Protein 3TLX (pdb70)

InterPro domains:
  IPR000850 Adenylate kinase/UMP-CMP kinase [MF_00235] (29-241)
  IPR000850 Adenylate kinase/UMP-CMP kinase [PR00094] (32-45)
  IPR000850 Adenylate kinase/UMP-CMP kinase [PR00094] (60-74)
  IPR000850 Adenylate kinase/UMP-CMP kinase [PR00094] (109-125)
  IPR000850 Adenylate kinase/UMP-CMP kinase [PR00094] (188-203)
  IPR000850 Adenylate kinase/UMP-CMP kinase [PR00094] (205-219)
  IPR000850 Adenylate kinase/UMP-CMP kinase [PTHR23359] (13-232)
  IPR000850 Adenylate kinase/UMP-CMP kinase [cd01428] (30-232)
  IPR006259 Adenylate kinase subfamily [TIGR01351] (31-239)
  IPR007862 Adenylate kinase, active site lid domain [PF05191] (155-190)
  IPR027417 P-loop containing nucleoside triphosphate hydrolase [G3DSA:3.40.50.300] (25-242)
  IPR027417 P-loop containing nucleoside triphosphate hydrolase [SSF52540] (32-241)
  IPR033690 Adenylate kinase, conserved site [PS00113] (109-120)

Foldseek 3Di:
DDPVVVVVVVVQVVQQVPFAQAAEEEAEFALLCQLVLQVLCCRRNLAAEAELLLVLVVCLPDPDPSNVVSVVCVLLLHDDDLVVSLVSCLVVCVDPSDPSHHYYYPPPQAPVRVVSVVVSCVVVVHDHQAYEYRDDDPVSSLQSLQQWWADSVVRDIAGVPQRQEPDHQADNVPRHGIDRDSCSPNVNSVVNNVSSVPGVVVVQVVRVVVVRYDYDHSVDRSVVSSVVVSVVRRD/DVCVVPDPVRVVVVVVQVVQQVPFAQAAEEEAEFPLLCLLVLQVLCCRRNLAAEAELLLVLVVCLVDPDPSNVVSVVCVLLLHDDDLVVSLVVVLVVCVDPSQVSHHYYYPPPQAPVRVVSVVVSCVVVVHDHQAYEYRDDDPVSSLQSLQQWWADVVVRDIAGVPQRAEPDPQAHNVPRHGIDRPSCSPNVNSVVNVVSNVPGRVVVQVVCVVVVRYDYDHSVDRSVVRSVVVSVVRRD/DVCVVDDPVRVVVVVVQVVQLVPAAAAEEEEAPLLVLLLVLCCNRNVADEFDQPCVCCGLPVVPVGRYYYHYDQQCVVVVVVVVCVVVVHDHQAYEYYDDVVCVCVNVVVVVVVVSCVPRVVVVQVVRVVVVRYDYDDSVDDSVVSSVVVSVSRD/DDDDPVVVVVVVVQVVQLVPFAQFAEEEALFLLQVLCCRRNVAAEAAPLLDPVQVVVCVVVLHDDDLVVSLVVVVSPPRYHYHHPPPQAPSRVVSVCVVCVVPPDHQAYEYEDDDPVLVVVVVVPDDFDSVVTVSVVVVVVSSVPGVVVVQVVRVVVVRYDYDHNVDDPVVRSVVVSVVRRD

Sequence (812 aa):
FSTIDLLNELKRRYYACLSKPDGRYIFLGAPGSGKGTQSLNLKKSHCYCHLSTGDLLREAAEKKTELGLKIKNIINEGKLVDDQMVLSLVDEKLKTPQCKKGFILDGYPRNVKQAEDLNKLLQKNQTKLDGVFYFNVPDEVLVNRISGRLIHKPSGRIYHKIFNPPKVPFRDDVTNEPLIQREDDNEDVLKKRLTVFKSETSPLISYYKNKNLLINLDATQPANDLEKKISQHIDGENLENFSTIDLLNELKRRYACLSKPDGRYIFLGAPGSGKGTQSLNLKKSHCYCHLSTGDLLREAAEKKTELGLKIKNIINEGKLVDDQMVLSLVDEKLKTPQCKKGFILDGYPRNVKQAEDLNKLLQKNQTKLDGVFYFNVPDEVLVNRISGRLIHKPSGRIYHKIFNPPKVPFRDDVTNEPLIQRREDDNEDVLKKRLTVFKSETSPLISYYKNKNLLINLDATQPANDLEKKISQHIDGENLENFSTIDLLNELKRRYACLSKPDGRYIFGSGKGTQSLNLKKSHCYCHLSQMVLSLVDEKLKCKKGFILDGNVKQAEDLNKLLQKNQTKLDGVFYFLVNRISGNEDVLKKRLTVFKSETSPLISYYKNKNLLINLDATQPANDLEKKISQHIDENFSTIDLLNELKRRYACLSKPDGRYIFLGGTQSLNLKKSHCYCHLSTGDLGLKIKNIINEGKLVDDQMVLSLVPQCKKGFILDGYPRNVKQAEDLNKLLQKNTKLDGVFYFNVPDEVLVNRISGRLIHKPSGDVLKKRLTVFKSETSPLISYYKNKNLLINLDATQPANDLEKKISQHIDG

Solvent-accessible surface area: 43725 Å² total; per-residue (Å²): 113,62,60,54,90,21,8,68,24,2,45,66,42,10,61,23,52,69,72,42,27,0,42,21,3,3,17,6,10,30,11,1,18,28,16,43,4,0,41,35,5,102,138,34,5,63,1,7,25,0,12,5,46,87,28,22,55,117,39,22,152,55,121,58,95,72,2,56,70,4,38,102,53,37,51,58,7,52,65,15,79,45,69,68,7,49,67,47,0,72,64,64,17,86,47,114,116,10,82,39,0,6,0,0,14,38,2,9,13,9,73,53,4,1,85,42,0,82,81,32,12,57,88,81,127,34,78,12,42,2,0,0,35,2,74,16,78,108,76,52,15,102,82,47,10,61,2,26,10,24,5,63,118,48,24,69,43,12,11,113,122,118,77,78,18,99,44,102,101,99,1,80,108,76,98,32,83,17,76,96,78,83,22,5,47,96,84,30,20,62,39,42,40,88,38,27,67,75,81,17,30,61,5,77,45,50,9,136,119,55,123,36,42,38,87,4,72,2,58,44,89,48,103,65,3,55,133,58,2,24,130,74,13,58,105,135,85,43,69,96,97,57,17,54,50,29,15,103,49,2,40,62,55,66,47,16,41,64,68,24,23,0,37,18,1,3,6,6,5,10,11,1,20,20,18,46,4,0,72,39,6,89,79,38,0,63,1,1,24,0,10,5,17,73,29,15,62,122,19,4,81,49,203,72,157,81,0,128,118,4,90,102,42,27,54,60,7,117,41,10,72,37,92,36,7,50,64,29,0,75,126,48,19,181,48,125,78,10,72,32,0,5,0,0,15,9,3,2,64,9,72,112,5,1,71,7,2,43,128,15,12,118,86,68,144,39,59,15,60,0,0,0,24,1,75,12,79,75,76,52,5,82,89,44,2,58,4,40,11,9,8,75,118,54,35,76,46,14,12,120,125,123,79,77,21,188,56,104,125,117,5,62,112,61,61,33,95,21,48,106,50,90,8,4,71,89,76,25,11,62,38,34,15,76,11,17,107,77,70,0,38,54,0,43,61,37,5,139,122,93,114,34,31,18,84,4,69,1,59,42,91,48,106,66,4,60,136,57,2,26,128,80,13,48,96,128,94,37,92,88,122,57,9,48,48,18,7,100,42,22,39,67,101,66,65,35,41,57,26,48,33,5,21,21,26,30,98,88,50,19,22,47,22,1,62,55,6,38,81,59,22,81,5,43,86,21,106,116,100,86,51,67,70,44,43,127,85,73,100,145,67,66,4,42,0,45,26,105,61,38,68,74,6,53,102,38,72,61,39,22,61,98,63,43,75,158,38,78,5,5,9,39,102,129,83,135,82,79,93,105,127,92,89,67,46,61,58,61,130,89,97,118,66,79,24,31,48,71,34,52,60,79,15,72,123,56,132,61,43,35,127,49,100,79,127,39,99,61,88,51,17,30,68,52,15,35,131,106,30,103,125,100,84,57,38,54,57,28,2,83,50,16,77,52,40,27,63,31,63,84,33,36,31,3,34,18,8,24,19,64,52,86,27,1,98,44,13,36,79,55,10,43,5,26,55,45,25,54,74,91,119,96,87,86,60,62,66,28,75,97,82,65,68,81,50,73,44,84,64,24,23,92,94,63,153,53,53,92,30,0,60,2,10,16,52,23,12,35,23,56,64,14,0,100,32,21,28,63,86,30,154,97,96,83,52,43,59,0,0,0,32,45,58,65,88,121,83,47,48,64,120,72,58,90,70,78,104,96,60,99,139,103,70,130,124,60,67,64,61,53,89,56,53,63,82,94,20,36,71,8,51,69,46,2,52,125,85,59,18,41,21,90,17,78,30,67,40,99,80,87,52,26,39,61,87,13,28,131,81,25,63,82

Nearest PDB structures (foldseek):
  3tlx-assembly3_C  TM=1.006E+00  e=1.805E-29  Plasmodium falciparum
  3tlx-assembly1_A  TM=9.400E-01  e=3.034E-19  Plasmodium falciparum
  3tlx-assembly4_D  TM=8.230E-01  e=1.676E-18  Plasmodium falciparum
  4dwj-assembly3_G  TM=4.937E-01  e=3.797E-02  Staphylococcus aureus subsp. aureus Mu50
  3tb6-assembly1_B  TM=3.561E-01  e=9.353E+00  Bacillus subtilis

Secondary structure (DSSP, 8-state):
--HHHHHHHHHHHHHHHTSPPEEEEEE--TTSSHHHHHHHHHHHH--EEEEHHHHHHHHTTSSSHHHHHHHHHHHTTPPPPHHHHHHHHHHHTTSGGGSSEEEEES---SHHHHHHHHHHHHHTT----EEEEEE--HHHHHHHHHTEEEETTTTEEEETTTB--SSTTB-TTT-PBPB--GGGSHHHHHHHHHHIIIIITHHHHHHHHTT-EEEEETTS-HHHHHHHHHHHHH-/--TTTS-HHHHHHHHHHHHHHHTSPPEEEEEE--TTSSHHHHHHHHHHHH--EEEEHHHHHHHHTTSSSHHHHHHHHHHHTTPPPPHHHHHHHHHHHHTSGGGSSEEEEES---SHHHHHHHHHHHHHHT----EEEEEE--HHHHHHHHHTEEEETTTTEEEETTTB--SSTTB-TTT-PBPB--GGGSHHHHHHHHHHIIIIITHHHHHHHHTT-EEEEETTS-HHHHHHHHHHHHH-/--TTSS-HHHHHHHHHHHHHHHTSPP-EEE--HHHHHHHHHHHHHH-EEEE---TTHHHHTS----SEEEE----HHHHHHHHHHHHTT----EEE----HHHH--HHHHHHHHHHIIIIITHHHHHHHHTT-EE---TTS-HHHHHHHHHHHH-/----HHHHHHHHHHHHHHHTS---EEEEE--HHHHHHHHHH--EEEETTT--HHHHHHHHTTPPPPHHHHHHH--GGGT-EEEES---SHHHHHHHHHHHHH-----EEEEEE--HHHHHHHHHT----TTT--HHHHHHHHIIIIITHHHHHHHHTT-EEEEETTS-HHHHHHHHHHHHH-

Organism: Plasmodium falciparum (isolate 3D7) (NCBI:txid36329)

GO terms:
  GO:0005829 cytosol (C, IDA)
  GO:0004017 AMP kinase activity (F, IDA)
  GO:0006091 generation of precursor metabolites and energy (P, TAS)
  GO:0005737 cytoplasm (C, EXP)

Structure (mmCIF, N/CA/C/O backbone):
data_3TLX
#
_entry.id   3TLX
#
_cell.length_a   81.395
_cell.length_b   76.663
_cell.length_c   93.768
_cell.angle_alpha   90.00
_cell.angle_beta   100.78
_cell.angle_gamma   90.00
#
_symmetry.space_group_name_H-M   'P 1 21 1'
#
loop_
_entity.id
_entity.type
_entity.pdbx_description
1 polymer 'Adenylate kinase 2'
2 non-polymer 'MAGNESIUM ION'
3 non-polymer 'ADENOSINE MONOPHOSPHATE'
4 non-polymer "ADENOSINE-5'-DIPHOSPHATE"
5 non-polymer "ADENOSINE-5'-TRIPHOSPHATE"
#
loop_
_atom_site.group_PDB
_atom_site.id
_atom_site.type_symbol
_atom_site.label_atom_id
_atom_site.label_alt_id
_atom_site.label_comp_id
_atom_site.label_asym_id
_atom_site.label_entity_id
_atom_site.label_seq_id
_atom_site.pdbx_PDB_ins_code
_atom_site.Cartn_x
_atom_site.Cartn_y
_atom_site.Cartn_z
_atom_site.occupancy
_atom_site.B_iso_or_equiv
_atom_site.auth_seq_id
_atom_site.auth_comp_id
_atom_site.auth_asym_id
_atom_site.auth_atom_id
_atom_site.pdbx_PDB_model_num
ATOM 1 N N . PHE A 1 9 ? -0.700 -3.405 30.051 1.00 125.86 8 PHE A N 1
ATOM 2 C CA . PHE A 1 9 ? 0.469 -4.009 29.393 1.00 121.38 8 PHE A CA 1
ATOM 3 C C . PHE A 1 9 ? 1.669 -4.080 30.361 1.00 129.09 8 PHE A C 1
ATOM 4 O O . PHE A 1 9 ? 2.323 -3.067 30.638 1.00 130.78 8 PHE A O 1
ATOM 6 N N . SER A 1 10 ? 1.915 -5.297 30.893 1.00 126.38 9 SER A N 1
ATOM 7 C CA . SER A 1 10 ? 2.966 -5.674 31.847 1.00 130.06 9 SER A CA 1
ATOM 8 C C . SER A 1 10 ? 4.394 -5.619 31.260 1.00 130.00 9 SER A C 1
ATOM 9 O O . SER A 1 10 ? 4.560 -5.693 30.040 1.00 124.85 9 SER A O 1
ATOM 12 N N . THR A 1 11 ? 5.420 -5.496 32.140 1.00 128.57 10 THR A N 1
ATOM 13 C CA . THR A 1 11 ? 6.845 -5.463 31.787 1.00 125.65 10 THR A CA 1
ATOM 14 C C . THR A 1 11 ? 7.237 -6.757 31.051 1.00 124.31 10 THR A C 1
ATOM 15 O O . THR A 1 11 ? 7.900 -6.683 30.020 1.00 119.81 10 THR A O 1
ATOM 19 N N . ILE A 1 12 ? 6.755 -7.922 31.527 1.00 122.20 11 ILE A N 1
ATOM 20 C CA . ILE A 1 12 ? 6.971 -9.227 30.895 1.00 118.46 11 ILE A CA 1
ATOM 21 C C . ILE A 1 12 ? 6.347 -9.219 29.496 1.00 116.47 11 ILE A C 1
ATOM 22 O O . ILE A 1 12 ? 6.992 -9.647 28.541 1.00 111.85 11 ILE A O 1
ATOM 24 N N . ASP A 1 13 ? 5.112 -8.685 29.376 1.00 113.19 12 ASP A N 1
ATOM 25 C CA . ASP A 1 13 ? 4.396 -8.537 28.108 1.00 107.60 12 ASP A CA 1
ATOM 26 C C . ASP A 1 13 ? 5.134 -7.545 27.202 1.00 107.79 12 ASP A C 1
ATOM 27 O O . ASP A 1 13 ? 5.167 -7.753 25.986 1.00 103.04 12 ASP A O 1
ATOM 32 N N . LEU A 1 14 ? 5.764 -6.504 27.792 1.00 105.97 13 LEU A N 1
ATOM 33 C CA . LEU A 1 14 ? 6.538 -5.515 27.044 1.00 103.41 13 LEU A CA 1
ATOM 34 C C . LEU A 1 14 ? 7.824 -6.155 26.464 1.00 105.77 13 LEU A C 1
ATOM 35 O O . LEU A 1 14 ? 8.076 -6.022 25.259 1.00 101.46 13 LEU A O 1
ATOM 37 N N . LEU A 1 15 ? 8.596 -6.897 27.311 1.00 104.25 14 LEU A N 1
ATOM 38 C CA . LEU A 1 15 ? 9.828 -7.613 26.937 1.00 101.48 14 LEU A CA 1
ATOM 39 C C . LEU A 1 15 ? 9.559 -8.735 25.907 1.00 100.68 14 LEU A C 1
ATOM 40 O O . LEU A 1 15 ? 10.399 -8.983 25.040 1.00 96.73 14 LEU A O 1
ATOM 45 N N . ASN A 1 16 ? 8.392 -9.398 26.000 1.00 97.50 15 ASN A N 1
ATOM 46 C CA . ASN A 1 16 ? 7.993 -10.457 25.067 1.00 94.39 15 ASN A CA 1
ATOM 47 C C . ASN A 1 16 ? 7.696 -9.899 23.663 1.00 94.24 15 ASN A C 1
ATOM 48 O O . ASN A 1 16 ? 7.952 -10.587 22.666 1.00 89.00 15 ASN A O 1
ATOM 53 N N . GLU A 1 17 ? 7.185 -8.643 23.592 1.00 92.44 16 GLU A N 1
ATOM 54 C CA . GLU A 1 17 ? 6.924 -7.942 22.327 1.00 88.28 16 GLU A CA 1
ATOM 55 C C . GLU A 1 17 ? 8.265 -7.714 21.615 1.00 88.03 16 GLU A C 1
ATOM 56 O O . GLU A 1 17 ? 8.366 -7.968 20.406 1.00 84.28 16 GLU A O 1
ATOM 58 N N . LEU A 1 18 ? 9.302 -7.302 22.384 1.00 84.54 17 LEU A N 1
ATOM 59 C CA . LEU A 1 18 ? 10.650 -7.072 21.865 1.00 82.60 17 LEU A CA 1
ATOM 60 C C . LEU A 1 18 ? 11.258 -8.366 21.328 1.00 88.52 17 LEU A C 1
ATOM 61 O O . LEU A 1 18 ? 11.774 -8.367 20.217 1.00 85.41 17 LEU A O 1
ATOM 66 N N . LYS A 1 19 ? 11.111 -9.485 22.069 1.00 90.27 18 LYS A N 1
ATOM 67 C CA . LYS A 1 19 ? 11.583 -10.817 21.659 1.00 89.53 18 LYS A CA 1
ATOM 68 C C . LYS A 1 19 ? 11.031 -11.137 20.266 1.00 89.42 18 LYS A C 1
ATOM 69 O O . LYS A 1 19 ? 11.806 -11.471 19.371 1.00 86.72 18 LYS A O 1
ATOM 72 N N . ARG A 1 20 ? 9.704 -10.946 20.080 1.00 85.77 19 ARG A N 1
ATOM 73 C CA . ARG A 1 20 ? 8.973 -11.157 18.827 1.00 81.79 19 ARG A CA 1
ATOM 74 C C . ARG A 1 20 ? 9.486 -10.215 17.726 1.00 84.16 19 ARG A C 1
ATOM 75 O O . ARG A 1 20 ? 9.751 -10.654 16.594 1.00 82.09 19 ARG A O 1
ATOM 77 N N . ARG A 1 21 ? 9.657 -8.928 18.082 1.00 80.78 20 ARG A N 1
ATOM 78 C CA . ARG A 1 21 ? 10.154 -7.891 17.172 1.00 77.81 20 ARG A CA 1
ATOM 79 C C . ARG A 1 21 ? 11.559 -8.189 16.669 1.00 77.22 20 ARG A C 1
ATOM 80 O O . ARG A 1 21 ? 11.784 -8.120 15.455 1.00 76.26 20 ARG A O 1
ATOM 88 N N A TYR A 1 22 ? 12.469 -8.556 17.578 0.50 74.18 21 TYR A N 1
ATOM 89 N N B TYR A 1 22 ? 12.505 -8.518 17.581 0.50 73.07 21 TYR A N 1
ATOM 90 C CA A TYR A 1 22 ? 13.862 -8.856 17.275 0.50 73.28 21 TYR A CA 1
ATOM 91 C CA B TYR A 1 22 ? 13.879 -8.862 17.203 0.50 71.43 21 TYR A CA 1
ATOM 92 C C A TYR A 1 22 ? 14.050 -10.189 16.510 0.50 75.26 21 TYR A C 1
ATOM 93 C C B TYR A 1 22 ? 13.883 -10.060 16.252 0.50 73.75 21 TYR A C 1
ATOM 94 O O A TYR A 1 22 ? 15.059 -10.347 15.830 0.50 73.55 21 TYR A O 1
ATOM 95 O O B TYR A 1 22 ? 14.626 -10.042 15.265 0.50 70.75 21 TYR A O 1
ATOM 112 N N . ALA A 1 23 ? 13.058 -11.101 16.559 1.00 71.75 22 ALA A N 1
ATOM 113 C CA . ALA A 1 23 ? 13.018 -12.341 15.787 1.00 70.31 22 ALA A CA 1
ATOM 114 C C . ALA A 1 23 ? 12.805 -12.085 14.290 1.00 75.30 22 ALA A C 1
ATOM 115 O O . ALA A 1 23 ? 13.517 -12.697 13.497 1.00 72.66 22 ALA A O 1
ATOM 117 N N . CYS A 1 24 ? 11.877 -11.161 13.895 1.00 75.43 23 CYS A N 1
ATOM 118 C CA . CYS A 1 24 ? 11.645 -10.882 12.471 1.00 74.92 23 CYS A CA 1
ATOM 119 C C . CYS A 1 24 ? 12.610 -9.866 11.936 1.00 75.70 23 CYS A C 1
ATOM 120 O O . CYS A 1 24 ? 12.950 -9.952 10.756 1.00 74.18 23 CYS A O 1
ATOM 123 N N . LEU A 1 25 ? 13.092 -8.930 12.784 1.00 71.57 24 LEU A N 1
ATOM 124 C CA . LEU A 1 25 ? 14.097 -7.939 12.357 1.00 69.78 24 LEU A CA 1
ATOM 125 C C . LEU A 1 25 ? 15.390 -8.673 11.968 1.00 70.71 24 LEU A C 1
ATOM 126 O O . LEU A 1 25 ? 16.059 -8.252 11.032 1.00 70.18 24 LEU A O 1
ATOM 131 N N . SER A 1 26 ? 15.695 -9.791 12.657 1.00 65.95 25 SER A N 1
ATOM 132 C CA . SER A 1 26 ? 16.873 -10.628 12.424 1.00 64.70 25 SER A CA 1
ATOM 133 C C . SER A 1 26 ? 16.689 -11.582 11.227 1.00 66.19 25 SER A C 1
ATOM 134 O O . SER A 1 26 ? 17.598 -12.332 10.913 1.00 68.68 25 SER A O 1
ATOM 136 N N . LYS A 1 27 ? 15.538 -11.571 10.568 1.00 60.49 26 LYS A N 1
ATOM 137 C CA . LYS A 1 27 ? 15.295 -12.432 9.408 1.00 59.02 26 LYS A CA 1
ATOM 138 C C . LYS A 1 27 ? 15.853 -11.754 8.145 1.00 61.83 26 LYS A C 1
ATOM 139 O O . LYS A 1 27 ? 15.744 -10.541 8.057 1.00 60.23 26 LYS A O 1
ATOM 145 N N . PRO A 1 28 ? 16.413 -12.498 7.149 1.00 60.43 27 PRO A N 1
ATOM 146 C CA . PRO A 1 28 ? 16.933 -11.850 5.945 1.00 59.05 27 PRO A CA 1
ATOM 147 C C . PRO A 1 28 ? 15.903 -11.076 5.169 1.00 61.44 27 PRO A C 1
ATOM 148 O O . PRO A 1 28 ? 14.740 -11.422 5.221 1.00 61.70 27 PRO A O 1
ATOM 152 N N . ASP A 1 29 ? 16.336 -10.031 4.458 1.00 58.05 28 ASP A N 1
ATOM 153 C CA . ASP A 1 29 ? 15.481 -9.242 3.574 1.00 56.54 28 ASP A CA 1
ATOM 154 C C . ASP A 1 29 ? 15.210 -10.156 2.369 1.00 58.89 28 ASP A C 1
ATOM 155 O O . ASP A 1 29 ? 16.040 -11.024 2.047 1.00 59.32 28 ASP A O 1
ATOM 160 N N . GLY A 1 30 ? 14.058 -10.002 1.743 1.00 51.93 29 GLY A N 1
ATOM 161 C CA . GLY A 1 30 ? 13.761 -10.851 0.605 1.00 50.67 29 GLY A CA 1
ATOM 162 C C . GLY A 1 30 ? 12.788 -10.274 -0.377 1.00 52.15 29 GLY A C 1
ATOM 163 O O . GLY A 1 30 ? 11.780 -9.697 0.014 1.00 53.21 29 GLY A O 1
ATOM 164 N N . ARG A 1 31 ? 13.051 -10.481 -1.649 1.00 46.73 30 ARG A N 1
ATOM 165 C CA . ARG A 1 31 ? 12.181 -10.026 -2.730 1.00 45.20 30 ARG A CA 1
ATOM 166 C C . ARG A 1 31 ? 11.903 -11.243 -3.602 1.00 49.93 30 ARG A C 1
ATOM 167 O O . ARG A 1 31 ? 12.763 -11.723 -4.353 1.00 51.52 30 ARG A O 1
ATOM 175 N N . TYR A 1 32 ? 10.738 -11.821 -3.383 1.00 46.30 31 TYR A N 1
ATOM 176 C CA . TYR A 1 32 ? 10.319 -13.038 -4.064 1.00 48.19 31 TYR A CA 1
ATOM 177 C C . TYR A 1 32 ? 9.037 -12.876 -4.819 1.00 51.25 31 TYR A C 1
ATOM 178 O O . TYR A 1 32 ? 8.284 -11.920 -4.568 1.00 50.14 31 TYR A O 1
ATOM 187 N N . ILE A 1 33 ? 8.814 -13.823 -5.764 1.00 49.44 32 ILE A N 1
ATOM 188 C CA . ILE A 1 33 ? 7.598 -13.995 -6.579 1.00 50.28 32 ILE A CA 1
ATOM 189 C C . ILE A 1 33 ? 6.992 -15.372 -6.230 1.00 57.93 32 ILE A C 1
ATOM 190 O O . ILE A 1 33 ? 7.689 -16.398 -6.265 1.00 61.92 32 ILE A O 1
ATOM 195 N N . PHE A 1 34 ? 5.712 -15.405 -5.951 1.00 53.85 33 PHE A N 1
ATOM 196 C CA . PHE A 1 34 ? 4.970 -16.646 -5.723 1.00 54.12 33 PHE A CA 1
ATOM 197 C C . PHE A 1 34 ? 4.209 -16.881 -7.012 1.00 59.92 33 PHE A C 1
ATOM 198 O O . PHE A 1 34 ? 3.349 -16.067 -7.386 1.00 59.79 33 PHE A O 1
ATOM 206 N N . LEU A 1 35 ? 4.603 -17.916 -7.751 1.00 58.56 34 LEU A N 1
ATOM 207 C CA . LEU A 1 35 ? 3.966 -18.289 -9.021 1.00 61.93 34 LEU A CA 1
ATOM 208 C C . LEU A 1 35 ? 3.195 -19.593 -8.862 1.00 68.59 34 LEU A C 1
ATOM 209 O O . LEU A 1 35 ? 3.700 -20.534 -8.255 1.00 67.65 34 LEU A O 1
ATOM 211 N N . GLY A 1 36 ? 1.959 -19.617 -9.346 1.00 68.61 35 GLY A N 1
ATOM 212 C CA . GLY A 1 36 ? 1.081 -20.785 -9.261 1.00 70.26 35 GLY A CA 1
ATOM 213 C C . GLY A 1 36 ? -0.370 -20.433 -9.530 1.00 74.62 35 GLY A C 1
ATOM 214 O O . GLY A 1 36 ? -0.786 -19.296 -9.285 1.00 70.86 35 GLY A O 1
ATOM 215 N N . ALA A 1 37 ? -1.153 -21.404 -10.052 1.00 76.41 36 ALA A N 1
ATOM 216 C CA . ALA A 1 37 ? -2.568 -21.229 -10.404 1.00 78.40 36 ALA A CA 1
ATOM 217 C C . ALA A 1 37 ? -3.435 -20.758 -9.197 1.00 85.12 36 ALA A C 1
ATOM 218 O O . ALA A 1 37 ? -2.952 -20.795 -8.058 1.00 85.11 36 ALA A O 1
ATOM 220 N N . PRO A 1 38 ? -4.681 -20.253 -9.393 1.00 81.86 37 PRO A N 1
ATOM 221 C CA . PRO A 1 38 ? -5.483 -19.846 -8.226 1.00 79.01 37 PRO A CA 1
ATOM 222 C C . PRO A 1 38 ? -5.853 -21.058 -7.381 1.00 81.48 37 PRO A C 1
ATOM 223 O O . PRO A 1 38 ? -6.239 -22.088 -7.935 1.00 82.94 37 PRO A O 1
ATOM 227 N N . GLY A 1 39 ? -5.731 -20.916 -6.063 1.00 75.47 38 GLY A N 1
ATOM 228 C CA . GLY A 1 39 ? -6.016 -21.968 -5.091 1.00 75.64 38 GLY A CA 1
ATOM 229 C C . GLY A 1 39 ? -4.773 -22.722 -4.652 1.00 80.44 38 GLY A C 1
ATOM 230 O O . GLY A 1 39 ? -4.874 -23.652 -3.849 1.00 81.81 38 GLY A O 1
ATOM 231 N N . SER A 1 40 ? -3.582 -22.317 -5.180 1.00 74.94 39 SER A N 1
ATOM 232 C CA . SER A 1 40 ? -2.259 -22.892 -4.907 1.00 74.47 39 SER A CA 1
ATOM 233 C C . SER A 1 40 ? -1.763 -22.653 -3.493 1.00 75.93 39 SER A C 1
ATOM 234 O O . SER A 1 40 ? -0.915 -23.425 -3.011 1.00 77.60 39 SER A O 1
ATOM 237 N N . GLY A 1 41 ? -2.246 -21.577 -2.867 1.00 66.57 40 GLY A N 1
ATOM 238 C CA . GLY A 1 41 ? -1.851 -21.201 -1.523 1.00 63.55 40 GLY A CA 1
ATOM 239 C C . GLY A 1 41 ? -0.895 -20.026 -1.465 1.00 64.96 40 GLY A C 1
ATOM 240 O O . GLY A 1 41 ? -0.228 -19.845 -0.451 1.00 64.94 40 GLY A O 1
ATOM 241 N N . LYS A 1 42 ? -0.831 -19.193 -2.527 1.00 57.84 41 LYS A N 1
ATOM 242 C CA . LYS A 1 42 ? 0.047 -18.026 -2.602 1.00 53.73 41 LYS A CA 1
ATOM 243 C C . LYS A 1 42 ? -0.300 -16.993 -1.542 1.00 59.47 41 LYS A C 1
ATOM 244 O O . LYS A 1 42 ? 0.587 -16.540 -0.826 1.00 60.41 41 LYS A O 1
ATOM 250 N N . GLY A 1 43 ? -1.574 -16.621 -1.462 1.00 56.89 42 GLY A N 1
ATOM 251 C CA . GLY A 1 43 ? -2.057 -15.644 -0.498 1.00 56.12 42 GLY A CA 1
ATOM 252 C C . GLY A 1 43 ? -1.825 -16.119 0.923 1.00 60.68 42 GLY A C 1
ATOM 253 O O . GLY A 1 43 ? -1.360 -15.367 1.774 1.00 58.06 42 GLY A O 1
ATOM 254 N N . THR A 1 44 ? -2.119 -17.401 1.176 1.00 59.50 43 THR A N 1
ATOM 255 C CA . THR A 1 44 ? -1.922 -18.027 2.483 1.00 58.65 43 THR A CA 1
ATOM 256 C C . THR A 1 44 ? -0.466 -17.863 2.947 1.00 59.40 43 THR A C 1
ATOM 257 O O . THR A 1 44 ? -0.226 -17.391 4.059 1.00 59.97 43 THR A O 1
ATOM 261 N N . GLN A 1 45 ? 0.478 -18.252 2.092 1.00 51.44 44 GLN A N 1
ATOM 262 C CA . GLN A 1 45 ? 1.895 -18.212 2.377 1.00 50.27 44 GLN A CA 1
ATOM 263 C C . GLN A 1 45 ? 2.433 -16.761 2.420 1.00 56.56 44 GLN A C 1
ATOM 264 O O . GLN A 1 45 ? 3.358 -16.481 3.175 1.00 58.43 44 GLN A O 1
ATOM 270 N N . SER A 1 46 ? 1.807 -15.830 1.703 1.00 52.69 45 SER A N 1
ATOM 271 C CA . SER A 1 46 ? 2.160 -14.418 1.722 1.00 50.74 45 SER A CA 1
ATOM 272 C C . SER A 1 46 ? 1.802 -13.765 3.057 1.00 56.31 45 SER A C 1
ATOM 273 O O . SER A 1 46 ? 2.524 -12.887 3.533 1.00 59.42 45 SER A O 1
ATOM 276 N N . LEU A 1 47 ? 0.702 -14.179 3.658 1.00 51.82 46 LEU A N 1
ATOM 277 C CA . LEU A 1 47 ? 0.259 -13.688 4.959 1.00 52.60 46 LEU A CA 1
ATOM 278 C C . LEU A 1 47 ? 1.184 -14.194 6.067 1.00 58.67 46 LEU A C 1
ATOM 279 O O . LEU A 1 47 ? 1.445 -13.469 7.027 1.00 60.10 46 LEU A O 1
ATOM 284 N N . ASN A 1 48 ? 1.722 -15.416 5.898 1.00 55.72 47 ASN A N 1
ATOM 285 C CA . ASN A 1 48 ? 2.663 -16.034 6.824 1.00 56.66 47 ASN A CA 1
ATOM 286 C C . ASN A 1 48 ? 3.971 -15.243 6.861 1.00 62.57 47 ASN A C 1
ATOM 287 O O . ASN A 1 48 ? 4.422 -14.871 7.947 1.00 65.76 47 ASN A O 1
ATOM 292 N N . LEU A 1 49 ? 4.575 -14.982 5.682 1.00 55.38 48 LEU A N 1
ATOM 293 C CA . LEU A 1 49 ? 5.825 -14.236 5.551 1.00 53.22 48 LEU A CA 1
ATOM 294 C C . LEU A 1 49 ? 5.677 -12.801 6.014 1.00 60.60 48 LEU A C 1
ATOM 295 O O . LEU A 1 49 ? 6.633 -12.248 6.540 1.00 62.53 48 LEU A O 1
ATOM 300 N N . LYS A 1 50 ? 4.485 -12.192 5.839 1.00 57.04 49 LYS A N 1
ATOM 301 C CA . LYS A 1 50 ? 4.225 -10.827 6.287 1.00 56.43 49 LYS A CA 1
ATOM 302 C C . LYS A 1 50 ? 4.357 -10.781 7.815 1.00 61.47 49 LYS A C 1
ATOM 303 O O . LYS A 1 50 ? 4.883 -9.820 8.362 1.00 62.84 49 LYS A O 1
ATOM 309 N N . LYS A 1 51 ? 3.902 -11.839 8.490 1.00 57.84 50 LYS A N 1
ATOM 310 C CA . LYS A 1 51 ? 3.977 -11.959 9.941 1.00 58.22 50 LYS A CA 1
ATOM 311 C C . LYS A 1 51 ? 5.392 -12.353 10.416 1.00 63.78 50 LYS A C 1
ATOM 312 O O . LYS A 1 51 ? 5.891 -11.772 11.387 1.00 67.47 50 LYS A O 1
ATOM 317 N N . SER A 1 52 ? 6.036 -13.325 9.743 1.00 56.12 51 SER A N 1
ATOM 318 C CA . SER A 1 52 ? 7.334 -13.833 10.179 1.00 56.83 51 SER A CA 1
ATOM 319 C C . SER A 1 52 ? 8.556 -13.026 9.719 1.00 61.17 51 SER A C 1
ATOM 320 O O . SER A 1 52 ? 9.552 -12.997 10.449 1.00 61.61 51 SER A O 1
ATOM 323 N N . HIS A 1 53 ? 8.495 -12.419 8.512 1.00 56.26 52 HIS A N 1
ATOM 324 C CA . HIS A 1 53 ? 9.598 -11.717 7.886 1.00 55.90 52 HIS A CA 1
ATOM 325 C C . HIS A 1 53 ? 9.334 -10.234 7.606 1.00 64.39 52 HIS A C 1
ATOM 326 O O . HIS A 1 53 ? 10.243 -9.539 7.127 1.00 66.49 52 HIS A O 1
ATOM 333 N N . CYS A 1 54 ? 8.123 -9.744 7.917 1.00 62.90 53 CYS A N 1
ATOM 334 C CA . CYS A 1 54 ? 7.664 -8.349 7.709 1.00 64.27 53 CYS A CA 1
ATOM 335 C C . CYS A 1 54 ? 7.763 -7.930 6.244 1.00 66.08 53 CYS A C 1
ATOM 336 O O . CYS A 1 54 ? 7.922 -6.744 5.957 1.00 69.33 53 CYS A O 1
ATOM 339 N N . TYR A 1 55 ? 7.678 -8.916 5.323 1.00 57.79 54 TYR A N 1
ATOM 340 C CA . TYR A 1 55 ? 7.728 -8.712 3.880 1.00 54.99 54 TYR A CA 1
ATOM 341 C C . TYR A 1 55 ? 6.410 -8.127 3.426 1.00 62.71 54 TYR A C 1
ATOM 342 O O . TYR A 1 55 ? 5.342 -8.510 3.924 1.00 62.32 54 TYR A O 1
ATOM 351 N N . CYS A 1 56 ? 6.458 -7.247 2.440 1.00 62.41 55 CYS A N 1
ATOM 352 C CA . CYS A 1 56 ? 5.209 -6.668 1.983 1.00 63.54 55 CYS A CA 1
ATOM 353 C C . CYS A 1 56 ? 4.456 -7.641 1.106 1.00 63.41 55 CYS A C 1
ATOM 354 O O . CYS A 1 56 ? 5.068 -8.306 0.277 1.00 65.05 55 CYS A O 1
ATOM 357 N N . HIS A 1 57 ? 3.145 -7.760 1.305 1.00 55.97 56 HIS A N 1
ATOM 358 C CA . HIS A 1 57 ? 2.336 -8.650 0.480 1.00 54.49 56 HIS A CA 1
ATOM 359 C C . HIS A 1 57 ? 1.716 -7.851 -0.656 1.00 61.65 56 HIS A C 1
ATOM 360 O O . HIS A 1 57 ? 0.703 -7.142 -0.468 1.00 63.34 56 HIS A O 1
ATOM 367 N N . LEU A 1 58 ? 2.359 -7.928 -1.829 1.00 57.59 57 LEU A N 1
ATOM 368 C CA . LEU A 1 58 ? 1.897 -7.206 -2.998 1.00 57.89 57 LEU A CA 1
ATOM 369 C C . LEU A 1 58 ? 1.018 -8.104 -3.831 1.00 62.05 57 LEU A C 1
ATOM 370 O O . LEU A 1 58 ? 1.493 -8.901 -4.636 1.00 64.17 57 LEU A O 1
ATOM 375 N N . SER A 1 59 ? -0.269 -7.978 -3.627 1.00 57.08 58 SER A N 1
ATOM 376 C CA . SER A 1 59 ? -1.248 -8.748 -4.364 1.00 56.97 58 SER A CA 1
ATOM 377 C C . SER A 1 59 ? -1.920 -7.835 -5.418 1.00 62.75 58 SER A C 1
ATOM 378 O O . SER A 1 59 ? -2.588 -6.861 -5.056 1.00 62.49 58 SER A O 1
ATOM 381 N N . THR A 1 60 ? -1.718 -8.144 -6.715 1.00 59.96 59 THR A N 1
ATOM 382 C CA . THR A 1 60 ? -2.330 -7.399 -7.813 1.00 61.60 59 THR A CA 1
ATOM 383 C C . THR A 1 60 ? -3.843 -7.667 -7.840 1.00 69.59 59 THR A C 1
ATOM 384 O O . THR A 1 60 ? -4.624 -6.742 -8.099 1.00 71.95 59 THR A O 1
ATOM 388 N N . GLY A 1 61 ? -4.245 -8.890 -7.490 1.00 65.49 60 GLY A N 1
ATOM 389 C CA . GLY A 1 61 ? -5.648 -9.255 -7.372 1.00 66.84 60 GLY A CA 1
ATOM 390 C C . GLY A 1 61 ? -6.351 -8.359 -6.368 1.00 72.05 60 GLY A C 1
ATOM 391 O O . GLY A 1 61 ? -7.382 -7.768 -6.698 1.00 72.86 60 GLY A O 1
ATOM 392 N N . ASP A 1 62 ? -5.746 -8.185 -5.158 1.00 67.29 61 ASP A N 1
ATOM 393 C CA . ASP A 1 62 ? -6.283 -7.317 -4.102 1.00 66.91 61 ASP A CA 1
ATOM 394 C C . ASP A 1 62 ? -6.359 -5.865 -4.559 1.00 73.89 61 ASP A C 1
ATOM 395 O O . ASP A 1 62 ? -7.417 -5.255 -4.424 1.00 74.92 61 ASP A O 1
ATOM 400 N N . LEU A 1 63 ? -5.260 -5.341 -5.154 1.00 70.47 62 LEU A N 1
ATOM 401 C CA . LEU A 1 63 ? -5.159 -3.980 -5.694 1.00 71.68 62 LEU A CA 1
ATOM 402 C C . LEU A 1 63 ? -6.126 -3.729 -6.830 1.00 79.81 62 LEU A C 1
ATOM 403 O O . LEU A 1 63 ? -6.558 -2.595 -6.993 1.00 83.04 62 LEU A O 1
ATOM 408 N N . LEU A 1 64 ? -6.434 -4.753 -7.640 1.00 77.89 63 LEU A N 1
ATOM 409 C CA . LEU A 1 64 ? -7.350 -4.589 -8.774 1.00 80.81 63 LEU A CA 1
ATOM 410 C C . LEU A 1 64 ? -8.828 -4.695 -8.357 1.00 86.50 63 LEU A C 1
ATOM 411 O O . LEU A 1 64 ? -9.644 -3.934 -8.881 1.00 89.15 63 LEU A O 1
ATOM 416 N N . ARG A 1 65 ? -9.164 -5.613 -7.408 1.00 80.41 64 ARG A N 1
ATOM 417 C CA . ARG A 1 65 ? -10.510 -5.784 -6.844 1.00 80.58 64 ARG A CA 1
ATOM 418 C C . ARG A 1 65 ? -10.912 -4.489 -6.101 1.00 89.74 64 ARG A C 1
ATOM 419 O O . ARG A 1 65 ? -12.076 -4.097 -6.133 1.00 91.06 64 ARG A O 1
ATOM 421 N N . GLU A 1 66 ? -9.911 -3.796 -5.509 1.00 89.33 65 GLU A N 1
ATOM 422 C CA . GLU A 1 66 ? -9.995 -2.510 -4.816 1.00 91.15 65 GLU A CA 1
ATOM 423 C C . GLU A 1 66 ? -10.293 -1.427 -5.857 1.00 100.41 65 GLU A C 1
ATOM 424 O O . GLU A 1 66 ? -11.177 -0.590 -5.634 1.00 102.63 65 GLU A O 1
ATOM 430 N N . ALA A 1 67 ? -9.584 -1.476 -7.007 1.00 99.20 66 ALA A N 1
ATOM 431 C CA . ALA A 1 67 ? -9.787 -0.559 -8.135 1.00 103.59 66 ALA A CA 1
ATOM 432 C C . ALA A 1 67 ? -11.168 -0.807 -8.798 1.00 112.43 66 ALA A C 1
ATOM 433 O O . ALA A 1 67 ? -11.805 0.132 -9.274 1.00 114.93 66 ALA A O 1
ATOM 435 N N . ALA A 1 68 ? -11.638 -2.071 -8.774 1.00 110.16 67 ALA A N 1
ATOM 436 C CA . ALA A 1 68 ? -12.924 -2.513 -9.327 1.00 113.27 67 ALA A CA 1
ATOM 437 C C . ALA A 1 68 ? -14.135 -2.056 -8.482 1.00 120.33 67 ALA A C 1
ATOM 438 O O . ALA A 1 68 ? -15.276 -2.121 -8.959 1.00 122.36 67 ALA A O 1
ATOM 440 N N . GLU A 1 69 ? -13.880 -1.608 -7.231 1.00 116.51 68 GLU A N 1
ATOM 441 C CA . GLU A 1 69 ? -14.894 -1.119 -6.287 1.00 117.88 68 GLU A CA 1
ATOM 442 C C . GLU A 1 69 ? -15.257 0.352 -6.562 1.00 125.01 68 GLU A C 1
ATOM 443 O O . GLU A 1 69 ? -16.292 0.823 -6.085 1.00 126.39 68 GLU A O 1
ATOM 449 N N . LYS A 1 70 ? -14.398 1.075 -7.317 1.00 122.34 69 LYS A N 1
ATOM 450 C CA . LYS A 1 70 ? -14.596 2.483 -7.675 1.00 125.36 69 LYS A CA 1
ATOM 451 C C . LYS A 1 70 ? -15.733 2.617 -8.716 1.00 133.39 69 LYS A C 1
ATOM 452 O O . LYS A 1 70 ? -15.704 1.923 -9.732 1.00 132.66 69 LYS A O 1
ATOM 454 N N . LYS A 1 71 ? -16.751 3.476 -8.440 1.00 134.10 70 LYS A N 1
ATOM 455 C CA . LYS A 1 71 ? -17.933 3.683 -9.295 1.00 138.15 70 LYS A CA 1
ATOM 456 C C . LYS A 1 71 ? -17.647 4.603 -10.504 1.00 146.21 70 LYS A C 1
ATOM 457 O O . LYS A 1 71 ? -18.399 5.547 -10.761 1.00 150.47 70 LYS A O 1
ATOM 459 N N . THR A 1 72 ? -16.570 4.286 -11.259 1.00 141.36 71 THR A N 1
ATOM 460 C CA . THR A 1 72 ? -16.087 4.988 -12.454 1.00 143.91 71 THR A CA 1
ATOM 461 C C . THR A 1 72 ? -16.037 4.030 -13.648 1.00 148.35 71 THR A C 1
ATOM 462 O O . THR A 1 72 ? -16.143 2.815 -13.458 1.00 145.51 71 THR A O 1
ATOM 464 N N . GLU A 1 73 ? -15.859 4.576 -14.875 1.00 148.11 72 GLU A N 1
ATOM 465 C CA . GLU A 1 73 ? -15.761 3.799 -16.119 1.00 148.83 72 GLU A CA 1
ATOM 466 C C . GLU A 1 73 ? -14.635 2.769 -16.022 1.00 146.07 72 GLU A C 1
ATOM 467 O O . GLU A 1 73 ? -14.846 1.606 -16.378 1.00 145.17 72 GLU A O 1
ATOM 469 N N . LEU A 1 74 ? -13.460 3.192 -15.481 1.00 137.89 73 LEU A N 1
ATOM 470 C CA . LEU A 1 74 ? -12.283 2.341 -15.257 1.00 132.60 73 LEU A CA 1
ATOM 471 C C . LEU A 1 74 ? -12.635 1.221 -14.283 1.00 130.06 73 LEU A C 1
ATOM 472 O O . LEU A 1 74 ? -12.195 0.091 -14.479 1.00 126.84 73 LEU A O 1
ATOM 474 N N . GLY A 1 75 ? -13.449 1.549 -13.275 1.00 125.13 74 GLY A N 1
ATOM 475 C CA . GLY A 1 75 ? -13.923 0.622 -12.255 1.00 121.55 74 GLY A CA 1
ATOM 476 C C . GLY A 1 75 ? -14.742 -0.520 -12.823 1.00 125.15 74 GLY A C 1
ATOM 477 O O . GLY A 1 75 ? -14.476 -1.683 -12.504 1.00 122.09 74 GLY A O 1
ATOM 478 N N . LEU A 1 76 ? -15.729 -0.197 -13.689 1.00 124.36 75 LEU A N 1
ATOM 479 C CA . LEU A 1 76 ? -16.588 -1.180 -14.362 1.00 125.16 75 LEU A CA 1
ATOM 480 C C . LEU A 1 76 ? -15.761 -2.081 -15.281 1.00 125.63 75 LEU A C 1
ATOM 481 O O . LEU A 1 76 ? -15.965 -3.297 -15.295 1.00 124.51 75 LEU A O 1
ATOM 483 N N . LYS A 1 77 ? -14.804 -1.478 -16.014 1.00 120.63 76 LYS A N 1
ATOM 484 C CA . LYS A 1 77 ? -13.892 -2.158 -16.931 1.00 119.29 76 LYS A CA 1
ATOM 485 C C . LYS A 1 77 ? -13.109 -3.245 -16.187 1.00 117.47 76 LYS A C 1
ATOM 486 O O . LYS A 1 77 ? -13.107 -4.390 -16.634 1.00 117.52 76 LYS A O 1
ATOM 489 N N . ILE A 1 78 ? -12.501 -2.895 -15.025 1.00 108.81 77 ILE A N 1
ATOM 490 C CA . ILE A 1 78 ? -11.721 -3.817 -14.187 1.00 103.20 77 ILE A CA 1
ATOM 491 C C . ILE A 1 78 ? -12.627 -4.884 -13.559 1.00 104.74 77 ILE A C 1
ATOM 492 O O . ILE A 1 78 ? -12.266 -6.063 -13.596 1.00 102.88 77 ILE A O 1
ATOM 494 N N . LYS A 1 79 ? -13.808 -4.481 -13.015 1.00 101.07 78 LYS A N 1
ATOM 495 C CA . LYS A 1 79 ? -14.776 -5.390 -12.381 1.00 99.70 78 LYS A CA 1
ATOM 496 C C . LYS A 1 79 ? -15.241 -6.474 -13.335 1.00 103.83 78 LYS A C 1
ATOM 497 O O . LYS A 1 79 ? -15.316 -7.638 -12.938 1.00 101.30 78 LYS A O 1
ATOM 499 N N . ASN A 1 80 ? -15.505 -6.094 -14.597 1.00 103.52 79 ASN A N 1
ATOM 500 C CA . ASN A 1 80 ? -15.961 -6.999 -15.639 1.00 106.50 79 ASN A CA 1
ATOM 501 C C . ASN A 1 80 ? -14.864 -7.944 -16.122 1.00 110.45 79 ASN A C 1
ATOM 502 O O . ASN A 1 80 ? -15.174 -9.100 -16.413 1.00 111.80 79 ASN A O 1
ATOM 507 N N . ILE A 1 81 ? -13.591 -7.475 -16.191 1.00 104.48 80 ILE A N 1
ATOM 508 C CA . ILE A 1 81 ? -12.464 -8.311 -16.605 1.00 102.85 80 ILE A CA 1
ATOM 509 C C . ILE A 1 81 ? -12.200 -9.352 -15.525 1.00 102.72 80 ILE A C 1
ATOM 510 O O . ILE A 1 81 ? -12.059 -10.535 -15.853 1.00 101.45 80 ILE A O 1
ATOM 515 N N . ILE A 1 82 ? -12.178 -8.907 -14.237 1.00 97.97 81 ILE A N 1
ATOM 516 C CA . ILE A 1 82 ? -11.950 -9.746 -13.050 1.00 94.75 81 ILE A CA 1
ATOM 517 C C . ILE A 1 82 ? -13.004 -10.852 -12.970 1.00 101.98 81 ILE A C 1
ATOM 518 O O . ILE A 1 82 ? -12.640 -12.036 -12.936 1.00 102.15 81 ILE A O 1
ATOM 520 N N . ASN A 1 83 ? -14.305 -10.467 -13.013 1.00 100.28 82 ASN A N 1
ATOM 521 C CA . ASN A 1 83 ? -15.446 -11.380 -12.924 1.00 101.56 82 ASN A CA 1
ATOM 522 C C . ASN A 1 83 ? -15.535 -12.367 -14.100 1.00 108.80 82 ASN A C 1
ATOM 523 O O . ASN A 1 83 ? -16.161 -13.415 -13.946 1.00 109.46 82 ASN A O 1
ATOM 525 N N . GLU A 1 84 ? -14.895 -12.048 -15.249 1.00 107.58 83 GLU A N 1
ATOM 526 C CA . GLU A 1 84 ? -14.838 -12.913 -16.437 1.00 111.33 83 GLU A CA 1
ATOM 527 C C . GLU A 1 84 ? -13.658 -13.896 -16.346 1.00 114.30 83 GLU A C 1
ATOM 528 O O . GLU A 1 84 ? -13.574 -14.843 -17.129 1.00 116.37 83 GLU A O 1
ATOM 530 N N . GLY A 1 85 ? -12.766 -13.654 -15.391 1.00 107.74 84 GLY A N 1
ATOM 531 C CA . GLY A 1 85 ? -11.582 -14.471 -15.159 1.00 106.19 84 GLY A CA 1
ATOM 532 C C . GLY A 1 85 ? -10.407 -14.185 -16.077 1.00 111.50 84 GLY A C 1
ATOM 533 O O . GLY A 1 85 ? -9.447 -14.962 -16.100 1.00 110.99 84 GLY A O 1
ATOM 534 N N . LYS A 1 86 ? -10.468 -13.065 -16.834 1.00 109.29 85 LYS A N 1
ATOM 535 C CA . LYS A 1 86 ? -9.424 -12.638 -17.778 1.00 109.99 85 LYS A CA 1
ATOM 536 C C . LYS A 1 86 ? -8.423 -11.658 -17.134 1.00 109.28 85 LYS A C 1
ATOM 537 O O . LYS A 1 86 ? -8.636 -11.208 -16.010 1.00 106.34 85 LYS A O 1
ATOM 539 N N . LEU A 1 87 ? -7.316 -11.359 -17.839 1.00 105.13 86 LEU A N 1
ATOM 540 C CA . LEU A 1 87 ? -6.267 -10.471 -17.340 1.00 101.25 86 LEU A CA 1
ATOM 541 C C . LEU A 1 87 ? -6.487 -9.018 -17.718 1.00 107.69 86 LEU A C 1
ATOM 542 O O . LEU A 1 87 ? -6.801 -8.699 -18.866 1.00 112.37 86 LEU A O 1
ATOM 547 N N . VAL A 1 88 ? -6.280 -8.137 -16.740 1.00 101.37 87 VAL A N 1
ATOM 548 C CA . VAL A 1 88 ? -6.310 -6.685 -16.867 1.00 102.55 87 VAL A CA 1
ATOM 549 C C . VAL A 1 88 ? -5.061 -6.295 -17.702 1.00 109.02 87 VAL A C 1
ATOM 550 O O . VAL A 1 88 ? -4.064 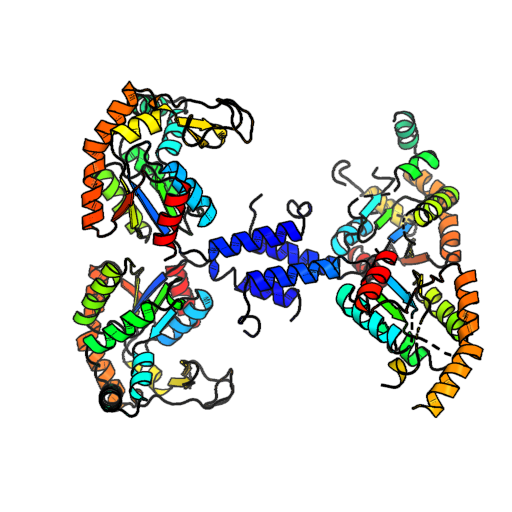-7.029 -17.701 1.00 107.56 87 VAL A O 1
ATOM 554 N N . ASP A 1 89 ? -5.136 -5.162 -18.427 1.00 108.95 88 ASP A N 1
ATOM 555 C CA . ASP A 1 89 ? -4.064 -4.636 -19.270 1.00 110.49 88 ASP A CA 1
ATOM 556 C C . ASP A 1 89 ? -2.743 -4.490 -18.493 1.00 110.03 88 ASP A C 1
ATOM 557 O O . ASP A 1 89 ? -2.740 -3.967 -17.380 1.00 106.79 88 ASP A O 1
ATOM 562 N N . ASP A 1 90 ? -1.638 -4.992 -19.093 1.00 106.11 89 ASP A N 1
ATOM 563 C CA . ASP A 1 90 ? -0.266 -5.008 -18.571 1.00 102.61 89 ASP A CA 1
ATOM 564 C C . ASP A 1 90 ? 0.210 -3.652 -18.046 1.00 103.78 89 ASP A C 1
ATOM 565 O O . ASP A 1 90 ? 0.857 -3.597 -17.003 1.00 98.40 89 ASP A O 1
ATOM 570 N N . GLN A 1 91 ? -0.089 -2.564 -18.786 1.00 104.78 90 GLN A N 1
ATOM 571 C CA . GLN A 1 91 ? 0.287 -1.186 -18.436 1.00 104.75 90 GLN A CA 1
ATOM 572 C C . GLN A 1 91 ? -0.387 -0.730 -17.132 1.00 105.52 90 GLN A C 1
ATOM 573 O O . GLN A 1 91 ? 0.239 -0.028 -16.334 1.00 103.08 90 GLN A O 1
ATOM 575 N N . MET A 1 92 ? -1.648 -1.154 -16.910 1.00 101.74 91 MET A N 1
ATOM 576 C CA . MET A 1 92 ? -2.418 -0.811 -15.718 1.00 99.01 91 MET A CA 1
ATOM 577 C C . MET A 1 92 ? -1.827 -1.474 -14.461 1.00 96.09 91 MET A C 1
ATOM 578 O O . MET A 1 92 ? -1.639 -0.791 -13.457 1.00 93.71 91 MET A O 1
ATOM 583 N N . VAL A 1 93 ? -1.531 -2.786 -14.517 1.00 88.84 92 VAL A N 1
ATOM 584 C CA . VAL A 1 93 ? -0.966 -3.529 -13.389 1.00 83.64 92 VAL A CA 1
ATOM 585 C C . VAL A 1 93 ? 0.407 -2.984 -13.006 1.00 83.32 92 VAL A C 1
ATOM 586 O O . VAL A 1 93 ? 0.681 -2.809 -11.818 1.00 80.86 92 VAL A O 1
ATOM 590 N N . LEU A 1 94 ? 1.241 -2.669 -14.021 1.00 78.89 93 LEU A N 1
ATOM 591 C CA . LEU A 1 94 ? 2.586 -2.138 -13.863 1.00 76.81 93 LEU A CA 1
ATOM 592 C C . LEU A 1 94 ? 2.593 -0.900 -12.998 1.00 79.01 93 LEU A C 1
ATOM 593 O O . LEU A 1 94 ? 3.466 -0.779 -12.148 1.00 75.21 93 LEU A O 1
ATOM 598 N N . SER A 1 95 ? 1.612 0.012 -13.204 1.00 79.37 94 SER A N 1
ATOM 599 C CA . SER A 1 95 ? 1.505 1.272 -12.467 1.00 79.17 94 SER A CA 1
ATOM 600 C C . SER A 1 95 ? 1.146 1.040 -11.002 1.00 79.12 94 SER A C 1
ATOM 601 O O . SER A 1 95 ? 1.621 1.769 -10.136 1.00 77.34 94 SER A O 1
ATOM 604 N N . LEU A 1 96 ? 0.346 0.015 -10.727 1.00 74.96 95 LEU A N 1
ATOM 605 C CA . LEU A 1 96 ? -0.046 -0.331 -9.372 1.00 73.54 95 LEU A CA 1
ATOM 606 C C . LEU A 1 96 ? 1.165 -0.914 -8.623 1.00 78.22 95 LEU A C 1
ATOM 607 O O . LEU A 1 96 ? 1.444 -0.488 -7.497 1.00 78.55 95 LEU A O 1
ATOM 612 N N . VAL A 1 97 ? 1.907 -1.849 -9.272 1.00 73.64 96 VAL A N 1
ATOM 613 C CA . VAL A 1 97 ? 3.114 -2.492 -8.723 1.00 70.68 96 VAL A CA 1
ATOM 614 C C . VAL A 1 97 ? 4.194 -1.424 -8.498 1.00 75.03 96 VAL A C 1
ATOM 615 O O . VAL A 1 97 ? 4.716 -1.342 -7.390 1.00 72.41 96 VAL A O 1
ATOM 619 N N . ASP A 1 98 ? 4.451 -0.552 -9.500 1.00 74.61 97 ASP A N 1
ATOM 620 C CA . ASP A 1 98 ? 5.408 0.546 -9.380 1.00 75.89 97 ASP A CA 1
ATOM 621 C C . ASP A 1 98 ? 5.106 1.431 -8.169 1.00 80.84 97 ASP A C 1
ATOM 622 O O . ASP A 1 98 ? 6.038 1.843 -7.478 1.00 81.90 97 ASP A O 1
ATOM 627 N N . GLU A 1 99 ? 3.815 1.699 -7.896 1.00 77.26 98 GLU A N 1
ATOM 628 C CA . GLU A 1 99 ? 3.412 2.526 -6.766 1.00 77.31 98 GLU A CA 1
ATOM 629 C C . GLU A 1 99 ? 3.580 1.785 -5.435 1.00 80.07 98 GLU A C 1
ATOM 630 O O . GLU A 1 99 ? 4.169 2.354 -4.520 1.00 79.25 98 GLU A O 1
ATOM 632 N N . LYS A 1 100 ? 3.095 0.521 -5.315 1.00 76.37 99 LYS A N 1
ATOM 633 C CA . LYS A 1 100 ? 3.233 -0.202 -4.053 1.00 74.21 99 LYS A CA 1
ATOM 634 C C . LYS A 1 100 ? 4.692 -0.508 -3.739 1.00 82.70 99 LYS A C 1
ATOM 635 O O . LYS A 1 100 ? 5.070 -0.430 -2.572 1.00 84.00 99 LYS A O 1
ATOM 641 N N . LEU A 1 101 ? 5.538 -0.748 -4.761 1.00 80.39 100 LEU A N 1
ATOM 642 C CA . LEU A 1 101 ? 6.957 -1.009 -4.496 1.00 79.18 100 LEU A CA 1
ATOM 643 C C . LEU A 1 101 ? 7.695 0.207 -3.912 1.00 82.16 100 LEU A C 1
ATOM 644 O O . LEU A 1 101 ? 8.754 0.043 -3.305 1.00 80.41 100 LEU A O 1
ATOM 649 N N . LYS A 1 102 ? 7.098 1.403 -4.030 1.00 80.78 101 LYS A N 1
ATOM 650 C CA . LYS A 1 102 ? 7.657 2.652 -3.493 1.00 81.54 101 LYS A CA 1
ATOM 651 C C . LYS A 1 102 ? 7.287 2.833 -2.000 1.00 86.19 101 LYS A C 1
ATOM 652 O O . LYS A 1 102 ? 8.012 3.526 -1.289 1.00 86.52 101 LYS A O 1
ATOM 654 N N . THR A 1 103 ? 6.197 2.169 -1.520 1.00 82.88 102 THR A N 1
ATOM 655 C CA . THR A 1 103 ? 5.713 2.264 -0.135 1.00 83.68 102 THR A CA 1
ATOM 656 C C . THR A 1 103 ? 6.764 1.773 0.872 1.00 90.11 102 THR A C 1
ATOM 657 O O . THR A 1 103 ? 7.577 0.913 0.521 1.00 89.62 102 THR A O 1
ATOM 661 N N . PRO A 1 104 ? 6.780 2.298 2.126 1.00 88.62 103 PRO A N 1
ATOM 662 C CA . PRO A 1 104 ? 7.838 1.897 3.074 1.00 87.38 103 PRO A CA 1
ATOM 663 C C . PRO A 1 104 ? 7.673 0.491 3.638 1.00 84.22 103 PRO A C 1
ATOM 664 O O . PRO A 1 104 ? 8.561 -0.001 4.324 1.00 81.18 103 PRO A O 1
ATOM 668 N N . GLN A 1 105 ? 6.553 -0.166 3.314 1.00 80.23 104 GLN A N 1
ATOM 669 C CA . GLN A 1 105 ? 6.252 -1.541 3.734 1.00 77.68 104 GLN A CA 1
ATOM 670 C C . GLN A 1 105 ? 7.110 -2.562 2.953 1.00 78.38 104 GLN A C 1
ATOM 671 O O . GLN A 1 105 ? 7.238 -3.705 3.394 1.00 76.97 104 GLN A O 1
ATOM 677 N N . CYS A 1 106 ? 7.703 -2.122 1.814 1.00 74.04 105 CYS A N 1
ATOM 678 C CA . CYS A 1 106 ? 8.526 -2.896 0.876 1.00 72.81 105 CYS A CA 1
ATOM 679 C C . CYS A 1 106 ? 10.054 -2.722 1.093 1.00 76.16 105 CYS A C 1
ATOM 680 O O . CYS A 1 106 ? 10.844 -3.267 0.313 1.00 74.84 105 CYS A O 1
ATOM 683 N N . LYS A 1 107 ? 10.476 -1.981 2.133 1.00 73.86 106 LYS A N 1
ATOM 684 C CA . LYS A 1 107 ? 11.899 -1.770 2.371 1.00 74.95 106 LYS A CA 1
ATOM 685 C C . LYS A 1 107 ? 12.611 -3.033 2.936 1.00 79.30 106 LYS A C 1
ATOM 686 O O . LYS A 1 107 ? 13.784 -3.282 2.602 1.00 79.19 106 LYS A O 1
ATOM 690 N N . LYS A 1 108 ? 11.907 -3.829 3.766 1.00 74.92 107 LYS A N 1
ATOM 691 C CA . LYS A 1 108 ? 12.490 -5.072 4.269 1.00 74.52 107 LYS A CA 1
ATOM 692 C C . LYS A 1 108 ? 12.454 -6.117 3.165 1.00 74.61 107 LYS A C 1
ATOM 693 O O . LYS A 1 108 ? 13.326 -6.959 3.105 1.00 75.75 107 LYS A O 1
ATOM 695 N N . GLY A 1 109 ? 11.459 -6.048 2.303 1.00 66.83 108 GLY A N 1
ATOM 696 C CA . GLY A 1 109 ? 11.275 -6.991 1.214 1.00 64.25 108 GLY A CA 1
ATOM 697 C C . GLY A 1 109 ? 9.812 -7.125 0.864 1.00 65.37 108 GLY A C 1
ATOM 698 O O . GLY A 1 109 ? 8.959 -6.505 1.517 1.00 64.73 108 GLY A O 1
ATOM 699 N N . PHE A 1 110 ? 9.505 -7.936 -0.167 1.00 59.54 109 PHE A N 1
ATOM 700 C CA . PHE A 1 110 ? 8.119 -8.117 -0.620 1.00 56.55 109 PHE A CA 1
ATOM 701 C C . PHE A 1 110 ? 7.847 -9.500 -1.173 1.00 57.35 109 PHE A C 1
ATOM 702 O O . PHE A 1 110 ? 8.774 -10.259 -1.412 1.00 55.19 109 PHE A O 1
ATOM 710 N N . ILE A 1 111 ? 6.552 -9.805 -1.396 1.00 54.82 110 ILE A N 1
ATOM 711 C CA . ILE A 1 111 ? 6.062 -10.998 -2.087 1.00 53.97 110 ILE A CA 1
ATOM 712 C C . ILE A 1 111 ? 5.124 -10.502 -3.170 1.00 59.76 110 ILE A C 1
ATOM 713 O O . ILE A 1 111 ? 4.166 -9.760 -2.882 1.00 56.19 110 ILE A O 1
ATOM 718 N N . LEU A 1 112 ? 5.467 -10.845 -4.434 1.00 59.43 111 LEU A N 1
ATOM 719 C CA . LEU A 1 112 ? 4.633 -10.523 -5.585 1.00 59.57 111 LEU A CA 1
ATOM 720 C C . LEU A 1 112 ? 3.752 -11.722 -5.752 1.00 64.88 111 LEU A C 1
ATOM 721 O O . LEU A 1 112 ? 4.227 -12.823 -6.039 1.00 66.77 111 LEU A O 1
ATOM 726 N N . ASP A 1 113 ? 2.478 -11.528 -5.446 1.00 60.17 112 ASP A N 1
ATOM 727 C CA . ASP A 1 113 ? 1.449 -12.560 -5.500 1.00 59.33 112 ASP A CA 1
ATOM 728 C C . ASP A 1 113 ? 0.427 -12.119 -6.556 1.00 63.79 112 ASP A C 1
ATOM 729 O O . ASP A 1 113 ? -0.314 -11.159 -6.333 1.00 63.75 112 ASP A O 1
ATOM 734 N N . GLY A 1 114 ? 0.458 -12.766 -7.722 1.00 61.71 113 GLY A N 1
ATOM 735 C CA . GLY A 1 114 ? -0.420 -12.415 -8.838 1.00 63.47 113 GLY A CA 1
ATOM 736 C C . GLY A 1 114 ? 0.255 -11.628 -9.947 1.00 68.13 113 GLY A C 1
ATOM 737 O O . GLY A 1 114 ? -0.320 -11.426 -11.015 1.00 70.01 113 GLY A O 1
ATOM 738 N N . TYR A 1 115 ? 1.477 -11.181 -9.699 1.00 64.25 114 TYR A N 1
ATOM 739 C CA . TYR A 1 115 ? 2.297 -10.453 -10.661 1.00 65.99 114 TYR A CA 1
ATOM 740 C C . TYR A 1 115 ? 3.699 -11.080 -10.681 1.00 68.93 114 TYR A C 1
ATOM 741 O O . TYR A 1 115 ? 4.263 -11.315 -9.611 1.00 65.88 114 TYR A O 1
ATOM 750 N N . PRO A 1 116 ? 4.272 -11.393 -11.863 1.00 67.80 115 PRO A N 1
ATOM 751 C CA . PRO A 1 116 ? 3.764 -11.185 -13.235 1.00 70.55 115 PRO A CA 1
ATOM 752 C C . PRO A 1 116 ? 2.851 -12.306 -13.703 1.00 76.67 115 PRO A C 1
ATOM 753 O O . PRO A 1 116 ? 3.015 -13.438 -13.275 1.00 76.85 115 PRO A O 1
ATOM 757 N N . ARG A 1 117 ? 1.906 -12.020 -14.592 1.00 75.53 116 ARG A N 1
ATOM 758 C CA . ARG A 1 117 ? 1.015 -13.090 -15.037 1.00 77.22 116 ARG A CA 1
ATOM 759 C C . ARG A 1 117 ? 1.293 -13.550 -16.488 1.00 86.01 116 ARG A C 1
ATOM 760 O O . ARG A 1 117 ? 0.584 -14.430 -16.996 1.00 89.49 116 ARG A O 1
ATOM 762 N N . ASN A 1 118 ? 2.356 -13.000 -17.123 1.00 81.58 117 ASN A N 1
ATOM 763 C CA . ASN A 1 118 ? 2.792 -13.339 -18.478 1.00 84.75 117 ASN A CA 1
ATOM 764 C C . ASN A 1 118 ? 4.212 -12.867 -18.714 1.00 88.87 117 ASN A C 1
ATOM 765 O O . ASN A 1 118 ? 4.760 -12.130 -17.892 1.00 85.67 117 ASN A O 1
ATOM 770 N N . VAL A 1 119 ? 4.796 -13.286 -19.853 1.00 89.24 118 VAL A N 1
ATOM 771 C CA . VAL A 1 119 ? 6.155 -12.985 -20.305 1.00 90.23 118 VAL A CA 1
ATOM 772 C C . VAL A 1 119 ? 6.386 -11.466 -20.399 1.00 91.75 118 VAL A C 1
ATOM 773 O O . VAL A 1 119 ? 7.449 -10.993 -19.996 1.00 89.86 118 VAL A O 1
ATOM 777 N N . LYS A 1 120 ? 5.394 -10.713 -20.932 1.00 88.33 119 LYS A N 1
ATOM 778 C CA . LYS A 1 120 ? 5.458 -9.259 -21.080 1.00 87.45 119 LYS A CA 1
ATOM 779 C C . LYS A 1 120 ? 5.602 -8.612 -19.703 1.00 86.10 119 LYS A C 1
ATOM 780 O O . LYS A 1 120 ? 6.526 -7.818 -19.515 1.00 85.03 119 LYS A O 1
ATOM 782 N N . GLN A 1 121 ? 4.728 -9.005 -18.727 1.00 79.30 120 GLN A N 1
ATOM 783 C CA . GLN A 1 121 ? 4.721 -8.532 -17.329 1.00 74.44 120 GLN A CA 1
ATOM 784 C C . GLN A 1 121 ? 6.025 -8.862 -16.613 1.00 77.48 120 GLN A C 1
ATOM 785 O O . GLN A 1 121 ? 6.477 -8.068 -15.782 1.00 75.63 120 GLN A O 1
ATOM 791 N N . ALA A 1 122 ? 6.634 -10.027 -16.944 1.00 75.14 121 ALA A N 1
ATOM 792 C CA . ALA A 1 122 ? 7.914 -10.467 -16.392 1.00 74.03 121 ALA A CA 1
ATOM 793 C C . ALA A 1 122 ? 9.037 -9.537 -16.832 1.00 81.43 121 ALA A C 1
ATOM 794 O O . ALA A 1 122 ? 9.916 -9.230 -16.027 1.00 78.62 121 ALA A O 1
ATOM 796 N N . GLU A 1 123 ? 8.983 -9.068 -18.105 1.00 83.90 122 GLU A N 1
ATOM 797 C CA . GLU A 1 123 ? 9.945 -8.147 -18.691 1.00 86.22 122 GLU A CA 1
ATOM 798 C C . GLU A 1 123 ? 9.799 -6.746 -18.123 1.00 90.12 122 GLU A C 1
ATOM 799 O O . GLU A 1 123 ? 10.816 -6.104 -17.846 1.00 89.39 122 GLU A O 1
ATOM 805 N N . ASP A 1 124 ? 8.543 -6.279 -17.935 1.00 87.04 123 ASP A N 1
ATOM 806 C CA . ASP A 1 124 ? 8.250 -4.979 -17.341 1.00 85.99 123 ASP A CA 1
ATOM 807 C C . ASP A 1 124 ? 8.841 -4.970 -15.924 1.00 85.09 123 ASP A C 1
ATOM 808 O O . ASP A 1 124 ? 9.620 -4.068 -15.606 1.00 84.10 123 ASP A O 1
ATOM 813 N N . LEU A 1 125 ? 8.533 -6.015 -15.114 1.00 77.95 124 LEU A N 1
ATOM 814 C CA . LEU A 1 125 ? 9.039 -6.158 -13.755 1.00 74.15 124 LEU A CA 1
ATOM 815 C C . LEU A 1 125 ? 10.554 -6.114 -13.735 1.00 82.34 124 LEU A C 1
ATOM 816 O O . LEU A 1 125 ? 11.134 -5.400 -12.920 1.00 82.89 124 LEU A O 1
ATOM 821 N N . ASN A 1 126 ? 11.186 -6.823 -14.676 1.00 81.72 125 ASN A N 1
ATOM 822 C CA . ASN A 1 126 ? 12.637 -6.874 -14.807 1.00 82.85 125 ASN A CA 1
ATOM 823 C C . ASN A 1 126 ? 13.231 -5.478 -15.013 1.00 88.22 125 ASN A C 1
ATOM 824 O O . ASN A 1 126 ? 14.191 -5.126 -14.325 1.00 87.77 125 ASN A O 1
ATOM 829 N N . LYS A 1 127 ? 12.633 -4.683 -15.926 1.00 86.48 126 LYS A N 1
ATOM 830 C CA . LYS A 1 127 ? 13.051 -3.314 -16.247 1.00 88.43 126 LYS A CA 1
ATOM 831 C C . LYS A 1 127 ? 12.824 -2.411 -15.040 1.00 91.43 126 LYS A C 1
ATOM 832 O O . LYS A 1 127 ? 13.682 -1.585 -14.729 1.00 91.67 126 LYS A O 1
ATOM 835 N N . LEU A 1 128 ? 11.671 -2.582 -14.351 1.00 86.67 127 LEU A N 1
ATOM 836 C CA . LEU A 1 128 ? 11.317 -1.805 -13.166 1.00 84.19 127 LEU A CA 1
ATOM 837 C C . LEU A 1 128 ? 12.295 -2.073 -12.012 1.00 89.13 127 LEU A C 1
ATOM 838 O O . LEU A 1 128 ? 12.711 -1.117 -11.351 1.00 91.20 127 LEU A O 1
ATOM 843 N N . LEU A 1 129 ? 12.694 -3.349 -11.801 1.00 82.30 128 LEU A N 1
ATOM 844 C CA . LEU A 1 129 ? 13.653 -3.707 -10.755 1.00 79.64 128 LEU A CA 1
ATOM 845 C C . LEU A 1 129 ? 15.046 -3.149 -11.074 1.00 89.64 128 LEU A C 1
ATOM 846 O O . LEU A 1 129 ? 15.727 -2.680 -10.160 1.00 90.01 128 LEU A O 1
ATOM 851 N N . GLN A 1 130 ? 15.444 -3.152 -12.373 1.00 90.75 129 GLN A N 1
ATOM 852 C CA . GLN A 1 130 ? 16.741 -2.625 -12.829 1.00 93.74 129 GLN A CA 1
ATOM 853 C C . GLN A 1 130 ? 16.828 -1.125 -12.597 1.00 100.11 129 GLN A C 1
ATOM 854 O O . GLN A 1 130 ? 17.783 -0.670 -11.976 1.00 101.11 129 GLN A O 1
ATOM 856 N N . LYS A 1 131 ? 15.809 -0.376 -13.041 1.00 98.25 130 LYS A N 1
ATOM 857 C CA . LYS A 1 131 ? 15.725 1.078 -12.899 1.00 100.30 130 LYS A CA 1
ATOM 858 C C . LYS A 1 131 ? 15.645 1.515 -11.433 1.00 104.70 130 LYS A C 1
ATOM 859 O O . LYS A 1 131 ? 16.158 2.585 -11.095 1.00 105.84 130 LYS A O 1
ATOM 861 N N . ASN A 1 132 ? 15.014 0.685 -10.569 1.00 99.67 131 ASN A N 1
ATOM 862 C CA . ASN A 1 132 ? 14.815 0.954 -9.141 1.00 97.70 131 ASN A CA 1
ATOM 863 C C . ASN A 1 132 ? 15.962 0.397 -8.276 1.00 99.02 131 ASN A C 1
ATOM 864 O O . ASN A 1 132 ? 15.926 0.559 -7.055 1.00 97.42 131 ASN A O 1
ATOM 869 N N . GLN A 1 133 ? 17.001 -0.204 -8.910 1.00 95.75 132 GLN A N 1
ATOM 870 C CA . GLN A 1 133 ? 18.188 -0.768 -8.244 1.00 95.40 132 GLN A CA 1
ATOM 871 C C . GLN A 1 133 ? 17.790 -1.706 -7.093 1.00 96.65 132 GLN A C 1
ATOM 872 O O . GLN A 1 133 ? 18.117 -1.468 -5.925 1.00 96.51 132 GLN A O 1
ATOM 878 N N . THR A 1 134 ? 17.016 -2.739 -7.441 1.00 90.58 133 THR A N 1
ATOM 879 C CA . THR A 1 134 ? 16.492 -3.773 -6.542 1.00 86.55 133 THR A CA 1
ATOM 880 C C . THR A 1 134 ? 16.544 -5.107 -7.305 1.00 86.15 133 THR A C 1
ATOM 881 O O . THR A 1 134 ? 16.428 -5.119 -8.537 1.00 87.40 133 THR A O 1
ATOM 885 N N . LYS A 1 135 ? 16.780 -6.217 -6.590 1.00 78.07 134 LYS A N 1
ATOM 886 C CA . LYS A 1 135 ? 16.935 -7.517 -7.247 1.00 77.07 134 LYS A CA 1
ATOM 887 C C . LYS A 1 135 ? 16.071 -8.602 -6.607 1.00 75.61 134 LYS A C 1
ATOM 888 O O . LYS A 1 135 ? 15.937 -8.634 -5.376 1.00 74.75 134 LYS A O 1
ATOM 892 N N . LEU A 1 136 ? 15.497 -9.501 -7.450 1.00 67.88 135 LEU A N 1
ATOM 893 C CA . LEU A 1 136 ? 14.707 -10.625 -6.957 1.00 64.85 135 LEU A CA 1
ATOM 894 C C . LEU A 1 136 ? 15.659 -11.596 -6.322 1.00 68.93 135 LEU A C 1
ATOM 895 O O . LEU A 1 136 ? 16.769 -11.781 -6.818 1.00 70.41 135 LEU A O 1
ATOM 900 N N . ASP A 1 137 ? 15.211 -12.243 -5.244 1.00 63.67 136 ASP A N 1
ATOM 901 C CA . ASP A 1 137 ? 15.962 -13.280 -4.541 1.00 62.91 136 ASP A CA 1
ATOM 902 C C . ASP A 1 137 ? 15.541 -14.666 -5.002 1.00 65.10 136 ASP A C 1
ATOM 903 O O . ASP A 1 137 ? 16.333 -15.574 -4.946 1.00 67.69 136 ASP A O 1
ATOM 908 N N . GLY A 1 138 ? 14.306 -14.818 -5.453 1.00 60.53 137 GLY A N 1
ATOM 909 C CA . GLY A 1 138 ? 13.803 -16.087 -5.950 1.00 60.55 137 GLY A CA 1
ATOM 910 C C . GLY A 1 138 ? 12.412 -16.037 -6.520 1.00 62.88 137 GLY A C 1
ATOM 911 O O . GLY A 1 138 ? 11.674 -15.069 -6.314 1.00 59.77 137 GLY A O 1
ATOM 912 N N . VAL A 1 139 ? 12.046 -17.102 -7.250 1.00 62.91 138 VAL A N 1
ATOM 913 C CA . VAL A 1 139 ? 10.690 -17.292 -7.779 1.00 62.80 138 VAL A CA 1
ATOM 914 C C . VAL A 1 139 ? 10.208 -18.663 -7.337 1.00 69.28 138 VAL A C 1
ATOM 915 O O . VAL A 1 139 ? 10.671 -19.684 -7.854 1.00 72.09 138 VAL A O 1
ATOM 919 N N . PHE A 1 140 ? 9.311 -18.689 -6.357 1.00 64.39 139 PHE A N 1
ATOM 920 C CA . PHE A 1 140 ? 8.758 -19.942 -5.865 1.00 65.41 139 PHE A CA 1
ATOM 921 C C . PHE A 1 140 ? 7.601 -20.391 -6.759 1.00 72.31 139 PHE A C 1
ATOM 922 O O . PHE A 1 140 ? 6.686 -19.610 -7.009 1.00 71.86 139 PHE A O 1
ATOM 930 N N . TYR A 1 141 ? 7.631 -21.640 -7.239 1.00 73.04 140 TYR A N 1
ATOM 931 C CA . TYR A 1 141 ? 6.503 -22.183 -8.010 1.00 74.61 140 TYR A CA 1
ATOM 932 C C . TYR A 1 141 ? 5.689 -23.157 -7.150 1.00 78.40 140 TYR A C 1
ATOM 933 O O . TYR A 1 141 ? 6.228 -24.114 -6.598 1.00 79.50 140 TYR A O 1
ATOM 942 N N . PHE A 1 142 ? 4.391 -22.879 -7.021 1.00 74.40 141 PHE A N 1
ATOM 943 C CA . PHE A 1 142 ? 3.439 -23.668 -6.234 1.00 73.57 141 PHE A CA 1
ATOM 944 C C . PHE A 1 142 ? 2.843 -24.750 -7.101 1.00 81.37 141 PHE A C 1
ATOM 945 O O . PHE A 1 142 ? 1.841 -24.543 -7.796 1.00 82.05 141 PHE A O 1
ATOM 953 N N . ASN A 1 143 ? 3.540 -25.877 -7.134 1.00 80.63 142 ASN A N 1
ATOM 954 C CA . ASN A 1 143 ? 3.170 -27.054 -7.905 1.00 83.97 142 ASN A CA 1
ATOM 955 C C . ASN A 1 143 ? 2.095 -27.842 -7.169 1.00 86.28 142 ASN A C 1
ATOM 956 O O . ASN A 1 143 ? 2.353 -28.400 -6.100 1.00 85.63 142 ASN A O 1
ATOM 961 N N . VAL A 1 144 ? 0.864 -27.828 -7.731 1.00 82.29 143 VAL A N 1
ATOM 962 C CA . VAL A 1 144 ? -0.358 -28.470 -7.226 1.00 81.32 143 VAL A CA 1
ATOM 963 C C . VAL A 1 144 ? -1.237 -28.874 -8.435 1.00 87.74 143 VAL A C 1
ATOM 964 O O . VAL A 1 144 ? -1.426 -28.053 -9.339 1.00 86.24 143 VAL A O 1
ATOM 968 N N . PRO A 1 145 ? -1.763 -30.131 -8.472 1.00 88.77 144 PRO A N 1
ATOM 969 C CA . PRO A 1 145 ? -2.586 -30.564 -9.612 1.00 92.34 144 PRO A CA 1
ATOM 970 C C . PRO A 1 145 ? -3.926 -29.860 -9.687 1.00 95.28 144 PRO A C 1
ATOM 971 O O . PRO A 1 145 ? -4.397 -29.314 -8.692 1.00 91.15 144 PRO A O 1
ATOM 975 N N . ASP A 1 146 ? -4.529 -29.878 -10.885 1.00 96.14 145 ASP A N 1
ATOM 976 C CA . ASP A 1 146 ? -5.795 -29.229 -11.231 1.00 96.14 145 ASP A CA 1
ATOM 977 C C . ASP A 1 146 ? -6.961 -29.643 -10.339 1.00 99.13 145 ASP A C 1
ATOM 978 O O . ASP A 1 146 ? -7.706 -28.775 -9.900 1.00 95.89 145 ASP A O 1
ATOM 983 N N . GLU A 1 147 ? -7.106 -30.950 -10.062 1.00 98.93 146 GLU A N 1
ATOM 984 C CA . GLU A 1 147 ? -8.177 -31.510 -9.225 1.00 99.41 146 GLU A CA 1
ATOM 985 C C . GLU A 1 147 ? -8.161 -30.912 -7.816 1.00 97.83 146 GLU A C 1
ATOM 986 O O . GLU A 1 147 ? -9.211 -30.539 -7.289 1.00 96.78 146 GLU A O 1
ATOM 988 N N . VAL A 1 148 ? -6.963 -30.775 -7.240 1.00 91.15 147 VAL A N 1
ATOM 989 C CA . VAL A 1 148 ? -6.756 -30.200 -5.911 1.00 87.14 147 VAL A CA 1
ATOM 990 C C . VAL A 1 148 ? -7.214 -28.741 -5.889 1.00 90.01 147 VAL A C 1
ATOM 991 O O . VAL A 1 148 ? -7.950 -28.350 -4.979 1.00 89.15 147 VAL A O 1
ATOM 995 N N . LEU A 1 149 ? -6.829 -27.964 -6.923 1.00 86.29 148 LEU A N 1
ATOM 996 C CA . LEU A 1 149 ? -7.175 -26.547 -7.066 1.00 83.47 148 LEU A CA 1
ATOM 997 C C . LEU A 1 149 ? -8.699 -26.305 -7.096 1.00 90.26 148 LEU A C 1
ATOM 998 O O . LEU A 1 149 ? -9.157 -25.306 -6.549 1.00 88.71 148 LEU A O 1
ATOM 1003 N N . VAL A 1 150 ? -9.470 -27.220 -7.705 1.00 91.25 149 VAL A N 1
ATOM 1004 C CA . VAL A 1 150 ? -10.938 -27.146 -7.795 1.00 92.93 149 VAL A CA 1
ATOM 1005 C C . VAL A 1 150 ? -11.565 -27.014 -6.394 1.00 94.38 149 VAL A C 1
ATOM 1006 O O . VAL A 1 150 ? -12.328 -26.076 -6.143 1.00 92.00 149 VAL A O 1
ATOM 1010 N N . ASN A 1 151 ? -11.224 -27.955 -5.493 1.00 91.52 150 ASN A N 1
ATOM 1011 C CA . ASN A 1 151 ? -11.714 -28.001 -4.117 1.00 90.50 150 ASN A CA 1
ATOM 1012 C C . ASN A 1 151 ? -11.235 -26.811 -3.307 1.00 88.96 150 ASN A C 1
ATOM 1013 O O . ASN A 1 151 ? -11.984 -26.309 -2.471 1.00 87.49 150 ASN A O 1
ATOM 1018 N N . ARG A 1 152 ? -9.975 -26.378 -3.546 1.00 82.78 151 ARG A N 1
ATOM 1019 C CA . ARG A 1 152 ? -9.326 -25.244 -2.877 1.00 77.94 151 ARG A CA 1
ATOM 1020 C C . ARG A 1 152 ? -10.124 -23.971 -3.086 1.00 79.02 151 ARG A C 1
ATOM 1021 O O . ARG A 1 152 ? -10.359 -23.238 -2.132 1.00 77.44 151 ARG A O 1
ATOM 1029 N N . ILE A 1 153 ? -10.543 -23.721 -4.334 1.00 76.11 152 ILE A N 1
ATOM 1030 C CA . ILE A 1 153 ? -11.329 -22.552 -4.736 1.00 74.53 152 ILE A CA 1
ATOM 1031 C C . ILE A 1 153 ? -12.776 -22.633 -4.184 1.00 77.05 152 ILE A C 1
ATOM 1032 O O . ILE A 1 153 ? -13.308 -21.621 -3.692 1.00 73.51 152 ILE A O 1
ATOM 1037 N N . SER A 1 154 ? -13.386 -23.836 -4.264 1.00 75.62 153 SER A N 1
ATOM 1038 C CA . SER A 1 154 ? -14.774 -24.084 -3.863 1.00 77.11 153 SER A CA 1
ATOM 1039 C C . SER A 1 154 ? -15.081 -23.627 -2.421 1.00 79.81 153 SER A C 1
ATOM 1040 O O . SER A 1 154 ? -16.040 -22.863 -2.196 1.00 82.43 153 SER A O 1
ATOM 1043 N N . GLY A 1 155 ? -14.242 -24.067 -1.486 1.00 71.84 154 GLY A N 1
ATOM 1044 C CA . GLY A 1 155 ? -14.413 -23.803 -0.068 1.00 70.18 154 GLY A CA 1
ATOM 1045 C C . GLY A 1 155 ? -13.844 -22.508 0.438 1.00 73.21 154 GLY A C 1
ATOM 1046 O O . GLY A 1 155 ? -13.966 -22.247 1.635 1.00 72.79 154 GLY A O 1
ATOM 1047 N N . ARG A 1 156 ? -13.219 -21.687 -0.451 1.00 69.05 155 ARG A N 1
ATOM 1048 C CA . ARG A 1 156 ? -12.577 -20.439 -0.055 1.00 66.66 155 ARG A CA 1
ATOM 1049 C C . ARG A 1 156 ? -13.557 -19.336 0.401 1.00 74.98 155 ARG A C 1
ATOM 1050 O O . ARG A 1 156 ? -14.564 -19.030 -0.270 1.00 77.36 155 ARG A O 1
ATOM 1058 N N . LEU A 1 157 ? -13.222 -18.745 1.560 1.00 68.82 156 LEU A N 1
ATOM 1059 C CA . LEU A 1 157 ? -13.904 -17.637 2.203 1.00 66.80 156 LEU A CA 1
ATOM 1060 C C . LEU A 1 157 ? -12.821 -16.679 2.677 1.00 71.85 156 LEU A C 1
ATOM 1061 O O . LEU A 1 157 ? -11.725 -17.085 3.121 1.00 68.35 156 LEU A O 1
ATOM 1066 N N . ILE A 1 158 ? -13.086 -15.394 2.475 1.00 70.44 157 ILE A N 1
ATOM 1067 C CA . ILE A 1 158 ? -12.137 -14.355 2.843 1.00 68.79 157 ILE A CA 1
ATOM 1068 C C . ILE A 1 158 ? -12.840 -13.285 3.678 1.00 72.33 157 ILE A C 1
ATOM 1069 O O . ILE A 1 158 ? -14.037 -13.079 3.516 1.00 68.57 157 ILE A O 1
ATOM 1074 N N . HIS A 1 159 ? -12.100 -12.643 4.593 1.00 73.50 158 HIS A N 1
ATOM 1075 C CA . HIS A 1 159 ? -12.583 -11.507 5.375 1.00 76.48 158 HIS A CA 1
ATOM 1076 C C . HIS A 1 159 ? -12.082 -10.315 4.554 1.00 79.45 158 HIS A C 1
ATOM 1077 O O . HIS A 1 159 ? -10.880 -10.044 4.571 1.00 78.11 158 HIS A O 1
ATOM 1084 N N . LYS A 1 160 ? -12.982 -9.664 3.773 1.00 77.01 159 LYS A N 1
ATOM 1085 C CA . LYS A 1 160 ? -12.651 -8.540 2.875 1.00 76.28 159 LYS A CA 1
ATOM 1086 C C . LYS A 1 160 ? -11.780 -7.437 3.523 1.00 79.52 159 LYS A C 1
ATOM 1087 O O . LYS A 1 160 ? -10.741 -7.123 2.924 1.00 77.18 159 LYS A O 1
ATOM 1089 N N . PRO A 1 161 ? -12.081 -6.903 4.744 1.00 78.16 160 PRO A N 1
ATOM 1090 C CA . PRO A 1 161 ? -11.225 -5.838 5.298 1.00 78.56 160 PRO A CA 1
ATOM 1091 C C . PRO A 1 161 ? -9.777 -6.221 5.579 1.00 80.06 160 PRO A C 1
ATOM 1092 O O . PRO A 1 161 ? -8.915 -5.387 5.332 1.00 81.46 160 PRO A O 1
ATOM 1096 N N . SER A 1 162 ? -9.501 -7.447 6.062 1.00 72.72 161 SER A N 1
ATOM 1097 C CA . SER A 1 162 ? -8.136 -7.898 6.395 1.00 68.84 161 SER A CA 1
ATOM 1098 C C . SER A 1 162 ? -7.478 -8.742 5.330 1.00 70.65 161 SER A C 1
ATOM 1099 O O . SER A 1 162 ? -6.252 -8.895 5.358 1.00 72.09 161 SER A O 1
ATOM 1102 N N . GLY A 1 163 ? -8.277 -9.337 4.450 1.00 64.56 162 GLY A N 1
ATOM 1103 C CA . GLY A 1 163 ? -7.789 -10.224 3.403 1.00 62.93 162 GLY A CA 1
ATOM 1104 C C . GLY A 1 163 ? -7.390 -11.590 3.932 1.00 67.79 162 GLY A C 1
ATOM 1105 O O . GLY A 1 163 ? -6.683 -12.328 3.235 1.00 68.18 162 GLY A O 1
ATOM 1106 N N . ARG A 1 164 ? -7.802 -11.928 5.184 1.00 63.58 163 ARG A N 1
ATOM 1107 C CA . ARG A 1 164 ? -7.511 -13.224 5.801 1.00 63.19 163 ARG A CA 1
ATOM 1108 C C . ARG A 1 164 ? -8.268 -14.285 5.010 1.00 67.68 163 ARG A C 1
ATOM 1109 O O . ARG A 1 164 ? -9.426 -14.076 4.642 1.00 69.77 163 ARG A O 1
ATOM 1117 N N . ILE A 1 165 ? -7.605 -15.408 4.745 1.00 61.95 164 ILE A N 1
ATOM 1118 C CA . ILE A 1 165 ? -8.136 -16.504 3.947 1.00 60.62 164 ILE A CA 1
ATOM 1119 C C . ILE A 1 165 ? -8.530 -17.670 4.849 1.00 65.63 164 ILE A C 1
ATOM 1120 O O . ILE A 1 165 ? -7.868 -17.950 5.852 1.00 66.54 164 ILE A O 1
ATOM 1125 N N . TYR A 1 166 ? -9.652 -18.324 4.487 1.00 61.69 165 TYR A N 1
ATOM 1126 C CA . TYR A 1 166 ? -10.247 -19.458 5.167 1.00 60.54 165 TYR A CA 1
ATOM 1127 C C . TYR A 1 166 ? -10.664 -20.452 4.124 1.00 64.21 165 TYR A C 1
ATOM 1128 O O . TYR A 1 166 ? -10.743 -20.117 2.940 1.00 63.40 165 TYR A O 1
ATOM 1137 N N . HIS A 1 167 ? -10.949 -21.678 4.564 1.00 62.31 166 HIS A N 1
ATOM 1138 C CA . HIS A 1 167 ? -11.461 -22.739 3.727 1.00 63.70 166 HIS A CA 1
ATOM 1139 C C . HIS A 1 167 ? -12.426 -23.490 4.576 1.00 75.02 166 HIS A C 1
ATOM 1140 O O . HIS A 1 167 ? -12.054 -23.905 5.671 1.00 76.69 166 HIS A O 1
ATOM 1147 N N . LYS A 1 168 ? -13.669 -23.670 4.081 1.00 74.07 167 LYS A N 1
ATOM 1148 C CA . LYS A 1 168 ? -14.771 -24.375 4.740 1.00 76.66 167 LYS A CA 1
ATOM 1149 C C . LYS A 1 168 ? -14.347 -25.695 5.366 1.00 84.24 167 LYS A C 1
ATOM 1150 O O . LYS A 1 168 ? -15.005 -26.155 6.306 1.00 87.08 167 LYS A O 1
ATOM 1156 N N . ILE A 1 169 ? -13.275 -26.326 4.821 1.00 80.36 168 ILE A N 1
ATOM 1157 C CA . ILE A 1 169 ? -12.794 -27.637 5.253 1.00 82.58 168 ILE A CA 1
ATOM 1158 C C . ILE A 1 169 ? -11.351 -27.581 5.728 1.00 86.22 168 ILE A C 1
ATOM 1159 O O . ILE A 1 169 ? -11.081 -28.006 6.845 1.00 89.33 168 ILE A O 1
ATOM 1164 N N . PHE A 1 170 ? -10.427 -27.130 4.876 1.00 79.85 169 PHE A N 1
ATOM 1165 C CA . PHE A 1 170 ? -8.989 -27.123 5.174 1.00 78.51 169 PHE A CA 1
ATOM 1166 C C . PHE A 1 170 ? -8.546 -26.065 6.179 1.00 80.11 169 PHE A C 1
ATOM 1167 O O . PHE A 1 170 ? -7.536 -26.276 6.859 1.00 81.08 169 PHE A O 1
ATOM 1175 N N . ASN A 1 171 ? -9.257 -24.919 6.261 1.00 72.30 170 ASN A N 1
ATOM 1176 C CA . ASN A 1 171 ? -8.893 -23.867 7.215 1.00 68.26 170 ASN A CA 1
ATOM 1177 C C . ASN A 1 171 ? -10.172 -23.226 7.737 1.00 69.64 170 ASN A C 1
ATOM 1178 O O . ASN A 1 171 ? -10.485 -22.090 7.392 1.00 67.29 170 ASN A O 1
ATOM 1183 N N . PRO A 1 172 ? -10.981 -23.965 8.514 1.00 69.29 171 PRO A N 1
ATOM 1184 C CA . PRO A 1 172 ? -12.275 -23.409 8.941 1.00 70.11 171 PRO A CA 1
ATOM 1185 C C . PRO A 1 172 ? -12.190 -22.347 10.019 1.00 74.93 171 PRO A C 1
ATOM 1186 O O . PRO A 1 172 ? -11.318 -22.424 10.894 1.00 75.15 171 PRO A O 1
ATOM 1190 N N . PRO A 1 173 ? -13.126 -21.369 9.994 1.00 71.95 172 PRO A N 1
ATOM 1191 C CA . PRO A 1 173 ? -13.164 -20.373 11.075 1.00 72.84 172 PRO A CA 1
ATOM 1192 C C . PRO A 1 173 ? -13.787 -20.955 12.362 1.00 82.44 172 PRO A C 1
ATOM 1193 O O . PRO A 1 173 ? -14.516 -21.945 12.292 1.00 84.47 172 PRO A O 1
ATOM 1197 N N . LYS A 1 174 ? -13.511 -20.331 13.528 1.00 81.56 173 LYS A N 1
ATOM 1198 C CA . LYS A 1 174 ? -14.045 -20.724 14.840 1.00 85.51 173 LYS A CA 1
ATOM 1199 C C . LYS A 1 174 ? -15.567 -20.849 14.810 1.00 90.68 173 LYS A C 1
ATOM 1200 O O . LYS A 1 174 ? -16.097 -21.872 15.250 1.00 95.28 173 LYS A O 1
ATOM 1202 N N . VAL A 1 175 ? -16.267 -19.834 14.266 1.00 83.30 174 VAL A N 1
ATOM 1203 C CA . VAL A 1 175 ? -17.740 -19.852 14.095 1.00 83.27 174 VAL A CA 1
ATOM 1204 C C . VAL A 1 175 ? -18.037 -19.688 12.582 1.00 82.37 174 VAL A C 1
ATOM 1205 O O . VAL A 1 175 ? -17.409 -18.842 11.915 1.00 79.58 174 VAL A O 1
ATOM 1207 N N . PRO A 1 176 ? -18.913 -20.550 12.023 1.00 76.88 175 PRO A N 1
ATOM 1208 C CA . PRO A 1 176 ? -19.160 -20.532 10.572 1.00 74.83 175 PRO A CA 1
ATOM 1209 C C . PRO A 1 176 ? -19.380 -19.165 9.914 1.00 76.74 175 PRO A C 1
ATOM 1210 O O . PRO A 1 176 ? -20.221 -18.393 10.391 1.00 77.34 175 PRO A O 1
ATOM 1214 N N . PHE A 1 177 ? -18.640 -18.893 8.786 1.00 68.80 176 PHE A N 1
ATOM 1215 C CA . PHE A 1 177 ? -18.796 -17.714 7.915 1.00 67.35 176 PHE A CA 1
ATOM 1216 C C . PHE A 1 177 ? -18.565 -16.375 8.644 1.00 73.90 176 PHE A C 1
ATOM 1217 O O . PHE A 1 177 ? -19.086 -15.313 8.240 1.00 71.51 176 PHE A O 1
ATOM 1225 N N . ARG A 1 178 ? -17.781 -16.441 9.727 1.00 73.64 177 ARG A N 1
ATOM 1226 C CA . ARG A 1 178 ? -17.442 -15.272 10.533 1.00 74.04 177 ARG A CA 1
ATOM 1227 C C . ARG A 1 178 ? -15.958 -15.253 10.777 1.00 80.12 177 ARG A C 1
ATOM 1228 O O . ARG A 1 178 ? -15.354 -16.300 11.036 1.00 79.44 177 ARG A O 1
ATOM 1236 N N . ASP A 1 179 ? -15.369 -14.047 10.707 1.00 78.42 178 ASP A N 1
ATOM 1237 C CA . ASP A 1 179 ? -13.948 -13.806 10.938 1.00 76.95 178 ASP A CA 1
ATOM 1238 C C . ASP A 1 179 ? -13.541 -14.219 12.356 1.00 86.39 178 ASP A C 1
ATOM 1239 O O . ASP A 1 179 ? -14.320 -14.056 13.296 1.00 87.80 178 ASP A O 1
ATOM 1244 N N . ASP A 1 180 ? -12.327 -14.782 12.500 1.00 85.41 179 ASP A N 1
ATOM 1245 C CA . ASP A 1 180 ? -11.815 -15.234 13.798 1.00 87.68 179 ASP A CA 1
ATOM 1246 C C . ASP A 1 180 ? -11.433 -14.047 14.684 1.00 94.08 179 ASP A C 1
ATOM 1247 O O . ASP A 1 180 ? -11.682 -14.088 15.888 1.00 97.08 179 ASP A O 1
ATOM 1252 N N . VAL A 1 181 ? -10.897 -12.976 14.081 1.00 89.45 180 VAL A N 1
ATOM 1253 C CA . VAL A 1 181 ? -10.443 -11.778 14.790 1.00 90.80 180 VAL A CA 1
ATOM 1254 C C . VAL A 1 181 ? -11.579 -10.793 15.100 1.00 97.80 180 VAL A C 1
ATOM 1255 O O . VAL A 1 181 ? -11.691 -10.364 16.247 1.00 101.44 180 VAL A O 1
ATOM 1259 N N . THR A 1 182 ? -12.377 -10.405 14.093 1.00 93.02 181 THR A N 1
ATOM 1260 C CA . THR A 1 182 ? -13.424 -9.381 14.247 1.00 94.99 181 THR A CA 1
ATOM 1261 C C . THR A 1 182 ? -14.854 -9.933 14.420 1.00 100.54 181 THR A C 1
ATOM 1262 O O . THR A 1 182 ? -15.766 -9.152 14.707 1.00 102.21 181 THR A O 1
ATOM 1266 N N . ASN A 1 183 ? -15.054 -11.260 14.221 1.00 96.13 182 ASN A N 1
ATOM 1267 C CA . ASN A 1 183 ? -16.350 -11.959 14.239 1.00 97.00 182 ASN A CA 1
ATOM 1268 C C . ASN A 1 183 ? -17.324 -11.360 13.193 1.00 99.04 182 ASN A C 1
ATOM 1269 O O . ASN A 1 183 ? -18.539 -11.549 13.278 1.00 101.68 182 ASN A O 1
ATOM 1274 N N . GLU A 1 184 ? -16.761 -10.660 12.187 1.00 91.54 183 GLU A N 1
ATOM 1275 C CA . GLU A 1 184 ? -17.482 -10.027 11.084 1.00 89.93 183 GLU A CA 1
ATOM 1276 C C . GLU A 1 184 ? -17.748 -11.055 9.968 1.00 87.31 183 GLU A C 1
ATOM 1277 O O . GLU A 1 184 ? -16.968 -12.003 9.824 1.00 84.10 183 GLU A O 1
ATOM 1279 N N . PRO A 1 185 ? -18.806 -10.873 9.149 1.00 82.26 184 PRO A N 1
ATOM 1280 C CA . PRO A 1 185 ? -19.095 -11.857 8.096 1.00 81.18 184 PRO A CA 1
ATOM 1281 C C . PRO A 1 185 ? -17.998 -12.039 7.057 1.00 81.16 184 PRO A C 1
ATOM 1282 O O . PRO A 1 185 ? -17.262 -11.104 6.756 1.00 81.09 184 PRO A O 1
ATOM 1286 N N . LEU A 1 186 ? -17.870 -13.270 6.540 1.00 74.33 185 LEU A N 1
ATOM 1287 C CA . LEU A 1 186 ? -16.926 -13.603 5.479 1.00 69.67 185 LEU A CA 1
ATOM 1288 C C . LEU A 1 186 ? -17.680 -13.507 4.179 1.00 72.09 185 LEU A C 1
ATOM 1289 O O . LEU A 1 186 ? -18.898 -13.398 4.187 1.00 75.58 185 LEU A O 1
ATOM 1294 N N . ILE A 1 187 ? -16.979 -13.498 3.077 1.00 66.33 186 ILE A N 1
ATOM 1295 C CA . ILE A 1 187 ? -17.557 -13.390 1.750 1.00 68.46 186 ILE A CA 1
ATOM 1296 C C . ILE A 1 187 ? -16.987 -14.487 0.843 1.00 72.60 186 ILE A C 1
ATOM 1297 O O . ILE A 1 187 ? -15.924 -15.031 1.126 1.00 71.22 186 ILE A O 1
ATOM 1302 N N . GLN A 1 188 ? -17.676 -14.794 -0.252 1.00 72.06 187 GLN A N 1
ATOM 1303 C CA . GLN A 1 188 ? -17.161 -15.699 -1.273 1.00 71.59 187 GLN A CA 1
ATOM 1304 C C . GLN A 1 188 ? -16.772 -14.777 -2.415 1.00 78.28 187 GLN A C 1
ATOM 1305 O O . GLN A 1 188 ? -17.542 -13.876 -2.766 1.00 79.92 187 GLN A O 1
ATOM 1311 N N . ARG A 1 189 ? -15.581 -14.986 -2.981 1.00 75.35 188 ARG A N 1
ATOM 1312 C CA . ARG A 1 189 ? -15.100 -14.197 -4.109 1.00 76.14 188 ARG A CA 1
ATOM 1313 C C . ARG A 1 189 ? -15.962 -14.483 -5.344 1.00 84.20 188 ARG A C 1
ATOM 1314 O O . ARG A 1 189 ? -16.213 -15.656 -5.634 1.00 84.66 188 ARG A O 1
ATOM 1322 N N . GLU A 1 190 ? -16.462 -13.416 -6.035 1.00 83.47 189 GLU A N 1
ATOM 1323 C CA . GLU A 1 190 ? -17.308 -13.576 -7.235 1.00 87.52 189 GLU A CA 1
ATOM 1324 C C . GLU A 1 190 ? -16.607 -14.402 -8.317 1.00 95.95 189 GLU A C 1
ATOM 1325 O O . GLU A 1 190 ? -17.269 -15.196 -9.000 1.00 98.60 189 GLU A O 1
ATOM 1327 N N . ASP A 1 191 ? -15.255 -14.262 -8.417 1.00 92.11 190 ASP A N 1
ATOM 1328 C CA . ASP A 1 191 ? -14.427 -15.004 -9.368 1.00 93.63 190 ASP A CA 1
ATOM 1329 C C . ASP A 1 191 ? -14.159 -16.472 -8.928 1.00 98.77 190 ASP A C 1
ATOM 1330 O O . ASP A 1 191 ? -13.541 -17.223 -9.687 1.00 100.15 190 ASP A O 1
ATOM 1335 N N . ASP A 1 192 ? -14.657 -16.885 -7.734 1.00 94.57 191 ASP A N 1
ATOM 1336 C CA . ASP A 1 192 ? -14.508 -18.255 -7.218 1.00 94.27 191 ASP A CA 1
ATOM 1337 C C . ASP A 1 192 ? -15.672 -19.148 -7.653 1.00 105.33 191 ASP A C 1
ATOM 1338 O O . ASP A 1 192 ? -15.763 -20.306 -7.216 1.00 107.22 191 ASP A O 1
ATOM 1343 N N . ASN A 1 193 ? -16.561 -18.610 -8.523 1.00 105.40 192 ASN A N 1
ATOM 1344 C CA . ASN A 1 193 ? -17.681 -19.343 -9.126 1.00 109.22 192 ASN A CA 1
ATOM 1345 C C . ASN A 1 193 ? -17.080 -20.391 -10.073 1.00 116.20 192 ASN A C 1
ATOM 1346 O O . ASN A 1 193 ? -16.149 -20.085 -10.816 1.00 115.74 192 ASN A O 1
ATOM 1348 N N . GLU A 1 194 ? -17.580 -21.632 -9.996 1.00 116.37 193 GLU A N 1
ATOM 1349 C CA . GLU A 1 194 ? -17.138 -22.821 -10.735 1.00 119.14 193 GLU A CA 1
ATOM 1350 C C . GLU A 1 194 ? -16.773 -22.568 -12.210 1.00 126.24 193 GLU A C 1
ATOM 1351 O O . GLU A 1 194 ? -15.709 -23.015 -12.651 1.00 125.10 193 GLU A O 1
ATOM 1353 N N . ASP A 1 195 ? -17.640 -21.843 -12.952 1.00 126.37 194 ASP A N 1
ATOM 1354 C CA . ASP A 1 195 ? -17.462 -21.550 -14.378 1.00 129.53 194 ASP A CA 1
ATOM 1355 C C . ASP A 1 195 ? -16.332 -20.561 -14.671 1.00 131.29 194 ASP A C 1
ATOM 1356 O O . ASP A 1 195 ? -15.646 -20.739 -15.681 1.00 133.24 194 ASP A O 1
ATOM 1358 N N . VAL A 1 196 ? -16.129 -19.523 -13.833 1.00 123.56 195 VAL A N 1
ATOM 1359 C CA . VAL A 1 196 ? -15.043 -18.565 -14.101 1.00 120.79 195 VAL A CA 1
ATOM 1360 C C . VAL A 1 196 ? -13.686 -19.108 -13.626 1.00 120.27 195 VAL A C 1
ATOM 1361 O O . VAL A 1 196 ? -12.676 -18.819 -14.273 1.00 119.72 195 VAL A O 1
ATOM 1365 N N . LEU A 1 197 ? -13.657 -19.929 -12.546 1.00 114.21 196 LEU A N 1
ATOM 1366 C CA . LEU A 1 197 ? -12.415 -20.568 -12.087 1.00 111.90 196 LEU A CA 1
ATOM 1367 C C . LEU A 1 197 ? -11.811 -21.434 -13.213 1.00 118.67 196 LEU A C 1
ATOM 1368 O O . LEU A 1 197 ? -10.584 -21.530 -13.326 1.00 117.11 196 LEU A O 1
ATOM 1370 N N . LYS A 1 198 ? -12.692 -22.029 -14.058 1.00 118.89 197 LYS A N 1
ATOM 1371 C CA . LYS A 1 198 ? -12.342 -22.845 -15.223 1.00 122.46 197 LYS A CA 1
ATOM 1372 C C . LYS A 1 198 ? -11.589 -21.996 -16.262 1.00 126.84 197 LYS A C 1
ATOM 1373 O O . LYS A 1 198 ? -10.587 -22.454 -16.818 1.00 127.52 197 LYS A O 1
ATOM 1375 N N . LYS A 1 199 ? -12.064 -20.744 -16.487 1.00 122.58 198 LYS A N 1
ATOM 1376 C CA . LYS A 1 199 ? -11.463 -19.761 -17.397 1.00 122.64 198 LYS A CA 1
ATOM 1377 C C . LYS A 1 199 ? -10.132 -19.246 -16.834 1.00 121.81 198 LYS A C 1
ATOM 1378 O O . LYS A 1 199 ? -9.176 -19.070 -17.593 1.00 122.41 198 LYS A O 1
ATOM 1380 N N . ARG A 1 200 ? -10.080 -19.017 -15.504 1.00 113.05 199 ARG A N 1
ATOM 1381 C CA . ARG A 1 200 ? -8.905 -18.554 -14.768 1.00 108.65 199 ARG A CA 1
ATOM 1382 C C . ARG A 1 200 ? -7.747 -19.563 -14.882 1.00 112.39 199 ARG A C 1
ATOM 1383 O O . ARG A 1 200 ? -6.596 -19.163 -15.107 1.00 111.43 199 ARG A O 1
ATOM 1391 N N . LEU A 1 201 ? -8.067 -20.875 -14.753 1.00 109.04 200 LEU A N 1
ATOM 1392 C CA . LEU A 1 201 ? -7.091 -21.965 -14.849 1.00 109.03 200 LEU A CA 1
ATOM 1393 C C . LEU A 1 201 ? -6.578 -22.115 -16.282 1.00 116.25 200 LEU A C 1
ATOM 1394 O O . LEU A 1 201 ? -5.453 -22.574 -16.479 1.00 116.39 200 LEU A O 1
ATOM 1396 N N . THR A 1 202 ? -7.408 -21.729 -17.281 1.00 115.12 201 THR A N 1
ATOM 1397 C CA . THR A 1 202 ? -7.077 -21.772 -18.708 1.00 118.11 201 THR A CA 1
ATOM 1398 C C . THR A 1 202 ? -6.084 -20.651 -19.024 1.00 117.70 201 THR A C 1
ATOM 1399 O O . THR A 1 202 ? -5.077 -20.898 -19.697 1.00 118.76 201 THR A O 1
ATOM 1403 N N . VAL A 1 203 ? -6.376 -19.423 -18.523 1.00 108.84 202 VAL A N 1
ATOM 1404 C CA . VAL A 1 203 ? -5.556 -18.218 -18.696 1.00 105.58 202 VAL A CA 1
ATOM 1405 C C . VAL A 1 203 ? -4.178 -18.469 -18.080 1.00 105.44 202 VAL A C 1
ATOM 1406 O O . VAL A 1 203 ? -3.165 -18.097 -18.674 1.00 105.77 202 VAL A O 1
ATOM 1410 N N . PHE A 1 204 ? -4.151 -19.163 -16.925 1.00 98.42 203 PHE A N 1
ATOM 1411 C CA . PHE A 1 204 ? -2.919 -19.519 -16.233 1.00 95.25 203 PHE A CA 1
ATOM 1412 C C . PHE A 1 204 ? -2.065 -20.430 -17.106 1.00 102.99 203 PHE A C 1
ATOM 1413 O O . PHE A 1 204 ? -0.893 -20.132 -17.332 1.00 101.07 203 PHE A O 1
ATOM 1421 N N . LYS A 1 205 ? -2.663 -21.528 -17.606 1.00 105.10 204 LYS A N 1
ATOM 1422 C CA . LYS A 1 205 ? -1.994 -22.523 -18.447 1.00 109.81 204 LYS A CA 1
ATOM 1423 C C . LYS A 1 205 ? -1.416 -21.904 -19.719 1.00 117.82 204 LYS A C 1
ATOM 1424 O O . LYS A 1 205 ? -0.284 -22.221 -20.079 1.00 118.61 204 LYS A O 1
ATOM 1426 N N . SER A 1 206 ? -2.167 -20.991 -20.367 1.00 116.33 205 SER A N 1
ATOM 1427 C CA . SER A 1 206 ? -1.746 -20.355 -21.613 1.00 119.96 205 SER A CA 1
ATOM 1428 C C . SER A 1 206 ? -0.776 -19.176 -21.430 1.00 122.83 205 SER A C 1
ATOM 1429 O O . SER A 1 206 ? 0.236 -19.116 -22.131 1.00 124.70 205 SER A O 1
ATOM 1431 N N . GLU A 1 207 ? -1.084 -18.242 -20.515 1.00 115.83 206 GLU A N 1
ATOM 1432 C CA . GLU A 1 207 ? -0.297 -17.026 -20.331 1.00 113.22 206 GLU A CA 1
ATOM 1433 C C . GLU A 1 207 ? 0.752 -17.068 -19.220 1.00 112.94 206 GLU A C 1
ATOM 1434 O O . GLU A 1 207 ? 1.784 -16.415 -19.373 1.00 112.76 206 GLU A O 1
ATOM 1440 N N . THR A 1 208 ? 0.497 -17.783 -18.105 1.00 105.86 207 THR A N 1
ATOM 1441 C CA . THR A 1 208 ? 1.399 -17.773 -16.945 1.00 100.86 207 THR A CA 1
ATOM 1442 C C . THR A 1 208 ? 2.345 -18.993 -16.851 1.00 104.77 207 THR A C 1
ATOM 1443 O O . THR A 1 208 ? 3.447 -18.845 -16.308 1.00 103.49 207 THR A O 1
ATOM 1447 N N . SER A 1 209 ? 1.948 -20.169 -17.377 1.00 102.32 208 SER A N 1
ATOM 1448 C CA . SER A 1 209 ? 2.798 -21.367 -17.344 1.00 103.20 208 SER A CA 1
ATOM 1449 C C . SER A 1 209 ? 4.198 -21.173 -18.042 1.00 107.77 208 SER A C 1
ATOM 1450 O O . SER A 1 209 ? 5.168 -21.711 -17.510 1.00 106.33 208 SER A O 1
ATOM 1452 N N . PRO A 1 210 ? 4.371 -20.368 -19.139 1.00 105.09 209 PRO A N 1
ATOM 1453 C CA . PRO A 1 210 ? 5.723 -20.193 -19.715 1.00 105.90 209 PRO A CA 1
ATOM 1454 C C . PRO A 1 210 ? 6.732 -19.485 -18.796 1.00 104.07 209 PRO A C 1
ATOM 1455 O O . PRO A 1 210 ? 7.942 -19.525 -19.064 1.00 105.42 209 PRO A O 1
ATOM 1459 N N . LEU A 1 211 ? 6.244 -18.844 -17.713 1.00 94.01 210 LEU A N 1
ATOM 1460 C CA . LEU A 1 211 ? 7.087 -18.156 -16.740 1.00 89.29 210 LEU A CA 1
ATOM 1461 C C . LEU A 1 211 ? 7.905 -19.139 -15.898 1.00 92.09 210 LEU A C 1
ATOM 1462 O O . LEU A 1 211 ? 8.927 -18.741 -15.340 1.00 89.71 210 LEU A O 1
ATOM 1467 N N . ILE A 1 212 ? 7.471 -20.423 -15.827 1.00 90.47 211 ILE A N 1
ATOM 1468 C CA . ILE A 1 212 ? 8.177 -21.489 -15.103 1.00 89.94 211 ILE A CA 1
ATOM 1469 C C . ILE A 1 212 ? 9.552 -21.622 -15.751 1.00 96.86 211 ILE A C 1
ATOM 1470 O O . ILE A 1 212 ? 10.567 -21.542 -15.061 1.00 96.16 211 ILE A O 1
ATOM 1475 N N . SER A 1 213 ? 9.571 -21.743 -17.099 1.00 97.75 212 SER A N 1
ATOM 1476 C CA . SER A 1 213 ? 10.769 -21.897 -17.931 1.00 100.77 212 SER A CA 1
ATOM 1477 C C . SER A 1 213 ? 11.601 -20.612 -17.948 1.00 102.83 212 SER A C 1
ATOM 1478 O O . SER A 1 213 ? 12.832 -20.687 -17.880 1.00 103.52 212 SER A O 1
ATOM 1480 N N . TYR A 1 214 ? 10.921 -19.439 -18.028 1.00 95.68 213 TYR A N 1
ATOM 1481 C CA . TYR A 1 214 ? 11.523 -18.107 -18.039 1.00 93.22 213 TYR A CA 1
ATOM 1482 C C . TYR A 1 214 ? 12.386 -17.893 -16.784 1.00 94.02 213 TYR A C 1
ATOM 1483 O O . TYR A 1 214 ? 13.559 -17.539 -16.907 1.00 94.80 213 TYR A O 1
ATOM 1492 N N . TYR A 1 215 ? 11.820 -18.143 -15.589 1.00 87.02 214 TYR A N 1
ATOM 1493 C CA . TYR A 1 215 ? 12.535 -17.964 -14.324 1.00 82.77 214 TYR A CA 1
ATOM 1494 C C . TYR A 1 215 ? 13.511 -19.100 -14.043 1.00 89.48 214 TYR A C 1
ATOM 1495 O O . TYR A 1 215 ? 14.482 -18.877 -13.315 1.00 88.30 214 TYR A O 1
ATOM 1504 N N . LYS A 1 216 ? 13.295 -20.290 -14.651 1.00 90.30 215 LYS A N 1
ATOM 1505 C CA . LYS A 1 216 ? 14.218 -21.434 -14.539 1.00 93.15 215 LYS A CA 1
ATOM 1506 C C . LYS A 1 216 ? 15.504 -21.097 -15.333 1.00 98.88 215 LYS A C 1
ATOM 1507 O O . LYS A 1 216 ? 16.604 -21.385 -14.867 1.00 98.31 215 LYS A O 1
ATOM 1513 N N . ASN A 1 217 ? 15.345 -20.431 -16.499 1.00 97.68 216 ASN A N 1
ATOM 1514 C CA . ASN A 1 217 ? 16.434 -19.954 -17.364 1.00 100.25 216 ASN A CA 1
ATOM 1515 C C . ASN A 1 217 ? 17.222 -18.852 -16.649 1.00 99.31 216 ASN A C 1
ATOM 1516 O O . ASN A 1 217 ? 18.447 -18.840 -16.728 1.00 101.03 216 ASN A O 1
ATOM 1521 N N . LYS A 1 218 ? 16.514 -17.953 -15.923 1.00 90.16 217 LYS A N 1
ATOM 1522 C CA . LYS A 1 218 ? 17.105 -16.869 -15.128 1.00 86.89 217 LYS A CA 1
ATOM 1523 C C . LYS A 1 218 ? 17.742 -17.410 -13.833 1.00 90.51 217 LYS A C 1
ATOM 1524 O O . LYS A 1 218 ? 18.315 -16.631 -13.057 1.00 87.45 217 LYS A O 1
ATOM 1526 N N . ASN A 1 219 ? 17.646 -18.754 -13.617 1.00 89.85 218 ASN A N 1
ATOM 1527 C CA . ASN A 1 219 ? 18.155 -19.519 -12.469 1.00 89.17 218 ASN A CA 1
ATOM 1528 C C . ASN A 1 219 ? 17.621 -18.945 -11.152 1.00 88.42 218 ASN A C 1
ATOM 1529 O O . ASN A 1 219 ? 18.363 -18.811 -10.172 1.00 88.00 218 ASN A O 1
ATOM 1534 N N . LEU A 1 220 ? 16.318 -18.599 -11.154 1.00 80.36 219 LEU A N 1
ATOM 1535 C CA . LEU A 1 220 ? 15.633 -18.018 -10.008 1.00 75.53 219 LEU A CA 1
ATOM 1536 C C . LEU A 1 220 ? 14.519 -18.921 -9.477 1.00 80.19 219 LEU A C 1
ATOM 1537 O O . LEU A 1 220 ? 14.079 -18.713 -8.346 1.00 77.33 219 LEU A O 1
ATOM 1542 N N . LEU A 1 221 ? 14.064 -19.919 -10.280 1.00 79.83 220 LEU A N 1
ATOM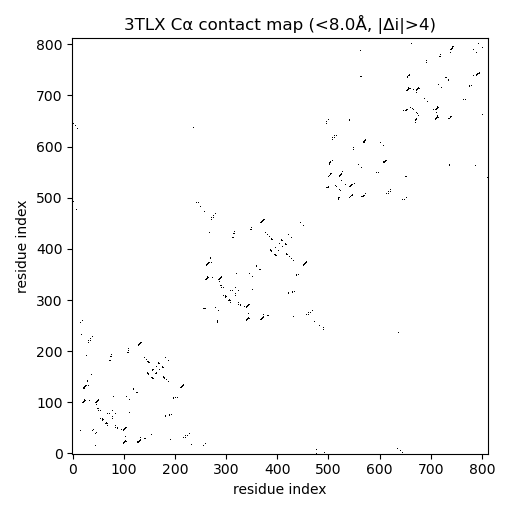 1543 C CA . LEU A 1 221 ? 12.969 -20.818 -9.908 1.00 78.98 220 LEU A CA 1
ATOM 1544 C C . LEU A 1 221 ? 13.322 -21.784 -8.791 1.00 83.58 220 LEU A C 1
ATOM 1545 O O . LEU A 1 221 ? 14.382 -22.412 -8.797 1.00 86.18 220 LEU A O 1
ATOM 1550 N N . ILE A 1 222 ? 12.410 -21.878 -7.829 1.00 78.74 221 ILE A N 1
ATOM 1551 C CA . ILE A 1 222 ? 12.449 -22.795 -6.706 1.00 79.04 221 ILE A CA 1
ATOM 1552 C C . ILE A 1 222 ? 11.100 -23.551 -6.701 1.00 83.53 221 ILE A C 1
ATOM 1553 O O . ILE A 1 222 ? 10.049 -22.951 -6.510 1.00 81.98 221 ILE A O 1
ATOM 1558 N N . ASN A 1 223 ? 11.145 -24.849 -6.982 1.00 82.84 222 ASN A N 1
ATOM 1559 C CA . ASN A 1 223 ? 9.958 -25.679 -7.015 1.00 83.71 222 ASN A CA 1
ATOM 1560 C C . ASN A 1 223 ? 9.487 -26.051 -5.621 1.00 85.93 222 ASN A C 1
ATOM 1561 O O . ASN A 1 223 ? 10.300 -26.433 -4.773 1.00 86.90 222 ASN A O 1
ATOM 1566 N N . LEU A 1 224 ? 8.166 -25.932 -5.391 1.00 79.30 223 LEU A N 1
ATOM 1567 C CA . LEU A 1 224 ? 7.508 -26.294 -4.135 1.00 77.53 223 LEU A CA 1
ATOM 1568 C C . LEU A 1 224 ? 6.411 -27.304 -4.398 1.00 83.20 223 LEU A C 1
ATOM 1569 O O . LEU A 1 224 ? 5.790 -27.267 -5.461 1.00 83.37 223 LEU A O 1
ATOM 1574 N N . ASP A 1 225 ? 6.147 -28.182 -3.415 1.00 81.29 224 ASP A N 1
ATOM 1575 C CA . ASP A 1 225 ? 5.023 -29.111 -3.472 1.00 83.57 224 ASP A CA 1
ATOM 1576 C C . ASP A 1 225 ? 3.900 -28.461 -2.642 1.00 84.68 224 ASP A C 1
ATOM 1577 O O . ASP A 1 225 ? 3.808 -28.686 -1.431 1.00 84.79 224 ASP A O 1
ATOM 1582 N N . ALA A 1 226 ? 3.082 -27.633 -3.296 1.00 78.13 225 ALA A N 1
ATOM 1583 C CA . ALA A 1 226 ? 2.019 -26.875 -2.651 1.00 75.91 225 ALA A CA 1
ATOM 1584 C C . ALA A 1 226 ? 0.786 -27.717 -2.220 1.00 80.02 225 ALA A C 1
ATOM 1585 O O . ALA A 1 226 ? -0.177 -27.159 -1.680 1.00 79.16 225 ALA A O 1
ATOM 1587 N N . THR A 1 227 ? 0.838 -29.036 -2.403 1.00 78.85 226 THR A N 1
ATOM 1588 C CA . THR A 1 227 ? -0.242 -29.945 -1.979 1.00 80.70 226 THR A CA 1
ATOM 1589 C C . THR A 1 227 ? -0.099 -30.350 -0.496 1.00 85.03 226 THR A C 1
ATOM 1590 O O . THR A 1 227 ? -1.057 -30.860 0.089 1.00 85.54 226 THR A O 1
ATOM 1594 N N . GLN A 1 228 ? 1.092 -30.102 0.105 1.00 80.93 227 GLN A N 1
ATOM 1595 C CA . GLN A 1 228 ? 1.392 -30.417 1.505 1.00 81.12 227 GLN A CA 1
ATOM 1596 C C . GLN A 1 228 ? 0.642 -29.462 2.451 1.00 82.18 227 GLN A C 1
ATOM 1597 O O . GLN A 1 228 ? 0.212 -28.413 1.974 1.00 79.95 227 GLN A O 1
ATOM 1603 N N . PRO A 1 229 ? 0.428 -29.780 3.763 1.00 79.39 228 PRO A N 1
ATOM 1604 C CA . PRO A 1 229 ? -0.297 -28.840 4.642 1.00 76.83 228 PRO A CA 1
ATOM 1605 C C . PRO A 1 229 ? 0.371 -27.467 4.726 1.00 78.21 228 PRO A C 1
ATOM 1606 O O . PRO A 1 229 ? 1.609 -27.372 4.644 1.00 77.58 228 PRO A O 1
ATOM 1610 N N . ALA A 1 230 ? -0.456 -26.411 4.861 1.00 72.17 229 ALA A N 1
ATOM 1611 C CA . ALA A 1 230 ? -0.017 -25.016 4.924 1.00 69.25 229 ALA A CA 1
ATOM 1612 C C . ALA A 1 230 ? 1.129 -24.758 5.927 1.00 75.84 229 ALA A C 1
ATOM 1613 O O . ALA A 1 230 ? 2.107 -24.080 5.572 1.00 73.21 229 ALA A O 1
ATOM 1615 N N . ASN A 1 231 ? 1.036 -25.328 7.152 1.00 75.86 230 ASN A N 1
ATOM 1616 C CA . ASN A 1 231 ? 2.065 -25.145 8.178 1.00 76.70 230 ASN A CA 1
ATOM 1617 C C . ASN A 1 231 ? 3.405 -25.821 7.785 1.00 84.39 230 ASN A C 1
ATOM 1618 O O . ASN A 1 231 ? 4.478 -25.280 8.102 1.00 83.97 230 ASN A O 1
ATOM 1623 N N . ASP A 1 232 ? 3.336 -26.946 7.035 1.00 82.57 231 ASP A N 1
ATOM 1624 C CA . ASP A 1 232 ? 4.504 -27.653 6.520 1.00 83.81 231 ASP A CA 1
ATOM 1625 C C . ASP A 1 232 ? 5.141 -26.847 5.390 1.00 84.42 231 ASP A C 1
ATOM 1626 O O . ASP A 1 232 ? 6.364 -26.651 5.387 1.00 85.57 231 ASP A O 1
ATOM 1631 N N . LEU A 1 233 ? 4.303 -26.326 4.464 1.00 76.43 232 LEU A N 1
ATOM 1632 C CA . LEU A 1 233 ? 4.752 -25.500 3.341 1.00 72.56 232 LEU A CA 1
ATOM 1633 C C . LEU A 1 233 ? 5.392 -24.197 3.820 1.00 74.43 232 LEU A C 1
ATOM 1634 O O . LEU A 1 233 ? 6.355 -23.734 3.215 1.00 76.34 232 LEU A O 1
ATOM 1639 N N . GLU A 1 234 ? 4.869 -23.620 4.914 1.00 68.10 233 GLU A N 1
ATOM 1640 C CA . GLU A 1 234 ? 5.384 -22.382 5.525 1.00 64.81 233 GLU A CA 1
ATOM 1641 C C . GLU A 1 234 ? 6.837 -22.586 5.955 1.00 72.20 233 GLU A C 1
ATOM 1642 O O . GLU A 1 234 ? 7.685 -21.772 5.604 1.00 72.57 233 GLU A O 1
ATOM 1648 N N . LYS A 1 235 ? 7.126 -23.702 6.653 1.00 70.69 234 LYS A N 1
ATOM 1649 C CA . LYS A 1 235 ? 8.457 -24.060 7.132 1.00 72.14 234 LYS A CA 1
ATOM 1650 C C . LYS A 1 235 ? 9.414 -24.302 5.964 1.00 74.44 234 LYS A C 1
ATOM 1651 O O . LYS A 1 235 ? 10.573 -23.882 6.050 1.00 73.80 234 LYS A O 1
ATOM 1657 N N . LYS A 1 236 ? 8.925 -24.949 4.868 1.00 69.51 235 LYS A N 1
ATOM 1658 C CA . LYS A 1 236 ? 9.727 -25.218 3.668 1.00 68.93 235 LYS A CA 1
ATOM 1659 C C . LYS A 1 236 ? 10.163 -23.907 2.997 1.00 71.91 235 LYS A C 1
ATOM 1660 O O . LYS A 1 236 ? 11.324 -23.789 2.584 1.00 73.13 235 LYS A O 1
ATOM 1666 N N . ILE A 1 237 ? 9.245 -22.910 2.917 1.00 64.23 236 ILE A N 1
ATOM 1667 C CA . ILE A 1 237 ? 9.522 -21.616 2.306 1.00 61.43 236 ILE A CA 1
ATOM 1668 C C . ILE A 1 237 ? 10.540 -20.841 3.164 1.00 67.49 236 ILE A C 1
ATOM 1669 O O . ILE A 1 237 ? 11.532 -20.348 2.632 1.00 68.08 236 ILE A O 1
ATOM 1674 N N . SER A 1 238 ? 10.313 -20.787 4.492 1.00 65.76 237 SER A N 1
ATOM 1675 C CA . SER A 1 238 ? 11.163 -20.141 5.502 1.00 66.24 237 SER A CA 1
ATOM 1676 C C . SER A 1 238 ? 12.563 -20.756 5.507 1.00 75.09 237 SER A C 1
ATOM 1677 O O . SER A 1 238 ? 13.536 -20.036 5.715 1.00 74.79 237 SER A O 1
ATOM 1680 N N . GLN A 1 239 ? 12.661 -22.083 5.243 1.00 75.62 238 GLN A N 1
ATOM 1681 C CA . GLN A 1 239 ? 13.912 -22.835 5.145 1.00 78.27 238 GLN A CA 1
ATOM 1682 C C . GLN A 1 239 ? 14.700 -22.354 3.938 1.00 81.52 238 GLN A C 1
ATOM 1683 O O . GLN A 1 239 ? 15.903 -22.178 4.063 1.00 83.10 238 GLN A O 1
ATOM 1689 N N . HIS A 1 240 ? 14.041 -22.122 2.780 1.00 76.76 239 HIS A N 1
ATOM 1690 C CA . HIS A 1 240 ? 14.731 -21.607 1.589 1.00 76.99 239 HIS A CA 1
ATOM 1691 C C . HIS A 1 240 ? 15.214 -20.194 1.823 1.00 77.77 239 HIS A C 1
ATOM 1692 O O . HIS A 1 240 ? 16.317 -19.841 1.412 1.00 78.86 239 HIS A O 1
ATOM 1699 N N . ILE A 1 241 ? 14.420 -19.397 2.537 1.00 70.06 240 ILE A N 1
ATOM 1700 C CA . ILE A 1 241 ? 14.795 -18.003 2.791 1.00 66.93 240 ILE A CA 1
ATOM 1701 C C . ILE A 1 241 ? 15.903 -17.880 3.840 1.00 71.27 240 ILE A C 1
ATOM 1702 O O . ILE A 1 241 ? 16.941 -17.345 3.514 1.00 70.94 240 ILE A O 1
ATOM 1707 N N . ASP A 1 242 ? 15.690 -18.384 5.068 1.00 69.32 241 ASP A N 1
ATOM 1708 C CA . ASP A 1 242 ? 16.613 -18.255 6.189 1.00 70.39 241 ASP A CA 1
ATOM 1709 C C . ASP A 1 242 ? 17.786 -19.237 6.168 1.00 79.37 241 ASP A C 1
ATOM 1710 O O . ASP A 1 242 ? 18.772 -19.012 6.879 1.00 81.22 241 ASP A O 1
ATOM 1715 N N . GLY A 1 243 ? 17.688 -20.289 5.359 1.00 77.37 242 GLY A N 1
ATOM 1716 C CA . GLY A 1 243 ? 18.748 -21.284 5.235 1.00 85.17 242 GLY A CA 1
ATOM 1717 C C . GLY A 1 243 ? 19.853 -20.876 4.277 1.00 115.23 242 GLY A C 1
ATOM 1718 O O . GLY A 1 243 ? 19.673 -19.894 3.511 1.00 115.19 242 GLY A O 1
ATOM 1720 N N . GLU B 1 4 ? 26.718 -14.443 33.703 1.00 153.01 3 GLU B N 1
ATOM 1721 C CA . GLU B 1 4 ? 27.243 -13.741 34.874 1.00 156.61 3 GLU B CA 1
ATOM 1722 C C . GLU B 1 4 ? 28.066 -12.511 34.483 1.00 154.63 3 GLU B C 1
ATOM 1723 O O . GLU B 1 4 ? 28.296 -11.642 35.326 1.00 156.93 3 GLU B O 1
ATOM 1725 N N . ASN B 1 5 ? 28.510 -12.441 33.210 1.00 143.58 4 ASN B N 1
ATOM 1726 C CA . ASN B 1 5 ? 29.294 -11.324 32.683 1.00 138.17 4 ASN B CA 1
ATOM 1727 C C . ASN B 1 5 ? 28.434 -10.057 32.588 1.00 140.65 4 ASN B C 1
ATOM 1728 O O . ASN B 1 5 ? 28.892 -8.980 32.981 1.00 140.90 4 ASN B O 1
ATOM 1730 N N . LEU B 1 6 ? 27.170 -10.203 32.117 1.00 135.61 5 LEU B N 1
ATOM 1731 C CA . LEU B 1 6 ? 26.202 -9.110 31.980 1.00 133.75 5 LEU B CA 1
ATOM 1732 C C . LEU B 1 6 ? 25.698 -8.618 33.342 1.00 144.12 5 LEU B C 1
ATOM 1733 O O . LEU B 1 6 ? 25.188 -7.499 33.413 1.00 143.15 5 LEU B O 1
ATOM 1735 N N . GLU B 1 7 ? 25.874 -9.429 34.425 1.00 147.55 6 GLU B N 1
ATOM 1736 C CA . GLU B 1 7 ? 25.461 -9.085 35.799 1.00 155.00 6 GLU B CA 1
ATOM 1737 C C . GLU B 1 7 ? 26.196 -7.832 36.341 1.00 158.99 6 GLU B C 1
ATOM 1738 O O . GLU B 1 7 ? 25.686 -7.156 37.243 1.00 163.53 6 GLU B O 1
ATOM 1740 N N . ASN B 1 8 ? 27.382 -7.524 35.765 1.00 149.46 7 ASN B N 1
ATOM 1741 C CA . ASN B 1 8 ? 28.198 -6.362 36.103 1.00 148.17 7 ASN B CA 1
ATOM 1742 C C . ASN B 1 8 ? 27.544 -5.106 35.529 1.00 146.08 7 ASN B C 1
ATOM 1743 O O . ASN B 1 8 ? 27.308 -4.161 36.287 1.00 148.83 7 ASN B O 1
ATOM 1745 N N . PHE B 1 9 ? 27.214 -5.131 34.197 1.00 134.16 8 PHE B N 1
ATOM 1746 C CA . PHE B 1 9 ? 26.594 -4.071 33.376 1.00 127.99 8 PHE B CA 1
ATOM 1747 C C . PHE B 1 9 ? 25.287 -3.533 33.915 1.00 133.04 8 PHE B C 1
ATOM 1748 O O . PHE B 1 9 ? 24.433 -4.313 34.320 1.00 136.46 8 PHE B O 1
ATOM 1756 N N . SER B 1 10 ? 25.095 -2.209 33.822 1.00 127.07 9 SER B N 1
ATOM 1757 C CA . SER B 1 10 ? 23.893 -1.507 34.279 1.00 129.55 9 SER B CA 1
ATOM 1758 C C . SER B 1 10 ? 22.687 -1.744 33.363 1.00 129.98 9 SER B C 1
ATOM 1759 O O . SER B 1 10 ? 22.860 -1.964 32.162 1.00 123.97 9 SER B O 1
ATOM 1761 N N . THR B 1 11 ? 21.463 -1.687 33.935 1.00 130.29 10 THR B N 1
ATOM 1762 C CA . THR B 1 11 ? 20.203 -1.867 33.203 1.00 128.20 10 THR B CA 1
ATOM 1763 C C . THR B 1 11 ? 20.043 -0.783 32.124 1.00 126.46 10 THR B C 1
ATOM 1764 O O . THR B 1 11 ? 19.720 -1.116 30.984 1.00 121.67 10 THR B O 1
ATOM 1768 N N . ILE B 1 12 ? 20.304 0.498 32.481 1.00 123.07 11 ILE B N 1
ATOM 1769 C CA . ILE B 1 12 ? 20.251 1.641 31.562 1.00 117.78 11 ILE B CA 1
ATOM 1770 C C . ILE B 1 12 ? 21.245 1.421 30.428 1.00 115.22 11 ILE B C 1
ATOM 1771 O O . ILE B 1 12 ? 20.930 1.685 29.265 1.00 110.14 11 ILE B O 1
ATOM 1773 N N . ASP B 1 13 ? 22.430 0.881 30.782 1.00 111.72 12 ASP B N 1
ATOM 1774 C CA . ASP B 1 13 ? 23.505 0.538 29.861 1.00 105.91 12 ASP B CA 1
ATOM 1775 C C . ASP B 1 13 ? 23.085 -0.655 28.996 1.00 107.48 12 ASP B C 1
ATOM 1776 O O . ASP B 1 13 ? 23.444 -0.689 27.816 1.00 103.14 12 ASP B O 1
ATOM 1778 N N . LEU B 1 14 ? 22.306 -1.617 29.568 1.00 106.66 13 LEU B N 1
ATOM 1779 C CA . LEU B 1 14 ? 21.798 -2.799 28.846 1.00 104.00 13 LEU B CA 1
ATOM 1780 C C . LEU B 1 14 ? 20.728 -2.371 27.817 1.00 104.46 13 LEU B C 1
ATOM 1781 O O . LEU B 1 14 ? 20.835 -2.719 26.625 1.00 97.65 13 LEU B O 1
ATOM 1783 N N . LEU B 1 15 ? 19.741 -1.551 28.275 1.00 104.31 14 LEU B N 1
ATOM 1784 C CA . LEU B 1 15 ? 18.668 -1.013 27.433 1.00 101.89 14 LEU B CA 1
ATOM 1785 C C . LEU B 1 15 ? 19.207 -0.173 26.263 1.00 101.76 14 LEU B C 1
ATOM 1786 O O . LEU B 1 15 ? 18.692 -0.309 25.153 1.00 98.44 14 LEU B O 1
ATOM 1791 N N . ASN B 1 16 ? 20.250 0.662 26.502 1.00 98.23 15 ASN B N 1
ATOM 1792 C CA . ASN B 1 16 ? 20.885 1.504 25.473 1.00 93.40 15 ASN B CA 1
ATOM 1793 C C . ASN B 1 16 ? 21.543 0.674 24.355 1.00 92.53 15 ASN B C 1
ATOM 1794 O O . ASN B 1 16 ? 21.497 1.081 23.193 1.00 87.82 15 ASN B O 1
ATOM 1799 N N . GLU B 1 17 ? 22.133 -0.487 24.703 1.00 90.53 16 GLU B N 1
ATOM 1800 C CA . GLU B 1 17 ? 22.737 -1.388 23.716 1.00 87.13 16 GLU B CA 1
ATOM 1801 C C . GLU B 1 17 ? 21.640 -1.931 22.811 1.00 90.81 16 GLU B C 1
ATOM 1802 O O . GLU B 1 17 ? 21.839 -1.965 21.598 1.00 86.78 16 GLU B O 1
ATOM 1804 N N . LEU B 1 18 ? 20.457 -2.278 23.393 1.00 91.48 17 LEU B N 1
ATOM 1805 C CA . LEU B 1 18 ? 19.299 -2.777 22.641 1.00 90.94 17 LEU B CA 1
ATOM 1806 C C . LEU B 1 18 ? 18.780 -1.725 21.656 1.00 94.25 17 LEU B C 1
ATOM 1807 O O . LEU B 1 18 ? 18.553 -2.048 20.478 1.00 91.29 17 LEU B O 1
ATOM 1812 N N . LYS B 1 19 ? 18.685 -0.451 22.122 1.00 92.26 18 LYS B N 1
ATOM 1813 C CA . LYS B 1 19 ? 18.288 0.709 21.313 1.00 89.84 18 LYS B CA 1
ATOM 1814 C C . LYS B 1 19 ? 19.165 0.811 20.075 1.00 89.77 18 LYS B C 1
ATOM 1815 O O . LYS B 1 19 ? 18.636 1.022 18.989 1.00 87.57 18 LYS B O 1
ATOM 1817 N N . ARG B 1 20 ? 20.494 0.601 20.243 1.00 86.11 19 ARG B N 1
ATOM 1818 C CA . ARG B 1 20 ? 21.522 0.622 19.198 1.00 82.58 19 ARG B CA 1
ATOM 1819 C C . ARG B 1 20 ? 21.387 -0.586 18.285 1.00 86.86 19 ARG B C 1
ATOM 1820 O O . ARG B 1 20 ? 21.493 -0.448 17.065 1.00 83.43 19 ARG B O 1
ATOM 1822 N N . ARG B 1 21 ? 21.138 -1.768 18.875 1.00 87.60 20 ARG B N 1
ATOM 1823 C CA . ARG B 1 21 ? 20.966 -3.033 18.155 1.00 86.91 20 ARG B CA 1
ATOM 1824 C C . ARG B 1 21 ? 19.731 -3.001 17.262 1.00 90.44 20 ARG B C 1
ATOM 1825 O O . ARG B 1 21 ? 19.820 -3.425 16.114 1.00 86.94 20 ARG B O 1
ATOM 1833 N N . TYR B 1 22 ? 18.611 -2.438 17.755 1.00 90.89 21 TYR B N 1
ATOM 1834 C CA . TYR B 1 22 ? 17.382 -2.288 16.979 1.00 92.37 21 TYR B CA 1
ATOM 1835 C C . TYR B 1 22 ? 17.629 -1.442 15.743 1.00 89.75 21 TYR B C 1
ATOM 1836 O O . TYR B 1 22 ? 17.145 -1.786 14.672 1.00 88.47 21 TYR B O 1
ATOM 1845 N N . ALA B 1 23 ? 18.355 -0.317 15.913 1.00 83.18 22 ALA B N 1
ATOM 1846 C CA . ALA B 1 23 ? 18.671 0.664 14.876 1.00 78.54 22 ALA B CA 1
ATOM 1847 C C . ALA B 1 23 ? 19.386 0.021 13.707 1.00 80.29 22 ALA B C 1
ATOM 1848 O O . ALA B 1 23 ? 19.078 0.327 12.557 1.00 78.40 22 ALA B O 1
ATOM 1850 N N . CYS B 1 24 ? 20.303 -0.903 14.026 1.00 76.94 23 CYS B N 1
ATOM 1851 C CA . CYS B 1 24 ? 21.127 -1.707 13.136 1.00 74.65 23 CYS B CA 1
ATOM 1852 C C . CYS B 1 24 ? 20.248 -2.655 12.361 1.00 76.09 23 CYS B C 1
ATOM 1853 O O . CYS B 1 24 ? 20.278 -2.669 11.138 1.00 73.55 23 CYS B O 1
ATOM 1856 N N . LEU B 1 25 ? 19.508 -3.497 13.102 1.00 73.24 24 LEU B N 1
ATOM 1857 C CA . LEU B 1 25 ? 18.637 -4.547 12.594 1.00 73.81 24 LEU B CA 1
ATOM 1858 C C . LEU B 1 25 ? 17.576 -4.006 11.637 1.00 77.32 24 LEU B C 1
ATOM 1859 O O . LEU B 1 25 ? 17.193 -4.710 10.698 1.00 78.47 24 LEU B O 1
ATOM 1864 N N . SER B 1 26 ? 17.133 -2.750 11.858 1.00 70.82 25 SER B N 1
ATOM 1865 C CA . SER B 1 26 ? 16.139 -2.076 11.040 1.00 70.42 25 SER B CA 1
ATOM 1866 C C . SER B 1 26 ? 16.747 -1.469 9.754 1.00 70.41 25 SER B C 1
ATOM 1867 O O . SER B 1 26 ? 16.005 -0.916 8.931 1.00 70.71 25 SER B O 1
ATOM 1870 N N . LYS B 1 27 ? 18.083 -1.560 9.575 1.00 62.64 26 LYS B N 1
ATOM 1871 C CA . LYS B 1 27 ? 18.765 -1.028 8.383 1.00 58.96 26 LYS B CA 1
ATOM 1872 C C . LYS B 1 27 ? 18.718 -2.118 7.302 1.00 64.15 26 LYS B C 1
ATOM 1873 O O . LYS B 1 27 ? 18.798 -3.298 7.649 1.00 67.76 26 LYS B O 1
ATOM 1879 N N . PRO B 1 28 ? 18.620 -1.790 5.995 1.00 55.88 27 PRO B N 1
ATOM 1880 C CA . PRO B 1 28 ? 18.542 -2.867 4.987 1.00 54.51 27 PRO B CA 1
ATOM 1881 C C . PRO B 1 28 ? 19.751 -3.767 4.954 1.00 59.70 27 PRO B C 1
ATOM 1882 O O . PRO B 1 28 ? 20.824 -3.335 5.334 1.00 58.49 27 PRO B O 1
ATOM 1886 N N . ASP B 1 29 ? 19.579 -5.013 4.483 1.00 58.59 28 ASP B N 1
ATOM 1887 C CA . ASP B 1 29 ? 20.678 -5.951 4.254 1.00 57.02 28 ASP B CA 1
ATOM 1888 C C . ASP B 1 29 ? 21.464 -5.398 3.052 1.00 58.77 28 ASP B C 1
ATOM 1889 O O . ASP B 1 29 ? 20.871 -4.707 2.217 1.00 61.59 28 ASP B O 1
ATOM 1894 N N . GLY B 1 30 ? 22.768 -5.668 2.968 1.00 51.06 29 GLY B N 1
ATOM 1895 C CA . GLY B 1 30 ? 23.580 -5.134 1.875 1.00 47.42 29 GLY B CA 1
ATOM 1896 C C . GLY B 1 30 ? 24.773 -5.965 1.473 1.00 49.07 29 GLY B C 1
ATOM 1897 O O . GLY B 1 30 ? 25.513 -6.461 2.326 1.00 48.68 29 GLY B O 1
ATOM 1898 N N . ARG B 1 31 ? 24.962 -6.163 0.166 1.00 43.25 30 ARG B N 1
ATOM 1899 C CA . ARG B 1 31 ? 26.117 -6.916 -0.299 1.00 41.20 30 ARG B CA 1
ATOM 1900 C C . ARG B 1 31 ? 26.810 -6.068 -1.320 1.00 44.24 30 ARG B C 1
ATOM 1901 O O . ARG B 1 31 ? 26.312 -5.894 -2.427 1.00 44.45 30 ARG B O 1
ATOM 1909 N N . TYR B 1 32 ? 27.905 -5.430 -0.891 1.00 39.77 31 TYR B N 1
ATOM 1910 C CA . TYR B 1 32 ? 28.603 -4.443 -1.696 1.00 40.07 31 TYR B CA 1
ATOM 1911 C C . TYR B 1 32 ? 30.101 -4.667 -1.822 1.00 45.93 31 TYR B C 1
ATOM 1912 O O . TYR B 1 32 ? 30.754 -5.228 -0.925 1.00 45.07 31 TYR B O 1
ATOM 1921 N N . ILE B 1 33 ? 30.635 -4.137 -2.941 1.00 42.87 32 ILE B N 1
ATOM 1922 C CA . ILE B 1 33 ? 32.042 -4.033 -3.277 1.00 42.67 32 ILE B CA 1
ATOM 1923 C C . ILE B 1 33 ? 32.387 -2.526 -3.157 1.00 49.70 32 ILE B C 1
ATOM 1924 O O . ILE B 1 33 ? 31.641 -1.649 -3.622 1.00 49.88 32 ILE B O 1
ATOM 1929 N N . PHE B 1 34 ? 33.518 -2.240 -2.543 1.00 47.52 33 PHE B N 1
ATOM 1930 C CA . PHE B 1 34 ? 34.080 -0.899 -2.512 1.00 47.73 33 PHE B CA 1
ATOM 1931 C C . PHE B 1 34 ? 35.238 -0.990 -3.482 1.00 52.91 33 PHE B C 1
ATOM 1932 O O . PHE B 1 34 ? 36.170 -1.749 -3.244 1.00 52.88 33 PHE B O 1
ATOM 1940 N N . LEU B 1 35 ? 35.093 -0.360 -4.650 1.00 50.64 34 LEU B N 1
ATOM 1941 C CA . LEU B 1 35 ? 36.074 -0.390 -5.718 1.00 51.09 34 LEU B CA 1
ATOM 1942 C C . LEU B 1 35 ? 36.719 0.966 -5.836 1.00 58.52 34 LEU B C 1
ATOM 1943 O O . LEU B 1 35 ? 36.055 1.995 -5.832 1.00 60.95 34 LEU B O 1
ATOM 1948 N N . GLY B 1 36 ? 38.022 0.962 -5.913 1.00 55.52 35 GLY B N 1
ATOM 1949 C CA . GLY B 1 36 ? 38.791 2.189 -5.984 1.00 56.34 35 GLY B CA 1
ATOM 1950 C C . GLY B 1 36 ? 40.218 1.921 -5.596 1.00 58.89 35 GLY B C 1
ATOM 1951 O O . GLY B 1 36 ? 40.479 1.000 -4.838 1.00 57.55 35 GLY B O 1
ATOM 1952 N N . ALA B 1 37 ? 41.146 2.697 -6.140 1.00 59.26 36 ALA B N 1
ATOM 1953 C CA . ALA B 1 37 ? 42.583 2.553 -5.905 1.00 60.83 36 ALA B CA 1
ATOM 1954 C C . ALA B 1 37 ? 42.944 2.664 -4.408 1.00 64.79 36 ALA B C 1
ATOM 1955 O O . ALA B 1 37 ? 42.086 3.038 -3.595 1.00 61.94 36 ALA B O 1
ATOM 1957 N N . PRO B 1 38 ? 44.162 2.275 -3.982 1.00 63.88 37 PRO B N 1
ATOM 1958 C CA . PRO B 1 38 ? 44.480 2.413 -2.556 1.00 62.46 37 PRO B CA 1
ATOM 1959 C C . PRO B 1 38 ? 44.598 3.889 -2.226 1.00 60.79 37 PRO B C 1
ATOM 1960 O O . PRO B 1 38 ? 45.154 4.645 -3.010 1.00 62.44 37 PRO B O 1
ATOM 1964 N N . GLY B 1 39 ? 44.025 4.273 -1.098 1.00 53.09 38 GLY B N 1
ATOM 1965 C CA . GLY B 1 39 ? 43.992 5.644 -0.607 1.00 52.52 38 GLY B CA 1
ATOM 1966 C C . GLY B 1 39 ? 42.679 6.323 -0.884 1.00 55.81 38 GLY B C 1
ATOM 1967 O O . GLY B 1 39 ? 42.514 7.470 -0.506 1.00 57.64 38 GLY B O 1
ATOM 1968 N N . SER B 1 40 ? 41.729 5.611 -1.528 1.00 51.23 39 SER B N 1
ATOM 1969 C CA . SER B 1 40 ? 40.390 6.065 -1.907 1.00 49.64 39 SER B CA 1
ATOM 1970 C C . SER B 1 40 ? 39.470 6.276 -0.735 1.00 52.13 39 SER B C 1
ATOM 1971 O O . SER B 1 40 ? 38.502 7.049 -0.885 1.00 53.01 39 SER B O 1
ATOM 1974 N N . GLY B 1 41 ? 39.743 5.575 0.389 1.00 44.78 40 GLY B N 1
ATOM 1975 C CA . GLY B 1 41 ? 38.939 5.652 1.606 1.00 43.18 40 GLY B CA 1
ATOM 1976 C C . GLY B 1 41 ? 37.978 4.499 1.780 1.00 47.72 40 GLY B C 1
ATOM 1977 O O . GLY B 1 41 ? 36.970 4.637 2.467 1.00 47.50 40 GLY B O 1
ATOM 1978 N N . LYS B 1 42 ? 38.306 3.334 1.191 1.00 44.10 41 LYS B N 1
ATOM 1979 C CA . LYS B 1 42 ? 37.506 2.132 1.267 1.00 42.00 41 LYS B CA 1
ATOM 1980 C C . LYS B 1 42 ? 37.484 1.584 2.699 1.00 45.21 41 LYS B C 1
ATOM 1981 O O . LYS B 1 42 ? 36.405 1.252 3.192 1.00 44.40 41 LYS B O 1
ATOM 1987 N N . GLY B 1 43 ? 38.667 1.465 3.336 1.00 40.45 42 GLY B N 1
ATOM 1988 C CA . GLY B 1 43 ? 38.814 0.958 4.700 1.00 39.26 42 GLY B CA 1
ATOM 1989 C C . GLY B 1 43 ? 38.039 1.833 5.649 1.00 45.38 42 GLY B C 1
ATOM 1990 O O . GLY B 1 43 ? 37.200 1.355 6.416 1.00 42.03 42 GLY B O 1
ATOM 1991 N N . THR B 1 44 ? 38.240 3.150 5.511 1.00 47.40 43 THR B N 1
ATOM 1992 C CA . THR B 1 44 ? 37.545 4.159 6.307 1.00 49.13 43 THR B CA 1
ATOM 1993 C C . THR B 1 44 ? 36.022 3.964 6.291 1.00 55.04 43 THR B C 1
ATOM 1994 O O . THR B 1 44 ? 35.398 3.853 7.354 1.00 57.47 43 THR B O 1
ATOM 1998 N N . GLN B 1 45 ? 35.455 3.915 5.081 1.00 50.68 44 GLN B N 1
ATOM 1999 C CA . GLN B 1 45 ? 34.030 3.778 4.861 1.00 50.82 44 GLN B CA 1
ATOM 2000 C C . GLN B 1 45 ? 33.490 2.378 5.243 1.00 56.42 44 GLN B C 1
ATOM 2001 O O . GLN B 1 45 ? 32.336 2.279 5.670 1.00 59.45 44 GLN B O 1
ATOM 2007 N N . SER B 1 46 ? 34.317 1.336 5.142 1.00 51.19 45 SER B N 1
ATOM 2008 C CA . SER B 1 46 ? 33.972 -0.028 5.551 1.00 49.59 45 SER B CA 1
ATOM 2009 C C . SER B 1 46 ? 33.809 -0.118 7.057 1.00 56.78 45 SER B C 1
ATOM 2010 O O . SER B 1 46 ? 32.881 -0.756 7.525 1.00 60.98 45 SER B O 1
ATOM 2013 N N . LEU B 1 47 ? 34.644 0.560 7.811 1.00 53.45 46 LEU B N 1
ATOM 2014 C CA . LEU B 1 47 ? 34.560 0.597 9.269 1.00 54.30 46 LEU B CA 1
ATOM 2015 C C . LEU B 1 47 ? 33.285 1.313 9.711 1.00 52.72 46 LEU B C 1
ATOM 2016 O O . LEU B 1 47 ? 32.682 0.896 10.696 1.00 55.80 46 LEU B O 1
ATOM 2021 N N . ASN B 1 48 ? 32.849 2.345 8.957 1.00 42.25 47 ASN B N 1
ATOM 2022 C CA . ASN B 1 48 ? 31.621 3.094 9.220 1.00 41.55 47 ASN B CA 1
ATOM 2023 C C . ASN B 1 48 ? 30.379 2.212 9.081 1.00 49.08 47 ASN B C 1
ATOM 2024 O O . ASN B 1 48 ? 29.600 2.129 10.027 1.00 51.42 47 ASN B O 1
ATOM 2029 N N . LEU B 1 49 ? 30.211 1.527 7.912 1.00 46.64 48 LEU B N 1
ATOM 2030 C CA . LEU B 1 49 ? 29.088 0.624 7.613 1.00 46.87 48 LEU B CA 1
ATOM 2031 C C . LEU B 1 49 ? 29.068 -0.585 8.529 1.00 52.52 48 LEU B C 1
ATOM 2032 O O . LEU B 1 49 ? 27.984 -1.072 8.845 1.00 53.68 48 LEU B O 1
ATOM 2037 N N . LYS B 1 50 ? 30.263 -1.078 8.948 1.00 48.41 49 LYS B N 1
ATOM 2038 C CA . LYS B 1 50 ? 30.373 -2.206 9.871 1.00 49.43 49 LYS B CA 1
ATOM 2039 C C . LYS B 1 50 ? 29.673 -1.817 11.170 1.00 58.38 49 LYS B C 1
ATOM 2040 O O . LYS B 1 50 ? 28.975 -2.645 11.746 1.00 63.25 49 LYS B O 1
ATOM 2046 N N . LYS B 1 51 ? 29.856 -0.567 11.614 1.00 52.81 50 LYS B N 1
ATOM 2047 C CA . LYS B 1 51 ? 29.263 -0.060 12.832 1.00 54.62 50 LYS B CA 1
ATOM 2048 C C . LYS B 1 51 ? 27.775 0.297 12.651 1.00 60.56 50 LYS B C 1
ATOM 2049 O O . LYS B 1 51 ? 26.973 -0.005 13.540 1.00 64.37 50 LYS B O 1
ATOM 2051 N N . SER B 1 52 ? 27.401 0.945 11.528 1.00 53.83 51 SER B N 1
ATOM 2052 C CA . SER B 1 52 ? 26.027 1.403 11.320 1.00 54.12 51 SER B CA 1
ATOM 2053 C C . SER B 1 52 ? 25.046 0.347 10.778 1.00 59.02 51 SER B C 1
ATOM 2054 O O . SER B 1 52 ? 23.864 0.390 11.129 1.00 60.63 51 SER B O 1
ATOM 2057 N N . HIS B 1 53 ? 25.525 -0.579 9.922 1.00 53.26 52 HIS B N 1
ATOM 2058 C CA . HIS B 1 53 ? 24.692 -1.570 9.250 1.00 51.43 52 HIS B CA 1
ATOM 2059 C C . HIS B 1 53 ? 25.031 -3.015 9.595 1.00 63.45 52 HIS B C 1
ATOM 2060 O O . HIS B 1 53 ? 24.291 -3.925 9.172 1.00 63.86 52 HIS B O 1
ATOM 2067 N N . CYS B 1 54 ? 26.108 -3.237 10.393 1.00 66.08 53 CYS B N 1
ATOM 2068 C CA . CYS B 1 54 ? 26.595 -4.562 10.825 1.00 70.03 53 CYS B CA 1
ATOM 2069 C C . CYS B 1 54 ? 26.955 -5.457 9.652 1.00 69.49 53 CYS B C 1
ATOM 2070 O O . CYS B 1 54 ? 26.716 -6.666 9.691 1.00 72.39 53 CYS B O 1
ATOM 2073 N N . TYR B 1 55 ? 27.506 -4.867 8.603 1.00 59.15 54 TYR B N 1
ATOM 2074 C CA . TYR B 1 55 ? 27.944 -5.603 7.444 1.00 55.47 54 TYR B CA 1
ATOM 2075 C C . TYR B 1 55 ? 29.332 -6.133 7.790 1.00 61.72 54 TYR B C 1
ATOM 2076 O O . TYR B 1 55 ? 30.100 -5.464 8.496 1.00 60.59 54 TYR B O 1
ATOM 2085 N N . CYS B 1 56 ? 29.676 -7.303 7.279 1.00 59.67 55 CYS B N 1
ATOM 2086 C CA . CYS B 1 56 ? 30.996 -7.853 7.538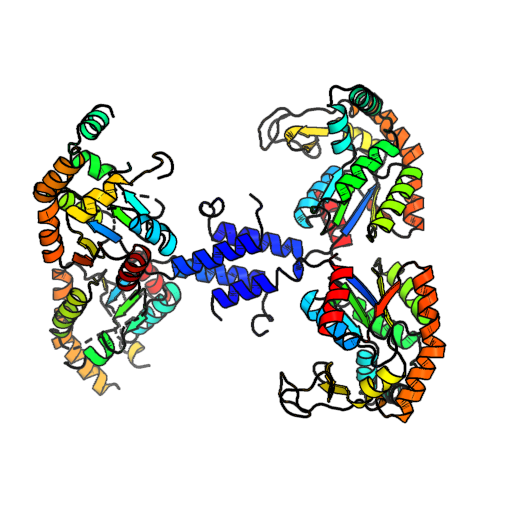 1.00 59.78 55 CYS B CA 1
ATOM 2087 C C . CYS B 1 56 ? 32.019 -7.131 6.698 1.00 58.39 55 CYS B C 1
ATOM 2088 O O . CYS B 1 56 ? 31.771 -6.901 5.512 1.00 57.54 55 CYS B O 1
ATOM 2091 N N . HIS B 1 57 ? 33.171 -6.750 7.297 1.00 52.58 56 HIS B N 1
ATOM 2092 C CA . HIS B 1 57 ? 34.225 -6.059 6.558 1.00 48.66 56 HIS B CA 1
ATOM 2093 C C . HIS B 1 57 ? 35.213 -7.084 6.058 1.00 53.27 56 HIS B C 1
ATOM 2094 O O . HIS B 1 57 ? 36.055 -7.595 6.817 1.00 55.16 56 HIS B O 1
ATOM 2101 N N . LEU B 1 58 ? 35.079 -7.422 4.771 1.00 48.47 57 LEU B N 1
ATOM 2102 C CA . LEU B 1 58 ? 35.965 -8.380 4.152 1.00 48.81 57 LEU B CA 1
ATOM 2103 C C . LEU B 1 58 ? 37.117 -7.679 3.514 1.00 51.89 57 LEU B C 1
ATOM 2104 O O . LEU B 1 58 ? 36.990 -7.215 2.386 1.00 54.90 57 LEU B O 1
ATOM 2109 N N . SER B 1 59 ? 38.249 -7.604 4.207 1.00 45.40 58 SER B N 1
ATOM 2110 C CA . SER B 1 59 ? 39.431 -6.948 3.648 1.00 44.13 58 SER B CA 1
ATOM 2111 C C . SER B 1 59 ? 40.460 -7.981 3.268 1.00 50.64 58 SER B C 1
ATOM 2112 O O . SER B 1 59 ? 40.988 -8.678 4.149 1.00 54.20 58 SER B O 1
ATOM 2115 N N . THR B 1 60 ? 40.733 -8.114 1.950 1.00 45.54 59 THR B N 1
ATOM 2116 C CA . THR B 1 60 ? 41.697 -9.111 1.456 1.00 45.18 59 THR B CA 1
ATOM 2117 C C . THR B 1 60 ? 43.112 -8.687 1.824 1.00 48.60 59 THR B C 1
ATOM 2118 O O . THR B 1 60 ? 43.940 -9.538 2.191 1.00 52.01 59 THR B O 1
ATOM 2122 N N . GLY B 1 61 ? 43.338 -7.385 1.832 1.00 40.18 60 GLY B N 1
ATOM 2123 C CA . GLY B 1 61 ? 44.596 -6.826 2.266 1.00 42.36 60 GLY B CA 1
ATOM 2124 C C . GLY B 1 61 ? 44.936 -7.214 3.690 1.00 50.94 60 GLY B C 1
ATOM 2125 O O . GLY B 1 61 ? 46.060 -7.675 3.953 1.00 52.87 60 GLY B O 1
ATOM 2126 N N . ASP B 1 62 ? 43.936 -7.083 4.618 1.00 46.72 61 ASP B N 1
ATOM 2127 C CA . ASP B 1 62 ? 44.098 -7.456 6.028 1.00 46.73 61 ASP B CA 1
ATOM 2128 C C . ASP B 1 62 ? 44.371 -8.930 6.166 1.00 53.98 61 ASP B C 1
ATOM 2129 O O . ASP B 1 62 ? 45.356 -9.306 6.827 1.00 58.07 61 ASP B O 1
ATOM 2134 N N . LEU B 1 63 ? 43.559 -9.764 5.470 1.00 48.12 62 LEU B N 1
ATOM 2135 C CA . LEU B 1 63 ? 43.691 -11.228 5.466 1.00 48.69 62 LEU B CA 1
ATOM 2136 C C . LEU B 1 63 ? 45.018 -11.711 4.884 1.00 55.37 62 LEU B C 1
ATOM 2137 O O . LEU B 1 63 ? 45.494 -12.785 5.282 1.00 58.65 62 LEU B O 1
ATOM 2142 N N . LEU B 1 64 ? 45.577 -10.968 3.897 1.00 49.37 63 LEU B N 1
ATOM 2143 C CA . LEU B 1 64 ? 46.815 -11.372 3.230 1.00 49.93 63 LEU B CA 1
ATOM 2144 C C . LEU B 1 64 ? 48.044 -10.945 3.993 1.00 54.93 63 LEU B C 1
ATOM 2145 O O . LEU B 1 64 ? 49.017 -11.694 4.021 1.00 56.85 63 LEU B O 1
ATOM 2150 N N . ARG B 1 65 ? 48.000 -9.758 4.632 1.00 51.94 64 ARG B N 1
ATOM 2151 C CA . ARG B 1 65 ? 49.051 -9.223 5.494 1.00 54.25 64 ARG B CA 1
ATOM 2152 C C . ARG B 1 65 ? 49.247 -10.180 6.686 1.00 64.94 64 ARG B C 1
ATOM 2153 O O . ARG B 1 65 ? 50.396 -10.429 7.100 1.00 70.40 64 ARG B O 1
ATOM 2161 N N . GLU B 1 66 ? 48.121 -10.764 7.171 1.00 58.57 65 GLU B N 1
ATOM 2162 C CA . GLU B 1 66 ? 48.047 -11.740 8.249 1.00 59.53 65 GLU B CA 1
ATOM 2163 C C . GLU B 1 66 ? 48.706 -13.063 7.787 1.00 66.31 65 GLU B C 1
ATOM 2164 O O . GLU B 1 66 ? 49.489 -13.661 8.544 1.00 69.86 65 GLU B O 1
ATOM 2170 N N . ALA B 1 67 ? 48.396 -13.503 6.538 1.00 59.50 66 ALA B N 1
ATOM 2171 C CA . ALA B 1 67 ? 48.959 -14.695 5.900 1.00 57.96 66 ALA B CA 1
ATOM 2172 C C . ALA B 1 67 ? 50.472 -14.472 5.643 1.00 66.80 66 ALA B C 1
ATOM 2173 O O . ALA B 1 67 ? 51.261 -15.421 5.746 1.00 69.35 66 ALA B O 1
ATOM 2175 N N . ALA B 1 68 ? 50.873 -13.201 5.361 1.00 62.97 67 ALA B N 1
ATOM 2176 C CA . ALA B 1 68 ? 52.267 -12.809 5.105 1.00 65.40 67 ALA B CA 1
ATOM 2177 C C . ALA B 1 68 ? 53.147 -12.807 6.384 1.00 71.70 67 ALA B C 1
ATOM 2178 O O . ALA B 1 68 ? 54.371 -12.747 6.288 1.00 74.52 67 ALA B O 1
ATOM 2180 N N . GLU B 1 69 ? 52.522 -12.854 7.567 1.00 66.87 68 GLU B N 1
ATOM 2181 C CA . GLU B 1 69 ? 53.203 -12.851 8.866 1.00 68.76 68 GLU B CA 1
ATOM 2182 C C . GLU B 1 69 ? 53.641 -14.268 9.274 1.00 73.47 68 GLU B C 1
ATOM 2183 O O . GLU B 1 69 ? 54.445 -14.420 10.200 1.00 76.52 68 GLU B O 1
ATOM 2186 N N . LYS B 1 70 ? 53.080 -15.301 8.598 1.00 67.99 69 LYS B N 1
ATOM 2187 C CA . LYS B 1 70 ? 53.327 -16.720 8.856 1.00 69.36 69 LYS B CA 1
ATOM 2188 C C . LYS B 1 70 ? 54.744 -17.113 8.396 1.00 76.16 69 LYS B C 1
ATOM 2189 O O . LYS B 1 70 ? 55.127 -16.780 7.270 1.00 78.29 69 LYS B O 1
ATOM 2191 N N . LYS B 1 71 ? 55.525 -17.803 9.285 1.00 71.23 70 LYS B N 1
ATOM 2192 C CA . LYS B 1 71 ? 56.928 -18.196 9.081 1.00 70.88 70 LYS B CA 1
ATOM 2193 C C . LYS B 1 71 ? 57.050 -19.445 8.211 1.00 73.04 70 LYS B C 1
ATOM 2194 O O . LYS B 1 71 ? 57.561 -20.494 8.619 1.00 75.75 70 LYS B O 1
ATOM 2200 N N . THR B 1 72 ? 56.533 -19.335 6.994 1.00 66.79 71 THR B N 1
ATOM 2201 C CA . THR B 1 72 ? 56.499 -20.438 6.024 1.00 65.62 71 THR B CA 1
ATOM 2202 C C . THR B 1 72 ? 56.902 -19.892 4.649 1.00 69.76 71 THR B C 1
ATOM 2203 O O . THR B 1 72 ? 56.852 -18.680 4.440 1.00 69.84 71 THR B O 1
ATOM 2207 N N . GLU B 1 73 ? 57.221 -20.782 3.703 1.00 66.90 72 GLU B N 1
ATOM 2208 C CA . GLU B 1 73 ? 57.503 -20.488 2.291 1.00 66.92 72 GLU B CA 1
ATOM 2209 C C . GLU B 1 73 ? 56.343 -19.686 1.669 1.00 70.34 72 GLU B C 1
ATOM 2210 O O . GLU B 1 73 ? 56.609 -18.675 1.002 1.00 72.90 72 GLU B O 1
ATOM 2216 N N . LEU B 1 74 ? 55.056 -20.096 1.936 1.00 61.57 73 LEU B N 1
ATOM 2217 C CA . LEU B 1 74 ? 53.844 -19.424 1.457 1.00 57.86 73 LEU B CA 1
ATOM 2218 C C . LEU B 1 74 ? 53.815 -18.007 2.023 1.00 67.72 73 LEU B C 1
ATOM 2219 O O . LEU B 1 74 ? 53.413 -17.078 1.313 1.00 69.63 73 LEU B O 1
ATOM 2224 N N . GLY B 1 75 ? 54.256 -17.859 3.280 1.00 64.85 74 GLY B N 1
ATOM 2225 C CA . GLY B 1 75 ? 54.303 -16.590 3.990 1.00 63.92 74 GLY B CA 1
ATOM 2226 C C . GLY B 1 75 ? 55.221 -15.589 3.332 1.00 68.83 74 GLY B C 1
ATOM 2227 O O . GLY B 1 75 ? 54.807 -14.445 3.095 1.00 68.21 74 GLY B O 1
ATOM 2228 N N . LEU B 1 76 ? 56.474 -16.027 3.011 1.00 65.34 75 LEU B N 1
ATOM 2229 C CA . LEU B 1 76 ? 57.484 -15.200 2.324 1.00 64.87 75 LEU B CA 1
ATOM 2230 C C . LEU B 1 76 ? 56.979 -14.780 0.936 1.00 70.90 75 LEU B C 1
ATOM 2231 O O . LEU B 1 76 ? 57.163 -13.624 0.545 1.00 70.87 75 LEU B O 1
ATOM 2236 N N . LYS B 1 77 ? 56.329 -15.723 0.204 1.00 67.17 76 LYS B N 1
ATOM 2237 C CA . LYS B 1 77 ? 55.790 -15.511 -1.133 1.00 65.84 76 LYS B CA 1
ATOM 2238 C C . LYS B 1 77 ? 54.808 -14.381 -1.111 1.00 73.62 76 LYS B C 1
ATOM 2239 O O . LYS B 1 77 ? 54.963 -13.455 -1.911 1.00 77.62 76 LYS B O 1
ATOM 2245 N N . ILE B 1 78 ? 53.839 -14.404 -0.149 1.00 68.66 77 ILE B N 1
ATOM 2246 C CA . ILE B 1 78 ? 52.804 -13.361 0.011 1.00 65.50 77 ILE B CA 1
ATOM 2247 C C . ILE B 1 78 ? 53.435 -12.030 0.458 1.00 69.17 77 ILE B C 1
ATOM 2248 O O . ILE B 1 78 ? 53.094 -10.988 -0.103 1.00 69.78 77 ILE B O 1
ATOM 2253 N N . LYS B 1 79 ? 54.355 -12.067 1.450 1.00 65.34 78 LYS B N 1
ATOM 2254 C CA . LYS B 1 79 ? 55.025 -10.866 1.980 1.00 65.02 78 LYS B CA 1
ATOM 2255 C C . LYS B 1 79 ? 55.783 -10.128 0.903 1.00 68.91 78 LYS B C 1
ATOM 2256 O O . LYS B 1 79 ? 55.733 -8.907 0.864 1.00 69.66 78 LYS B O 1
ATOM 2262 N N . ASN B 1 80 ? 56.446 -10.866 0.008 1.00 67.72 79 ASN B N 1
ATOM 2263 C CA 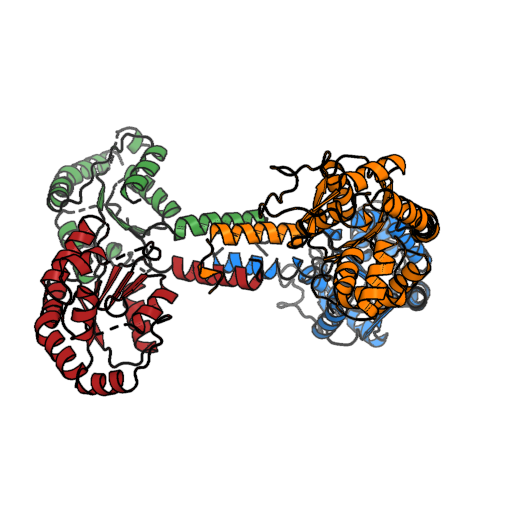. ASN B 1 80 ? 57.235 -10.316 -1.091 1.00 70.59 79 ASN B CA 1
ATOM 2264 C C . ASN B 1 80 ? 56.362 -9.736 -2.182 1.00 75.26 79 ASN B C 1
ATOM 2265 O O . ASN B 1 80 ? 56.737 -8.734 -2.779 1.00 77.74 79 ASN B O 1
ATOM 2270 N N . ILE B 1 81 ? 55.208 -10.360 -2.455 1.00 70.38 80 ILE B N 1
ATOM 2271 C CA . ILE B 1 81 ? 54.277 -9.857 -3.467 1.00 67.81 80 ILE B CA 1
ATOM 2272 C C . ILE B 1 81 ? 53.650 -8.535 -2.975 1.00 73.46 80 ILE B C 1
ATOM 2273 O O . ILE B 1 81 ? 53.631 -7.553 -3.729 1.00 72.90 80 ILE B O 1
ATOM 2278 N N . ILE B 1 82 ? 53.200 -8.513 -1.694 1.00 71.00 81 ILE B N 1
ATOM 2279 C CA . ILE B 1 82 ? 52.630 -7.341 -1.032 1.00 70.10 81 ILE B CA 1
ATOM 2280 C C . ILE B 1 82 ? 53.635 -6.177 -1.075 1.00 75.39 81 ILE B C 1
ATOM 2281 O O . ILE B 1 82 ? 53.324 -5.122 -1.602 1.00 73.93 81 ILE B O 1
ATOM 2286 N N . ASN B 1 83 ? 54.844 -6.396 -0.563 1.00 77.88 82 ASN B N 1
ATOM 2287 C CA . ASN B 1 83 ? 55.900 -5.379 -0.476 1.00 81.90 82 ASN B CA 1
ATOM 2288 C C . ASN B 1 83 ? 56.410 -4.865 -1.852 1.00 86.49 82 ASN B C 1
ATOM 2289 O O . ASN B 1 83 ? 56.946 -3.756 -1.922 1.00 87.40 82 ASN B O 1
ATOM 2294 N N . GLU B 1 84 ? 56.182 -5.640 -2.935 1.00 81.18 83 GLU B N 1
ATOM 2295 C CA . GLU B 1 84 ? 56.503 -5.262 -4.312 1.00 81.54 83 GLU B CA 1
ATOM 2296 C C . GLU B 1 84 ? 55.346 -4.445 -4.953 1.00 82.03 83 GLU B C 1
ATOM 2297 O O . GLU B 1 84 ? 55.509 -3.882 -6.032 1.00 81.81 83 GLU B O 1
ATOM 2299 N N . GLY B 1 85 ? 54.190 -4.418 -4.283 1.00 76.33 84 GLY B N 1
ATOM 2300 C CA . GLY B 1 85 ? 52.992 -3.715 -4.735 1.00 73.71 84 GLY B CA 1
ATOM 2301 C C . GLY B 1 85 ? 52.150 -4.462 -5.752 1.00 75.01 84 GLY B C 1
ATOM 2302 O O . GLY B 1 85 ? 51.188 -3.897 -6.287 1.00 73.99 84 GLY B O 1
ATOM 2303 N N . LYS B 1 86 ? 52.490 -5.744 -6.010 1.00 71.21 85 LYS B N 1
ATOM 2304 C CA . LYS B 1 86 ? 51.800 -6.610 -6.972 1.00 69.89 85 LYS B CA 1
ATOM 2305 C C . LYS B 1 86 ? 50.654 -7.437 -6.335 1.00 69.25 85 LYS B C 1
ATOM 2306 O O . LYS B 1 86 ? 50.463 -7.422 -5.117 1.00 63.82 85 LYS B O 1
ATOM 2312 N N . LEU B 1 87 ? 49.877 -8.128 -7.179 1.00 66.98 86 LEU B N 1
ATOM 2313 C CA . LEU B 1 87 ? 48.735 -8.923 -6.737 1.00 62.94 86 LEU B CA 1
ATOM 2314 C C . LEU B 1 87 ? 49.099 -10.370 -6.463 1.00 64.94 86 LEU B C 1
ATOM 2315 O O . LEU B 1 87 ? 49.744 -11.023 -7.272 1.00 66.81 86 LEU B O 1
ATOM 2320 N N . VAL B 1 88 ? 48.645 -10.869 -5.311 1.00 57.71 87 VAL B N 1
ATOM 2321 C CA . VAL B 1 88 ? 48.726 -12.244 -4.853 1.00 55.45 87 VAL B CA 1
ATOM 2322 C C . VAL B 1 88 ? 47.869 -13.072 -5.832 1.00 62.59 87 VAL B C 1
ATOM 2323 O O . VAL B 1 88 ? 46.928 -12.553 -6.444 1.00 62.87 87 VAL B O 1
ATOM 2327 N N . ASP B 1 89 ? 48.231 -14.332 -6.003 1.00 61.99 88 ASP B N 1
ATOM 2328 C CA . ASP B 1 89 ? 47.603 -15.273 -6.915 1.00 62.99 88 ASP B CA 1
ATOM 2329 C C . ASP B 1 89 ? 46.125 -15.385 -6.614 1.00 63.36 88 ASP B C 1
ATOM 2330 O O . ASP B 1 89 ? 45.734 -15.460 -5.436 1.00 63.78 88 ASP B O 1
ATOM 2335 N N . ASP B 1 90 ? 45.303 -15.356 -7.695 1.00 56.19 89 ASP B N 1
ATOM 2336 C CA . ASP B 1 90 ? 43.827 -15.387 -7.685 1.00 51.42 89 ASP B CA 1
ATOM 2337 C C . ASP B 1 90 ? 43.266 -16.512 -6.840 1.00 52.26 89 ASP B C 1
ATOM 2338 O O . ASP B 1 90 ? 42.338 -16.277 -6.068 1.00 51.60 89 ASP B O 1
ATOM 2343 N N . GLN B 1 91 ? 43.843 -17.701 -6.962 1.00 50.46 90 GLN B N 1
ATOM 2344 C CA . GLN B 1 91 ? 43.474 -18.923 -6.236 1.00 51.05 90 GLN B CA 1
ATOM 2345 C C . GLN B 1 91 ? 43.656 -18.763 -4.732 1.00 57.88 90 GLN B C 1
ATOM 2346 O O . GLN B 1 91 ? 42.807 -19.212 -3.977 1.00 59.13 90 GLN B O 1
ATOM 2349 N N . MET B 1 92 ? 44.709 -18.079 -4.306 1.00 55.92 91 MET B N 1
ATOM 2350 C CA . MET B 1 92 ? 45.008 -17.877 -2.895 1.00 56.62 91 MET B CA 1
ATOM 2351 C C . MET B 1 92 ? 43.968 -16.956 -2.228 1.00 59.27 91 MET B C 1
ATOM 2352 O O . MET B 1 92 ? 43.465 -17.321 -1.159 1.00 60.40 91 MET B O 1
ATOM 2357 N N . VAL B 1 93 ? 43.634 -15.802 -2.846 1.00 52.51 92 VAL B N 1
ATOM 2358 C CA . VAL B 1 93 ? 42.649 -14.875 -2.268 1.00 50.62 92 VAL B CA 1
ATOM 2359 C C . VAL B 1 93 ? 41.233 -15.514 -2.250 1.00 56.43 92 VAL B C 1
ATOM 2360 O O . VAL B 1 93 ? 40.525 -15.452 -1.241 1.00 57.42 92 VAL B O 1
ATOM 2364 N N . LEU B 1 94 ? 40.861 -16.200 -3.335 1.00 52.09 93 LEU B N 1
ATOM 2365 C CA . LEU B 1 94 ? 39.580 -16.900 -3.443 1.00 49.46 93 LEU B CA 1
ATOM 2366 C C . LEU B 1 94 ? 39.312 -17.790 -2.241 1.00 54.61 93 LEU B C 1
ATOM 2367 O O . LEU B 1 94 ? 38.180 -17.841 -1.772 1.00 54.80 93 LEU B O 1
ATOM 2372 N N . SER B 1 95 ? 40.345 -18.494 -1.748 1.00 53.40 94 SER B N 1
ATOM 2373 C CA . SER B 1 95 ? 40.210 -19.405 -0.611 1.00 54.72 94 SER B CA 1
ATOM 2374 C C . SER B 1 95 ? 39.932 -18.645 0.677 1.00 58.74 94 SER B C 1
ATOM 2375 O O . SER B 1 95 ? 39.167 -19.119 1.519 1.00 60.08 94 SER B O 1
ATOM 2378 N N . LEU B 1 96 ? 40.534 -17.462 0.816 1.00 54.28 95 LEU B N 1
ATOM 2379 C CA . LEU B 1 96 ? 40.362 -16.618 1.997 1.00 53.48 95 LEU B CA 1
ATOM 2380 C C . LEU B 1 96 ? 38.954 -15.985 1.984 1.00 59.13 95 LEU B C 1
ATOM 2381 O O . LEU B 1 96 ? 38.255 -16.004 3.005 1.00 60.65 95 LEU B O 1
ATOM 2386 N N . VAL B 1 97 ? 38.529 -15.469 0.814 1.00 54.03 96 VAL B N 1
ATOM 2387 C CA . VAL B 1 97 ? 37.201 -14.870 0.633 1.00 52.76 96 VAL B CA 1
ATOM 2388 C C . VAL B 1 97 ? 36.109 -15.919 0.805 1.00 54.79 96 VAL B C 1
ATOM 2389 O O . VAL B 1 97 ? 35.165 -15.669 1.549 1.00 57.18 96 VAL B O 1
ATOM 2393 N N . ASP B 1 98 ? 36.265 -17.100 0.200 1.00 48.23 97 ASP B N 1
ATOM 2394 C CA . ASP B 1 98 ? 35.281 -18.160 0.367 1.00 48.69 97 ASP B CA 1
ATOM 2395 C C . ASP B 1 98 ? 35.095 -18.542 1.824 1.00 51.61 97 ASP B C 1
ATOM 2396 O O . ASP B 1 98 ? 33.971 -18.717 2.274 1.00 53.24 97 ASP B O 1
ATOM 2401 N N . GLU B 1 99 ? 36.183 -18.669 2.552 1.00 47.53 98 GLU B N 1
ATOM 2402 C CA . GLU B 1 99 ? 36.154 -19.008 3.958 1.00 48.40 98 GLU B CA 1
ATOM 2403 C C . GLU B 1 99 ? 35.562 -17.869 4.752 1.00 55.00 98 GLU B C 1
ATOM 2404 O O . GLU B 1 99 ? 34.862 -18.137 5.710 1.00 56.81 98 GLU B O 1
ATOM 2410 N N . LYS B 1 100 ? 35.821 -16.609 4.374 1.00 52.70 99 LYS B N 1
ATOM 2411 C CA . LYS B 1 100 ? 35.266 -15.533 5.170 1.00 53.90 99 LYS B CA 1
ATOM 2412 C C . LYS B 1 100 ? 33.754 -15.266 4.899 1.00 62.59 99 LYS B C 1
ATOM 2413 O O . LYS B 1 100 ? 33.028 -14.940 5.835 1.00 65.42 99 LYS B O 1
ATOM 2419 N N . LEU B 1 101 ? 33.275 -15.455 3.659 1.00 57.71 100 LEU B N 1
ATOM 2420 C CA . LEU B 1 101 ? 31.872 -15.274 3.295 1.00 57.18 100 LEU B CA 1
ATOM 2421 C C . LEU B 1 101 ? 30.922 -16.344 3.935 1.00 67.44 100 LEU B C 1
ATOM 2422 O O . LEU B 1 101 ? 29.700 -16.155 4.002 1.00 68.09 100 LEU B O 1
ATOM 2427 N N . LYS B 1 102 ? 31.492 -17.430 4.445 1.00 69.08 101 LYS B N 1
ATOM 2428 C CA . LYS B 1 102 ? 30.731 -18.499 5.096 1.00 72.97 101 LYS B CA 1
ATOM 2429 C C . LYS B 1 102 ? 30.453 -18.164 6.585 1.00 81.64 101 LYS B C 1
ATOM 2430 O O . LYS B 1 102 ? 29.523 -18.744 7.167 1.00 85.01 101 LYS B O 1
ATOM 2436 N N . THR B 1 103 ? 31.253 -17.231 7.190 1.00 76.89 102 THR B N 1
ATOM 2437 C CA . THR B 1 103 ? 31.148 -16.841 8.601 1.00 78.33 102 THR B CA 1
ATOM 2438 C C . THR B 1 103 ? 29.786 -16.203 8.907 1.00 85.36 102 THR B C 1
ATOM 2439 O O . THR B 1 103 ? 29.187 -15.610 8.002 1.00 83.85 102 THR B O 1
ATOM 2443 N N . PRO B 1 104 ? 29.258 -16.330 10.158 1.00 86.05 103 PRO B N 1
ATOM 2444 C CA . PRO B 1 104 ? 27.918 -15.778 10.452 1.00 86.74 103 PRO B CA 1
ATOM 2445 C C . PRO B 1 104 ? 27.893 -14.252 10.574 1.00 88.16 103 PRO B C 1
ATOM 2446 O O . PRO B 1 104 ? 26.821 -13.666 10.720 1.00 87.95 103 PRO B O 1
ATOM 2450 N N . GLN B 1 105 ? 29.067 -13.608 10.458 1.00 82.67 104 GLN B N 1
ATOM 2451 C CA . GLN B 1 105 ? 29.204 -12.147 10.468 1.00 80.68 104 GLN B CA 1
ATOM 2452 C C . GLN B 1 105 ? 28.702 -11.535 9.127 1.00 81.61 104 GLN B C 1
ATOM 2453 O O . GLN B 1 105 ? 28.447 -10.323 9.059 1.00 81.22 104 GLN B O 1
ATOM 2456 N N . CYS B 1 106 ? 28.522 -12.399 8.090 1.00 74.89 105 CYS B N 1
ATOM 2457 C CA . CYS B 1 106 ? 28.106 -12.056 6.734 1.00 72.30 105 CYS B CA 1
ATOM 2458 C C . CYS B 1 106 ? 26.601 -12.262 6.473 1.00 76.27 105 CYS B C 1
ATOM 2459 O O . CYS B 1 106 ? 26.169 -12.139 5.313 1.00 74.34 105 CYS B O 1
ATOM 2462 N N . LYS B 1 107 ? 25.805 -12.566 7.524 1.00 75.63 106 LYS B N 1
ATOM 2463 C CA . LYS B 1 107 ? 24.362 -12.861 7.357 1.00 78.43 106 LYS B CA 1
ATOM 2464 C C . LYS B 1 107 ? 23.517 -11.622 7.025 1.00 80.69 106 LYS B C 1
ATOM 2465 O O . LYS B 1 107 ? 22.560 -11.708 6.242 1.00 83.04 106 LYS B O 1
ATOM 2467 N N . LYS B 1 108 ? 23.845 -10.477 7.630 1.00 72.48 107 LYS B N 1
ATOM 2468 C CA . LYS B 1 108 ? 23.135 -9.233 7.333 1.00 68.21 107 LYS B CA 1
ATOM 2469 C C . LYS B 1 108 ? 23.694 -8.697 5.998 1.00 64.52 107 LYS B C 1
ATOM 2470 O O . LYS B 1 108 ? 22.988 -8.008 5.254 1.00 64.54 107 LYS B O 1
ATOM 2476 N N . GLY B 1 109 ? 24.959 -9.045 5.731 1.00 53.51 108 GLY B N 1
ATOM 2477 C CA . GLY B 1 109 ? 25.669 -8.692 4.515 1.00 49.71 108 GLY B CA 1
ATOM 2478 C C . GLY B 1 109 ? 27.166 -8.529 4.672 1.00 48.57 108 GLY B C 1
ATOM 2479 O O . GLY B 1 109 ? 27.766 -8.976 5.647 1.00 48.74 108 GLY B O 1
ATOM 2480 N N . PHE B 1 110 ? 27.784 -7.874 3.710 1.00 41.03 109 PHE B N 1
ATOM 2481 C CA . PHE B 1 110 ? 29.226 -7.669 3.753 1.00 38.36 109 PHE B CA 1
ATOM 2482 C C . PHE B 1 110 ? 29.639 -6.456 2.930 1.00 41.11 109 PHE B C 1
ATOM 2483 O O . PHE B 1 110 ? 28.841 -5.928 2.163 1.00 39.63 109 PHE B O 1
ATOM 2491 N N . ILE B 1 111 ? 30.902 -6.057 3.095 1.00 38.24 110 ILE B N 1
ATOM 2492 C CA . ILE B 1 111 ? 31.618 -5.016 2.360 1.00 38.15 110 ILE B CA 1
ATOM 2493 C C . ILE B 1 111 ? 32.924 -5.728 1.933 1.00 42.85 110 ILE B C 1
ATOM 2494 O O . ILE B 1 111 ? 33.685 -6.235 2.782 1.00 39.50 110 ILE B O 1
ATOM 2498 N N . LEU B 1 112 ? 33.097 -5.848 0.603 1.00 40.53 111 LEU B N 1
ATOM 2499 C CA . LEU B 1 112 ? 34.263 -6.427 -0.019 1.00 40.20 111 LEU B CA 1
ATOM 2500 C C . LEU B 1 112 ? 35.189 -5.241 -0.314 1.00 46.74 111 LEU B C 1
ATOM 2501 O O . LEU B 1 112 ? 34.884 -4.378 -1.134 1.00 46.38 111 LEU B O 1
ATOM 2506 N N . ASP B 1 113 ? 36.278 -5.161 0.440 1.00 45.82 112 ASP B N 1
ATOM 2507 C CA . ASP B 1 113 ? 37.273 -4.101 0.374 1.00 46.00 112 ASP B CA 1
ATOM 2508 C C . ASP B 1 113 ? 38.602 -4.729 -0.073 1.00 50.90 112 ASP B C 1
ATOM 2509 O O . ASP B 1 113 ? 39.233 -5.444 0.709 1.00 51.61 112 ASP B O 1
ATOM 2514 N N . GLY B 1 114 ? 38.969 -4.514 -1.344 1.00 46.70 113 GLY B N 1
ATOM 2515 C CA . GLY B 1 114 ? 40.188 -5.091 -1.916 1.00 46.84 113 GLY B CA 1
ATOM 2516 C C . GLY B 1 114 ? 39.968 -6.286 -2.829 1.00 50.56 113 GLY B C 1
ATOM 2517 O O . GLY B 1 114 ? 40.894 -6.717 -3.518 1.00 52.12 113 GLY B O 1
ATOM 2518 N N . TYR B 1 115 ? 38.744 -6.835 -2.835 1.00 45.12 114 TYR B N 1
ATOM 2519 C CA . TYR B 1 115 ? 38.331 -7.955 -3.678 1.00 44.21 114 TYR B CA 1
ATOM 2520 C C . TYR B 1 115 ? 37.016 -7.596 -4.398 1.00 49.19 114 TYR B C 1
ATOM 2521 O O . TYR B 1 115 ? 36.069 -7.121 -3.749 1.00 47.63 114 TYR B O 1
ATOM 2530 N N . PRO B 1 116 ? 36.925 -7.779 -5.740 1.00 45.97 115 PRO B N 1
ATOM 2531 C CA . PRO B 1 116 ? 37.902 -8.373 -6.663 1.00 47.20 115 PRO B CA 1
ATOM 2532 C C . PRO B 1 116 ? 38.916 -7.398 -7.172 1.00 55.47 115 PRO B C 1
ATOM 2533 O O . PRO B 1 116 ? 38.588 -6.230 -7.292 1.00 59.83 115 PRO B O 1
ATOM 2537 N N . ARG B 1 117 ? 40.116 -7.841 -7.520 1.00 54.21 116 ARG B N 1
ATOM 2538 C CA . ARG B 1 117 ? 41.060 -6.856 -8.046 1.00 56.91 116 ARG B CA 1
ATOM 2539 C C . ARG B 1 117 ? 41.365 -6.992 -9.560 1.00 65.31 116 ARG B C 1
ATOM 2540 O O . ARG B 1 117 ? 42.191 -6.246 -10.105 1.00 65.78 116 ARG B O 1
ATOM 2548 N N . ASN B 1 118 ? 40.617 -7.884 -10.244 1.00 63.08 117 ASN B N 1
ATOM 2549 C CA . ASN B 1 118 ? 40.705 -8.112 -11.685 1.00 65.52 117 ASN B CA 1
ATOM 2550 C C . ASN B 1 118 ? 39.477 -8.847 -12.188 1.00 71.88 117 ASN B C 1
ATOM 2551 O O . ASN B 1 118 ? 38.662 -9.320 -11.378 1.00 70.06 117 ASN B O 1
ATOM 2556 N N . VAL B 1 119 ? 39.367 -8.952 -13.535 1.00 71.57 118 VAL B N 1
ATOM 2557 C CA . VAL B 1 119 ? 38.275 -9.609 -14.266 1.00 72.97 118 VAL B CA 1
ATOM 2558 C C . VAL B 1 119 ? 38.109 -11.100 -13.847 1.00 71.24 118 VAL B C 1
ATOM 2559 O O . VAL B 1 119 ? 36.978 -11.566 -13.693 1.00 70.02 118 VAL B O 1
ATOM 2563 N N . LYS B 1 120 ? 39.229 -11.812 -13.643 1.00 64.68 119 LYS B N 1
ATOM 2564 C CA . LYS B 1 120 ? 39.239 -13.205 -13.211 1.00 63.50 119 LYS B CA 1
ATOM 2565 C C . LYS B 1 120 ? 38.614 -13.336 -11.807 1.00 65.88 119 LYS B C 1
ATOM 2566 O O . LYS B 1 120 ? 37.703 -14.149 -11.619 1.00 64.39 119 LYS B O 1
ATOM 2572 N N . GLN B 1 121 ? 39.066 -12.491 -10.846 1.00 61.32 120 GLN B N 1
ATOM 2573 C CA . GLN B 1 121 ? 38.557 -12.441 -9.467 1.00 58.29 120 GLN B CA 1
ATOM 2574 C C . GLN B 1 121 ? 37.068 -12.059 -9.430 1.00 66.32 120 GLN B C 1
ATOM 2575 O O . GLN B 1 121 ? 36.329 -12.534 -8.555 1.00 67.49 120 GLN B O 1
ATOM 2581 N N . ALA B 1 122 ? 36.625 -11.197 -10.384 1.00 62.46 121 ALA B N 1
ATOM 2582 C CA . ALA B 1 122 ? 35.229 -10.794 -10.525 1.00 61.73 121 ALA B CA 1
ATOM 2583 C C . ALA B 1 122 ? 34.360 -12.005 -10.918 1.00 64.53 121 ALA B C 1
ATOM 2584 O O . ALA B 1 122 ? 33.253 -12.157 -10.412 1.00 63.66 121 ALA B O 1
ATOM 2586 N N . GLU B 1 123 ? 34.888 -12.872 -11.786 1.00 63.23 122 GLU B N 1
ATOM 2587 C CA . GLU B 1 123 ? 34.224 -14.102 -12.231 1.00 65.14 122 GLU B CA 1
ATOM 2588 C C . GLU B 1 123 ? 34.169 -15.168 -11.146 1.00 66.87 122 GLU B C 1
ATOM 2589 O O . GLU B 1 123 ? 33.131 -15.825 -10.996 1.00 67.87 122 GLU B O 1
ATOM 2595 N N . ASP B 1 124 ? 35.264 -15.314 -10.366 1.00 60.01 123 ASP B N 1
ATOM 2596 C CA . ASP B 1 124 ? 35.324 -16.238 -9.228 1.00 58.34 123 ASP B CA 1
ATOM 2597 C C . ASP B 1 124 ? 34.259 -15.805 -8.206 1.00 59.57 123 ASP B C 1
ATOM 2598 O O . ASP B 1 124 ? 33.404 -16.608 -7.836 1.00 60.05 123 ASP B O 1
ATOM 2603 N N . LEU B 1 125 ? 34.222 -14.499 -7.863 1.00 54.17 124 LEU B N 1
ATOM 2604 C CA . LEU B 1 125 ? 33.212 -13.945 -6.949 1.00 51.80 124 LEU B CA 1
ATOM 2605 C C . LEU B 1 125 ? 31.769 -14.203 -7.455 1.00 59.14 124 LEU B C 1
ATOM 2606 O O . LEU B 1 125 ? 30.898 -14.634 -6.687 1.00 60.44 124 LEU B O 1
ATOM 2611 N N . ASN B 1 126 ? 31.564 -14.022 -8.766 1.00 54.50 125 ASN B N 1
ATOM 2612 C CA . ASN B 1 126 ? 30.310 -14.283 -9.433 1.00 55.40 125 ASN B CA 1
ATOM 2613 C C . ASN B 1 126 ? 29.828 -15.737 -9.153 1.00 62.60 125 ASN B C 1
ATOM 2614 O O . ASN B 1 126 ? 28.685 -15.946 -8.725 1.00 63.07 125 ASN B O 1
ATOM 2619 N N . LYS B 1 127 ? 30.727 -16.722 -9.346 1.00 59.71 126 LYS B N 1
ATOM 2620 C CA . LYS B 1 127 ? 30.467 -18.156 -9.155 1.00 61.09 126 LYS B CA 1
ATOM 2621 C C . LYS B 1 127 ? 30.215 -18.475 -7.682 1.00 63.95 126 LYS B C 1
ATOM 2622 O O . LYS B 1 127 ? 29.294 -19.223 -7.355 1.00 64.55 126 LYS B O 1
ATOM 2628 N N . LEU B 1 128 ? 31.035 -17.899 -6.805 1.00 60.69 127 LEU B N 1
ATOM 2629 C CA . LEU B 1 128 ? 30.968 -17.979 -5.346 1.00 60.57 127 LEU B CA 1
ATOM 2630 C C . LEU B 1 128 ? 29.560 -17.541 -4.893 1.00 63.39 127 LEU B C 1
ATOM 2631 O O . LEU B 1 128 ? 28.886 -18.309 -4.208 1.00 62.92 127 LEU B O 1
ATOM 2636 N N . LEU B 1 129 ? 29.109 -16.313 -5.303 1.00 59.05 128 LEU B N 1
ATOM 2637 C CA . LEU B 1 129 ? 27.798 -15.768 -4.921 1.00 59.09 128 LEU B CA 1
ATOM 2638 C C . LEU B 1 129 ? 26.612 -16.635 -5.447 1.00 70.99 128 LEU B C 1
ATOM 2639 O O . LEU B 1 129 ? 25.594 -16.788 -4.744 1.00 72.45 128 LEU B O 1
ATOM 2644 N N . GLN B 1 130 ? 26.764 -17.241 -6.657 1.00 69.73 129 GLN B N 1
ATOM 2645 C CA . GLN B 1 130 ? 25.742 -18.126 -7.227 1.00 73.17 129 GLN B CA 1
ATOM 2646 C C . GLN B 1 130 ? 25.601 -19.391 -6.386 1.00 79.53 129 GLN B C 1
ATOM 2647 O O . GLN B 1 130 ? 24.483 -19.754 -6.030 1.00 80.30 129 GLN B O 1
ATOM 2653 N N . LYS B 1 131 ? 26.739 -20.027 -6.024 1.00 77.41 130 LYS B N 1
ATOM 2654 C CA . LYS B 1 131 ? 26.798 -21.229 -5.184 1.00 79.30 130 LYS B CA 1
ATOM 2655 C C . LYS B 1 131 ? 26.187 -20.988 -3.796 1.00 83.95 130 LYS B C 1
ATOM 2656 O O . LYS B 1 131 ? 25.559 -21.895 -3.242 1.00 87.31 130 LYS B O 1
ATOM 2658 N N . ASN B 1 132 ? 26.351 -19.771 -3.254 1.00 76.97 131 ASN B N 1
ATOM 2659 C CA . ASN B 1 132 ? 25.840 -19.392 -1.941 1.00 76.29 131 ASN B CA 1
ATOM 2660 C C . ASN B 1 132 ? 24.407 -18.915 -1.937 1.00 84.38 131 ASN B C 1
ATOM 2661 O O . ASN B 1 132 ? 23.824 -18.744 -0.856 1.00 85.32 131 ASN B O 1
ATOM 2666 N N . GLN B 1 133 ? 23.839 -18.681 -3.132 1.00 82.62 132 GLN B N 1
ATOM 2667 C CA . GLN B 1 133 ? 22.498 -18.111 -3.314 1.00 83.88 132 GLN B CA 1
ATOM 2668 C C . GLN B 1 133 ? 22.442 -16.739 -2.608 1.00 84.07 132 GLN B C 1
ATOM 2669 O O . GLN B 1 133 ? 21.662 -16.526 -1.673 1.00 83.83 132 GLN B O 1
ATOM 2675 N N . THR B 1 134 ? 23.392 -15.869 -2.973 1.00 77.74 133 THR B N 1
ATOM 2676 C CA . THR B 1 134 ? 23.495 -14.491 -2.497 1.00 75.61 133 THR B CA 1
ATOM 2677 C C . THR B 1 134 ? 23.781 -13.597 -3.699 1.00 78.79 133 THR B C 1
ATOM 2678 O O . THR B 1 134 ? 24.423 -14.016 -4.656 1.00 79.38 133 THR B O 1
ATOM 2682 N N . LYS B 1 135 ? 23.251 -12.402 -3.678 1.00 73.87 134 LYS B N 1
ATOM 2683 C CA . LYS B 1 135 ? 23.432 -11.479 -4.785 1.00 72.04 134 LYS B CA 1
ATOM 2684 C C . LYS B 1 135 ? 24.079 -10.194 -4.282 1.00 66.53 134 LYS B C 1
ATOM 2685 O O . LYS B 1 135 ? 23.890 -9.819 -3.110 1.00 65.87 134 LYS B O 1
ATOM 2691 N N . LEU B 1 136 ? 24.829 -9.512 -5.167 1.00 54.40 135 LEU B N 1
ATOM 2692 C CA . LEU B 1 136 ? 25.396 -8.212 -4.839 1.00 48.02 135 LEU B CA 1
ATOM 2693 C C . LEU B 1 136 ? 24.250 -7.208 -5.010 1.00 52.19 135 LEU B C 1
ATOM 2694 O O . LEU B 1 136 ? 23.401 -7.381 -5.881 1.00 54.28 135 LEU B O 1
ATOM 2699 N N . ASP B 1 137 ? 24.257 -6.160 -4.214 1.00 46.79 136 ASP B N 1
ATOM 2700 C CA . ASP B 1 137 ? 23.287 -5.080 -4.222 1.00 46.81 136 ASP B CA 1
ATOM 2701 C C . ASP B 1 137 ? 23.845 -3.851 -4.926 1.00 53.63 136 ASP B C 1
ATOM 2702 O O . ASP B 1 137 ? 23.095 -2.996 -5.346 1.00 57.70 136 ASP B O 1
ATOM 2707 N N . GLY B 1 138 ? 25.148 -3.738 -5.014 1.00 49.84 137 GLY B N 1
ATOM 2708 C CA . GLY B 1 138 ? 25.787 -2.600 -5.645 1.00 49.53 137 GLY B CA 1
ATOM 2709 C C . GLY B 1 138 ? 27.285 -2.691 -5.519 1.00 54.34 137 GLY B C 1
ATOM 2710 O O . GLY B 1 138 ? 27.806 -3.412 -4.656 1.00 52.28 137 GLY B O 1
ATOM 2711 N N . VAL B 1 139 ? 27.975 -1.975 -6.407 1.00 52.46 138 VAL B N 1
ATOM 2712 C CA . VAL B 1 139 ? 29.432 -1.833 -6.439 1.00 50.92 138 VAL B CA 1
ATOM 2713 C C . VAL B 1 139 ? 29.699 -0.348 -6.406 1.00 54.98 138 VAL B C 1
ATOM 2714 O O . VAL B 1 139 ? 29.409 0.353 -7.374 1.00 57.05 138 VAL B O 1
ATOM 2718 N N . PHE B 1 140 ? 30.200 0.141 -5.271 1.00 49.47 139 PHE B N 1
ATOM 2719 C CA . PHE B 1 140 ? 30.509 1.550 -5.116 1.00 48.52 139 PHE B CA 1
ATOM 2720 C C . PHE B 1 140 ? 31.890 1.842 -5.681 1.00 51.52 139 PHE B C 1
ATOM 2721 O O . PHE B 1 140 ? 32.858 1.197 -5.291 1.00 50.87 139 PHE B O 1
ATOM 2729 N N . TYR B 1 141 ? 31.999 2.805 -6.592 1.00 50.33 140 TYR B N 1
ATOM 2730 C CA . TYR B 1 141 ? 33.304 3.211 -7.118 1.00 51.43 140 TYR B CA 1
ATOM 2731 C C . TYR B 1 141 ? 33.742 4.537 -6.481 1.00 53.54 140 TYR B C 1
ATOM 2732 O O . TYR B 1 141 ? 33.019 5.534 -6.542 1.00 53.49 140 TYR B O 1
ATOM 2741 N N . PHE B 1 142 ? 34.916 4.516 -5.854 1.00 48.22 141 PHE B N 1
ATOM 2742 C CA . PHE B 1 142 ? 35.506 5.639 -5.150 1.00 48.75 141 PHE B CA 1
ATOM 2743 C C . PHE B 1 142 ? 36.344 6.403 -6.113 1.00 56.76 141 PHE B C 1
ATOM 2744 O O . PHE B 1 142 ? 37.519 6.099 -6.305 1.00 59.02 141 PHE B O 1
ATOM 2752 N N . ASN B 1 143 ? 35.697 7.320 -6.813 1.00 55.32 142 ASN B N 1
ATOM 2753 C CA . ASN B 1 143 ? 36.294 8.175 -7.822 1.00 57.76 142 ASN B CA 1
ATOM 2754 C C . ASN B 1 143 ? 37.049 9.288 -7.132 1.00 62.38 142 ASN B C 1
ATOM 2755 O O . ASN B 1 143 ? 36.455 10.146 -6.484 1.00 61.17 142 ASN B O 1
ATOM 2760 N N . VAL B 1 144 ? 38.374 9.218 -7.238 1.00 62.33 143 VAL B N 1
ATOM 2761 C CA . VAL B 1 144 ? 39.360 10.148 -6.685 1.00 64.48 143 VAL B CA 1
ATOM 2762 C C . VAL B 1 144 ? 40.565 10.199 -7.648 1.00 71.52 143 VAL B C 1
ATOM 2763 O O . VAL B 1 144 ? 41.036 9.140 -8.051 1.00 72.30 143 VAL B O 1
ATOM 2767 N N . PRO B 1 145 ? 41.023 11.400 -8.082 1.00 70.61 144 PRO B N 1
ATOM 2768 C CA . PRO B 1 145 ? 42.156 11.466 -9.030 1.00 73.82 144 PRO B CA 1
ATOM 2769 C C . PRO B 1 145 ? 43.457 10.937 -8.455 1.00 78.49 144 PRO B C 1
ATOM 2770 O O . PRO B 1 145 ? 43.609 10.868 -7.236 1.00 75.49 144 PRO B O 1
ATOM 2774 N N . ASP B 1 146 ? 44.388 10.567 -9.344 1.00 80.02 145 ASP B N 1
ATOM 2775 C CA . ASP B 1 146 ? 45.671 9.942 -9.020 1.00 82.12 145 ASP B CA 1
ATOM 2776 C C . ASP B 1 146 ? 46.530 10.758 -8.067 1.00 85.75 145 ASP B C 1
ATOM 2777 O O . ASP B 1 146 ? 47.074 10.200 -7.112 1.00 85.72 145 ASP B O 1
ATOM 2782 N N . GLU B 1 147 ? 46.642 12.062 -8.322 1.00 82.64 146 GLU B N 1
ATOM 2783 C CA . GLU B 1 147 ? 47.440 13.002 -7.531 1.00 84.04 146 GLU B CA 1
ATOM 2784 C C . GLU B 1 147 ? 46.970 13.024 -6.072 1.00 84.33 146 GLU B C 1
ATOM 2785 O O . GLU B 1 147 ? 47.803 12.993 -5.163 1.00 85.08 146 GLU B O 1
ATOM 2787 N N . VAL B 1 148 ? 45.637 13.009 -5.858 1.00 75.40 147 VAL B N 1
ATOM 2788 C CA . VAL B 1 148 ? 45.022 13.022 -4.535 1.00 70.42 147 VAL B CA 1
ATOM 2789 C C . VAL B 1 148 ? 45.400 11.757 -3.789 1.00 76.07 147 VAL B C 1
ATOM 2790 O O . VAL B 1 148 ? 45.803 11.870 -2.629 1.00 79.19 147 VAL B O 1
ATOM 2794 N N . LEU B 1 149 ? 45.348 10.576 -4.466 1.00 68.60 148 LEU B N 1
ATOM 2795 C CA . LEU B 1 149 ? 45.672 9.268 -3.883 1.00 65.46 148 LEU B CA 1
ATOM 2796 C C . LEU B 1 149 ? 47.114 9.196 -3.367 1.00 73.04 148 LEU B C 1
ATOM 2797 O O . LEU B 1 149 ? 47.369 8.552 -2.348 1.00 73.35 148 LEU B O 1
ATOM 2802 N N . VAL B 1 150 ? 48.046 9.845 -4.063 1.00 72.85 149 VAL B N 1
ATOM 2803 C CA . VAL B 1 150 ? 49.472 9.916 -3.672 1.00 75.50 149 VAL B CA 1
ATOM 2804 C C . VAL B 1 150 ? 49.617 10.457 -2.227 1.00 81.77 149 VAL B C 1
ATOM 2805 O O . VAL B 1 150 ? 50.230 9.782 -1.389 1.00 79.89 149 VAL B O 1
ATOM 2809 N N . ASN B 1 151 ? 49.011 11.659 -1.951 1.00 79.73 150 ASN B N 1
ATOM 2810 C CA . ASN B 1 151 ? 49.018 12.320 -0.648 1.00 79.90 150 ASN B CA 1
ATOM 2811 C C . ASN B 1 151 ? 48.263 11.516 0.404 1.00 82.48 150 ASN B C 1
ATOM 2812 O O . ASN B 1 151 ? 48.679 11.508 1.564 1.00 85.30 150 ASN B O 1
ATOM 2817 N N . ARG B 1 152 ? 47.168 10.838 0.000 1.00 73.20 151 ARG B N 1
ATOM 2818 C CA . ARG B 1 152 ? 46.332 10.006 0.860 1.00 68.96 151 ARG B CA 1
ATOM 2819 C C . ARG B 1 152 ? 47.156 8.867 1.456 1.00 75.62 151 ARG B C 1
ATOM 2820 O O . ARG B 1 152 ? 47.064 8.600 2.655 1.00 76.71 151 ARG B O 1
ATOM 2828 N N . ILE B 1 153 ? 47.952 8.188 0.615 1.00 72.73 152 ILE B N 1
ATOM 2829 C CA . ILE B 1 153 ? 48.801 7.071 1.028 1.00 72.11 152 ILE B CA 1
ATOM 2830 C C . ILE B 1 153 ? 50.004 7.582 1.861 1.00 79.99 152 ILE B C 1
ATOM 2831 O O . ILE B 1 153 ? 50.358 6.952 2.863 1.00 80.12 152 ILE B O 1
ATOM 2836 N N . SER B 1 154 ? 50.609 8.727 1.449 1.00 79.10 153 SER B N 1
ATOM 2837 C CA . SER B 1 154 ? 51.786 9.325 2.099 1.00 83.27 153 SER B CA 1
ATOM 2838 C C . SER B 1 154 ? 51.600 9.535 3.603 1.00 87.37 153 SER B C 1
ATOM 2839 O O . SER B 1 154 ? 52.439 9.071 4.394 1.00 89.42 153 SER B O 1
ATOM 2842 N N . GLY B 1 155 ? 50.491 10.185 3.972 1.00 79.85 154 GLY B N 1
ATOM 2843 C CA . GLY B 1 155 ? 50.176 10.517 5.351 1.00 79.04 154 GLY B CA 1
ATOM 2844 C C . GLY B 1 155 ? 49.510 9.429 6.153 1.00 80.19 154 GLY B C 1
ATOM 2845 O O . GLY B 1 155 ? 49.233 9.670 7.331 1.00 79.46 154 GLY B O 1
ATOM 2846 N N . ARG B 1 156 ? 49.270 8.215 5.542 1.00 74.36 155 ARG B N 1
ATOM 2847 C CA . ARG B 1 156 ? 48.561 7.109 6.203 1.00 70.90 155 ARG B CA 1
ATOM 2848 C C . ARG B 1 156 ? 49.385 6.455 7.303 1.00 79.57 155 ARG B C 1
ATOM 2849 O O . ARG B 1 156 ? 50.555 6.128 7.129 1.00 83.25 155 ARG B O 1
ATOM 2857 N N . LEU B 1 157 ? 48.738 6.285 8.446 1.00 76.19 156 LEU B N 1
ATOM 2858 C CA . LEU B 1 157 ? 49.264 5.651 9.635 1.00 77.79 156 LEU B CA 1
ATOM 2859 C C . LEU B 1 157 ? 48.139 4.802 10.179 1.00 79.62 156 LEU B C 1
ATOM 2860 O O . LEU B 1 157 ? 46.948 5.149 10.095 1.00 73.72 156 LEU B O 1
ATOM 2862 N N . ILE B 1 158 ? 48.522 3.609 10.610 1.00 81.23 157 ILE B N 1
ATOM 2863 C CA . ILE B 1 158 ? 47.584 2.632 11.117 1.00 79.98 157 ILE B CA 1
ATOM 2864 C C . ILE B 1 158 ? 48.094 2.106 12.452 1.00 85.91 157 ILE B C 1
ATOM 2865 O O . ILE B 1 158 ? 49.308 2.056 12.681 1.00 87.78 157 ILE B O 1
ATOM 2870 N N . HIS B 1 159 ? 47.160 1.750 13.332 1.00 82.42 158 HIS B N 1
ATOM 2871 C CA . HIS B 1 159 ? 47.472 1.091 14.582 1.00 85.76 158 HIS B CA 1
ATOM 2872 C C . HIS B 1 159 ? 47.287 -0.408 14.251 1.00 88.78 158 HIS B C 1
ATOM 2873 O O . HIS B 1 159 ? 46.149 -0.872 14.093 1.00 84.07 158 HIS B O 1
ATOM 2880 N N . LYS B 1 160 ? 48.422 -1.137 14.075 1.00 88.49 159 LYS B N 1
ATOM 2881 C CA . LYS B 1 160 ? 48.459 -2.569 13.704 1.00 86.91 159 LYS B CA 1
ATOM 2882 C C . LYS B 1 160 ? 47.459 -3.457 14.507 1.00 89.67 159 LYS B C 1
ATOM 2883 O O . LYS B 1 160 ? 46.652 -4.121 13.853 1.00 87.63 159 LYS B O 1
ATOM 2885 N N . PRO B 1 161 ? 47.431 -3.448 15.872 1.00 87.55 160 PRO B N 1
ATOM 2886 C CA . PRO B 1 161 ? 46.484 -4.318 16.597 1.00 86.89 160 PRO B CA 1
ATOM 2887 C C . PRO B 1 161 ? 45.002 -4.072 16.340 1.00 88.82 160 PRO B C 1
ATOM 2888 O O . PRO B 1 161 ? 44.257 -5.041 16.282 1.00 88.42 160 PRO B O 1
ATOM 2892 N N . SER B 1 162 ? 44.567 -2.817 16.182 1.00 84.84 161 SER B N 1
ATOM 2893 C CA . SER B 1 162 ? 43.144 -2.515 15.980 1.00 82.53 161 SER B CA 1
ATOM 2894 C C . SER B 1 162 ? 42.738 -2.283 14.527 1.00 83.22 161 SER B C 1
ATOM 2895 O O . SER B 1 162 ? 41.538 -2.324 14.218 1.00 80.22 161 SER B O 1
ATOM 2898 N N . GLY B 1 163 ? 43.713 -1.957 13.681 1.00 80.34 162 GLY B N 1
ATOM 2899 C CA . GLY B 1 163 ? 43.474 -1.614 12.282 1.00 77.60 162 GLY B CA 1
ATOM 2900 C C . GLY B 1 163 ? 42.868 -0.228 12.086 1.00 79.80 162 GLY B C 1
ATOM 2901 O O . GLY B 1 163 ? 42.319 0.066 11.017 1.00 78.92 162 GLY B O 1
ATOM 2902 N N . ARG B 1 164 ? 42.915 0.621 13.129 1.00 75.32 163 ARG B N 1
ATOM 2903 C CA . ARG B 1 164 ? 42.408 1.988 13.080 1.00 73.70 163 ARG B CA 1
ATOM 2904 C C . ARG B 1 164 ? 43.261 2.758 12.082 1.00 75.98 163 ARG B C 1
ATOM 2905 O O . ARG B 1 164 ? 44.491 2.628 12.096 1.00 77.93 163 ARG B O 1
ATOM 2913 N N . ILE B 1 165 ? 42.605 3.552 11.216 1.00 67.97 164 ILE B N 1
ATOM 2914 C CA . ILE B 1 165 ? 43.265 4.343 10.170 1.00 65.79 164 ILE B CA 1
ATOM 2915 C C . ILE B 1 165 ? 43.358 5.811 10.597 1.00 68.89 164 ILE B C 1
ATOM 2916 O O . ILE B 1 165 ? 42.434 6.347 11.212 1.00 68.91 164 ILE B O 1
ATOM 2921 N N . TYR B 1 166 ? 44.505 6.440 10.292 1.00 65.50 165 TYR B N 1
ATOM 2922 C CA . TYR B 1 166 ? 44.826 7.836 10.562 1.00 65.94 165 TYR B CA 1
ATOM 2923 C C . TYR B 1 166 ? 45.459 8.422 9.325 1.00 69.83 165 TYR B C 1
ATOM 2924 O O . TYR B 1 166 ? 45.940 7.689 8.465 1.00 67.62 165 TYR B O 1
ATOM 2933 N N . HIS B 1 167 ? 45.537 9.754 9.280 1.00 69.00 166 HIS B N 1
ATOM 2934 C CA . HIS B 1 167 ? 46.241 10.499 8.251 1.00 69.83 166 HIS B CA 1
ATOM 2935 C C . HIS B 1 167 ? 46.881 11.678 8.925 1.00 74.66 166 HIS B C 1
ATOM 2936 O O . HIS B 1 167 ? 46.214 12.399 9.638 1.00 74.01 166 HIS B O 1
ATOM 2943 N N . LYS B 1 168 ? 48.178 11.868 8.713 1.00 74.87 167 LYS B N 1
ATOM 2944 C CA . LYS B 1 168 ? 48.987 12.942 9.279 1.00 78.75 167 LYS B CA 1
ATOM 2945 C C . LYS B 1 168 ? 48.324 14.312 9.173 1.00 82.91 167 LYS B C 1
ATOM 2946 O O . LYS B 1 168 ? 48.631 15.183 9.992 1.00 85.04 167 LYS B O 1
ATOM 2952 N N . ILE B 1 169 ? 47.430 14.503 8.162 1.00 77.23 168 ILE B N 1
ATOM 2953 C CA . ILE B 1 169 ? 46.751 15.778 7.886 1.00 77.53 168 ILE B CA 1
ATOM 2954 C C . ILE B 1 169 ? 45.238 15.653 7.953 1.00 80.15 168 ILE B C 1
ATOM 2955 O O . ILE B 1 169 ? 44.616 16.415 8.687 1.00 82.45 168 ILE B O 1
ATOM 2960 N N . PHE B 1 170 ? 44.641 14.741 7.160 1.00 73.03 169 PHE B N 1
ATOM 2961 C CA . PHE B 1 170 ? 43.197 14.583 7.047 1.00 70.00 169 PHE B CA 1
ATOM 2962 C C . PHE B 1 170 ? 42.544 13.942 8.265 1.00 73.59 169 PHE B C 1
ATOM 2963 O O . PHE B 1 170 ? 41.367 14.207 8.520 1.00 73.57 169 PHE B O 1
ATOM 2971 N N . ASN B 1 171 ? 43.253 13.079 8.991 1.00 70.68 170 ASN B N 1
ATOM 2972 C CA . ASN B 1 171 ? 42.686 12.410 10.175 1.00 69.91 170 ASN B CA 1
ATOM 2973 C C . ASN B 1 171 ? 43.785 12.232 11.226 1.00 76.97 170 ASN B C 1
ATOM 2974 O O . ASN B 1 171 ? 44.246 11.119 11.462 1.00 75.73 170 ASN B O 1
ATOM 2979 N N . PRO B 1 172 ? 44.298 13.337 11.797 1.00 77.82 171 PRO B N 1
ATOM 2980 C CA . PRO B 1 172 ? 45.432 13.210 12.711 1.00 81.06 171 PRO B CA 1
ATOM 2981 C C . PRO B 1 172 ? 45.114 12.612 14.077 1.00 87.06 171 PRO B C 1
ATOM 2982 O O . PRO B 1 172 ? 44.035 12.836 14.629 1.00 86.69 171 PRO B O 1
ATOM 2986 N N . PRO B 1 173 ? 46.081 11.881 14.669 1.00 85.54 172 PRO B N 1
ATOM 2987 C CA . PRO B 1 173 ? 45.892 11.423 16.052 1.00 87.83 172 PRO B CA 1
ATOM 2988 C C . PRO B 1 173 ? 46.109 12.590 17.061 1.00 100.10 172 PRO B C 1
ATOM 2989 O O . PRO B 1 173 ? 46.780 13.587 16.730 1.00 102.99 172 PRO B O 1
ATOM 2993 N N . LYS B 1 174 ? 45.569 12.460 18.301 1.00 97.72 173 LYS B N 1
ATOM 2994 C CA . LYS B 1 174 ? 45.717 13.446 19.391 1.00 100.38 173 LYS B CA 1
ATOM 2995 C C . LYS B 1 174 ? 47.188 13.837 19.585 1.00 107.71 173 LYS B C 1
ATOM 2996 O O . LYS B 1 174 ? 47.504 15.024 19.562 1.00 111.24 173 LYS B O 1
ATOM 3002 N N . VAL B 1 175 ? 48.083 12.843 19.731 1.00 104.41 174 VAL B N 1
ATOM 3003 C CA . VAL B 1 175 ? 49.531 13.040 19.850 1.00 107.97 174 VAL B CA 1
ATOM 3004 C C . VAL B 1 175 ? 50.220 12.317 18.661 1.00 110.80 174 VAL B C 1
ATOM 3005 O O . VAL B 1 175 ? 49.866 11.159 18.340 1.00 105.23 174 VAL B O 1
ATOM 3007 N N . PRO B 1 176 ? 51.153 13.029 17.962 1.00 110.56 175 PRO B N 1
ATOM 3008 C CA . PRO B 1 176 ? 51.780 12.462 16.751 1.00 109.08 175 PRO B CA 1
ATOM 3009 C C . PRO B 1 176 ? 52.305 11.040 16.850 1.00 113.91 175 PRO B C 1
ATOM 3010 O O . PRO B 1 176 ? 53.016 10.712 17.807 1.00 118.57 175 PRO B O 1
ATOM 3014 N N . PHE B 1 177 ? 51.965 10.208 15.829 1.00 104.97 176 PHE B N 1
ATOM 3015 C CA . PHE B 1 177 ? 52.431 8.818 15.640 1.00 103.00 176 PHE B CA 1
ATOM 3016 C C . PHE B 1 177 ? 52.052 7.872 16.779 1.00 106.65 176 PHE B C 1
ATOM 3017 O O . PHE B 1 177 ? 52.663 6.816 16.934 1.00 108.37 176 PHE B O 1
ATOM 3025 N N . ARG B 1 178 ? 51.035 8.228 17.552 1.00 102.12 177 ARG B N 1
ATOM 3026 C CA . ARG B 1 178 ? 50.557 7.409 18.655 1.00 102.57 177 ARG B CA 1
ATOM 3027 C C . ARG B 1 178 ? 49.062 7.191 18.517 1.00 103.09 177 ARG B C 1
ATOM 3028 O O . ARG B 1 178 ? 48.332 8.104 18.115 1.00 101.86 177 ARG B O 1
ATOM 3036 N N . ASP B 1 179 ? 48.607 5.981 18.839 1.00 97.90 178 ASP B N 1
ATOM 3037 C CA . ASP B 1 179 ? 47.194 5.609 18.783 1.00 93.77 178 ASP B CA 1
ATOM 3038 C C . ASP B 1 179 ? 46.396 6.435 19.792 1.00 97.86 178 ASP B C 1
ATOM 3039 O O . ASP B 1 179 ? 46.903 6.730 20.869 1.00 101.10 178 ASP B O 1
ATOM 3044 N N . ASP B 1 180 ? 45.169 6.821 19.439 1.00 92.13 179 ASP B N 1
ATOM 3045 C CA . ASP B 1 180 ? 44.300 7.614 20.316 1.00 93.77 179 ASP B CA 1
ATOM 3046 C C . ASP B 1 180 ? 43.784 6.780 21.502 1.00 101.96 179 ASP B C 1
ATOM 3047 O O . ASP B 1 180 ? 43.735 7.293 22.625 1.00 106.01 179 ASP B O 1
ATOM 3052 N N . VAL B 1 181 ? 43.472 5.482 21.263 1.00 97.16 180 VAL B N 1
ATOM 3053 C CA . VAL B 1 181 ? 42.924 4.560 22.265 1.00 98.50 180 VAL B CA 1
ATOM 3054 C C . VAL B 1 181 ? 43.997 3.939 23.186 1.00 107.56 180 VAL B C 1
ATOM 3055 O O . VAL B 1 181 ? 43.833 3.968 24.411 1.00 110.83 180 VAL B O 1
ATOM 3059 N N . THR B 1 182 ? 45.058 3.352 22.607 1.00 104.27 181 THR B N 1
ATOM 3060 C CA . THR B 1 182 ? 46.093 2.654 23.367 1.00 107.96 181 THR B CA 1
ATOM 3061 C C . THR B 1 182 ? 47.370 3.467 23.630 1.00 117.92 181 THR B C 1
ATOM 3062 O O . THR B 1 182 ? 48.213 3.002 24.405 1.00 122.90 181 THR B O 1
ATOM 3064 N N . ASN B 1 183 ? 47.527 4.659 22.987 1.00 113.44 182 ASN B N 1
ATOM 3065 C CA . ASN B 1 183 ? 48.718 5.537 23.038 1.00 116.77 182 ASN B CA 1
ATOM 3066 C C . ASN B 1 183 ? 49.983 4.784 22.565 1.00 122.32 182 ASN B C 1
ATOM 3067 O O . ASN B 1 183 ? 51.107 5.207 22.845 1.00 125.65 182 ASN B O 1
ATOM 3069 N N . GLU B 1 184 ? 49.772 3.676 21.823 1.00 116.70 183 GLU B N 1
ATOM 3070 C CA . GLU B 1 184 ? 50.807 2.804 21.266 1.00 117.28 183 GLU B CA 1
ATOM 3071 C C . GLU B 1 184 ? 51.303 3.378 19.935 1.00 119.25 183 GLU B C 1
ATOM 3072 O O . GLU B 1 184 ? 50.527 4.074 19.262 1.00 116.18 183 GLU B O 1
ATOM 3074 N N . PRO B 1 185 ? 52.575 3.106 19.532 1.00 116.45 184 PRO B N 1
ATOM 3075 C CA . PRO B 1 185 ? 53.081 3.662 18.266 1.00 114.41 184 PRO B CA 1
ATOM 3076 C C . PRO B 1 185 ? 52.301 3.223 17.032 1.00 111.80 184 PRO B C 1
ATOM 3077 O O . PRO B 1 185 ? 51.724 2.123 16.988 1.00 108.60 184 PRO B O 1
ATOM 3081 N N . LEU B 1 186 ? 52.238 4.128 16.048 1.00 105.31 185 LEU B N 1
ATOM 3082 C CA . LEU B 1 186 ? 51.569 3.847 14.784 1.00 98.90 185 LEU B CA 1
ATOM 3083 C C . LEU B 1 186 ? 52.655 3.432 13.833 1.00 102.74 185 LEU B C 1
ATOM 3084 O O . LEU B 1 186 ? 53.827 3.774 14.035 1.00 105.08 185 LEU B O 1
ATOM 3089 N N . ILE B 1 187 ? 52.262 2.668 12.809 1.00 95.90 186 ILE B N 1
ATOM 3090 C CA . ILE B 1 187 ? 53.166 2.166 11.802 1.00 94.51 186 ILE B CA 1
ATOM 3091 C C . ILE B 1 187 ? 52.826 2.738 10.439 1.00 93.41 186 ILE B C 1
ATOM 3092 O O . ILE B 1 187 ? 51.669 3.109 10.142 1.00 89.15 186 ILE B O 1
ATOM 3094 N N . GLN B 1 188 ? 53.865 2.826 9.616 1.00 88.97 187 GLN B N 1
ATOM 3095 C CA . GLN B 1 188 ? 53.708 3.144 8.224 1.00 86.00 187 GLN B CA 1
ATOM 3096 C C . GLN B 1 188 ? 53.883 1.771 7.572 1.00 87.25 187 GLN B C 1
ATOM 3097 O O . GLN B 1 188 ? 54.931 1.131 7.779 1.00 92.84 187 GLN B O 1
ATOM 3103 N N A ARG B 1 189 ? 52.848 1.289 6.865 0.50 76.18 188 ARG B N 1
ATOM 3104 N N B ARG B 1 189 ? 52.835 1.264 6.876 0.50 78.02 188 ARG B N 1
ATOM 3105 C CA A ARG B 1 189 ? 52.870 0.016 6.160 0.50 72.60 188 ARG B CA 1
ATOM 3106 C CA B ARG B 1 189 ? 52.894 -0.025 6.186 0.50 75.45 188 ARG B CA 1
ATOM 3107 C C A ARG B 1 189 ? 53.947 0.092 5.074 0.50 81.00 188 ARG B C 1
ATOM 3108 C C B ARG B 1 189 ? 53.964 0.089 5.102 0.50 82.31 188 ARG B C 1
ATOM 3109 O O A ARG B 1 189 ? 54.006 1.088 4.355 0.50 81.66 188 ARG B O 1
ATOM 3110 O O B ARG B 1 189 ? 54.013 1.095 4.394 0.50 82.95 188 ARG B O 1
ATOM 3125 N N . GLU B 1 190 ? 54.822 -0.933 4.986 1.00 80.82 189 GLU B N 1
ATOM 3126 C CA . GLU B 1 190 ? 55.932 -1.009 4.011 1.00 84.23 189 GLU B CA 1
ATOM 3127 C C . GLU B 1 190 ? 55.498 -0.692 2.558 1.00 87.99 189 GLU B C 1
ATOM 3128 O O . GLU B 1 190 ? 56.256 -0.050 1.826 1.00 89.48 189 GLU B O 1
ATOM 3131 N N . ASP B 1 191 ? 54.250 -1.083 2.178 1.00 81.50 190 ASP B N 1
ATOM 3132 C CA . ASP B 1 191 ? 53.713 -0.847 0.847 1.00 80.64 190 ASP B CA 1
ATOM 3133 C C . ASP B 1 191 ? 53.226 0.599 0.656 1.00 87.97 190 ASP B C 1
ATOM 3134 O O . ASP B 1 191 ? 52.871 0.974 -0.465 1.00 88.87 190 ASP B O 1
ATOM 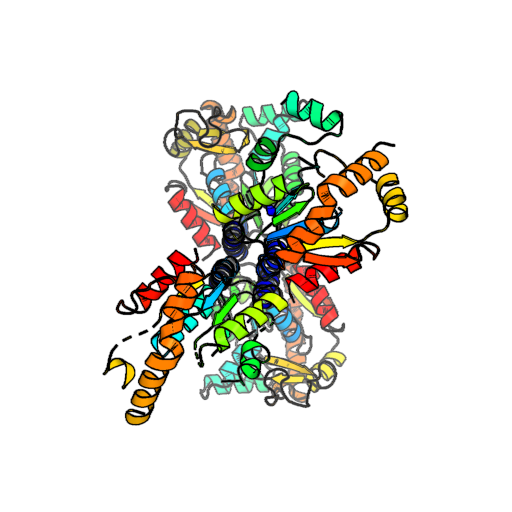3139 N N . ASP B 1 192 ? 53.253 1.431 1.721 1.00 85.57 191 ASP B N 1
ATOM 3140 C CA . ASP B 1 192 ? 52.850 2.834 1.634 1.00 85.69 191 ASP B CA 1
ATOM 3141 C C . ASP B 1 192 ? 54.022 3.753 1.257 1.00 96.47 191 ASP B C 1
ATOM 3142 O O . ASP B 1 192 ? 53.856 4.972 1.187 1.00 98.60 191 ASP B O 1
ATOM 3147 N N . ASN B 1 193 ? 55.200 3.167 0.996 1.00 96.10 192 ASN B N 1
ATOM 3148 C CA . ASN B 1 193 ? 56.387 3.888 0.556 1.00 100.13 192 ASN B CA 1
ATOM 3149 C C . ASN B 1 193 ? 56.086 4.446 -0.839 1.00 105.72 192 ASN B C 1
ATOM 3150 O O . ASN B 1 193 ? 55.459 3.769 -1.648 1.00 102.88 192 ASN B O 1
ATOM 3155 N N . GLU B 1 194 ? 56.514 5.688 -1.097 1.00 107.61 193 GLU B N 1
ATOM 3156 C CA . GLU B 1 194 ? 56.338 6.452 -2.339 1.00 108.50 193 GLU B CA 1
ATOM 3157 C C . GLU B 1 194 ? 56.531 5.618 -3.630 1.00 112.96 193 GLU B C 1
ATOM 3158 O O . GLU B 1 194 ? 55.687 5.685 -4.526 1.00 111.57 193 GLU B O 1
ATOM 3160 N N . ASP B 1 195 ? 57.613 4.823 -3.702 1.00 110.54 194 ASP B N 1
ATOM 3161 C CA . ASP B 1 195 ? 57.946 4.003 -4.867 1.00 111.26 194 ASP B CA 1
ATOM 3162 C C . ASP B 1 195 ? 57.019 2.776 -5.022 1.00 107.47 194 ASP B C 1
ATOM 3163 O O . ASP B 1 195 ? 56.701 2.403 -6.160 1.00 106.56 194 ASP B O 1
ATOM 3165 N N . VAL B 1 196 ? 56.611 2.153 -3.888 1.00 98.20 195 VAL B N 1
ATOM 3166 C CA . VAL B 1 196 ? 55.723 0.986 -3.879 1.00 93.33 195 VAL B CA 1
ATOM 3167 C C . VAL B 1 196 ? 54.303 1.396 -4.334 1.00 95.28 195 VAL B C 1
ATOM 3168 O O . VAL B 1 196 ? 53.707 0.687 -5.156 1.00 93.72 195 VAL B O 1
ATOM 3172 N N . LEU B 1 197 ? 53.773 2.538 -3.784 1.00 90.76 196 LEU B N 1
ATOM 3173 C CA . LEU B 1 197 ? 52.445 3.094 -4.059 1.00 88.22 196 LEU B CA 1
ATOM 3174 C C . LEU B 1 197 ? 52.254 3.394 -5.532 1.00 95.79 196 LEU B C 1
ATOM 3175 O O . LEU B 1 197 ? 51.138 3.263 -6.038 1.00 94.43 196 LEU B O 1
ATOM 3177 N N . LYS B 1 198 ? 53.355 3.778 -6.221 1.00 96.71 197 LYS B N 1
ATOM 3178 C CA . LYS B 1 198 ? 53.418 4.085 -7.649 1.00 98.54 197 LYS B CA 1
ATOM 3179 C C . LYS B 1 198 ? 53.071 2.843 -8.451 1.00 99.35 197 LYS B C 1
ATOM 3180 O O . LYS B 1 198 ? 52.308 2.945 -9.404 1.00 99.78 197 LYS B O 1
ATOM 3182 N N . LYS B 1 199 ? 53.594 1.675 -8.050 1.00 93.12 198 LYS B N 1
ATOM 3183 C CA . LYS B 1 199 ? 53.312 0.405 -8.714 1.00 91.42 198 LYS B CA 1
ATOM 3184 C C . LYS B 1 199 ? 51.858 -0.006 -8.407 1.00 91.82 198 LYS B C 1
ATOM 3185 O O . LYS B 1 199 ? 51.134 -0.410 -9.315 1.00 92.05 198 LYS B O 1
ATOM 3187 N N . ARG B 1 200 ? 51.431 0.127 -7.131 1.00 83.07 199 ARG B N 1
ATOM 3188 C CA . ARG B 1 200 ? 50.086 -0.207 -6.681 1.00 77.58 199 ARG B CA 1
ATOM 3189 C C . ARG B 1 200 ? 49.028 0.525 -7.517 1.00 81.55 199 ARG B C 1
ATOM 3190 O O . ARG B 1 200 ? 48.062 -0.101 -7.952 1.00 79.64 199 ARG B O 1
ATOM 3198 N N . LEU B 1 201 ? 49.251 1.835 -7.791 1.00 79.80 200 LEU B N 1
ATOM 3199 C CA . LEU B 1 201 ? 48.377 2.653 -8.616 1.00 79.74 200 LEU B CA 1
ATOM 3200 C C . LEU B 1 201 ? 48.413 2.238 -10.097 1.00 84.49 200 LEU B C 1
ATOM 3201 O O . LEU B 1 201 ? 47.437 2.424 -10.814 1.00 85.43 200 LEU B O 1
ATOM 3206 N N . THR B 1 202 ? 49.526 1.669 -10.543 1.00 82.74 201 THR B N 1
ATOM 3207 C CA . THR B 1 202 ? 49.726 1.168 -11.910 1.00 85.12 201 THR B CA 1
ATOM 3208 C C . THR B 1 202 ? 48.950 -0.137 -12.081 1.00 86.84 201 THR B C 1
ATOM 3209 O O . THR B 1 202 ? 48.267 -0.303 -13.095 1.00 88.49 201 THR B O 1
ATOM 3213 N N . VAL B 1 203 ? 49.061 -1.058 -11.081 1.00 77.74 202 VAL B N 1
ATOM 3214 C CA . VAL B 1 203 ? 48.409 -2.368 -11.048 1.00 72.64 202 VAL B CA 1
ATOM 3215 C C . VAL B 1 203 ? 46.913 -2.143 -11.061 1.00 73.86 202 VAL B C 1
ATOM 3216 O O . VAL B 1 203 ? 46.202 -2.863 -11.764 1.00 72.29 202 VAL B O 1
ATOM 3220 N N . PHE B 1 204 ? 46.449 -1.094 -10.332 1.00 70.11 203 PHE B N 1
ATOM 3221 C CA . PHE B 1 204 ? 45.050 -0.718 -10.259 1.00 67.45 203 PHE B CA 1
ATOM 3222 C C . PHE B 1 204 ? 44.547 -0.323 -11.630 1.00 75.54 203 PHE B C 1
ATOM 3223 O O . PHE B 1 204 ? 43.566 -0.896 -12.095 1.00 75.05 203 PHE B O 1
ATOM 3231 N N . LYS B 1 205 ? 45.242 0.623 -12.290 1.00 76.42 204 LYS B N 1
ATOM 3232 C CA . LYS B 1 205 ? 44.901 1.129 -13.619 1.00 79.07 204 LYS B CA 1
ATOM 3233 C C . LYS B 1 205 ? 44.842 0.014 -14.672 1.00 85.58 204 LYS B C 1
ATOM 3234 O O . LYS B 1 205 ? 43.911 -0.022 -15.462 1.00 86.12 204 LYS B O 1
ATOM 3240 N N . SER B 1 206 ? 45.786 -0.927 -14.639 1.00 84.55 205 SER B N 1
ATOM 3241 C CA . SER B 1 206 ? 45.860 -2.014 -15.614 1.00 86.96 205 SER B CA 1
ATOM 3242 C C . SER B 1 206 ? 44.930 -3.212 -15.315 1.00 87.25 205 SER B C 1
ATOM 3243 O O . SER B 1 206 ? 44.238 -3.691 -16.222 1.00 88.83 205 SER B O 1
ATOM 3246 N N . GLU B 1 207 ? 44.919 -3.698 -14.069 1.00 78.41 206 GLU B N 1
ATOM 3247 C CA . GLU B 1 207 ? 44.151 -4.880 -13.706 1.00 74.96 206 GLU B CA 1
ATOM 3248 C C . GLU B 1 207 ? 42.775 -4.619 -13.096 1.00 74.29 206 GLU B C 1
ATOM 3249 O O . GLU B 1 207 ? 41.885 -5.447 -13.309 1.00 73.60 206 GLU B O 1
ATOM 3255 N N . THR B 1 208 ? 42.593 -3.512 -12.324 1.00 66.39 207 THR B N 1
ATOM 3256 C CA . THR B 1 208 ? 41.337 -3.266 -11.609 1.00 62.34 207 THR B CA 1
ATOM 3257 C C . THR B 1 208 ? 40.388 -2.265 -12.282 1.00 67.53 207 THR B C 1
ATOM 3258 O O . THR B 1 208 ? 39.173 -2.389 -12.109 1.00 65.52 207 THR B O 1
ATOM 3262 N N . SER B 1 209 ? 40.908 -1.291 -13.050 1.00 68.03 208 SER B N 1
ATOM 3263 C CA . SER B 1 209 ? 40.079 -0.288 -13.726 1.00 68.45 208 SER B CA 1
ATOM 3264 C C . SER B 1 209 ? 39.029 -0.913 -14.691 1.00 73.15 208 SER B C 1
ATOM 3265 O O . SER B 1 209 ? 37.930 -0.337 -14.752 1.00 75.14 208 SER B O 1
ATOM 3268 N N . PRO B 1 210 ? 39.263 -2.070 -15.395 1.00 67.34 209 PRO B N 1
ATOM 3269 C CA . PRO B 1 210 ? 38.207 -2.618 -16.270 1.00 68.30 209 PRO B CA 1
ATOM 3270 C C . PRO B 1 210 ? 36.953 -3.085 -15.528 1.00 68.46 209 PRO B C 1
ATOM 3271 O O . PRO B 1 210 ? 35.912 -3.278 -16.157 1.00 70.27 209 PRO B O 1
ATOM 3275 N N . LEU B 1 211 ? 37.046 -3.249 -14.192 1.00 60.02 210 LEU B N 1
ATOM 3276 C CA . LEU B 1 211 ? 35.926 -3.660 -13.354 1.00 56.96 210 LEU B CA 1
ATOM 3277 C C . LEU B 1 211 ? 34.854 -2.551 -13.219 1.00 59.43 210 LEU B C 1
ATOM 3278 O O . LEU B 1 211 ? 33.700 -2.836 -12.910 1.00 57.37 210 LEU B O 1
ATOM 3283 N N . ILE B 1 212 ? 35.228 -1.297 -13.473 1.00 57.51 211 ILE B N 1
ATOM 3284 C CA . ILE B 1 212 ? 34.299 -0.164 -13.446 1.00 57.61 211 ILE B CA 1
ATOM 3285 C C . ILE B 1 212 ? 33.229 -0.412 -14.538 1.00 66.03 211 ILE B C 1
ATOM 3286 O O . ILE B 1 212 ? 32.034 -0.374 -14.259 1.00 64.45 211 ILE B O 1
ATOM 3291 N N . SER B 1 213 ? 33.684 -0.734 -15.757 1.00 67.14 212 SER B N 1
ATOM 3292 C CA . SER B 1 213 ? 32.851 -1.018 -16.919 1.00 70.29 212 SER B CA 1
ATOM 3293 C C . SER B 1 213 ? 32.105 -2.364 -16.754 1.00 74.21 212 SER B C 1
ATOM 3294 O O . SER B 1 213 ? 30.928 -2.451 -17.116 1.00 75.98 212 SER B O 1
ATOM 3297 N N . TYR B 1 214 ? 32.790 -3.393 -16.185 1.00 66.74 213 TYR B N 1
ATOM 3298 C CA . TYR B 1 214 ? 32.248 -4.723 -15.915 1.00 66.36 213 TYR B CA 1
ATOM 3299 C C . TYR B 1 214 ? 30.999 -4.622 -15.020 1.00 69.78 213 TYR B C 1
ATOM 3300 O O . TYR B 1 214 ? 29.954 -5.157 -15.371 1.00 73.21 213 TYR B O 1
ATOM 3309 N N . TYR B 1 215 ? 31.100 -3.905 -13.892 1.00 61.41 214 TYR B N 1
ATOM 3310 C CA . TYR B 1 215 ? 29.989 -3.745 -12.962 1.00 59.52 214 TYR B CA 1
ATOM 3311 C C . TYR B 1 215 ? 28.957 -2.719 -13.449 1.00 66.62 214 TYR B C 1
ATOM 3312 O O . TYR B 1 215 ? 27.794 -2.812 -13.059 1.00 66.74 214 TYR B O 1
ATOM 3321 N N . LYS B 1 216 ? 29.351 -1.798 -14.346 1.00 65.92 215 LYS B N 1
ATOM 3322 C CA . LYS B 1 216 ? 28.431 -0.826 -14.972 1.00 67.80 215 LYS B CA 1
ATOM 3323 C C . LYS B 1 216 ? 27.537 -1.603 -15.957 1.00 74.23 215 LYS B C 1
ATOM 3324 O O . LYS B 1 216 ? 26.348 -1.338 -16.033 1.00 76.50 215 LYS B O 1
ATOM 3330 N N . ASN B 1 217 ? 28.106 -2.596 -16.656 1.00 72.27 216 ASN B N 1
ATOM 3331 C CA . ASN B 1 217 ? 27.399 -3.478 -17.594 1.00 76.04 216 ASN B CA 1
ATOM 3332 C C . ASN B 1 217 ? 26.408 -4.386 -16.833 1.00 78.34 216 ASN B C 1
ATOM 3333 O O . ASN B 1 217 ? 25.296 -4.634 -17.295 1.00 79.12 216 ASN B O 1
ATOM 3338 N N . LYS B 1 218 ? 26.814 -4.851 -15.642 1.00 72.92 217 LYS B N 1
ATOM 3339 C CA . LYS B 1 218 ? 25.988 -5.672 -14.748 1.00 70.87 217 LYS B CA 1
ATOM 3340 C C . LYS B 1 218 ? 24.926 -4.799 -14.040 1.00 75.46 217 LYS B C 1
ATOM 3341 O O . LYS B 1 218 ? 24.123 -5.319 -13.258 1.00 76.47 217 LYS B O 1
ATOM 3347 N N . ASN B 1 219 ? 24.937 -3.472 -14.318 1.00 70.53 218 ASN B N 1
ATOM 3348 C CA . ASN B 1 219 ? 24.045 -2.439 -13.772 1.00 69.57 218 ASN B CA 1
ATOM 3349 C C . ASN B 1 219 ? 24.088 -2.424 -12.248 1.00 68.28 218 ASN B C 1
ATOM 3350 O O . ASN B 1 219 ? 23.058 -2.289 -11.588 1.00 67.92 218 ASN B O 1
ATOM 3355 N N . LEU B 1 220 ? 25.311 -2.549 -11.705 1.00 61.17 219 LEU B N 1
ATOM 3356 C CA . LEU B 1 220 ? 25.576 -2.581 -10.268 1.00 57.14 219 LEU B CA 1
ATOM 3357 C C . LEU B 1 220 ? 26.414 -1.398 -9.780 1.00 58.34 219 LEU B C 1
ATOM 3358 O O . LEU B 1 220 ? 26.471 -1.163 -8.582 1.00 54.93 219 LEU B O 1
ATOM 3363 N N . LEU B 1 221 ? 27.067 -0.669 -10.687 1.00 58.35 220 LEU B N 1
ATOM 3364 C CA . LEU B 1 221 ? 27.967 0.425 -10.323 1.00 58.29 220 LEU B CA 1
ATOM 3365 C C . LEU B 1 221 ? 27.243 1.669 -9.821 1.00 65.83 220 LEU B C 1
ATOM 3366 O O . LEU B 1 221 ? 26.255 2.130 -10.406 1.00 67.65 220 LEU B O 1
ATOM 3371 N N . ILE B 1 222 ? 27.758 2.194 -8.699 1.00 61.76 221 ILE B N 1
ATOM 3372 C CA . ILE B 1 222 ? 27.303 3.425 -8.054 1.00 60.65 221 ILE B CA 1
ATOM 3373 C C . ILE B 1 222 ? 28.555 4.303 -7.951 1.00 62.96 221 ILE B C 1
ATOM 3374 O O . ILE B 1 222 ? 29.504 3.971 -7.244 1.00 60.62 221 ILE B O 1
ATOM 3379 N N . ASN B 1 223 ? 28.563 5.403 -8.693 1.00 61.85 222 ASN B N 1
ATOM 3380 C CA . ASN B 1 223 ? 29.666 6.353 -8.689 1.00 60.61 222 ASN B CA 1
ATOM 3381 C C . ASN B 1 223 ? 29.621 7.236 -7.471 1.00 61.78 222 ASN B C 1
ATOM 3382 O O . ASN B 1 223 ? 28.562 7.734 -7.117 1.00 61.57 222 ASN B O 1
ATOM 3387 N N . LEU B 1 224 ? 30.759 7.386 -6.803 1.00 58.29 223 LEU B N 1
ATOM 3388 C CA . LEU B 1 224 ? 30.922 8.237 -5.626 1.00 57.40 223 LEU B CA 1
ATOM 3389 C C . LEU B 1 224 ? 32.051 9.216 -5.895 1.00 62.26 223 LEU B C 1
ATOM 3390 O O . LEU B 1 224 ? 33.013 8.885 -6.589 1.00 59.39 223 LEU B O 1
ATOM 3395 N N . ASP B 1 225 ? 31.948 10.419 -5.303 1.00 62.28 224 ASP B N 1
ATOM 3396 C CA . ASP B 1 225 ? 33.016 11.402 -5.334 1.00 62.87 224 ASP B CA 1
ATOM 3397 C C . ASP B 1 225 ? 33.781 11.221 -4.014 1.00 64.19 224 ASP B C 1
ATOM 3398 O O . ASP B 1 225 ? 33.443 11.859 -3.015 1.00 64.17 224 ASP B O 1
ATOM 3403 N N . ALA B 1 226 ? 34.782 10.328 -4.008 1.00 57.53 225 ALA B N 1
ATOM 3404 C CA . ALA B 1 226 ? 35.569 10.004 -2.818 1.00 57.37 225 ALA B CA 1
ATOM 3405 C C . ALA B 1 226 ? 36.585 11.094 -2.395 1.00 65.89 225 ALA B C 1
ATOM 3406 O O . ALA B 1 226 ? 37.337 10.896 -1.431 1.00 66.06 225 ALA B O 1
ATOM 3408 N N . THR B 1 227 ? 36.579 12.254 -3.072 1.00 64.97 226 THR B N 1
ATOM 3409 C CA . THR B 1 227 ? 37.445 13.390 -2.736 1.00 65.47 226 THR B CA 1
ATOM 3410 C C . THR B 1 227 ? 36.800 14.258 -1.648 1.00 63.99 226 THR B C 1
ATOM 3411 O O . THR B 1 227 ? 37.497 15.068 -1.028 1.00 64.74 226 THR B O 1
ATOM 3415 N N . GLN B 1 228 ? 35.475 14.076 -1.410 1.00 55.83 227 GLN B N 1
ATOM 3416 C CA . GLN B 1 228 ? 34.712 14.837 -0.406 1.00 55.04 227 GLN B CA 1
ATOM 3417 C C . GLN B 1 228 ? 35.095 14.373 1.020 1.00 59.59 227 GLN B C 1
ATOM 3418 O O . GLN B 1 228 ? 35.651 13.276 1.144 1.00 57.03 227 GLN B O 1
ATOM 3424 N N . PRO B 1 229 ? 34.840 15.165 2.105 1.00 58.19 228 PRO B N 1
ATOM 3425 C CA . PRO B 1 229 ? 35.213 14.691 3.455 1.00 57.73 228 PRO B CA 1
ATOM 3426 C C . PRO B 1 229 ? 34.552 13.361 3.829 1.00 61.71 228 PRO B C 1
ATOM 3427 O O . PRO B 1 229 ? 33.426 13.074 3.397 1.00 60.12 228 PRO B O 1
ATOM 3431 N N . ALA B 1 230 ? 35.274 12.537 4.613 1.00 59.65 229 ALA B N 1
ATOM 3432 C CA . ALA B 1 230 ? 34.825 11.224 5.085 1.00 57.52 229 ALA B CA 1
ATOM 3433 C C . ALA B 1 230 ? 33.414 11.233 5.705 1.00 60.67 229 ALA B C 1
ATOM 3434 O O . ALA B 1 230 ? 32.624 10.347 5.378 1.00 61.12 229 ALA B O 1
ATOM 3436 N N . ASN B 1 231 ? 33.078 12.239 6.541 1.00 56.26 230 ASN B N 1
ATOM 3437 C CA . ASN B 1 231 ? 31.757 12.308 7.165 1.00 56.42 230 ASN B CA 1
ATOM 3438 C C . ASN B 1 231 ? 30.638 12.578 6.140 1.00 64.85 230 ASN B C 1
ATOM 3439 O O . ASN B 1 231 ? 29.516 12.074 6.299 1.00 64.92 230 ASN B O 1
ATOM 3444 N N . ASP B 1 232 ? 30.971 13.322 5.059 1.00 62.83 231 ASP B N 1
ATOM 3445 C CA . ASP B 1 232 ? 30.051 13.629 3.966 1.00 62.22 231 ASP B CA 1
ATOM 3446 C C . ASP B 1 232 ? 29.855 12.391 3.124 1.00 62.06 231 ASP B C 1
ATOM 3447 O O . ASP B 1 232 ? 28.719 12.018 2.840 1.00 61.62 231 ASP B O 1
ATOM 3452 N N . LEU B 1 233 ? 30.959 11.699 2.796 1.00 57.27 232 LEU B N 1
ATOM 3453 C CA . LEU B 1 233 ? 30.947 10.443 2.017 1.00 54.34 232 LEU B CA 1
ATOM 3454 C C . LEU B 1 233 ? 30.182 9.327 2.724 1.00 51.71 232 LEU B C 1
ATOM 3455 O O . LEU B 1 233 ? 29.486 8.556 2.061 1.00 51.46 232 LEU B O 1
ATOM 3460 N N . GLU B 1 234 ? 30.294 9.255 4.066 1.00 44.59 233 GLU B N 1
ATOM 3461 C CA . GLU B 1 234 ? 29.593 8.283 4.903 1.00 41.96 233 GLU B CA 1
ATOM 3462 C C . GLU B 1 234 ? 28.096 8.410 4.713 1.00 43.98 233 GLU B C 1
ATOM 3463 O O . GLU B 1 234 ? 27.439 7.419 4.429 1.00 44.35 233 GLU B O 1
ATOM 3469 N N . LYS B 1 235 ? 27.579 9.643 4.787 1.00 43.00 234 LYS B N 1
ATOM 3470 C CA . LYS B 1 235 ? 26.158 9.968 4.641 1.00 43.75 234 LYS B CA 1
ATOM 3471 C C . LYS B 1 235 ? 25.668 9.665 3.215 1.00 51.33 234 LYS B C 1
ATOM 3472 O O . LYS B 1 235 ? 24.556 9.165 3.050 1.00 53.13 234 LYS B O 1
ATOM 3478 N N . LYS B 1 236 ? 26.515 9.936 2.198 1.00 48.00 235 LYS B N 1
ATOM 3479 C CA . LYS B 1 236 ? 26.190 9.674 0.794 1.00 48.36 235 LYS B CA 1
ATOM 3480 C C . LYS B 1 236 ? 26.020 8.170 0.544 1.00 52.06 235 LYS B C 1
ATOM 3481 O O . LYS B 1 236 ? 25.097 7.779 -0.165 1.00 52.31 235 LYS B O 1
ATOM 3487 N N . ILE B 1 237 ? 26.902 7.338 1.145 1.00 47.47 236 ILE B N 1
ATOM 3488 C CA . ILE B 1 237 ? 26.853 5.879 1.022 1.00 46.28 236 ILE B CA 1
ATOM 3489 C C . ILE B 1 237 ? 25.584 5.354 1.688 1.00 53.09 236 ILE B C 1
ATOM 3490 O O . ILE B 1 237 ? 24.834 4.628 1.046 1.00 56.01 236 ILE B O 1
ATOM 3495 N N . SER B 1 238 ? 25.325 5.775 2.950 1.00 48.31 237 SER B N 1
ATOM 3496 C CA . SER B 1 238 ? 24.177 5.416 3.780 1.00 47.71 237 SER B CA 1
ATOM 3497 C C . SER B 1 238 ? 22.859 5.837 3.095 1.00 50.73 237 SER B C 1
ATOM 3498 O O . SER B 1 238 ? 21.855 5.160 3.225 1.00 50.97 237 SER B O 1
ATOM 3501 N N . GLN B 1 239 ? 22.873 6.949 2.358 1.00 46.72 238 GLN B N 1
ATOM 3502 C CA . GLN B 1 239 ? 21.733 7.429 1.574 1.00 47.43 238 GLN B CA 1
ATOM 3503 C C . GLN B 1 239 ? 21.430 6.424 0.435 1.00 53.80 238 GLN B C 1
ATOM 3504 O O . GLN B 1 239 ? 20.282 6.090 0.242 1.00 54.50 238 GLN B O 1
ATOM 3510 N N . HIS B 1 240 ? 22.454 5.914 -0.280 1.00 52.80 239 HIS B N 1
ATOM 3511 C CA . HIS B 1 240 ? 22.245 4.937 -1.346 1.00 55.52 239 HIS B CA 1
ATOM 3512 C C . HIS B 1 240 ? 21.628 3.662 -0.781 1.00 62.60 239 HIS B C 1
ATOM 3513 O O . HIS B 1 240 ? 20.640 3.155 -1.345 1.00 65.99 239 HIS B O 1
ATOM 3520 N N . ILE B 1 241 ? 22.154 3.192 0.365 1.00 55.00 240 ILE B N 1
ATOM 3521 C CA . ILE B 1 241 ? 21.666 1.984 1.021 1.00 53.69 240 ILE B CA 1
ATOM 3522 C C . ILE B 1 241 ? 20.280 2.188 1.641 1.00 61.37 240 ILE B C 1
ATOM 3523 O O . ILE B 1 241 ? 19.362 1.477 1.262 1.00 65.74 240 ILE B O 1
ATOM 3528 N N . ASP B 1 242 ? 20.122 3.148 2.551 1.00 56.64 241 ASP B N 1
ATOM 3529 C CA . ASP B 1 242 ? 18.896 3.381 3.310 1.00 58.45 241 ASP B CA 1
ATOM 3530 C C . ASP B 1 242 ? 17.787 4.170 2.602 1.00 69.92 241 ASP B C 1
ATOM 3531 O O . ASP B 1 242 ? 16.697 4.316 3.164 1.00 72.67 241 ASP B O 1
ATOM 3536 N N . GLY B 1 243 ? 18.068 4.681 1.412 1.00 69.12 242 GLY B N 1
ATOM 3537 C CA . GLY B 1 243 ? 17.108 5.463 0.632 1.00 73.70 242 GLY B CA 1
ATOM 3538 C C . GLY B 1 243 ? 16.425 4.657 -0.460 1.00 99.30 242 GLY B C 1
ATOM 3539 O O . GLY B 1 243 ? 16.812 3.477 -0.687 1.00 102.81 242 GLY B O 1
ATOM 3541 N N . GLU C 1 4 ? -1.001 -7.611 19.444 1.00 137.70 3 GLU C N 1
ATOM 3542 C CA . GLU C 1 4 ? -1.088 -6.683 18.317 1.00 137.11 3 GLU C CA 1
ATOM 3543 C C . GLU C 1 4 ? -1.453 -5.247 18.765 1.00 136.74 3 GLU C C 1
ATOM 3544 O O . GLU C 1 4 ? -1.306 -4.309 17.975 1.00 135.70 3 GLU C O 1
ATOM 3546 N N . ASN C 1 5 ? -1.913 -5.080 20.029 1.00 130.40 4 ASN C N 1
ATOM 3547 C CA . ASN C 1 5 ? -2.262 -3.777 20.606 1.00 126.93 4 ASN C CA 1
ATOM 3548 C C . ASN C 1 5 ? -0.991 -2.925 20.818 1.00 125.61 4 ASN C C 1
ATOM 3549 O O . ASN C 1 5 ? -0.978 -1.740 20.473 1.00 124.06 4 ASN C O 1
ATOM 3551 N N . LEU C 1 6 ? 0.087 -3.549 21.342 1.00 119.33 5 LEU C N 1
ATOM 3552 C CA . LEU C 1 6 ? 1.371 -2.885 21.578 1.00 115.17 5 LEU C CA 1
ATOM 3553 C C . LEU C 1 6 ? 2.146 -2.659 20.262 1.00 118.89 5 LEU C C 1
ATOM 3554 O O . LEU C 1 6 ? 3.132 -1.931 20.272 1.00 116.58 5 LEU C O 1
ATOM 3556 N N . GLU C 1 7 ? 1.687 -3.240 19.131 1.00 118.27 6 GLU C N 1
ATOM 3557 C CA . GLU C 1 7 ? 2.337 -3.076 17.824 1.00 119.78 6 GLU C CA 1
ATOM 3558 C C . GLU C 1 7 ? 2.223 -1.619 17.303 1.00 124.69 6 GLU C C 1
ATOM 3559 O O . GLU C 1 7 ? 3.087 -1.188 16.534 1.00 125.11 6 GLU C O 1
ATOM 3562 N N . ASN C 1 8 ? 1.205 -0.854 17.755 1.00 121.16 7 ASN C N 1
ATOM 3563 C CA . ASN C 1 8 ? 1.042 0.554 17.368 1.00 120.84 7 ASN C CA 1
ATOM 3564 C C . ASN C 1 8 ? 1.938 1.457 18.264 1.00 121.09 7 ASN C C 1
ATOM 3565 O O . ASN C 1 8 ? 1.479 2.481 18.794 1.00 119.68 7 ASN C O 1
ATOM 3567 N N . PHE C 1 9 ? 3.224 1.036 18.443 1.00 115.25 8 PHE C N 1
ATOM 3568 C CA . PHE C 1 9 ? 4.250 1.682 19.277 1.00 111.88 8 PHE C CA 1
ATOM 3569 C C . PHE C 1 9 ? 5.651 1.500 18.702 1.00 115.80 8 PHE C C 1
ATOM 3570 O O . PHE C 1 9 ? 5.942 0.460 18.100 1.00 117.05 8 PHE C O 1
ATOM 3578 N N . SER C 1 10 ? 6.531 2.500 18.921 1.00 110.12 9 SER C N 1
ATOM 3579 C CA . SER C 1 10 ? 7.925 2.454 18.474 1.00 109.00 9 SER C CA 1
ATOM 3580 C C . SER C 1 10 ? 8.735 1.572 19.418 1.00 110.63 9 SER C C 1
ATOM 3581 O O . SER C 1 10 ? 8.457 1.544 20.626 1.00 107.96 9 SER C O 1
ATOM 3583 N N . THR C 1 11 ? 9.739 0.851 18.868 1.00 107.53 10 THR C N 1
ATOM 3584 C CA . THR C 1 11 ? 10.641 0.015 19.661 1.00 106.13 10 THR C CA 1
ATOM 3585 C C . THR C 1 11 ? 11.455 0.939 20.591 1.00 107.35 10 THR C C 1
ATOM 3586 O O . THR C 1 11 ? 11.652 0.595 21.754 1.00 104.68 10 THR C O 1
ATOM 3590 N N . ILE C 1 12 ? 11.851 2.141 20.092 1.00 104.86 11 ILE C N 1
ATOM 3591 C CA . ILE C 1 12 ? 12.552 3.175 20.865 1.00 103.77 11 ILE C CA 1
ATOM 3592 C C . ILE C 1 12 ? 11.658 3.608 22.031 1.00 105.65 11 ILE C C 1
ATOM 3593 O O . ILE C 1 12 ? 12.137 3.710 23.159 1.00 104.89 11 ILE C O 1
ATOM 3595 N N . ASP C 1 13 ? 10.345 3.770 21.768 1.00 101.18 12 ASP C N 1
ATOM 3596 C CA . ASP C 1 13 ? 9.349 4.138 22.776 1.00 99.21 12 ASP C CA 1
ATOM 3597 C C . ASP C 1 13 ? 9.094 2.986 23.764 1.00 98.83 12 ASP C C 1
ATOM 3598 O O . ASP C 1 13 ? 8.779 3.265 24.920 1.00 95.45 12 ASP C O 1
ATOM 3600 N N . LEU C 1 14 ? 9.252 1.703 23.312 1.00 95.53 13 LEU C N 1
ATOM 3601 C CA . LEU C 1 14 ? 9.101 0.497 24.148 1.00 94.07 13 LEU C CA 1
ATOM 3602 C C . LEU C 1 14 ? 10.298 0.385 25.085 1.00 98.87 13 LEU C C 1
ATOM 3603 O O . LEU C 1 14 ? 10.135 0.069 26.269 1.00 97.69 13 LEU C O 1
ATOM 3608 N N . LEU C 1 15 ? 11.506 0.626 24.547 1.00 97.30 14 LEU C N 1
ATOM 3609 C CA . LEU C 1 15 ? 12.743 0.576 25.320 1.00 97.95 14 LEU C CA 1
ATOM 3610 C C . LEU C 1 15 ? 12.805 1.737 26.319 1.00 104.03 14 LEU C C 1
ATOM 3611 O O . LEU C 1 15 ? 13.296 1.549 27.433 1.00 103.40 14 LEU C O 1
ATOM 3616 N N . ASN C 1 16 ? 12.258 2.914 25.940 1.00 102.79 15 ASN C N 1
ATOM 3617 C CA . ASN C 1 16 ? 12.174 4.086 26.815 1.00 103.10 15 ASN C CA 1
ATOM 3618 C C . ASN C 1 16 ? 11.129 3.862 27.921 1.00 108.21 15 ASN C C 1
ATOM 3619 O O . ASN C 1 16 ? 11.309 4.356 29.037 1.00 106.89 15 ASN C O 1
ATOM 3624 N N . GLU C 1 17 ? 10.052 3.096 27.612 1.00 106.54 16 GLU C N 1
ATOM 3625 C CA . GLU C 1 17 ? 8.991 2.746 28.564 1.00 106.12 16 GLU C CA 1
ATOM 3626 C C . GLU C 1 17 ? 9.553 1.826 29.638 1.00 111.83 16 GLU C C 1
ATOM 3627 O O . GLU C 1 17 ? 9.195 1.974 30.808 1.00 110.70 16 GLU C O 1
ATOM 3629 N N . LEU C 1 18 ? 10.447 0.885 29.231 1.00 110.28 17 LEU C N 1
ATOM 3630 C CA . LEU C 1 18 ? 11.119 -0.075 30.105 1.00 110.53 17 LEU C CA 1
ATOM 3631 C C . LEU C 1 18 ? 12.166 0.631 30.962 1.00 114.72 17 LEU C C 1
ATOM 3632 O O . LEU C 1 18 ? 12.499 0.144 32.041 1.00 114.08 17 LEU C O 1
ATOM 3634 N N . LYS C 1 19 ? 12.681 1.780 30.480 1.00 112.66 18 LYS C N 1
ATOM 3635 C CA . LYS C 1 19 ? 13.653 2.607 31.198 1.00 113.33 18 LYS C CA 1
ATOM 3636 C C . LYS C 1 19 ? 12.932 3.334 32.332 1.00 116.28 18 LYS C C 1
ATOM 3637 O O . LYS C 1 19 ? 13.427 3.349 33.461 1.00 115.95 18 LYS C O 1
ATOM 3639 N N . ARG C 1 20 ? 11.738 3.893 32.032 1.00 112.12 19 ARG C N 1
ATOM 3640 C CA . ARG C 1 20 ? 10.863 4.569 32.988 1.00 110.88 19 ARG C CA 1
ATOM 3641 C C . ARG C 1 20 ? 10.407 3.574 34.065 1.00 113.83 19 ARG C C 1
ATOM 3642 O O . ARG C 1 20 ? 10.458 3.896 35.250 1.00 112.93 19 ARG C O 1
ATOM 3644 N N . ARG C 1 21 ? 10.001 2.356 33.648 1.00 110.21 20 ARG C N 1
ATOM 3645 C CA . ARG C 1 21 ? 9.545 1.297 34.545 1.00 109.47 20 ARG C CA 1
ATOM 3646 C C . ARG C 1 21 ? 10.671 0.824 35.446 1.00 116.72 20 ARG C C 1
ATOM 3647 O O . ARG C 1 21 ? 10.441 0.660 36.640 1.00 115.99 20 ARG C O 1
ATOM 3655 N N . TYR C 1 22 ? 11.896 0.669 34.900 1.00 117.04 21 TYR C N 1
ATOM 3656 C CA . TYR C 1 22 ? 13.080 0.274 35.668 1.00 119.24 21 TYR C CA 1
ATOM 3657 C C . TYR C 1 22 ? 13.385 1.298 36.755 1.00 121.25 21 TYR C C 1
ATOM 3658 O O . TYR C 1 22 ? 13.679 0.915 37.883 1.00 120.54 21 TYR C O 1
ATOM 3667 N N . ALA C 1 23 ? 13.307 2.591 36.408 1.00 117.40 22 ALA C N 1
ATOM 3668 C CA . ALA C 1 23 ? 13.568 3.713 37.306 1.00 117.23 22 ALA C CA 1
ATOM 3669 C C . ALA C 1 23 ? 12.669 3.692 38.550 1.00 119.88 22 ALA C C 1
ATOM 3670 O O . ALA C 1 23 ? 13.161 3.953 39.648 1.00 119.87 22 ALA C O 1
ATOM 3672 N N . CYS C 1 24 ? 11.371 3.344 38.380 1.00 115.31 23 CYS C N 1
ATOM 3673 C CA . CYS C 1 24 ? 10.394 3.273 39.471 1.00 114.09 23 CYS C CA 1
ATOM 3674 C C . CYS C 1 24 ? 10.520 1.958 40.277 1.00 116.87 23 CYS C C 1
ATOM 3675 O O . CYS C 1 24 ? 10.274 1.973 41.485 1.00 116.51 23 CYS C O 1
ATOM 3678 N N . LEU C 1 25 ? 10.909 0.840 39.622 1.00 112.52 24 LEU C N 1
ATOM 3679 C CA . LEU C 1 25 ? 11.124 -0.455 40.274 1.00 113.02 24 LEU C CA 1
ATOM 3680 C C . LEU C 1 25 ? 12.378 -0.404 41.158 1.00 118.45 24 LEU C C 1
ATOM 3681 O O . LEU C 1 25 ? 12.429 -1.079 42.185 1.00 119.57 24 LEU C O 1
ATOM 3683 N N . SER C 1 26 ? 13.371 0.422 40.771 1.00 115.32 25 SER C N 1
ATOM 3684 C CA . SER C 1 26 ? 14.622 0.628 41.495 1.00 116.75 25 SER C CA 1
ATOM 3685 C C . SER C 1 26 ? 14.473 1.618 42.661 1.00 121.21 25 SER C C 1
ATOM 3686 O O . SER C 1 26 ? 15.446 1.827 43.391 1.00 123.15 25 SER C O 1
ATOM 3688 N N . LYS C 1 27 ? 13.275 2.233 42.833 1.00 115.77 26 LYS C N 1
ATOM 3689 C CA . LYS C 1 27 ? 12.979 3.147 43.946 1.00 114.90 26 LYS C CA 1
ATOM 3690 C C . LYS C 1 27 ? 12.734 2.318 45.253 1.00 119.62 26 LYS C C 1
ATOM 3691 O O . LYS C 1 27 ? 12.175 1.213 45.167 1.00 118.88 26 LYS C O 1
ATOM 3693 N N . PRO C 1 28 ? 13.172 2.801 46.454 1.00 117.34 27 PRO C N 1
ATOM 3694 C CA . PRO C 1 28 ? 13.031 1.982 47.678 1.00 117.87 27 PRO C CA 1
ATOM 3695 C C . PRO C 1 28 ? 11.604 1.780 48.161 1.00 119.78 27 PRO C C 1
ATOM 3696 O O . PRO C 1 28 ? 10.759 2.644 47.940 1.00 118.29 27 PRO C O 1
ATOM 3700 N N . ASP C 1 29 ? 11.350 0.652 48.849 1.00 115.99 28 ASP C N 1
ATOM 3701 C CA . ASP C 1 29 ? 10.048 0.412 49.466 1.00 114.56 28 ASP C CA 1
ATOM 3702 C C . ASP C 1 29 ? 9.991 1.327 50.710 1.00 117.41 28 ASP C C 1
ATOM 3703 O O . ASP C 1 29 ? 11.044 1.683 51.250 1.00 118.26 28 ASP C O 1
ATOM 3705 N N . GLY C 1 30 ? 8.793 1.738 51.120 1.00 111.72 29 GLY C N 1
ATOM 3706 C CA . GLY C 1 30 ? 8.651 2.632 52.265 1.00 110.76 29 GLY C CA 1
ATOM 3707 C C . GLY C 1 30 ? 7.291 2.666 52.926 1.00 112.87 29 GLY C C 1
ATOM 3708 O O . GLY C 1 30 ? 6.26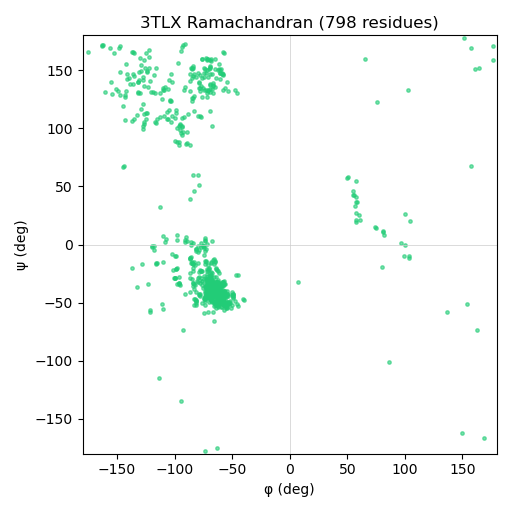8 2.827 52.251 1.00 110.96 29 GLY C O 1
ATOM 3709 N N . ARG C 1 31 ? 7.284 2.539 54.269 1.00 109.69 30 ARG C N 1
ATOM 3710 C CA . ARG C 1 31 ? 6.082 2.586 55.091 1.00 108.93 30 ARG C CA 1
ATOM 3711 C C . ARG C 1 31 ? 5.951 3.998 55.682 1.00 112.33 30 ARG C C 1
ATOM 3712 O O . ARG C 1 31 ? 6.841 4.433 56.421 1.00 112.39 30 ARG C O 1
ATOM 3714 N N . TYR C 1 32 ? 4.870 4.733 55.300 1.00 108.33 31 TYR C N 1
ATOM 3715 C CA . TYR C 1 32 ? 4.605 6.121 55.719 1.00 107.89 31 TYR C CA 1
ATOM 3716 C C . TYR C 1 32 ? 3.114 6.438 55.977 1.00 112.07 31 TYR C C 1
ATOM 3717 O O . TYR C 1 32 ? 2.221 5.796 55.416 1.00 110.78 31 TYR C O 1
ATOM 3726 N N . ILE C 1 33 ? 2.874 7.462 56.826 1.00 110.09 32 ILE C N 1
ATOM 3727 C CA . ILE C 1 33 ? 1.569 8.030 57.190 1.00 110.22 32 ILE C CA 1
ATOM 3728 C C . ILE C 1 33 ? 1.585 9.493 56.714 1.00 115.85 32 ILE C C 1
ATOM 3729 O O . ILE C 1 33 ? 2.644 10.126 56.720 1.00 115.68 32 ILE C O 1
ATOM 3734 N N . PHE C 1 34 ? 0.425 10.013 56.282 1.00 114.24 33 PHE C N 1
ATOM 3735 C CA . PHE C 1 34 ? 0.270 11.388 55.819 1.00 115.75 33 PHE C CA 1
ATOM 3736 C C . PHE C 1 34 ? -0.629 12.198 56.762 1.00 121.74 33 PHE C C 1
ATOM 3737 O O . PHE C 1 34 ? -0.403 12.236 57.969 1.00 121.95 33 PHE C O 1
ATOM 3745 N N . GLY C 1 39 ? -9.080 15.314 53.277 1.00 138.99 38 GLY C N 1
ATOM 3746 C CA . GLY C 1 39 ? -7.652 15.221 53.001 1.00 136.66 38 GLY C CA 1
ATOM 3747 C C . GLY C 1 39 ? -7.319 15.297 51.524 1.00 141.13 38 GLY C C 1
ATOM 3748 O O . GLY C 1 39 ? -6.874 14.306 50.940 1.00 138.51 38 GLY C O 1
ATOM 3749 N N . SER C 1 40 ? -7.545 16.479 50.914 1.00 140.99 39 SER C N 1
ATOM 3750 C CA . SER C 1 40 ? -7.291 16.765 49.497 1.00 141.57 39 SER C CA 1
ATOM 3751 C C . SER C 1 40 ? -5.792 16.814 49.177 1.00 143.91 39 SER C C 1
ATOM 3752 O O . SER C 1 40 ? -5.394 16.372 48.098 1.00 141.89 39 SER C O 1
ATOM 3754 N N . GLY C 1 41 ? -4.995 17.356 50.112 1.00 141.28 40 GLY C N 1
ATOM 3755 C CA . GLY C 1 41 ? -3.537 17.476 50.019 1.00 140.00 40 GLY C CA 1
ATOM 3756 C C . GLY C 1 41 ? -2.833 16.140 50.195 1.00 139.75 40 GLY C C 1
ATOM 3757 O O . GLY C 1 41 ? -1.888 15.817 49.463 1.00 137.79 40 GLY C O 1
ATOM 3758 N N . LYS C 1 42 ? -3.324 15.333 51.159 1.00 134.69 41 LYS C N 1
ATOM 3759 C CA . LYS C 1 42 ? -2.834 13.984 51.453 1.00 131.42 41 LYS C CA 1
ATOM 3760 C C . LYS C 1 42 ? -3.100 13.048 50.266 1.00 133.48 41 LYS C C 1
ATOM 3761 O O . LYS C 1 42 ? -2.185 12.355 49.829 1.00 131.66 41 LYS C O 1
ATOM 3763 N N . GLY C 1 43 ? -4.337 13.059 49.759 1.00 130.21 42 GLY C N 1
ATOM 3764 C CA . GLY C 1 43 ? -4.760 12.271 48.608 1.00 129.10 42 GLY C CA 1
ATOM 3765 C C . GLY C 1 43 ? -3.942 12.619 47.386 1.00 131.19 42 GLY C C 1
ATOM 3766 O O . GLY C 1 43 ? -3.416 11.726 46.722 1.00 129.29 42 GLY C O 1
ATOM 3767 N N . THR C 1 44 ? -3.772 13.929 47.131 1.00 128.59 43 THR C N 1
ATOM 3768 C CA . THR C 1 44 ? -2.984 14.460 46.018 1.00 128.74 43 THR C CA 1
ATOM 3769 C C . THR C 1 44 ? -1.563 13.896 46.029 1.00 129.43 43 THR C C 1
ATOM 3770 O O . THR C 1 44 ? -1.114 13.350 45.018 1.00 128.17 43 THR C O 1
ATOM 3772 N N . GLN C 1 45 ? -0.881 13.996 47.184 1.00 124.21 44 GLN C N 1
ATOM 3773 C CA . GLN C 1 45 ? 0.491 13.538 47.359 1.00 121.89 44 GLN C CA 1
ATOM 3774 C C . GLN C 1 45 ? 0.592 12.007 47.376 1.00 122.53 44 GLN C C 1
ATOM 3775 O O . GLN C 1 45 ? 1.608 11.464 46.924 1.00 120.84 44 GLN C O 1
ATOM 3781 N N . SER C 1 46 ? -0.476 11.320 47.852 1.00 118.52 45 SER C N 1
ATOM 3782 C CA . SER C 1 46 ? -0.571 9.851 47.887 1.00 116.91 45 SER C CA 1
ATOM 3783 C C . SER C 1 46 ? -0.667 9.244 46.463 1.00 120.91 45 SER C C 1
ATOM 3784 O O . SER C 1 46 ? -0.174 8.130 46.251 1.00 119.49 45 SER C O 1
ATOM 3786 N N . LEU C 1 47 ? -1.286 9.990 45.498 1.00 118.24 46 LEU C N 1
ATOM 3787 C CA . LEU C 1 47 ? -1.423 9.619 44.082 1.00 117.84 46 LEU C CA 1
ATOM 3788 C C . LEU C 1 47 ? -0.089 9.825 43.359 1.00 119.24 46 LEU C C 1
ATOM 3789 O O . LEU C 1 47 ? 0.219 9.069 42.437 1.00 118.10 46 LEU C O 1
ATOM 3791 N N . ASN C 1 48 ? 0.709 10.825 43.796 1.00 115.46 47 ASN C N 1
ATOM 3792 C CA . ASN C 1 48 ? 2.034 11.116 43.243 1.00 115.54 47 ASN C CA 1
ATOM 3793 C C . ASN C 1 48 ? 3.014 9.972 43.521 1.00 118.59 47 ASN C C 1
ATOM 3794 O O . ASN C 1 48 ? 3.631 9.466 42.581 1.00 117.56 47 ASN C O 1
ATOM 3799 N N . LEU C 1 49 ? 3.138 9.554 44.808 1.00 115.43 48 LEU C N 1
ATOM 3800 C CA . LEU C 1 49 ? 4.007 8.464 45.276 1.00 114.49 48 LEU C CA 1
ATOM 3801 C C . LEU C 1 49 ? 3.565 7.097 44.723 1.00 119.25 48 LEU C C 1
ATOM 3802 O O . LEU C 1 49 ? 4.411 6.217 44.558 1.00 118.19 48 LEU C O 1
ATOM 3804 N N . LYS C 1 50 ? 2.247 6.926 44.420 1.00 117.63 49 LYS C N 1
ATOM 3805 C CA . LYS C 1 50 ? 1.701 5.705 43.805 1.00 118.17 49 LYS C CA 1
ATOM 3806 C C . LYS C 1 50 ? 2.241 5.592 42.378 1.00 124.00 49 LYS C C 1
ATOM 3807 O O . LYS C 1 50 ? 2.560 4.495 41.934 1.00 124.57 49 LYS C O 1
ATOM 3809 N N . LYS C 1 51 ? 2.386 6.729 41.684 1.00 121.44 50 LYS C N 1
ATOM 3810 C CA . LYS C 1 51 ? 2.917 6.783 40.329 1.00 122.23 50 LYS C CA 1
ATOM 3811 C C . LYS C 1 51 ? 4.453 6.688 40.302 1.00 126.62 50 LYS C C 1
ATOM 3812 O O . LYS C 1 51 ? 4.996 5.967 39.461 1.00 126.63 50 LYS C O 1
ATOM 3814 N N . SER C 1 52 ? 5.152 7.407 41.210 1.00 122.85 51 SER C N 1
ATOM 3815 C CA . SER C 1 52 ? 6.617 7.450 41.221 1.00 122.69 51 SER C CA 1
ATOM 3816 C C . SER C 1 52 ? 7.304 6.275 41.927 1.00 126.39 51 SER C C 1
ATOM 3817 O O . SER C 1 52 ? 8.385 5.866 41.490 1.00 126.40 51 SER C O 1
ATOM 3820 N N . HIS C 1 53 ? 6.701 5.752 43.012 1.00 122.65 52 HIS C N 1
ATOM 3821 C CA . HIS C 1 53 ? 7.292 4.702 43.841 1.00 122.55 52 HIS C CA 1
ATOM 3822 C C . HIS C 1 53 ? 6.476 3.404 43.910 1.00 127.43 52 HIS C C 1
ATOM 3823 O O . HIS C 1 53 ? 6.918 2.451 44.559 1.00 128.04 52 HIS C O 1
ATOM 3830 N N . CYS C 1 54 ? 5.305 3.355 43.235 1.00 123.95 53 CYS C N 1
ATOM 3831 C CA . CYS C 1 54 ? 4.382 2.203 43.200 1.00 124.42 53 CYS C CA 1
ATOM 3832 C C . CYS C 1 54 ? 3.928 1.776 44.619 1.00 126.44 53 CYS C C 1
ATOM 3833 O O . CYS C 1 54 ? 3.672 0.594 44.870 1.00 127.22 53 CYS C O 1
ATOM 3836 N N . TYR C 1 55 ? 3.808 2.772 45.530 1.00 120.31 54 TYR C N 1
ATOM 3837 C CA . TYR C 1 55 ? 3.356 2.583 46.908 1.00 119.26 54 TYR C CA 1
ATOM 3838 C C . TYR C 1 55 ? 1.835 2.449 46.911 1.00 124.68 54 TYR C C 1
ATOM 3839 O O . TYR C 1 55 ? 1.149 3.189 46.194 1.00 124.51 54 TYR C O 1
ATOM 3848 N N . CYS C 1 56 ? 1.307 1.521 47.726 1.00 122.39 55 CYS C N 1
ATOM 3849 C CA . CYS C 1 56 ? -0.135 1.306 47.865 1.00 123.16 55 CYS C CA 1
ATOM 3850 C C . CYS C 1 56 ? -0.766 2.494 48.585 1.00 126.66 55 CYS C C 1
ATOM 3851 O O . CYS C 1 56 ? -0.124 3.093 49.450 1.00 126.18 55 CYS C O 1
ATOM 3853 N N . HIS C 1 57 ? -2.010 2.837 48.234 1.00 122.86 56 HIS C N 1
ATOM 3854 C CA . HIS C 1 57 ? -2.713 3.940 48.878 1.00 122.00 56 HIS C CA 1
ATOM 3855 C C . HIS C 1 57 ? -3.901 3.396 49.700 1.00 127.77 56 HIS C C 1
ATOM 3856 O O . HIS C 1 57 ? -4.881 2.896 49.134 1.00 129.65 56 HIS C O 1
ATOM 3863 N N . LEU C 1 58 ? -3.777 3.466 51.042 1.00 122.99 57 LEU C N 1
ATOM 3864 C CA . LEU C 1 58 ? -4.787 3.000 51.989 1.00 123.81 57 LEU C CA 1
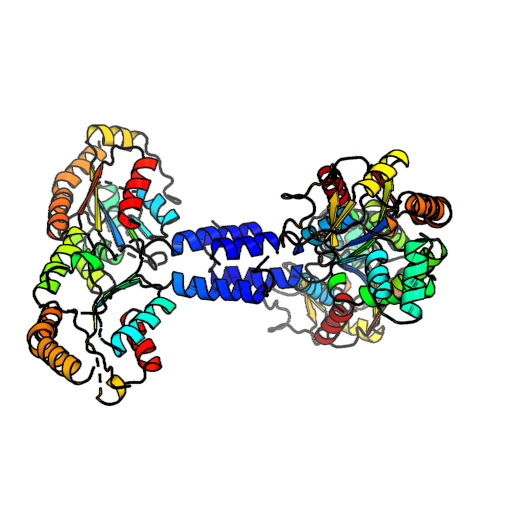ATOM 3865 C C . LEU C 1 58 ? -5.628 4.180 52.479 1.00 127.08 57 LEU C C 1
ATOM 3866 O O . LEU C 1 58 ? -5.097 5.058 53.158 1.00 125.82 57 LEU C O 1
ATOM 3868 N N . SER C 1 59 ? -6.927 4.217 52.114 1.00 124.66 58 SER C N 1
ATOM 3869 C CA . SER C 1 59 ? -7.841 5.297 52.505 1.00 125.01 58 SER C CA 1
ATOM 3870 C C . SER C 1 59 ? -9.201 4.763 52.938 1.00 131.43 58 SER C C 1
ATOM 3871 O O . SER C 1 59 ? -9.861 5.370 53.782 1.00 131.88 58 SER C O 1
ATOM 3873 N N . GLN C 1 91 ? -14.427 3.846 64.418 1.00 177.82 90 GLN C N 1
ATOM 3874 C CA . GLN C 1 91 ? -13.306 3.899 65.359 1.00 175.35 90 GLN C CA 1
ATOM 3875 C C . GLN C 1 91 ? -12.680 2.518 65.613 1.00 179.34 90 GLN C C 1
ATOM 3876 O O . GLN C 1 91 ? -11.488 2.436 65.919 1.00 176.42 90 GLN C O 1
ATOM 3878 N N . MET C 1 92 ? -13.491 1.444 65.499 1.00 179.22 91 MET C N 1
ATOM 3879 C CA . MET C 1 92 ? -13.077 0.052 65.708 1.00 180.38 91 MET C CA 1
ATOM 3880 C C . MET C 1 92 ? -13.051 -0.746 64.395 1.00 184.39 91 MET C C 1
ATOM 3881 O O . MET C 1 92 ? -12.453 -1.824 64.350 1.00 184.63 91 MET C O 1
ATOM 3883 N N . VAL C 1 93 ? -13.680 -0.207 63.328 1.00 180.74 92 VAL C N 1
ATOM 3884 C CA . VAL C 1 93 ? -13.758 -0.836 62.006 1.00 181.32 92 VAL C CA 1
ATOM 3885 C C . VAL C 1 93 ? -12.526 -0.488 61.132 1.00 181.28 92 VAL C C 1
ATOM 3886 O O . VAL C 1 93 ? -12.655 -0.283 59.921 1.00 179.85 92 VAL C O 1
ATOM 3888 N N . LEU C 1 94 ? -11.331 -0.445 61.753 1.00 176.00 93 LEU C N 1
ATOM 3889 C CA . LEU C 1 94 ? -10.065 -0.158 61.076 1.00 172.40 93 LEU C CA 1
ATOM 3890 C C . LEU C 1 94 ? -9.552 -1.403 60.356 1.00 177.69 93 LEU C C 1
ATOM 3891 O O . LEU C 1 94 ? -8.873 -1.277 59.338 1.00 175.00 93 LEU C O 1
ATOM 3893 N N . SER C 1 95 ? -9.904 -2.601 60.876 1.00 178.46 94 SER C N 1
ATOM 3894 C CA . SER C 1 95 ? -9.524 -3.914 60.344 1.00 180.88 94 SER C CA 1
ATOM 3895 C C . SER C 1 95 ? -10.043 -4.171 58.915 1.00 186.69 94 SER C C 1
ATOM 3896 O O . SER C 1 95 ? -9.449 -4.977 58.191 1.00 187.32 94 SER C O 1
ATOM 3898 N N . LEU C 1 96 ? -11.136 -3.480 58.512 1.00 183.57 95 LEU C N 1
ATOM 3899 C CA . LEU C 1 96 ? -11.760 -3.593 57.187 1.00 184.46 95 LEU C CA 1
ATOM 3900 C C . LEU C 1 96 ? -10.918 -2.955 56.068 1.00 184.32 95 LEU C C 1
ATOM 3901 O O . LEU C 1 96 ? -11.111 -3.297 54.899 1.00 184.79 95 LEU C O 1
ATOM 3903 N N . VAL C 1 97 ? -9.997 -2.032 56.419 1.00 176.89 96 VAL C N 1
ATOM 3904 C CA . VAL C 1 97 ? -9.142 -1.346 55.447 1.00 173.29 96 VAL C CA 1
ATOM 3905 C C . VAL C 1 97 ? -7.645 -1.535 55.733 1.00 174.65 96 VAL C C 1
ATOM 3906 O O . VAL C 1 97 ? -6.857 -1.584 54.785 1.00 172.67 96 VAL C O 1
ATOM 3908 N N . ASP C 1 98 ? -7.255 -1.628 57.024 1.00 170.89 97 ASP C N 1
ATOM 3909 C CA . ASP C 1 98 ? -5.856 -1.782 57.441 1.00 168.92 97 ASP C CA 1
ATOM 3910 C C . ASP C 1 98 ? -5.358 -3.238 57.406 1.00 174.97 97 ASP C C 1
ATOM 3911 O O . ASP C 1 98 ? -4.144 -3.453 57.460 1.00 173.99 97 ASP C O 1
ATOM 3913 N N . GLU C 1 99 ? -6.268 -4.230 57.310 1.00 174.41 98 GLU C N 1
ATOM 3914 C CA . GLU C 1 99 ? -5.870 -5.641 57.254 1.00 177.15 98 GLU C CA 1
ATOM 3915 C C . GLU C 1 99 ? -6.655 -6.441 56.195 1.00 183.40 98 GLU C C 1
ATOM 3916 O O . GLU C 1 99 ? -6.177 -7.490 55.753 1.00 185.05 98 GLU C O 1
ATOM 3922 N N . LYS C 1 100 ? -7.836 -5.937 55.774 1.00 180.02 99 LYS C N 1
ATOM 3923 C CA . LYS C 1 100 ? -8.675 -6.565 54.747 1.00 182.74 99 LYS C CA 1
ATOM 3924 C C . LYS C 1 100 ? -8.448 -5.921 53.368 1.00 183.45 99 LYS C C 1
ATOM 3925 O O . LYS C 1 100 ? -8.512 -6.618 52.352 1.00 184.91 99 LYS C O 1
ATOM 3927 N N . LEU C 1 101 ? -8.180 -4.597 53.340 1.00 175.46 100 LEU C N 1
ATOM 3928 C CA . LEU C 1 101 ? -7.894 -3.835 52.120 1.00 172.40 100 LEU C CA 1
ATOM 3929 C C . LEU C 1 101 ? -6.428 -3.342 52.118 1.00 171.74 100 LEU C C 1
ATOM 3930 O O . LEU C 1 101 ? -6.122 -2.277 51.567 1.00 168.00 100 LEU C O 1
ATOM 3932 N N . LYS C 1 102 ? -5.524 -4.147 52.734 1.00 168.61 101 LYS C N 1
ATOM 3933 C CA . LYS C 1 102 ? -4.086 -3.883 52.851 1.00 165.54 101 LYS C CA 1
ATOM 3934 C C . LYS C 1 102 ? -3.257 -5.177 52.765 1.00 170.58 101 LYS C C 1
ATOM 3935 O O . LYS C 1 102 ? -3.097 -5.902 53.747 1.00 171.92 101 LYS C O 1
ATOM 3937 N N . CYS C 1 106 ? 1.304 -8.215 49.379 1.00 163.17 105 CYS C N 1
ATOM 3938 C CA . CYS C 1 106 ? 1.136 -8.027 47.937 1.00 161.98 105 CYS C CA 1
ATOM 3939 C C . CYS C 1 106 ? 1.675 -6.659 47.454 1.00 161.18 105 CYS C C 1
ATOM 3940 O O . CYS C 1 106 ? 1.926 -6.492 46.256 1.00 159.93 105 CYS C O 1
ATOM 3942 N N . LYS C 1 107 ? 1.846 -5.690 48.384 1.00 154.73 106 LYS C N 1
ATOM 3943 C CA . LYS C 1 107 ? 2.336 -4.340 48.090 1.00 150.48 106 LYS C CA 1
ATOM 3944 C C . LYS C 1 107 ? 3.718 -4.090 48.700 1.00 152.23 106 LYS C C 1
ATOM 3945 O O . LYS C 1 107 ? 3.924 -4.365 49.891 1.00 152.66 106 LYS C O 1
ATOM 3947 N N . LYS C 1 108 ? 4.662 -3.566 47.873 1.00 145.82 107 LYS C N 1
ATOM 3948 C CA . LYS C 1 108 ? 6.041 -3.242 48.276 1.00 144.18 107 LYS C CA 1
ATOM 3949 C C . LYS C 1 108 ? 6.071 -2.038 49.232 1.00 142.50 107 LYS C C 1
ATOM 3950 O O . LYS C 1 108 ? 6.761 -2.076 50.251 1.00 142.82 107 LYS C O 1
ATOM 3952 N N . GLY C 1 109 ? 5.296 -1.007 48.908 1.00 133.96 108 GLY C N 1
ATOM 3953 C CA . GLY C 1 109 ? 5.175 0.192 49.724 1.00 131.03 108 GLY C CA 1
ATOM 3954 C C . GLY C 1 109 ? 3.736 0.525 50.056 1.00 131.74 108 GLY C C 1
ATOM 3955 O O . GLY C 1 109 ? 2.817 0.077 49.363 1.00 131.76 108 GLY C O 1
ATOM 3956 N N . PHE C 1 110 ? 3.531 1.306 51.129 1.00 125.51 109 PHE C N 1
ATOM 3957 C CA . PHE C 1 110 ? 2.203 1.711 51.585 1.00 124.05 109 PHE C CA 1
ATOM 3958 C C . PHE C 1 110 ? 2.194 3.147 52.072 1.00 124.76 109 PHE C C 1
ATOM 3959 O O . PHE C 1 110 ? 3.158 3.597 52.691 1.00 123.98 109 PHE C O 1
ATOM 3961 N N . ILE C 1 111 ? 1.096 3.863 51.789 1.00 119.99 110 ILE C N 1
ATOM 3962 C CA . ILE C 1 111 ? 0.862 5.240 52.231 1.00 118.77 110 ILE C CA 1
ATOM 3963 C C . ILE C 1 111 ? -0.492 5.293 52.952 1.00 121.90 110 ILE C C 1
ATOM 3964 O O . ILE C 1 111 ? -1.546 5.238 52.306 1.00 121.98 110 ILE C O 1
ATOM 3969 N N . LEU C 1 112 ? -0.449 5.366 54.299 1.00 117.25 111 LEU C N 1
ATOM 3970 C CA . LEU C 1 112 ? -1.644 5.452 55.132 1.00 116.92 111 LEU C CA 1
ATOM 3971 C C . LEU C 1 112 ? -2.197 6.871 55.072 1.00 119.69 111 LEU C C 1
ATOM 3972 O O . LEU C 1 112 ? -1.566 7.805 55.572 1.00 118.93 111 LEU C O 1
ATOM 3977 N N . ASP C 1 113 ? -3.354 7.026 54.404 1.00 116.46 112 ASP C N 1
ATOM 3978 C CA . ASP C 1 113 ? -4.069 8.291 54.216 1.00 116.81 112 ASP C CA 1
ATOM 3979 C C . ASP C 1 113 ? -5.172 8.433 55.296 1.00 121.14 112 ASP C C 1
ATOM 3980 O O . ASP C 1 113 ? -6.319 8.025 55.079 1.00 121.69 112 ASP C O 1
ATOM 3985 N N . GLY C 1 114 ? -4.782 8.961 56.462 1.00 116.91 113 GLY C N 1
ATOM 3986 C CA . GLY C 1 114 ? -5.662 9.171 57.609 1.00 117.41 113 GLY C CA 1
ATOM 3987 C C . GLY C 1 114 ? -6.206 7.896 58.220 1.00 120.04 113 GLY C C 1
ATOM 3988 O O . GLY C 1 114 ? -7.365 7.848 58.639 1.00 120.31 113 GLY C O 1
ATOM 3989 N N . ASN C 1 118 ? -9.865 6.495 67.301 1.00 139.58 117 ASN C N 1
ATOM 3990 C CA . ASN C 1 118 ? -9.758 7.945 67.136 1.00 138.80 117 ASN C CA 1
ATOM 3991 C C . ASN C 1 118 ? -8.299 8.423 67.267 1.00 140.84 117 ASN C C 1
ATOM 3992 O O . ASN C 1 118 ? -7.806 9.156 66.405 1.00 138.84 117 ASN C O 1
ATOM 3994 N N . VAL C 1 119 ? -7.623 7.996 68.346 1.00 138.09 118 VAL C N 1
ATOM 3995 C CA . VAL C 1 119 ? -6.221 8.286 68.660 1.00 137.10 118 VAL C CA 1
ATOM 3996 C C . VAL C 1 119 ? -5.565 6.972 69.052 1.00 141.38 118 VAL C C 1
ATOM 3997 O O . VAL C 1 119 ? -4.408 6.730 68.703 1.00 139.77 118 VAL C O 1
ATOM 3999 N N . LYS C 1 120 ? -6.336 6.108 69.758 1.00 139.91 119 LYS C N 1
ATOM 4000 C CA . LYS C 1 120 ? -5.945 4.765 70.188 1.00 140.65 119 LYS C CA 1
ATOM 4001 C C . LYS C 1 120 ? -5.814 3.833 68.970 1.00 143.75 119 LYS C C 1
ATOM 4002 O O . LYS C 1 120 ? -5.206 2.769 69.087 1.00 144.15 119 LYS C O 1
ATOM 4004 N N . GLN C 1 121 ? -6.369 4.250 67.800 1.00 138.98 120 GLN C N 1
ATOM 4005 C CA . GLN C 1 121 ? -6.303 3.533 66.520 1.00 138.24 120 GLN C CA 1
ATOM 4006 C C . GLN C 1 121 ? -4.845 3.442 66.015 1.00 140.39 120 GLN C C 1
ATOM 4007 O O . GLN C 1 121 ? -4.497 2.482 65.321 1.00 140.17 120 GLN C O 1
ATOM 4013 N N . ALA C 1 122 ? -3.999 4.426 66.402 1.00 135.25 121 ALA C N 1
ATOM 4014 C CA . ALA C 1 122 ? -2.570 4.480 66.096 1.00 133.68 121 ALA C CA 1
ATOM 4015 C C . ALA C 1 122 ? -1.809 3.476 66.982 1.00 139.05 121 ALA C C 1
ATOM 4016 O O . ALA C 1 122 ? -0.854 2.843 66.517 1.00 138.76 121 ALA C O 1
ATOM 4018 N N . GLU C 1 123 ? -2.239 3.340 68.260 1.00 136.75 122 GLU C N 1
ATOM 4019 C CA . GLU C 1 123 ? -1.688 2.388 69.231 1.00 138.33 122 GLU C CA 1
ATOM 4020 C C . GLU C 1 123 ? -2.130 0.964 68.828 1.00 144.13 122 GLU C C 1
ATOM 4021 O O . GLU C 1 123 ? -1.387 0.003 69.054 1.00 145.65 122 GLU C O 1
ATOM 4023 N N . ASP C 1 124 ? -3.338 0.846 68.211 1.00 140.11 123 ASP C N 1
ATOM 4024 C CA . ASP C 1 124 ? -3.900 -0.403 67.684 1.00 141.34 123 ASP C CA 1
ATOM 4025 C C . ASP C 1 124 ? -3.260 -0.723 66.328 1.00 141.95 123 ASP C C 1
ATOM 4026 O O . ASP C 1 124 ? -3.220 -1.891 65.940 1.00 143.94 123 ASP C O 1
ATOM 4031 N N . LEU C 1 125 ? -2.732 0.316 65.625 1.00 133.53 124 LEU C N 1
ATOM 4032 C CA . LEU C 1 125 ? -1.988 0.189 64.364 1.00 131.03 124 LEU C CA 1
ATOM 4033 C C . LEU C 1 125 ? -0.578 -0.323 64.703 1.00 134.84 124 LEU C C 1
ATOM 4034 O O . LEU C 1 125 ? -0.007 -1.098 63.932 1.00 134.97 124 LEU C O 1
ATOM 4039 N N . ASN C 1 126 ? -0.031 0.114 65.866 1.00 131.01 125 ASN C N 1
ATOM 4040 C CA . ASN C 1 126 ? 1.275 -0.283 66.401 1.00 131.91 125 ASN C CA 1
ATOM 4041 C C . ASN C 1 126 ? 1.326 -1.787 66.685 1.00 138.85 125 ASN C C 1
ATOM 4042 O O . ASN C 1 126 ? 2.330 -2.433 66.378 1.00 139.67 125 ASN C O 1
ATOM 4047 N N . LYS C 1 127 ? 0.227 -2.344 67.237 1.00 137.27 126 LYS C N 1
ATOM 4048 C CA . LYS C 1 127 ? 0.077 -3.775 67.517 1.00 140.88 126 LYS C CA 1
ATOM 4049 C C . LYS C 1 127 ? 0.036 -4.561 66.192 1.00 145.03 126 LYS C C 1
ATOM 4050 O O . LYS C 1 127 ? 0.653 -5.622 66.098 1.00 147.29 126 LYS C O 1
ATOM 4052 N N . LEU C 1 128 ? -0.655 -3.997 65.164 1.00 139.09 127 LEU C N 1
ATOM 4053 C CA . LEU C 1 128 ? -0.818 -4.551 63.810 1.00 138.95 127 LEU C CA 1
ATOM 4054 C C . LEU C 1 128 ? 0.500 -4.587 63.027 1.00 141.92 127 LEU C C 1
ATOM 4055 O O . LEU C 1 128 ? 0.670 -5.463 62.183 1.00 143.20 127 LEU C O 1
ATOM 4057 N N . LEU C 1 129 ? 1.417 -3.637 63.296 1.00 136.17 128 LEU C N 1
ATOM 4058 C CA . LEU C 1 129 ? 2.734 -3.578 62.664 1.00 135.40 128 LEU C CA 1
ATOM 4059 C C . LEU C 1 129 ? 3.718 -4.536 63.352 1.00 143.06 128 LEU C C 1
ATOM 4060 O O . LEU C 1 129 ? 4.507 -5.191 62.664 1.00 143.74 128 LEU C O 1
ATOM 4062 N N . GLN C 1 130 ? 3.673 -4.609 64.703 1.00 141.87 129 GLN C N 1
ATOM 4063 C CA . GLN C 1 130 ? 4.531 -5.470 65.530 1.00 145.70 129 GLN C CA 1
ATOM 4064 C C . GLN C 1 130 ? 4.274 -6.962 65.276 1.00 154.09 129 GLN C C 1
ATOM 4065 O O . GLN C 1 130 ? 5.232 -7.729 65.172 1.00 156.25 129 GLN C O 1
ATOM 4067 N N . LYS C 1 131 ? 2.986 -7.364 65.174 1.00 152.09 130 LYS C N 1
ATOM 4068 C CA . LYS C 1 131 ? 2.569 -8.743 64.901 1.00 156.55 130 LYS C CA 1
ATOM 4069 C C . LYS C 1 131 ? 2.842 -9.148 63.444 1.00 161.47 130 LYS C C 1
ATOM 4070 O O . LYS C 1 131 ? 3.102 -10.328 63.187 1.00 165.80 130 LYS C O 1
ATOM 4072 N N . ASN C 1 132 ? 2.782 -8.170 62.498 1.00 153.33 131 ASN C N 1
ATOM 4073 C CA . ASN C 1 132 ? 2.997 -8.376 61.061 1.00 152.18 131 ASN C CA 1
ATOM 4074 C C . ASN C 1 132 ? 4.469 -8.193 60.640 1.00 156.02 131 ASN C C 1
ATOM 4075 O O . ASN C 1 132 ? 4.778 -8.317 59.445 1.00 155.25 131 ASN C O 1
ATOM 4077 N N . GLN C 1 133 ? 5.375 -7.947 61.625 1.00 152.80 132 GLN C N 1
ATOM 4078 C CA . GLN C 1 133 ? 6.823 -7.760 61.438 1.00 152.32 132 GLN C CA 1
ATOM 4079 C C . GLN C 1 133 ? 7.118 -6.738 60.318 1.00 150.14 132 GLN C C 1
ATOM 4080 O O . GLN C 1 133 ? 7.763 -7.047 59.310 1.00 149.24 132 GLN C O 1
ATOM 4082 N N . THR C 1 134 ? 6.575 -5.527 60.505 1.00 142.46 133 THR C N 1
ATOM 4083 C CA . THR C 1 134 ? 6.713 -4.370 59.618 1.00 137.78 133 THR C CA 1
ATOM 4084 C C . THR C 1 134 ? 6.893 -3.125 60.504 1.00 138.44 133 THR C C 1
ATOM 4085 O O . THR C 1 134 ? 6.332 -3.059 61.602 1.00 138.14 133 THR C O 1
ATOM 4089 N N . LYS C 1 135 ? 7.736 -2.180 60.061 1.00 132.41 134 LYS C N 1
ATOM 4090 C CA . LYS C 1 135 ? 8.056 -0.975 60.828 1.00 130.58 134 LYS C CA 1
ATOM 4091 C C . LYS C 1 135 ? 7.937 0.266 59.946 1.00 131.09 134 LYS C C 1
ATOM 4092 O O . LYS C 1 135 ? 8.326 0.230 58.773 1.00 130.43 134 LYS C O 1
ATOM 4098 N N . LEU C 1 136 ? 7.392 1.357 60.500 1.00 125.13 135 LEU C N 1
ATOM 4099 C CA . LEU C 1 136 ? 7.212 2.594 59.743 1.00 122.31 135 LEU C CA 1
ATOM 4100 C C . LEU C 1 136 ? 8.512 3.390 59.622 1.00 125.44 135 LEU C C 1
ATOM 4101 O O . LEU C 1 136 ? 9.283 3.473 60.580 1.00 126.15 135 LEU C O 1
ATOM 4106 N N . ASP C 1 137 ? 8.747 3.971 58.433 1.00 120.63 136 ASP C N 1
ATOM 4107 C CA . ASP C 1 137 ? 9.940 4.761 58.121 1.00 120.85 136 ASP C CA 1
ATOM 4108 C C . ASP C 1 137 ? 9.786 6.233 58.517 1.00 124.54 136 ASP C C 1
ATOM 4109 O O . ASP C 1 137 ? 10.787 6.910 58.756 1.00 126.08 136 ASP C O 1
ATOM 4114 N N . GLY C 1 138 ? 8.543 6.701 58.595 1.00 119.21 137 GLY C N 1
ATOM 4115 C CA . GLY C 1 138 ? 8.220 8.071 58.971 1.00 118.91 137 GLY C CA 1
ATOM 4116 C C . GLY C 1 138 ? 6.740 8.391 58.914 1.00 120.97 137 GLY C C 1
ATOM 4117 O O . GLY C 1 138 ? 5.940 7.585 58.429 1.00 118.69 137 GLY C O 1
ATOM 4118 N N . VAL C 1 139 ? 6.375 9.581 59.429 1.00 118.52 138 VAL C N 1
ATOM 4119 C CA . VAL C 1 139 ? 5.009 10.101 59.464 1.00 117.63 138 VAL C CA 1
ATOM 4120 C C . VAL C 1 139 ? 5.038 11.613 59.220 1.00 123.16 138 VAL C C 1
ATOM 4121 O O . VAL C 1 139 ? 5.486 12.371 60.083 1.00 124.69 138 VAL C O 1
ATOM 4123 N N . PHE C 1 140 ? 4.597 12.042 58.026 1.00 119.32 139 PHE C N 1
ATOM 4124 C CA . PHE C 1 140 ? 4.559 13.452 57.631 1.00 120.81 139 PHE C CA 1
ATOM 4125 C C . PHE C 1 140 ? 3.312 14.141 58.196 1.00 124.77 139 PHE C C 1
ATOM 4126 O O . PHE C 1 140 ? 2.243 13.530 58.259 1.00 122.25 139 PHE C O 1
ATOM 4134 N N . TYR C 1 141 ? 3.447 15.421 58.583 1.00 124.42 140 TYR C N 1
ATOM 4135 C CA . TYR C 1 141 ? 2.343 16.218 59.124 1.00 125.61 140 TYR C CA 1
ATOM 4136 C C . TYR C 1 141 ? 1.511 16.847 58.002 1.00 131.45 140 TYR C C 1
ATOM 4137 O O . TYR C 1 141 ? 2.052 17.564 57.154 1.00 132.13 140 TYR C O 1
ATOM 4139 N N . PHE C 1 142 ? 0.192 16.556 57.998 1.00 128.61 141 PHE C N 1
ATOM 4140 C CA . PHE C 1 142 ? -0.779 17.068 57.025 1.00 129.71 141 PHE C CA 1
ATOM 4141 C C . PHE C 1 142 ? -1.088 18.548 57.280 1.00 137.06 141 PHE C C 1
ATOM 4142 O O . PHE C 1 142 ? -1.344 18.952 58.415 1.00 137.69 141 PHE C O 1
ATOM 4144 N N . LEU C 1 149 ? -6.507 26.595 54.436 1.00 246.35 148 LEU C N 1
ATOM 4145 C CA . LEU C 1 149 ? -7.193 26.896 53.185 1.00 246.39 148 LEU C CA 1
ATOM 4146 C C . LEU C 1 149 ? -8.700 26.681 53.319 1.00 248.78 148 LEU C C 1
ATOM 4147 O O . LEU C 1 149 ? -9.130 25.654 53.851 1.00 247.16 148 LEU C O 1
ATOM 4149 N N . VAL C 1 150 ? -9.499 27.658 52.849 1.00 247.77 149 VAL C N 1
ATOM 4150 C CA . VAL C 1 150 ? -10.960 27.603 52.926 1.00 247.50 149 VAL C CA 1
ATOM 4151 C C . VAL C 1 150 ? -11.577 27.402 51.539 1.00 250.17 149 VAL C C 1
ATOM 4152 O O . VAL C 1 150 ? -12.331 26.445 51.345 1.00 248.62 149 VAL C O 1
ATOM 4154 N N . ASN C 1 151 ? -11.247 28.297 50.580 1.00 249.25 150 ASN C N 1
ATOM 4155 C CA . ASN C 1 151 ? -11.734 28.259 49.197 1.00 249.12 150 ASN C CA 1
ATOM 4156 C C . ASN C 1 151 ? -11.238 27.025 48.449 1.00 250.66 150 ASN C C 1
ATOM 4157 O O . ASN C 1 151 ? -11.981 26.466 47.638 1.00 249.81 150 ASN C O 1
ATOM 4162 N N . ARG C 1 152 ? -9.982 26.609 48.725 1.00 247.87 151 ARG C N 1
ATOM 4163 C CA . ARG C 1 152 ? -9.337 25.441 48.124 1.00 246.50 151 ARG C CA 1
ATOM 4164 C C . ARG C 1 152 ? -10.121 24.169 48.432 1.00 248.01 151 ARG C C 1
ATOM 4165 O O . ARG C 1 152 ? -10.352 23.364 47.531 1.00 246.92 151 ARG C O 1
ATOM 4167 N N . ILE C 1 153 ? -10.547 24.005 49.697 1.00 245.67 152 ILE C N 1
ATOM 4168 C CA . ILE C 1 153 ? -11.324 22.859 50.162 1.00 244.66 152 ILE C CA 1
ATOM 4169 C C . ILE C 1 153 ? -12.769 22.913 49.643 1.00 247.55 152 ILE C C 1
ATOM 4170 O O . ILE C 1 153 ? -13.309 21.872 49.265 1.00 246.62 152 ILE C O 1
ATOM 4172 N N . SER C 1 154 ? -13.384 24.119 49.616 1.00 246.00 153 SER C N 1
ATOM 4173 C CA . SER C 1 154 ? -14.767 24.349 49.175 1.00 245.95 153 SER C CA 1
ATOM 4174 C C . SER C 1 154 ? -15.059 23.801 47.769 1.00 248.17 153 SER C C 1
ATOM 4175 O O . SER C 1 154 ? -16.034 23.069 47.595 1.00 247.23 153 SER C O 1
ATOM 4177 N N . GLY C 1 155 ? -14.201 24.136 46.804 1.00 246.20 154 GLY C N 1
ATOM 4178 C CA . GLY C 1 155 ? -14.339 23.716 45.412 1.00 245.90 154 GLY C CA 1
ATOM 4179 C C . GLY C 1 155 ? -13.775 22.344 45.098 1.00 247.57 154 GLY C C 1
ATOM 4180 O O . GLY C 1 155 ? -13.840 21.882 43.957 1.00 247.05 154 GLY C O 1
ATOM 4181 N N . ASN C 1 193 ? -21.731 19.261 53.278 1.00 202.90 192 ASN C N 1
ATOM 4182 C CA . ASN C 1 193 ? -20.486 19.650 52.626 1.00 203.12 192 ASN C CA 1
ATOM 4183 C C . ASN C 1 193 ? -19.754 20.722 53.435 1.00 206.30 192 ASN C C 1
ATOM 4184 O O . ASN C 1 193 ? -18.614 20.493 53.834 1.00 205.78 192 ASN C O 1
ATOM 4186 N N . GLU C 1 194 ? -20.407 21.879 53.686 1.00 204.84 193 GLU C N 1
ATOM 4187 C CA . GLU C 1 194 ? -19.853 22.990 54.474 1.00 205.52 193 GLU C CA 1
ATOM 4188 C C . GLU C 1 194 ? -20.042 22.785 55.998 1.00 208.34 193 GLU C C 1
ATOM 4189 O O . GLU C 1 194 ? -19.092 22.970 56.766 1.00 208.10 193 GLU C O 1
ATOM 4191 N N . ASP C 1 195 ? -21.269 22.402 56.422 1.00 205.79 194 ASP C N 1
ATOM 4192 C CA . ASP C 1 195 ? -21.627 22.164 57.827 1.00 205.30 194 ASP C CA 1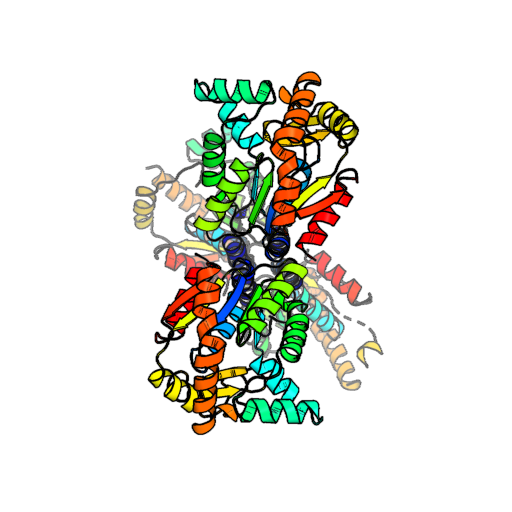
ATOM 4193 C C . ASP C 1 195 ? -20.993 20.877 58.382 1.00 207.55 194 ASP C C 1
ATOM 4194 O O . ASP C 1 195 ? -20.643 20.844 59.562 1.00 207.00 194 ASP C O 1
ATOM 4196 N N . VAL C 1 196 ? -20.854 19.827 57.533 1.00 204.96 195 VAL C N 1
ATOM 4197 C CA . VAL C 1 196 ? -20.250 18.537 57.890 1.00 204.36 195 VAL C CA 1
ATOM 4198 C C . VAL C 1 196 ? -18.737 18.695 58.122 1.00 207.16 195 VAL C C 1
ATOM 4199 O O . VAL C 1 196 ? -18.226 18.176 59.116 1.00 206.02 195 VAL C O 1
ATOM 4201 N N . LEU C 1 197 ? -18.036 19.434 57.221 1.00 204.89 196 LEU C N 1
ATOM 4202 C CA . LEU C 1 197 ? -16.591 19.716 57.266 1.00 204.67 196 LEU C CA 1
ATOM 4203 C C . LEU C 1 197 ? -16.188 20.437 58.553 1.00 207.26 196 LEU C C 1
ATOM 4204 O O . LEU C 1 197 ? -15.076 20.230 59.048 1.00 203.77 196 LEU C O 1
ATOM 4206 N N . LYS C 1 198 ? -17.105 21.270 59.092 1.00 205.14 197 LYS C N 1
ATOM 4207 C CA . LYS C 1 198 ? -16.944 22.014 60.341 1.00 205.27 197 LYS C CA 1
ATOM 4208 C C . LYS C 1 198 ? -16.814 21.045 61.531 1.00 206.02 197 LYS C C 1
ATOM 4209 O O . LYS C 1 198 ? -15.962 21.255 62.399 1.00 205.33 197 LYS C O 1
ATOM 4211 N N . LYS C 1 199 ? -17.638 19.969 61.547 1.00 202.60 198 LYS C N 1
ATOM 4212 C CA . LYS C 1 199 ? -17.618 18.922 62.575 1.00 201.60 198 LYS C CA 1
ATOM 4213 C C . LYS C 1 199 ? -16.385 18.023 62.406 1.00 200.42 198 LYS C C 1
ATOM 4214 O O . LYS C 1 199 ? -15.816 17.585 63.404 1.00 198.03 198 LYS C O 1
ATOM 4216 N N . ARG C 1 200 ? -15.976 17.759 61.142 1.00 195.23 199 ARG C N 1
ATOM 4217 C CA . ARG C 1 200 ? -14.797 16.965 60.787 1.00 190.38 199 ARG C CA 1
ATOM 4218 C C . ARG C 1 200 ? -13.519 17.639 61.303 1.00 192.44 199 ARG C C 1
ATOM 4219 O O . ARG C 1 200 ? -12.661 16.955 61.861 1.00 188.83 199 ARG C O 1
ATOM 4221 N N . LEU C 1 201 ? -13.417 18.980 61.155 1.00 191.45 200 LEU C N 1
ATOM 4222 C CA . LEU C 1 201 ? -12.284 19.779 61.629 1.00 190.69 200 LEU C CA 1
ATOM 4223 C C . LEU C 1 201 ? -12.235 19.840 63.163 1.00 194.60 200 LEU C C 1
ATOM 4224 O O . LEU C 1 201 ? -11.153 19.985 63.736 1.00 192.67 200 LEU C O 1
ATOM 4229 N N . THR C 1 202 ? -13.405 19.721 63.819 1.00 193.06 201 THR C N 1
ATOM 4230 C CA . THR C 1 202 ? -13.545 19.714 65.277 1.00 193.11 201 THR C CA 1
ATOM 4231 C C . THR C 1 202 ? -13.046 18.368 65.824 1.00 192.21 201 THR C C 1
ATOM 4232 O O . THR C 1 202 ? -12.281 18.345 66.793 1.00 190.34 201 THR C O 1
ATOM 4236 N N . VAL C 1 203 ? -13.485 17.256 65.184 1.00 186.81 202 VAL C N 1
ATOM 4237 C CA . VAL C 1 203 ? -13.112 15.875 65.518 1.00 183.29 202 VAL C CA 1
ATOM 4238 C C . VAL C 1 203 ? -11.595 15.726 65.358 1.00 183.15 202 VAL C C 1
ATOM 4239 O O . VAL C 1 203 ? -10.966 15.097 66.205 1.00 180.89 202 VAL C O 1
ATOM 4243 N N . PHE C 1 204 ? -11.012 16.360 64.308 1.00 179.06 203 PHE C N 1
ATOM 4244 C CA . PHE C 1 204 ? -9.572 16.368 64.014 1.00 176.41 203 PHE C CA 1
ATOM 4245 C C . PHE C 1 204 ? -8.765 17.081 65.113 1.00 180.30 203 PHE C C 1
ATOM 4246 O O . PHE C 1 204 ? -7.693 16.603 65.488 1.00 178.09 203 PHE C O 1
ATOM 4254 N N . LYS C 1 205 ? -9.259 18.235 65.592 1.00 179.12 204 LYS C N 1
ATOM 4255 C CA . LYS C 1 205 ? -8.623 19.013 66.650 1.00 179.75 204 LYS C CA 1
ATOM 4256 C C . LYS C 1 205 ? -8.658 18.269 67.994 1.00 181.68 204 LYS C C 1
ATOM 4257 O O . LYS C 1 205 ? -7.655 18.258 68.708 1.00 180.39 204 LYS C O 1
ATOM 4259 N N . SER C 1 206 ? -9.791 17.613 68.316 1.00 177.76 205 SER C N 1
ATOM 4260 C CA . SER C 1 206 ? -9.965 16.896 69.580 1.00 176.69 205 SER C CA 1
ATOM 4261 C C . SER C 1 206 ? -9.345 15.489 69.605 1.00 176.16 205 SER C C 1
ATOM 4262 O O . SER C 1 206 ? -8.650 15.158 70.567 1.00 175.08 205 SER C O 1
ATOM 4264 N N . GLU C 1 207 ? -9.602 14.668 68.573 1.00 170.22 206 GLU C N 1
ATOM 4265 C CA . GLU C 1 207 ? -9.151 13.278 68.532 1.00 167.44 206 GLU C CA 1
ATOM 4266 C C . GLU C 1 207 ? -7.842 13.010 67.771 1.00 167.82 206 GLU C C 1
ATOM 4267 O O . GLU C 1 207 ? -7.127 12.085 68.156 1.00 166.26 206 GLU C O 1
ATOM 4269 N N . THR C 1 208 ? -7.543 13.763 66.690 1.00 162.81 207 THR C N 1
ATOM 4270 C CA . THR C 1 208 ? -6.364 13.495 65.853 1.00 159.94 207 THR C CA 1
ATOM 4271 C C . THR C 1 208 ? -5.138 14.387 66.139 1.00 162.61 207 THR C C 1
ATOM 4272 O O . THR C 1 208 ? -4.012 13.922 65.935 1.00 160.97 207 THR C O 1
ATOM 4274 N N . SER C 1 209 ? -5.336 15.635 66.626 1.00 159.77 208 SER C N 1
ATOM 4275 C CA . SER C 1 209 ? -4.224 16.546 66.951 1.00 159.66 208 SER C CA 1
ATOM 4276 C C . SER C 1 209 ? -3.215 15.956 67.996 1.00 160.95 208 SER C C 1
ATOM 4277 O O . SER C 1 209 ? -2.016 16.196 67.815 1.00 160.12 208 SER C O 1
ATOM 4279 N N . PRO C 1 210 ? -3.617 15.132 69.020 1.00 156.03 209 PRO C N 1
ATOM 4280 C CA . PRO C 1 210 ? -2.614 14.572 69.952 1.00 154.70 209 PRO C CA 1
ATOM 4281 C C . PRO C 1 210 ? -1.626 13.589 69.315 1.00 153.57 209 PRO C C 1
ATOM 4282 O O . PRO C 1 210 ? -0.611 13.270 69.941 1.00 153.59 209 PRO C O 1
ATOM 4286 N N . LEU C 1 211 ? -1.898 13.128 68.075 1.00 145.88 210 LEU C N 1
ATOM 4287 C CA . LEU C 1 211 ? -1.010 12.224 67.339 1.00 142.86 210 LEU C CA 1
ATOM 4288 C C . LEU C 1 211 ? 0.271 12.929 66.884 1.00 145.19 210 LEU C C 1
ATOM 4289 O O . LEU C 1 211 ? 1.279 12.259 66.653 1.00 143.61 210 LEU C O 1
ATOM 4294 N N . ILE C 1 212 ? 0.242 14.280 66.789 1.00 142.59 211 ILE C N 1
ATOM 4295 C CA . ILE C 1 212 ? 1.412 15.093 66.442 1.00 143.11 211 ILE C CA 1
ATOM 4296 C C . ILE C 1 212 ? 2.486 14.857 67.513 1.00 147.15 211 ILE C C 1
ATOM 4297 O O . ILE C 1 212 ? 3.616 14.499 67.182 1.00 146.78 211 ILE C O 1
ATOM 4299 N N . SER C 1 213 ? 2.091 14.970 68.797 1.00 143.97 212 SER C N 1
ATOM 4300 C CA . SER C 1 213 ? 2.939 14.760 69.973 1.00 144.44 212 SER C CA 1
ATOM 4301 C C . SER C 1 213 ? 3.340 13.285 70.132 1.00 144.76 212 SER C C 1
ATOM 4302 O O . SER C 1 213 ? 4.492 13.004 70.467 1.00 145.17 212 SER C O 1
ATOM 4304 N N . TYR C 1 214 ? 2.389 12.355 69.875 1.00 137.88 213 TYR C N 1
ATOM 4305 C CA . TYR C 1 214 ? 2.574 10.904 69.943 1.00 136.02 213 TYR C CA 1
ATOM 4306 C C . TYR C 1 214 ? 3.713 10.467 69.015 1.00 137.07 213 TYR C C 1
ATOM 4307 O O . TYR C 1 214 ? 4.640 9.791 69.470 1.00 137.32 213 TYR C O 1
ATOM 4316 N N . TYR C 1 215 ? 3.662 10.882 67.733 1.00 130.72 214 TYR C N 1
ATOM 4317 C CA . TYR C 1 215 ? 4.685 10.523 66.754 1.00 129.02 214 TYR C CA 1
ATOM 4318 C C . TYR C 1 215 ? 5.972 11.338 66.922 1.00 135.24 214 TYR C C 1
ATOM 4319 O O . TYR C 1 215 ? 7.037 10.856 66.525 1.00 135.23 214 TYR C O 1
ATOM 4328 N N . LYS C 1 216 ? 5.892 12.531 67.559 1.00 134.00 215 LYS C N 1
ATOM 4329 C CA . LYS C 1 216 ? 7.065 13.362 67.864 1.00 137.01 215 LYS C CA 1
ATOM 4330 C C . LYS C 1 216 ? 7.866 12.661 68.980 1.00 144.08 215 LYS C C 1
ATOM 4331 O O . LYS C 1 216 ? 9.096 12.637 68.929 1.00 145.67 215 LYS C O 1
ATOM 4334 N N . ASN C 1 217 ? 7.151 12.053 69.955 1.00 140.93 216 ASN C N 1
ATOM 4335 C CA . ASN C 1 217 ? 7.721 11.284 71.068 1.00 142.47 216 ASN C CA 1
ATOM 4336 C C . ASN C 1 217 ? 8.391 10.009 70.536 1.00 145.30 216 ASN C C 1
ATOM 4337 O O . ASN C 1 217 ? 9.467 9.641 71.008 1.00 146.92 216 ASN C O 1
ATOM 4342 N N . LYS C 1 218 ? 7.763 9.361 69.529 1.00 139.32 217 LYS C N 1
ATOM 4343 C CA . LYS C 1 218 ? 8.278 8.161 68.863 1.00 138.90 217 LYS C CA 1
ATOM 4344 C C . LYS C 1 218 ? 9.430 8.516 67.898 1.00 142.98 217 LYS C C 1
ATOM 4345 O O . LYS C 1 218 ? 10.009 7.618 67.279 1.00 142.18 217 LYS C O 1
ATOM 4347 N N . ASN C 1 219 ? 9.756 9.829 67.791 1.00 140.42 218 ASN C N 1
ATOM 4348 C CA . ASN C 1 219 ? 10.801 10.428 66.955 1.00 141.50 218 ASN C CA 1
ATOM 4349 C C . ASN C 1 219 ? 10.647 10.045 65.469 1.00 142.81 218 ASN C C 1
ATOM 4350 O O . ASN C 1 219 ? 11.639 9.694 64.818 1.00 143.31 218 ASN C O 1
ATOM 4355 N N . LEU C 1 220 ? 9.412 10.132 64.921 1.00 136.26 219 LEU C N 1
ATOM 4356 C CA . LEU C 1 220 ? 9.139 9.820 63.506 1.00 133.58 219 LEU C CA 1
ATOM 4357 C C . LEU C 1 220 ? 8.381 10.942 62.791 1.00 135.54 219 LEU C C 1
ATOM 4358 O O . LEU C 1 220 ? 8.378 10.977 61.555 1.00 134.05 219 LEU C O 1
ATOM 4363 N N . LEU C 1 221 ? 7.760 11.862 63.568 1.00 131.91 220 LEU C N 1
ATOM 4364 C CA . LEU C 1 221 ? 6.996 12.997 63.050 1.00 131.33 220 LEU C CA 1
ATOM 4365 C C . LEU C 1 221 ? 7.906 14.016 62.381 1.00 136.37 220 LEU C C 1
ATOM 4366 O O . LEU C 1 221 ? 8.748 14.634 63.038 1.00 138.37 220 LEU C O 1
ATOM 4371 N N . ILE C 1 222 ? 7.729 14.169 61.062 1.00 131.77 221 ILE C N 1
ATOM 4372 C CA . ILE C 1 222 ? 8.481 15.087 60.212 1.00 133.42 221 ILE C CA 1
ATOM 4373 C C . ILE C 1 222 ? 7.547 16.213 59.749 1.00 137.97 221 ILE C C 1
ATOM 4374 O O . ILE C 1 222 ? 6.471 15.944 59.208 1.00 135.05 221 ILE C O 1
ATOM 4378 N N . ASN C 1 223 ? 7.958 17.473 60.016 1.00 138.57 222 ASN C N 1
ATOM 4379 C CA . ASN C 1 223 ? 7.220 18.699 59.684 1.00 140.46 222 ASN C CA 1
ATOM 4380 C C . ASN C 1 223 ? 7.337 19.026 58.192 1.00 145.35 222 ASN C C 1
ATOM 4381 O O . ASN C 1 223 ? 8.450 19.103 57.662 1.00 146.27 222 ASN C O 1
ATOM 4386 N N . LEU C 1 224 ? 6.185 19.216 57.521 1.00 141.27 223 LEU C N 1
ATOM 4387 C CA . LEU C 1 224 ? 6.133 19.517 56.093 1.00 141.61 223 LEU C CA 1
ATOM 4388 C C . LEU C 1 224 ? 5.318 20.771 55.782 1.00 149.71 223 LEU C C 1
ATOM 4389 O O . LEU C 1 224 ? 4.241 20.971 56.353 1.00 149.04 223 LEU C O 1
ATOM 4394 N N . ASP C 1 225 ? 5.848 21.618 54.870 1.00 150.38 224 ASP C N 1
ATOM 4395 C CA . ASP C 1 225 ? 5.211 22.862 54.463 1.00 154.43 224 ASP C CA 1
ATOM 4396 C C . ASP C 1 225 ? 4.234 22.600 53.318 1.00 158.07 224 ASP C C 1
ATOM 4397 O O . ASP C 1 225 ? 4.577 22.740 52.140 1.00 157.97 224 ASP C O 1
ATOM 4402 N N . ALA C 1 226 ? 3.006 22.212 53.686 1.00 154.50 225 ALA C N 1
ATOM 4403 C CA . ALA C 1 226 ? 1.925 21.872 52.761 1.00 153.86 225 ALA C CA 1
ATOM 4404 C C . ALA C 1 226 ? 1.308 23.086 52.023 1.00 163.48 225 ALA C C 1
ATOM 4405 O O . ALA C 1 226 ? 0.394 22.903 51.212 1.00 162.64 225 ALA C O 1
ATOM 4407 N N . THR C 1 227 ? 1.817 24.306 52.281 1.00 165.55 226 THR C N 1
ATOM 4408 C CA . THR C 1 227 ? 1.331 25.527 51.635 1.00 170.72 226 THR C CA 1
ATOM 4409 C C . THR C 1 227 ? 2.002 25.746 50.271 1.00 176.44 226 THR C C 1
ATOM 4410 O O . THR C 1 227 ? 1.492 26.527 49.465 1.00 179.56 226 THR C O 1
ATOM 4414 N N . GLN C 1 228 ? 3.135 25.054 50.014 1.00 171.07 227 GLN C N 1
ATOM 4415 C CA . GLN C 1 228 ? 3.890 25.151 48.760 1.00 172.42 227 GLN C CA 1
ATOM 4416 C C . GLN C 1 228 ? 3.130 24.463 47.601 1.00 174.70 227 GLN C C 1
ATOM 4417 O O . GLN C 1 228 ? 2.259 23.633 47.890 1.00 170.53 227 GLN C O 1
ATOM 4419 N N . PRO C 1 229 ? 3.401 24.787 46.299 1.00 174.15 228 PRO C N 1
ATOM 4420 C CA . PRO C 1 229 ? 2.657 24.122 45.209 1.00 171.99 228 PRO C CA 1
ATOM 4421 C C . PRO C 1 229 ? 2.819 22.605 45.215 1.00 170.09 228 PRO C C 1
ATOM 4422 O O . PRO C 1 229 ? 3.878 22.104 45.603 1.00 167.81 228 PRO C O 1
ATOM 4426 N N . ALA C 1 230 ? 1.756 21.883 44.810 1.00 164.39 229 ALA C N 1
ATOM 4427 C CA . ALA C 1 230 ? 1.700 20.415 44.775 1.00 159.30 229 ALA C CA 1
ATOM 4428 C C . ALA C 1 230 ? 2.908 19.762 44.076 1.00 161.01 229 ALA C C 1
ATOM 4429 O O . ALA C 1 230 ? 3.464 18.805 44.624 1.00 157.31 229 ALA C O 1
ATOM 4431 N N . ASN C 1 231 ? 3.329 20.292 42.897 1.00 159.38 230 ASN C N 1
ATOM 4432 C CA . ASN C 1 231 ? 4.471 19.772 42.132 1.00 157.84 230 ASN C CA 1
ATOM 4433 C C . ASN C 1 231 ? 5.795 19.936 42.902 1.00 161.80 230 ASN C C 1
ATOM 4434 O O . ASN C 1 231 ? 6.659 19.052 42.831 1.00 158.76 230 ASN C O 1
ATOM 4436 N N . ASP C 1 232 ? 5.926 21.046 43.671 1.00 161.41 231 ASP C N 1
ATOM 4437 C CA . ASP C 1 232 ? 7.094 21.338 44.506 1.00 162.18 231 ASP C CA 1
ATOM 4438 C C . ASP C 1 232 ? 7.112 20.399 45.705 1.00 161.50 231 ASP C C 1
ATOM 4439 O O . ASP C 1 232 ? 8.156 19.816 45.996 1.00 159.64 231 ASP C O 1
ATOM 4441 N N . LEU C 1 233 ? 5.943 20.220 46.370 1.00 156.26 232 LEU C N 1
ATOM 4442 C CA . LEU C 1 233 ? 5.778 19.333 47.526 1.00 152.73 232 LEU C CA 1
ATOM 4443 C C . LEU C 1 233 ? 6.049 17.868 47.167 1.00 152.17 232 LEU C C 1
ATOM 4444 O O . LEU C 1 233 ? 6.567 17.142 48.010 1.00 149.39 232 LEU C O 1
ATOM 4446 N N . GLU C 1 234 ? 5.772 17.458 45.906 1.00 148.33 233 GLU C N 1
ATOM 4447 C CA . GLU C 1 234 ? 6.029 16.105 45.392 1.00 145.41 233 GLU C CA 1
ATOM 4448 C C . GLU C 1 234 ? 7.537 15.809 45.266 1.00 150.39 233 GLU C C 1
ATOM 4449 O O . GLU C 1 234 ? 7.934 14.642 45.264 1.00 147.92 233 GLU C O 1
ATOM 4451 N N . LYS C 1 235 ? 8.367 16.868 45.151 1.00 150.50 234 LYS C N 1
ATOM 4452 C CA . LYS C 1 235 ? 9.828 16.775 45.046 1.00 151.36 234 LYS C CA 1
ATOM 4453 C C . LYS C 1 235 ? 10.481 16.719 46.438 1.00 154.50 234 LYS C C 1
ATOM 4454 O O . LYS C 1 235 ? 11.426 15.950 46.637 1.00 153.14 234 LYS C O 1
ATOM 4456 N N . LYS C 1 236 ? 9.968 17.538 47.391 1.00 151.69 235 LYS C N 1
ATOM 4457 C CA . LYS C 1 236 ? 10.438 17.635 48.777 1.00 151.94 235 LYS C CA 1
ATOM 4458 C C . LYS C 1 236 ? 10.128 16.365 49.572 1.00 151.61 235 LYS C C 1
ATOM 4459 O O . LYS C 1 236 ? 10.928 15.971 50.426 1.00 151.37 235 LYS C O 1
ATOM 4461 N N . ILE C 1 237 ? 8.971 15.723 49.282 1.00 144.56 236 ILE C N 1
ATOM 4462 C CA . ILE C 1 237 ? 8.530 14.475 49.914 1.00 140.66 236 ILE C CA 1
ATOM 4463 C C . ILE C 1 237 ? 9.463 13.329 49.480 1.00 142.89 236 ILE C C 1
ATOM 4464 O O . ILE C 1 237 ? 9.764 12.451 50.285 1.00 141.59 236 ILE C O 1
ATOM 4469 N N . SER C 1 238 ? 9.964 13.394 48.228 1.00 140.03 237 SER C N 1
ATOM 4470 C CA . SER C 1 238 ? 10.901 12.447 47.629 1.00 139.70 237 SER C CA 1
ATOM 4471 C C . SER C 1 238 ? 12.326 12.636 48.189 1.00 146.57 237 SER C C 1
ATOM 4472 O O . SER C 1 238 ? 13.099 11.678 48.205 1.00 145.57 237 SER C O 1
ATOM 4475 N N . GLN C 1 239 ? 12.671 13.866 48.643 1.00 146.74 238 GLN C N 1
ATOM 4476 C CA . GLN C 1 239 ? 13.986 14.185 49.220 1.00 149.99 238 GLN C CA 1
ATOM 4477 C C . GLN C 1 239 ? 14.154 13.505 50.577 1.00 154.00 238 GLN C C 1
ATOM 4478 O O . GLN C 1 239 ? 15.260 13.078 50.918 1.00 155.30 238 GLN C O 1
ATOM 4484 N N . HIS C 1 240 ? 13.051 13.403 51.343 1.00 148.93 239 HIS C N 1
ATOM 4485 C CA . HIS C 1 240 ? 13.035 12.783 52.664 1.00 148.23 239 HIS C CA 1
ATOM 4486 C C . HIS C 1 240 ? 13.059 11.248 52.592 1.00 149.32 239 HIS C C 1
ATOM 4487 O O . HIS C 1 240 ? 13.596 10.618 53.507 1.00 149.94 239 HIS C O 1
ATOM 4494 N N . ILE C 1 241 ? 12.519 10.652 51.507 1.00 142.86 240 ILE C N 1
ATOM 4495 C CA . ILE C 1 241 ? 12.531 9.196 51.304 1.00 140.96 240 ILE C CA 1
ATOM 4496 C C . ILE C 1 241 ? 13.914 8.782 50.742 1.00 146.85 240 ILE C C 1
ATOM 4497 O O . ILE C 1 241 ? 14.556 7.882 51.294 1.00 147.19 240 ILE C O 1
ATOM 4502 N N . ASP C 1 242 ? 14.373 9.470 49.670 1.00 144.49 241 ASP C N 1
ATOM 4503 C CA . ASP C 1 242 ? 15.659 9.230 48.998 1.00 163.85 241 ASP C CA 1
ATOM 4504 C C . ASP C 1 242 ? 16.746 10.193 49.492 1.00 177.69 241 ASP C C 1
ATOM 4505 O O . ASP C 1 242 ? 16.928 10.379 50.696 1.00 132.16 241 ASP C O 1
ATOM 4510 N N . GLU D 1 7 ? 31.268 -5.197 25.482 1.00 117.67 6 GLU D N 1
ATOM 4511 C CA . GLU D 1 7 ? 31.104 -6.632 25.252 1.00 115.88 6 GLU D CA 1
ATOM 4512 C C . GLU D 1 7 ? 29.781 -6.945 24.528 1.00 117.99 6 GLU D C 1
ATOM 4513 O O . GLU D 1 7 ? 28.696 -6.709 25.080 1.00 115.89 6 GLU D O 1
ATOM 4515 N N . ASN D 1 8 ? 29.886 -7.458 23.274 1.00 114.78 7 ASN D N 1
ATOM 4516 C CA . ASN D 1 8 ? 28.744 -7.801 22.429 1.00 113.29 7 ASN D CA 1
ATOM 4517 C C . ASN D 1 8 ? 28.356 -9.272 22.589 1.00 115.64 7 ASN D C 1
ATOM 4518 O O . ASN D 1 8 ? 29.021 -10.161 22.043 1.00 115.53 7 ASN D O 1
ATOM 4520 N N . PHE D 1 9 ? 27.271 -9.511 23.362 1.00 110.33 8 PHE D N 1
ATOM 4521 C CA . PHE D 1 9 ? 26.691 -10.830 23.632 1.00 108.85 8 PHE D CA 1
ATOM 4522 C C . PHE D 1 9 ? 25.540 -11.110 22.619 1.00 111.14 8 PHE D C 1
ATOM 4523 O O . PHE D 1 9 ? 25.739 -10.871 21.418 1.00 112.34 8 PHE D O 1
ATOM 4525 N N . SER D 1 10 ? 24.363 -11.625 23.078 1.00 104.10 9 SER D N 1
ATOM 4526 C CA . SER D 1 10 ? 23.203 -11.916 22.211 1.00 102.92 9 SER D CA 1
ATOM 4527 C C . SER D 1 10 ? 21.978 -11.135 22.682 1.00 102.26 9 SER D C 1
ATOM 4528 O O . SER D 1 10 ? 21.784 -11.003 23.894 1.00 101.32 9 SER D O 1
ATOM 4531 N N . THR D 1 11 ? 21.165 -10.614 21.729 1.00 95.85 10 THR D N 1
ATOM 4532 C CA . THR D 1 11 ? 19.951 -9.824 21.985 1.00 94.88 10 THR D CA 1
ATOM 4533 C C . THR D 1 11 ? 18.955 -10.574 22.857 1.00 97.38 10 THR D C 1
ATOM 4534 O O . THR D 1 11 ? 18.491 -10.016 23.849 1.00 96.77 10 THR D O 1
ATOM 4538 N N . ILE D 1 12 ? 18.628 -11.838 22.504 1.00 94.00 11 ILE D N 1
ATOM 4539 C CA . ILE D 1 12 ? 17.726 -12.678 23.304 1.00 93.84 11 ILE D CA 1
ATOM 4540 C C . ILE D 1 12 ? 18.328 -12.840 24.698 1.00 94.61 11 ILE D C 1
ATOM 4541 O O . ILE D 1 12 ? 17.628 -12.603 25.685 1.00 93.30 11 ILE D O 1
ATOM 4543 N N . ASP D 1 13 ? 19.654 -13.148 24.766 1.00 89.65 12 ASP D N 1
ATOM 4544 C CA . ASP D 1 13 ? 20.399 -13.296 26.019 1.00 87.99 12 ASP D CA 1
ATOM 4545 C C . ASP D 1 13 ? 20.382 -11.975 26.820 1.00 88.97 12 ASP D C 1
ATOM 4546 O O . ASP D 1 13 ? 20.292 -12.027 28.054 1.00 87.73 12 ASP D O 1
ATOM 4548 N N . LEU D 1 14 ? 20.393 -10.801 26.111 1.00 83.39 13 LEU D N 1
ATOM 4549 C CA . LEU D 1 14 ? 20.311 -9.463 26.726 1.00 81.70 13 LEU D CA 1
ATOM 4550 C C . LEU D 1 14 ? 18.877 -9.241 27.276 1.00 83.88 13 LEU D C 1
ATOM 4551 O O . LEU D 1 14 ? 18.705 -8.827 28.432 1.00 81.52 13 LEU D O 1
ATOM 4553 N N . LEU D 1 15 ? 17.860 -9.602 26.465 1.00 80.62 14 LEU D N 1
ATOM 4554 C CA . LEU D 1 15 ? 16.452 -9.493 26.835 1.00 81.25 14 LEU D CA 1
ATOM 4555 C C . LEU D 1 15 ? 16.104 -10.369 28.041 1.00 86.45 14 LEU D C 1
ATOM 4556 O O . LEU D 1 15 ? 15.427 -9.903 28.963 1.00 84.96 14 LEU D O 1
ATOM 4561 N N . ASN D 1 16 ? 16.636 -11.612 28.059 1.00 85.13 15 ASN D N 1
ATOM 4562 C CA . ASN D 1 16 ? 16.443 -12.579 29.139 1.00 85.19 15 ASN D CA 1
ATOM 4563 C C . ASN D 1 16 ? 17.027 -12.067 30.446 1.00 89.55 15 ASN D C 1
ATOM 4564 O O . ASN D 1 16 ? 16.447 -12.329 31.496 1.00 89.77 15 ASN D O 1
ATOM 4569 N N . GLU D 1 17 ? 18.151 -11.315 30.390 1.00 86.29 16 GLU D N 1
ATOM 4570 C CA . GLU D 1 17 ? 18.763 -10.713 31.577 1.00 85.33 16 GLU D CA 1
ATOM 4571 C C . GLU D 1 17 ? 17.801 -9.663 32.158 1.00 91.96 16 GLU D C 1
ATOM 4572 O O . GLU D 1 17 ? 17.604 -9.635 33.370 1.00 91.56 16 GLU D O 1
ATOM 4578 N N . LEU D 1 18 ? 17.150 -8.860 31.285 1.00 90.66 17 LEU D N 1
ATOM 4579 C CA . LEU D 1 18 ? 16.173 -7.847 31.692 1.00 91.61 17 LEU D CA 1
ATOM 4580 C C . LEU D 1 18 ? 14.957 -8.504 32.360 1.00 96.17 17 LEU D C 1
ATOM 4581 O O . LEU D 1 18 ? 14.559 -8.054 33.440 1.00 96.66 17 LEU D O 1
ATOM 4583 N N . LYS D 1 19 ? 14.428 -9.616 31.772 1.00 91.88 18 LYS D N 1
ATOM 4584 C CA . LYS D 1 19 ? 13.307 -10.392 32.326 1.00 92.36 18 LYS D CA 1
ATOM 4585 C C . LYS D 1 19 ? 13.618 -10.758 33.777 1.00 93.98 18 LYS D C 1
ATOM 4586 O O . LYS D 1 19 ? 12.808 -10.493 34.670 1.00 93.81 18 LYS D O 1
ATOM 4592 N N . ARG D 1 20 ? 14.832 -11.321 33.995 1.00 88.63 19 ARG D N 1
ATOM 4593 C CA . ARG D 1 20 ? 15.359 -11.746 35.284 1.00 87.42 19 ARG D CA 1
ATOM 4594 C C . ARG D 1 20 ? 15.514 -10.562 36.228 1.00 92.41 19 ARG D C 1
ATOM 4595 O O . ARG D 1 20 ? 15.150 -10.667 37.398 1.00 90.50 19 ARG D O 1
ATOM 4597 N N . ARG D 1 21 ? 16.036 -9.432 35.706 1.00 91.75 20 ARG D N 1
ATOM 4598 C CA . ARG D 1 21 ? 16.256 -8.203 36.460 1.00 92.46 20 ARG D CA 1
ATOM 4599 C C . ARG D 1 21 ? 14.942 -7.606 36.928 1.00 100.68 20 ARG D C 1
ATOM 4600 O O . ARG D 1 21 ? 14.861 -7.221 38.089 1.00 100.00 20 ARG D O 1
ATOM 4608 N N . TYR D 1 22 ? 13.905 -7.583 36.056 1.00 100.81 21 TYR D N 1
ATOM 4609 C CA . TYR D 1 22 ? 12.570 -7.077 36.396 1.00 103.94 21 TYR D CA 1
ATOM 4610 C C . TYR D 1 22 ? 11.962 -7.881 37.546 1.00 109.06 21 TYR D C 1
ATOM 4611 O O . TYR D 1 22 ? 11.420 -7.302 38.492 1.00 110.35 21 TYR D O 1
ATOM 4613 N N . ALA D 1 23 ? 12.094 -9.222 37.466 1.00 104.88 22 ALA D N 1
ATOM 4614 C CA . ALA D 1 23 ? 11.580 -10.178 38.442 1.00 104.91 22 ALA D CA 1
ATOM 4615 C C . ALA D 1 23 ? 12.147 -9.925 39.850 1.00 108.37 22 ALA D C 1
ATOM 4616 O O . ALA D 1 23 ? 11.400 -9.998 40.830 1.00 108.69 22 ALA D O 1
ATOM 4618 N N . CYS D 1 24 ? 13.465 -9.584 39.917 1.00 103.61 23 CYS D N 1
ATOM 4619 C CA . CYS D 1 24 ? 14.247 -9.290 41.126 1.00 102.08 23 CYS D CA 1
ATOM 4620 C C . CYS D 1 24 ? 13.897 -7.923 41.708 1.00 106.69 23 CYS D C 1
ATOM 4621 O O . CYS D 1 24 ? 13.849 -7.782 42.933 1.00 106.76 23 CYS D O 1
ATOM 4624 N N . LEU D 1 25 ? 13.693 -6.916 40.832 1.00 103.31 24 LEU D N 1
ATOM 4625 C CA . LEU D 1 25 ? 13.343 -5.541 41.188 1.00 104.30 24 LEU D CA 1
ATOM 4626 C C . LEU D 1 25 ? 11.927 -5.470 41.750 1.00 108.88 24 LEU D C 1
ATOM 4627 O O . LEU D 1 25 ? 11.655 -4.616 42.594 1.00 110.18 24 LEU D O 1
ATOM 4632 N N . SER D 1 26 ? 11.037 -6.385 41.304 1.00 104.83 25 SER D N 1
ATOM 4633 C CA . SER D 1 26 ? 9.655 -6.484 41.768 1.00 107.03 25 SER D CA 1
ATOM 4634 C C . SER D 1 26 ? 9.539 -7.219 43.133 1.00 109.28 25 SER D C 1
ATOM 4635 O O . SER D 1 26 ? 8.451 -7.261 43.713 1.00 111.64 25 SER D O 1
ATOM 4637 N N . LYS D 1 27 ? 10.656 -7.772 43.652 1.00 101.33 26 LYS D N 1
ATOM 4638 C CA . LYS D 1 27 ? 10.696 -8.457 44.951 1.00 99.05 26 LYS D CA 1
ATOM 4639 C C . LYS D 1 27 ? 10.908 -7.411 46.064 1.00 103.98 26 LYS D C 1
ATOM 4640 O O . LYS D 1 27 ? 11.653 -6.454 45.839 1.00 103.10 26 LYS D O 1
ATOM 4643 N N . PRO D 1 28 ? 10.290 -7.554 47.266 1.00 101.77 27 PRO D N 1
ATOM 4644 C CA . PRO D 1 28 ? 10.482 -6.528 48.314 1.00 101.80 27 PRO D CA 1
ATOM 4645 C C . PRO D 1 28 ? 11.934 -6.370 48.745 1.00 103.05 27 PRO D C 1
ATOM 4646 O O . PRO D 1 28 ? 12.696 -7.326 48.640 1.00 100.19 27 PRO D O 1
ATOM 4650 N N . ASP D 1 29 ? 12.328 -5.158 49.179 1.00 100.93 28 ASP D N 1
ATOM 4651 C CA . ASP D 1 29 ? 13.707 -4.891 49.580 1.00 99.44 28 ASP D CA 1
ATOM 4652 C C . ASP D 1 29 ? 13.866 -4.941 51.108 1.00 103.70 28 ASP D C 1
ATOM 4653 O O . ASP D 1 29 ? 13.372 -4.053 51.810 1.00 106.22 28 ASP D O 1
ATOM 4658 N N . GLY D 1 30 ? 14.545 -5.992 51.592 1.00 97.22 29 GLY D N 1
ATOM 4659 C CA . GLY D 1 30 ? 14.753 -6.252 53.017 1.00 96.02 29 GLY D CA 1
ATOM 4660 C C . GLY D 1 30 ? 16.168 -6.497 53.519 1.00 96.84 29 GLY D C 1
ATOM 4661 O O . GLY D 1 30 ? 16.984 -7.132 52.851 1.00 94.63 29 GLY D O 1
ATOM 4662 N N . ARG D 1 31 ? 16.441 -6.013 54.742 1.00 93.57 30 ARG D N 1
ATOM 4663 C CA . ARG D 1 31 ? 17.717 -6.117 55.454 1.00 92.39 30 ARG D CA 1
ATOM 4664 C C . ARG D 1 31 ? 17.558 -7.211 56.501 1.00 94.54 30 ARG D C 1
ATOM 4665 O O . ARG D 1 31 ? 16.856 -7.001 57.491 1.00 94.46 30 ARG D O 1
ATOM 4673 N N . TYR D 1 32 ? 18.155 -8.392 56.267 1.00 89.61 31 TYR D N 1
ATOM 4674 C CA . TYR D 1 32 ? 17.979 -9.520 57.184 1.00 88.71 31 TYR D CA 1
ATOM 4675 C C . TYR D 1 32 ? 19.271 -10.141 57.730 1.00 92.17 31 TYR D C 1
ATOM 4676 O O . TYR D 1 32 ? 20.355 -9.924 57.188 1.00 92.01 31 TYR D O 1
ATOM 4685 N N . ILE D 1 33 ? 19.116 -10.957 58.796 1.00 88.18 32 ILE D N 1
ATOM 4686 C CA . ILE D 1 33 ? 20.168 -11.710 59.481 1.00 87.70 32 ILE D CA 1
ATOM 4687 C C . ILE D 1 33 ? 19.798 -13.202 59.480 1.00 90.71 32 ILE D C 1
ATOM 4688 O O . ILE D 1 33 ? 18.643 -13.550 59.750 1.00 89.86 32 ILE D O 1
ATOM 4693 N N . PHE D 1 34 ? 20.790 -14.074 59.178 1.00 87.04 33 PHE D N 1
ATOM 4694 C CA . PHE D 1 34 ? 20.647 -15.529 59.232 1.00 86.66 33 PHE D CA 1
ATOM 4695 C C . PHE D 1 34 ? 21.421 -15.995 60.469 1.00 91.93 33 PHE D C 1
ATOM 4696 O O . PHE D 1 34 ? 22.655 -15.882 60.526 1.00 92.81 33 PHE D O 1
ATOM 4704 N N . LEU D 1 35 ? 20.684 -16.401 61.500 1.00 87.67 34 LEU D N 1
ATOM 4705 C CA . LEU D 1 35 ? 21.268 -16.841 62.761 1.00 87.82 34 LEU D CA 1
ATOM 4706 C C . LEU D 1 35 ? 21.080 -18.347 62.937 1.00 91.68 34 LEU D C 1
ATOM 4707 O O . LEU D 1 35 ? 20.007 -18.874 62.666 1.00 91.36 34 LEU D O 1
ATOM 4709 N N . GLY D 1 36 ? 22.141 -19.025 63.347 1.00 89.16 35 GLY D N 1
ATOM 4710 C CA . GLY D 1 36 ? 22.120 -20.467 63.548 1.00 90.92 35 GLY D CA 1
ATOM 4711 C C . GLY D 1 36 ? 23.502 -21.067 63.604 1.00 96.36 35 GLY D C 1
ATOM 4712 O O . GLY D 1 36 ? 23.665 -22.255 63.331 1.00 98.98 35 GLY D O 1
ATOM 4713 N N . GLY D 1 43 ? 24.019 -19.787 54.694 1.00 91.37 42 GLY D N 1
ATOM 4714 C CA . GLY D 1 43 ? 24.993 -19.565 53.627 1.00 93.14 42 GLY D CA 1
ATOM 4715 C C . GLY D 1 43 ? 24.499 -20.044 52.273 1.00 100.35 42 GLY D C 1
ATOM 4716 O O . GLY D 1 43 ? 24.542 -19.303 51.278 1.00 98.02 42 GLY D O 1
ATOM 4717 N N . THR D 1 44 ? 24.033 -21.310 52.238 1.00 100.38 43 THR D N 1
ATOM 4718 C CA . THR D 1 44 ? 23.371 -21.934 51.093 1.00 101.05 43 THR D CA 1
ATOM 4719 C C . THR D 1 44 ? 22.115 -21.096 50.748 1.00 102.68 43 THR D C 1
ATOM 4720 O O . THR D 1 44 ? 21.944 -20.703 49.596 1.00 102.79 43 THR D O 1
ATOM 4722 N N . GLN D 1 45 ? 21.270 -20.794 51.765 1.00 97.33 44 GLN D N 1
ATOM 4723 C CA . GLN D 1 45 ? 20.046 -19.993 51.655 1.00 95.10 44 GLN D CA 1
ATOM 4724 C C . GLN D 1 45 ? 20.363 -18.525 51.330 1.00 96.75 44 GLN D C 1
ATOM 4725 O O . GLN D 1 45 ? 19.573 -17.865 50.648 1.00 95.39 44 GLN D O 1
ATOM 4727 N N . SER D 1 46 ? 21.531 -18.032 51.801 1.00 92.81 45 SER D N 1
ATOM 4728 C CA . SER D 1 46 ? 22.027 -16.673 51.571 1.00 91.01 45 SER D CA 1
ATOM 4729 C C . SER D 1 46 ? 22.367 -16.433 50.108 1.00 95.19 45 SER D C 1
ATOM 4730 O O . SER D 1 46 ? 22.145 -15.327 49.609 1.00 93.97 45 SER D O 1
ATOM 4733 N N . LEU D 1 47 ? 22.920 -17.470 49.428 1.00 92.93 46 LEU D N 1
ATOM 4734 C CA . LEU D 1 47 ? 23.280 -17.448 48.008 1.00 92.55 46 LEU D CA 1
ATOM 4735 C C . LEU D 1 47 ? 22.023 -17.458 47.166 1.00 97.64 46 LEU D C 1
ATOM 4736 O O . LEU D 1 47 ? 22.002 -16.816 46.118 1.00 96.67 46 LEU D O 1
ATOM 4741 N N . ASN D 1 48 ? 20.971 -18.163 47.633 1.00 96.81 47 ASN D N 1
ATOM 4742 C CA . ASN D 1 48 ? 19.673 -18.250 46.966 1.00 98.16 47 ASN D CA 1
ATOM 4743 C C . ASN D 1 48 ? 18.990 -16.872 46.905 1.00 102.23 47 ASN D C 1
ATOM 4744 O O . ASN D 1 48 ? 18.610 -16.445 45.814 1.00 102.31 47 ASN D O 1
ATOM 4746 N N . LEU D 1 49 ? 18.872 -16.171 48.064 1.00 98.26 48 LEU D N 1
ATOM 4747 C CA . LEU D 1 49 ? 18.257 -14.840 48.166 1.00 97.12 48 LEU D CA 1
ATOM 4748 C C . LEU D 1 49 ? 19.056 -13.782 47.412 1.00 100.36 48 LEU D C 1
ATOM 4749 O O . LEU D 1 49 ? 18.460 -12.853 46.873 1.00 99.48 48 LEU D O 1
ATOM 4751 N N . LYS D 1 50 ? 20.395 -13.928 47.357 1.00 97.46 49 LYS D N 1
ATOM 4752 C CA . LYS D 1 50 ? 21.263 -13.014 46.610 1.00 97.80 49 LYS D CA 1
ATOM 4753 C C . LYS D 1 50 ? 20.890 -13.075 45.129 1.00 104.47 49 LYS D C 1
ATOM 4754 O O . LYS D 1 50 ? 20.873 -12.046 44.457 1.00 104.93 49 LYS D O 1
ATOM 4756 N N . LYS D 1 51 ? 20.558 -14.281 44.634 1.00 101.75 50 LYS D N 1
ATOM 4757 C CA . LYS D 1 51 ? 20.159 -14.496 43.254 1.00 102.05 50 LYS D CA 1
ATOM 4758 C C . LYS D 1 51 ? 18.704 -14.093 42.999 1.00 106.02 50 LYS D C 1
ATOM 4759 O O . LYS D 1 51 ? 18.427 -13.487 41.967 1.00 106.80 50 LYS D O 1
ATOM 4761 N N . SER D 1 52 ? 17.777 -14.432 43.912 1.00 102.11 51 SER D N 1
ATOM 4762 C CA . SER D 1 52 ? 16.347 -14.173 43.716 1.00 103.04 51 SER D CA 1
ATOM 4763 C C . SER D 1 52 ? 15.874 -12.772 44.103 1.00 105.92 51 SER D C 1
ATOM 4764 O O . SER D 1 52 ? 14.942 -12.264 43.478 1.00 105.68 51 SER D O 1
ATOM 4767 N N . HIS D 1 53 ? 16.484 -12.166 45.141 1.00 101.70 52 HIS D N 1
ATOM 4768 C CA . HIS D 1 53 ? 16.072 -10.870 45.682 1.00 101.32 52 HIS D CA 1
ATOM 4769 C C . HIS D 1 53 ? 17.139 -9.772 45.588 1.00 107.08 52 HIS D C 1
ATOM 4770 O O . HIS D 1 53 ? 16.861 -8.629 45.966 1.00 107.45 52 HIS D O 1
ATOM 4777 N N . CYS D 1 54 ? 18.338 -10.107 45.060 1.00 104.87 53 CYS D N 1
ATOM 4778 C CA . CYS D 1 54 ? 19.485 -9.203 44.889 1.00 105.53 53 CYS D CA 1
ATOM 4779 C C . CYS D 1 54 ? 19.937 -8.560 46.238 1.00 111.95 53 CYS D C 1
ATOM 4780 O O . CYS D 1 54 ? 20.364 -7.395 46.280 1.00 113.48 53 CYS D O 1
ATOM 4782 N N . TYR D 1 55 ? 19.866 -9.340 47.331 1.00 107.39 54 TYR D N 1
ATOM 4783 C CA . TYR D 1 55 ? 20.345 -8.890 48.629 1.00 106.86 54 TYR D CA 1
ATOM 4784 C C . TYR D 1 55 ? 21.839 -9.221 48.670 1.00 113.07 54 TYR D C 1
ATOM 4785 O O . TYR D 1 55 ? 22.243 -10.277 48.174 1.00 112.61 54 TYR D O 1
ATOM 4794 N N . CYS D 1 56 ? 22.657 -8.328 49.240 1.00 112.03 55 CYS D N 1
ATOM 4795 C CA . CYS D 1 56 ? 24.098 -8.532 49.373 1.00 113.19 55 CYS D CA 1
ATOM 4796 C C . CYS D 1 56 ? 24.386 -9.638 50.395 1.00 117.05 55 CYS D C 1
ATOM 4797 O O . CYS D 1 56 ? 23.735 -9.681 51.438 1.00 117.25 55 CYS D O 1
ATOM 4800 N N . HIS D 1 57 ? 25.346 -10.527 50.103 1.00 113.12 56 HIS D N 1
ATOM 4801 C CA . HIS D 1 57 ? 25.680 -11.598 51.029 1.00 112.69 56 HIS D CA 1
ATOM 4802 C C . HIS D 1 57 ? 26.892 -11.206 51.848 1.00 117.63 56 HIS D C 1
ATOM 4803 O O . HIS D 1 57 ? 28.030 -11.283 51.379 1.00 118.79 56 HIS D O 1
ATOM 4810 N N . LEU D 1 58 ? 26.630 -10.757 53.077 1.00 113.81 57 LEU D N 1
ATOM 4811 C CA . LEU D 1 58 ? 27.670 -10.355 54.006 1.00 115.08 57 LEU D CA 1
ATOM 4812 C C . LEU D 1 58 ? 28.043 -11.529 54.902 1.00 119.14 57 LEU D C 1
ATOM 4813 O O . LEU D 1 58 ? 27.375 -11.771 55.905 1.00 117.28 57 LEU D O 1
ATOM 4815 N N . SER D 1 59 ? 29.079 -12.289 54.515 1.00 118.46 58 SER D N 1
ATOM 4816 C CA . SER D 1 59 ? 29.538 -13.425 55.318 1.00 120.15 58 SER D CA 1
ATOM 4817 C C . SER D 1 59 ? 30.872 -13.120 55.941 1.00 128.43 58 SER D C 1
ATOM 4818 O O . SER D 1 59 ? 31.868 -13.003 55.227 1.00 130.14 58 SER D O 1
ATOM 4821 N N . THR D 1 60 ? 30.892 -12.955 57.283 1.00 126.56 59 THR D N 1
ATOM 4822 C CA . THR D 1 60 ? 32.107 -12.642 58.041 1.00 129.98 59 THR D CA 1
ATOM 4823 C C . THR D 1 60 ? 33.059 -13.842 58.015 1.00 138.33 59 THR D C 1
ATOM 4824 O O . THR D 1 60 ? 34.275 -13.664 57.868 1.00 140.96 59 THR D O 1
ATOM 4826 N N . GLY D 1 61 ? 32.479 -15.042 58.090 1.00 135.28 60 GLY D N 1
ATOM 4827 C CA . GLY D 1 61 ? 33.199 -16.306 58.011 1.00 138.52 60 GLY D CA 1
ATOM 4828 C C . GLY D 1 61 ? 33.986 -16.403 56.720 1.00 145.23 60 GLY D C 1
ATOM 4829 O O . GLY D 1 61 ? 35.186 -16.697 56.754 1.00 148.83 60 GLY D O 1
ATOM 4830 N N . ASP D 1 62 ? 33.320 -16.103 55.570 1.00 139.45 61 ASP D N 1
ATOM 4831 C CA . ASP D 1 62 ? 33.950 -16.118 54.247 1.00 140.41 61 ASP D CA 1
ATOM 4832 C C . ASP D 1 62 ? 35.069 -15.080 54.165 1.00 146.80 61 ASP D C 1
ATOM 4833 O O . ASP D 1 62 ? 36.178 -15.434 53.768 1.00 150.23 61 ASP D O 1
ATOM 4835 N N . LEU D 1 63 ? 34.799 -13.827 54.613 1.00 141.66 62 LEU D N 1
ATOM 4836 C CA . LEU D 1 63 ? 35.749 -12.710 54.631 1.00 143.82 62 LEU D CA 1
ATOM 4837 C C . LEU D 1 63 ? 36.934 -12.989 55.556 1.00 152.16 62 LEU D C 1
ATOM 4838 O O . LEU D 1 63 ? 38.053 -12.569 55.268 1.00 155.76 62 LEU D O 1
ATOM 4840 N N . GLY D 1 75 ? 46.695 -7.291 59.808 1.00 213.12 74 GLY D N 1
ATOM 4841 C CA . GLY D 1 75 ? 46.483 -8.459 58.965 1.00 212.95 74 GLY D CA 1
ATOM 4842 C C . GLY D 1 75 ? 46.879 -9.756 59.637 1.00 215.15 74 GLY D C 1
ATOM 4843 O O . GLY D 1 75 ? 46.089 -10.707 59.666 1.00 214.74 74 GLY D O 1
ATOM 4844 N N . LEU D 1 76 ? 48.114 -9.797 60.187 1.00 212.50 75 LEU D N 1
ATOM 4845 C CA . LEU D 1 76 ? 48.663 -10.955 60.901 1.00 211.81 75 LEU D CA 1
ATOM 4846 C C . LEU D 1 76 ? 47.843 -11.256 62.159 1.00 214.43 75 LEU D C 1
ATOM 4847 O O . LEU D 1 76 ? 47.566 -12.425 62.444 1.00 213.78 75 LEU D O 1
ATOM 4849 N N . LYS D 1 77 ? 47.432 -10.193 62.885 1.00 212.46 76 LYS D N 1
ATOM 4850 C CA . LYS D 1 77 ? 46.618 -10.272 64.095 1.00 212.38 76 LYS D CA 1
ATOM 4851 C C . LYS D 1 77 ? 45.301 -10.996 63.807 1.00 215.79 76 LYS D C 1
ATOM 4852 O O . LYS D 1 77 ? 44.966 -11.940 64.526 1.00 215.07 76 LYS D O 1
ATOM 4854 N N . ILE D 1 78 ? 44.595 -10.596 62.719 1.00 214.36 77 ILE D N 1
ATOM 4855 C CA . ILE D 1 78 ? 43.327 -11.200 62.290 1.00 214.59 77 ILE D CA 1
ATOM 4856 C C . ILE D 1 78 ? 43.537 -12.637 61.790 1.00 216.84 77 ILE D C 1
ATOM 4857 O O . ILE D 1 78 ? 42.767 -13.519 62.173 1.00 216.40 77 ILE D O 1
ATOM 4859 N N . LYS D 1 79 ? 44.585 -12.874 60.963 1.00 214.09 78 LYS D N 1
ATOM 4860 C CA . LYS D 1 79 ? 44.913 -14.199 60.417 1.00 213.54 78 LYS D CA 1
ATOM 4861 C C . LYS D 1 79 ? 45.174 -15.221 61.523 1.00 215.36 78 LYS D C 1
ATOM 4862 O O . LYS D 1 79 ? 44.707 -16.355 61.423 1.00 214.87 78 LYS D O 1
ATOM 4864 N N . ASN D 1 80 ? 45.880 -14.801 62.592 1.00 212.36 79 ASN D N 1
ATOM 4865 C CA . ASN D 1 80 ? 46.208 -15.643 63.742 1.00 211.39 79 ASN D CA 1
ATOM 4866 C C . ASN D 1 80 ? 44.989 -15.937 64.613 1.00 213.45 79 ASN D C 1
ATOM 4867 O O . ASN D 1 80 ? 44.887 -17.047 65.136 1.00 212.74 79 ASN D O 1
ATOM 4869 N N . ILE D 1 81 ? 44.069 -14.961 64.773 1.00 211.09 80 ILE D N 1
ATOM 4870 C CA . ILE D 1 81 ? 42.846 -15.155 65.559 1.00 210.80 80 ILE D CA 1
ATOM 4871 C C . ILE D 1 81 ? 41.912 -16.124 64.825 1.00 213.44 80 ILE D C 1
ATOM 4872 O O . ILE D 1 81 ? 41.395 -17.055 65.448 1.00 212.73 80 ILE D O 1
ATOM 4874 N N . ILE D 1 82 ? 41.756 -15.936 63.489 1.00 211.33 81 ILE D N 1
ATOM 4875 C CA . ILE D 1 82 ? 40.943 -16.784 62.610 1.00 211.17 81 ILE D CA 1
ATOM 4876 C C . ILE D 1 82 ? 41.444 -18.232 62.640 1.00 212.85 81 ILE D C 1
ATOM 4877 O O . ILE D 1 82 ? 40.664 -19.133 62.958 1.00 212.39 81 ILE D O 1
ATOM 4879 N N . ASN D 1 83 ? 42.755 -18.440 62.378 1.00 209.72 82 ASN D N 1
ATOM 4880 C CA . ASN D 1 83 ? 43.399 -19.758 62.354 1.00 209.08 82 ASN D CA 1
ATOM 4881 C C . ASN D 1 83 ? 43.381 -20.479 63.722 1.00 210.84 82 ASN D C 1
ATOM 4882 O O . ASN D 1 83 ? 43.487 -21.706 63.753 1.00 210.52 82 ASN D O 1
ATOM 4884 N N . GLU D 1 84 ? 43.220 -19.727 64.834 1.00 207.66 83 GLU D N 1
ATOM 4885 C CA . GLU D 1 84 ? 43.119 -20.272 66.193 1.00 206.85 83 GLU D CA 1
ATOM 4886 C C . GLU D 1 84 ? 41.663 -20.648 66.531 1.00 209.06 83 GLU D C 1
ATOM 4887 O O . GLU D 1 84 ? 41.420 -21.311 67.543 1.00 208.63 83 GLU D O 1
ATOM 4889 N N . GLY D 1 85 ? 40.724 -20.222 65.681 1.00 206.41 84 GLY D N 1
ATOM 4890 C CA . GLY D 1 85 ? 39.294 -20.480 65.832 1.00 206.07 84 GLY D CA 1
ATOM 4891 C C . GLY D 1 85 ? 38.572 -19.560 66.801 1.00 207.65 84 GLY D C 1
ATOM 4892 O O . GLY D 1 85 ? 37.414 -19.818 67.145 1.00 207.10 84 GLY D O 1
ATOM 4893 N N . LYS D 1 86 ? 39.248 -18.476 67.248 1.00 204.52 85 LYS D N 1
ATOM 4894 C CA . LYS D 1 86 ? 38.705 -17.488 68.192 1.00 203.93 85 LYS D CA 1
ATOM 4895 C C . LYS D 1 86 ? 38.043 -16.296 67.470 1.00 205.69 85 LYS D C 1
ATOM 4896 O O . LYS D 1 86 ? 38.140 -16.190 66.244 1.00 205.54 85 LYS D O 1
ATOM 4898 N N . LEU D 1 87 ? 37.357 -15.415 68.233 1.00 202.40 86 LEU D N 1
ATOM 4899 C CA . LEU D 1 87 ? 36.653 -14.248 67.699 1.00 202.52 86 LEU D CA 1
ATOM 4900 C C . LEU D 1 87 ? 37.543 -13.024 67.555 1.00 204.76 86 LEU D C 1
ATOM 4901 O O . LEU D 1 87 ? 38.254 -12.649 68.493 1.00 204.11 86 LEU D O 1
ATOM 4903 N N . VAL D 1 88 ? 37.462 -12.384 66.377 1.00 202.46 87 VAL D N 1
ATOM 4904 C CA . VAL D 1 88 ? 38.173 -11.156 66.042 1.00 202.53 87 VAL D CA 1
ATOM 4905 C C . VAL D 1 88 ? 37.560 -10.026 66.869 1.00 204.77 87 VAL D C 1
ATOM 4906 O O . VAL D 1 88 ? 36.401 -10.134 67.281 1.00 204.60 87 VAL D O 1
ATOM 4908 N N . ASP D 1 89 ? 38.347 -8.970 67.149 1.00 201.95 88 ASP D N 1
ATOM 4909 C CA . ASP D 1 89 ? 37.912 -7.812 67.935 1.00 202.04 88 ASP D CA 1
ATOM 4910 C C . ASP D 1 89 ? 36.688 -7.155 67.302 1.00 204.65 88 ASP D C 1
ATOM 4911 O O . ASP D 1 89 ? 36.661 -6.971 66.084 1.00 204.41 88 ASP D O 1
ATOM 4913 N N . ASP D 1 90 ? 35.659 -6.864 68.132 1.00 202.28 89 ASP D N 1
ATOM 4914 C CA . ASP D 1 90 ? 34.360 -6.287 67.758 1.00 202.63 89 ASP D CA 1
ATOM 4915 C C . ASP D 1 90 ? 34.476 -5.049 66.873 1.00 205.86 89 ASP D C 1
ATOM 4916 O O . ASP D 1 90 ? 33.735 -4.944 65.897 1.00 205.67 89 ASP D O 1
ATOM 4918 N N . GLN D 1 91 ? 35.411 -4.131 67.205 1.00 202.99 90 GLN D N 1
ATOM 4919 C CA . GLN D 1 91 ? 35.664 -2.891 66.468 1.00 203.14 90 GLN D CA 1
ATOM 4920 C C . GLN D 1 91 ? 36.144 -3.159 65.044 1.00 205.12 90 GLN D C 1
ATOM 4921 O O . GLN D 1 91 ? 35.743 -2.440 64.128 1.00 205.09 90 GLN D O 1
ATOM 4923 N N . MET D 1 92 ? 36.976 -4.204 64.857 1.00 201.82 91 MET D N 1
ATOM 4924 C CA . MET D 1 92 ? 37.517 -4.588 63.552 1.00 201.63 91 MET D CA 1
ATOM 4925 C C . MET D 1 92 ? 36.424 -5.113 62.606 1.00 204.36 91 MET D C 1
ATOM 4926 O O . MET D 1 92 ? 36.343 -4.655 61.461 1.00 204.58 91 MET D O 1
ATOM 4928 N N . VAL D 1 93 ? 35.587 -6.061 63.095 1.00 200.90 92 VAL D N 1
ATOM 4929 C CA . VAL D 1 93 ? 34.484 -6.687 62.355 1.00 196.71 92 VAL D CA 1
ATOM 4930 C C . VAL D 1 93 ? 33.425 -5.663 61.946 1.00 196.43 92 VAL D C 1
ATOM 4931 O O . VAL D 1 93 ? 32.892 -5.750 60.837 1.00 193.07 92 VAL D O 1
ATOM 4933 N N . LEU D 1 94 ? 33.139 -4.694 62.842 1.00 193.25 93 LEU D N 1
ATOM 4934 C CA . LEU D 1 94 ? 32.174 -3.610 62.659 1.00 191.75 93 LEU D CA 1
ATOM 4935 C C . LEU D 1 94 ? 32.532 -2.709 61.479 1.00 197.60 93 LEU D C 1
ATOM 4936 O O . LEU D 1 94 ? 31.637 -2.321 60.731 1.00 194.87 93 LEU D O 1
ATOM 4938 N N . SER D 1 95 ? 33.832 -2.386 61.309 1.00 198.95 94 SER D N 1
ATOM 4939 C CA . SER D 1 95 ? 34.319 -1.531 60.223 1.00 199.73 94 SER D CA 1
ATOM 4940 C C . SER D 1 95 ? 34.149 -2.202 58.861 1.00 202.12 94 SER D C 1
ATOM 4941 O O . SER D 1 95 ? 33.820 -1.527 57.883 1.00 201.69 94 SER D O 1
ATOM 4943 N N . LEU D 1 96 ? 34.347 -3.531 58.807 1.00 195.86 95 LEU D N 1
ATOM 4944 C CA . LEU D 1 96 ? 34.195 -4.315 57.584 1.00 192.57 95 LEU D CA 1
ATOM 4945 C C . LEU D 1 96 ? 32.714 -4.404 57.200 1.00 190.96 95 LEU D C 1
ATOM 4946 O O . LEU D 1 96 ? 32.372 -4.154 56.040 1.00 189.39 95 LEU D O 1
ATOM 4948 N N . VAL D 1 97 ? 31.837 -4.708 58.190 1.00 184.44 96 VAL D N 1
ATOM 4949 C CA . VAL D 1 97 ? 30.387 -4.825 58.010 1.00 179.82 96 VAL D CA 1
ATOM 4950 C C . VAL D 1 97 ? 29.765 -3.463 57.686 1.00 184.34 96 VAL D C 1
ATOM 4951 O O . VAL D 1 97 ? 30.268 -2.419 58.103 1.00 187.40 96 VAL D O 1
ATOM 4953 N N . PRO D 1 104 ? 27.453 -1.942 47.591 1.00 141.92 103 PRO D N 1
ATOM 4954 C CA . PRO D 1 104 ? 27.258 -2.488 46.234 1.00 140.04 103 PRO D CA 1
ATOM 4955 C C . PRO D 1 104 ? 25.824 -2.998 46.037 1.00 140.11 103 PRO D C 1
ATOM 4956 O O . PRO D 1 104 ? 24.924 -2.169 45.865 1.00 140.47 103 PRO D O 1
ATOM 4960 N N . GLN D 1 105 ? 25.598 -4.340 46.116 1.00 132.97 104 GLN D N 1
ATOM 4961 C CA . GLN D 1 105 ? 24.286 -5.004 45.986 1.00 129.99 104 GLN D CA 1
ATOM 4962 C C . GLN D 1 105 ? 23.329 -4.677 47.164 1.00 131.74 104 GLN D C 1
ATOM 4963 O O . GLN D 1 105 ? 22.201 -5.184 47.211 1.00 129.82 104 GLN D O 1
ATOM 4965 N N . CYS D 1 106 ? 23.787 -3.795 48.087 1.00 128.35 105 CYS D N 1
ATOM 4966 C CA . CYS D 1 106 ? 23.097 -3.322 49.291 1.00 127.53 105 CYS D CA 1
ATOM 4967 C C . CYS D 1 106 ? 22.016 -2.277 48.971 1.00 129.91 105 CYS D C 1
ATOM 4968 O O . CYS D 1 106 ? 21.374 -1.764 49.897 1.00 130.27 105 CYS D O 1
ATOM 4971 N N . LYS D 1 107 ? 21.826 -1.962 47.664 1.00 124.80 106 LYS D N 1
ATOM 4972 C CA . LYS D 1 107 ? 20.833 -1.007 47.158 1.00 125.49 106 LYS D CA 1
ATOM 4973 C C . LYS D 1 107 ? 19.429 -1.441 47.574 1.00 124.86 106 LYS D C 1
ATOM 4974 O O . LYS D 1 107 ? 18.665 -0.616 48.085 1.00 126.59 106 LYS D O 1
ATOM 4976 N N . LYS D 1 108 ? 19.120 -2.750 47.412 1.00 115.62 107 LYS D N 1
ATOM 4977 C CA . LYS D 1 108 ? 17.841 -3.340 47.809 1.00 113.46 107 LYS D CA 1
ATOM 4978 C C . LYS D 1 108 ? 17.902 -3.869 49.265 1.00 113.98 107 LYS D C 1
ATOM 4979 O O . LYS D 1 108 ? 16.977 -3.650 50.038 1.00 114.74 107 LYS D O 1
ATOM 4981 N N . GLY D 1 109 ? 19.000 -4.520 49.634 1.00 106.76 108 GLY D N 1
ATOM 4982 C CA . GLY D 1 109 ? 19.174 -5.065 50.975 1.00 104.40 108 GLY D CA 1
ATOM 4983 C C . GLY D 1 109 ? 20.361 -5.992 51.105 1.00 104.53 108 GLY D C 1
ATOM 4984 O O . GLY D 1 109 ? 21.226 -6.037 50.221 1.00 104.24 108 GLY D O 1
ATOM 4985 N N . PHE D 1 110 ? 20.409 -6.734 52.223 1.00 98.01 109 PHE D N 1
ATOM 4986 C CA . PHE D 1 110 ? 21.485 -7.675 52.527 1.00 95.97 109 PHE D CA 1
ATOM 4987 C C . PHE D 1 110 ? 21.004 -8.877 53.322 1.00 96.99 109 PHE D C 1
ATOM 4988 O O . PHE D 1 110 ? 19.878 -8.873 53.821 1.00 96.10 109 PHE D O 1
ATOM 4996 N N . ILE D 1 111 ? 21.881 -9.885 53.480 1.00 93.02 110 ILE D N 1
ATOM 4997 C CA . ILE D 1 111 ? 21.670 -11.094 54.285 1.00 92.19 110 ILE D CA 1
ATOM 4998 C C . ILE D 1 111 ? 22.938 -11.289 55.127 1.00 97.07 110 ILE D C 1
ATOM 4999 O O . ILE D 1 111 ? 24.008 -11.519 54.565 1.00 97.63 110 ILE D O 1
ATOM 5001 N N . LEU D 1 112 ? 22.839 -11.105 56.461 1.00 93.98 111 LEU D N 1
ATOM 5002 C CA . LEU D 1 112 ? 23.986 -11.223 57.370 1.00 94.97 111 LEU D CA 1
ATOM 5003 C C . LEU D 1 112 ? 24.181 -12.672 57.877 1.00 99.99 111 LEU D C 1
ATOM 5004 O O . LEU D 1 112 ? 23.329 -13.192 58.601 1.00 98.21 111 LEU D O 1
ATOM 5006 N N . ASP D 1 113 ? 25.297 -13.326 57.440 1.00 99.42 112 ASP D N 1
ATOM 5007 C CA . ASP D 1 113 ? 25.697 -14.709 57.772 1.00 100.67 112 ASP D CA 1
ATOM 5008 C C . ASP D 1 113 ? 27.011 -14.725 58.568 1.00 108.41 112 ASP D C 1
ATOM 5009 O O . ASP D 1 113 ? 28.082 -14.443 58.027 1.00 109.93 112 ASP D O 1
ATOM 5011 N N . GLY D 1 114 ? 26.906 -15.037 59.853 1.00 106.41 113 GLY D N 1
ATOM 5012 C CA . GLY D 1 114 ? 28.053 -15.085 60.754 1.00 109.14 113 GLY D CA 1
ATOM 5013 C C . GLY D 1 114 ? 28.225 -13.849 61.615 1.00 114.48 113 GLY D C 1
ATOM 5014 O O . GLY D 1 114 ? 29.050 -13.843 62.536 1.00 116.54 113 GLY D O 1
ATOM 5015 N N . TYR D 1 115 ? 27.450 -12.793 61.321 1.00 109.78 114 TYR D N 1
ATOM 5016 C CA . TYR D 1 115 ? 27.447 -11.540 62.071 1.00 110.01 114 TYR D CA 1
ATOM 5017 C C . TYR D 1 115 ? 25.995 -11.159 62.375 1.00 111.38 114 TYR D C 1
ATOM 5018 O O . TYR D 1 115 ? 25.162 -11.196 61.467 1.00 108.98 114 TYR D O 1
ATOM 5027 N N . PRO D 1 116 ? 25.642 -10.831 63.639 1.00 108.24 115 PRO D N 1
ATOM 5028 C CA . PRO D 1 116 ? 26.492 -10.733 64.844 1.00 109.67 115 PRO D CA 1
ATOM 5029 C C . PRO D 1 116 ? 26.690 -12.077 65.537 1.00 112.35 115 PRO D C 1
ATOM 5030 O O . PRO D 1 116 ? 25.815 -12.936 65.453 1.00 110.31 115 PRO D O 1
ATOM 5034 N N . ARG D 1 117 ? 27.810 -12.266 66.239 1.00 110.61 116 ARG D N 1
ATOM 5035 C CA . ARG D 1 117 ? 28.030 -13.547 66.910 1.00 111.21 116 ARG D CA 1
ATOM 5036 C C . ARG D 1 117 ? 27.901 -13.460 68.447 1.00 115.83 116 ARG D C 1
ATOM 5037 O O . ARG D 1 117 ? 28.058 -14.473 69.132 1.00 116.42 116 ARG D O 1
ATOM 5039 N N . ASN D 1 118 ? 27.570 -12.270 68.975 1.00 112.26 117 ASN D N 1
ATOM 5040 C CA . ASN D 1 118 ? 27.342 -12.005 70.399 1.00 112.93 117 ASN D CA 1
ATOM 5041 C C . ASN D 1 118 ? 26.568 -10.702 70.591 1.00 117.90 117 ASN D C 1
ATOM 5042 O O . ASN D 1 118 ? 26.337 -9.964 69.622 1.00 116.95 117 ASN D O 1
ATOM 5047 N N . VAL D 1 119 ? 26.151 -10.440 71.851 1.00 115.74 118 VAL D N 1
ATOM 5048 C CA . VAL D 1 119 ? 25.379 -9.266 72.283 1.00 115.51 118 VAL D CA 1
ATOM 5049 C C . VAL D 1 119 ? 26.078 -7.946 71.933 1.00 120.63 118 VAL D C 1
ATOM 5050 O O . VAL D 1 119 ? 25.405 -6.996 71.523 1.00 119.35 118 VAL D O 1
ATOM 5052 N N . LYS D 1 120 ? 27.420 -7.894 72.092 1.00 119.85 119 LYS D N 1
ATOM 5053 C CA . LYS D 1 120 ? 28.234 -6.715 71.794 1.00 122.89 119 LYS D CA 1
ATOM 5054 C C . LYS D 1 120 ? 28.143 -6.373 70.309 1.00 126.33 119 LYS D C 1
ATOM 5055 O O . LYS D 1 120 ? 27.809 -5.233 69.964 1.00 126.84 119 LYS D O 1
ATOM 5057 N N . GLN D 1 121 ? 28.384 -7.384 69.441 1.00 121.50 120 GLN D N 1
ATOM 5058 C CA . GLN D 1 121 ? 28.309 -7.287 67.982 1.00 120.21 120 GLN D CA 1
ATOM 5059 C C . GLN D 1 121 ? 26.898 -6.871 67.521 1.00 121.54 120 GLN D C 1
ATOM 5060 O O . GLN D 1 121 ? 26.780 -6.101 66.564 1.00 121.82 120 GLN D O 1
ATOM 5066 N N . ALA D 1 122 ? 25.838 -7.361 68.223 1.00 115.24 121 ALA D N 1
ATOM 5067 C CA . ALA D 1 122 ? 24.436 -7.016 67.945 1.00 112.78 121 ALA D CA 1
ATOM 5068 C C . ALA D 1 122 ? 24.185 -5.514 68.180 1.00 118.04 121 ALA D C 1
ATOM 5069 O O . ALA D 1 122 ? 23.465 -4.875 67.411 1.00 116.45 121 ALA D O 1
ATOM 5071 N N . GLU D 1 123 ? 24.819 -4.959 69.224 1.00 117.93 122 GLU D N 1
ATOM 5072 C CA . GLU D 1 123 ? 24.713 -3.552 69.581 1.00 121.03 122 GLU D CA 1
ATOM 5073 C C . GLU D 1 123 ? 25.453 -2.664 68.599 1.00 128.07 122 GLU D C 1
ATOM 5074 O O . GLU D 1 123 ? 24.915 -1.622 68.212 1.00 129.19 122 GLU D O 1
ATOM 5080 N N . ASP D 1 124 ? 26.665 -3.083 68.177 1.00 125.67 123 ASP D N 1
ATOM 5081 C CA . ASP D 1 124 ? 27.466 -2.360 67.194 1.00 128.14 123 ASP D CA 1
ATOM 5082 C C . ASP D 1 124 ? 26.668 -2.261 65.890 1.00 131.22 123 ASP D C 1
ATOM 5083 O O . ASP D 1 124 ? 26.465 -1.152 65.387 1.00 133.32 123 ASP D O 1
ATOM 5085 N N . LEU D 1 125 ? 26.131 -3.408 65.409 1.00 124.73 124 LEU D N 1
ATOM 5086 C CA . LEU D 1 125 ? 25.324 -3.494 64.190 1.00 123.02 124 LEU D CA 1
ATOM 5087 C C . LEU D 1 125 ? 24.128 -2.547 64.216 1.00 129.49 124 LEU D C 1
ATOM 5088 O O . LEU D 1 125 ? 23.925 -1.814 63.242 1.00 130.13 124 LEU D O 1
ATOM 5090 N N . ASN D 1 126 ? 23.346 -2.535 65.318 1.00 127.29 125 ASN D N 1
ATOM 5091 C CA . ASN D 1 126 ? 22.157 -1.686 65.422 1.00 128.54 125 ASN D CA 1
ATOM 5092 C C . ASN D 1 126 ? 22.506 -0.194 65.512 1.00 136.94 125 ASN D C 1
ATOM 5093 O O . ASN D 1 126 ? 21.727 0.620 65.012 1.00 137.94 125 ASN D O 1
ATOM 5098 N N . LYS D 1 127 ? 23.702 0.161 66.048 1.00 136.25 126 LYS D N 1
ATOM 5099 C CA . LYS D 1 127 ? 24.155 1.557 66.063 1.00 141.17 126 LYS D CA 1
ATOM 5100 C C . LYS D 1 127 ? 24.577 1.956 64.651 1.00 145.55 126 LYS D C 1
ATOM 5101 O O . LYS D 1 127 ? 24.245 3.055 64.201 1.00 148.34 126 LYS D O 1
ATOM 5103 N N . LEU D 1 128 ? 25.284 1.043 63.947 1.00 139.50 127 LEU D N 1
ATOM 5104 C CA . LEU D 1 128 ? 25.745 1.248 62.574 1.00 139.79 127 LEU D CA 1
ATOM 5105 C C . LEU D 1 128 ? 24.566 1.409 61.603 1.00 140.83 127 LEU D C 1
ATOM 5106 O O . LEU D 1 128 ? 24.615 2.294 60.751 1.00 142.91 127 LEU D O 1
ATOM 5111 N N . LEU D 1 129 ? 23.507 0.580 61.751 1.00 132.54 128 LEU D N 1
ATOM 5112 C CA . LEU D 1 129 ? 22.304 0.661 60.914 1.00 130.29 128 LEU D CA 1
ATOM 5113 C C . LEU D 1 129 ? 21.535 1.973 61.180 1.00 136.17 128 LEU D C 1
ATOM 5114 O O . LEU D 1 129 ? 21.032 2.581 60.233 1.00 136.80 128 LEU D O 1
ATOM 5116 N N . GLN D 1 130 ? 21.490 2.431 62.454 1.00 133.76 129 GLN D N 1
ATOM 5117 C CA . GLN D 1 130 ? 20.819 3.680 62.839 1.00 137.30 129 GLN D CA 1
ATOM 5118 C C . GLN D 1 130 ? 21.519 4.889 62.226 1.00 144.26 129 GLN D C 1
ATOM 5119 O O . GLN D 1 130 ? 20.858 5.722 61.605 1.00 146.92 129 GLN D O 1
ATOM 5125 N N . LYS D 1 131 ? 22.857 4.956 62.362 1.00 140.50 130 LYS D N 1
ATOM 5126 C CA . LYS D 1 131 ? 23.687 6.035 61.824 1.00 144.68 130 LYS D CA 1
ATOM 5127 C C . LYS D 1 131 ? 23.657 6.076 60.290 1.00 145.75 130 LYS D C 1
ATOM 5128 O O . LYS D 1 131 ? 23.738 7.164 59.719 1.00 150.26 130 LYS D O 1
ATOM 5130 N N . ASN D 1 132 ? 23.521 4.899 59.632 1.00 134.76 131 ASN D N 1
ATOM 5131 C CA . ASN D 1 132 ? 23.489 4.752 58.171 1.00 132.29 131 ASN D CA 1
ATOM 5132 C C . ASN D 1 132 ? 22.068 4.771 57.595 1.00 133.39 131 ASN D C 1
ATOM 5133 O O . ASN D 1 132 ? 21.220 5.554 58.016 1.00 135.35 131 ASN D O 1
ATOM 5135 N N . THR D 1 134 ? 19.622 2.418 57.673 1.00 129.22 133 THR D N 1
ATOM 5136 C CA . THR D 1 134 ? 18.389 1.664 57.443 1.00 126.05 133 THR D CA 1
ATOM 5137 C C . THR D 1 134 ? 18.043 0.782 58.649 1.00 126.53 133 THR D C 1
ATOM 5138 O O . THR D 1 134 ? 18.886 0.576 59.523 1.00 126.85 133 THR D O 1
ATOM 5142 N N . LYS D 1 135 ? 16.795 0.281 58.704 1.00 119.09 134 LYS D N 1
ATOM 5143 C CA . LYS D 1 135 ? 16.308 -0.581 59.782 1.00 114.87 134 LYS D CA 1
ATOM 5144 C C . LYS D 1 135 ? 16.245 -2.045 59.327 1.00 109.76 134 LYS D C 1
ATOM 5145 O O . LYS D 1 135 ? 15.973 -2.305 58.148 1.00 108.06 134 LYS D O 1
ATOM 5147 N N . LEU D 1 136 ? 16.497 -2.997 60.263 1.00 100.85 135 LEU D N 1
ATOM 5148 C CA . LEU D 1 136 ? 16.406 -4.438 59.997 1.00 95.76 135 LEU D CA 1
ATOM 5149 C C . LEU D 1 136 ? 14.954 -4.791 59.757 1.00 98.67 135 LEU D C 1
ATOM 5150 O O . LEU D 1 136 ? 14.057 -4.213 60.388 1.00 100.84 135 LEU D O 1
ATOM 5155 N N . ASP D 1 137 ? 14.733 -5.766 58.877 1.00 91.79 136 ASP D N 1
ATOM 5156 C CA . ASP D 1 137 ? 13.405 -6.251 58.541 1.00 91.67 136 ASP D CA 1
ATOM 5157 C C . ASP D 1 137 ? 13.127 -7.576 59.240 1.00 92.75 136 ASP D C 1
ATOM 5158 O O . ASP D 1 137 ? 12.000 -8.070 59.224 1.00 93.27 136 ASP D O 1
ATOM 5163 N N . GLY D 1 138 ? 14.152 -8.129 59.864 1.00 87.54 137 GLY D N 1
ATOM 5164 C CA . GLY D 1 138 ? 14.028 -9.397 60.561 1.00 86.87 137 GLY D CA 1
ATOM 5165 C C . GLY D 1 138 ? 15.317 -10.158 60.765 1.00 88.97 137 GLY D C 1
ATOM 5166 O O . GLY D 1 138 ? 16.368 -9.804 60.222 1.00 87.45 137 GLY D O 1
ATOM 5167 N N . VAL D 1 139 ? 15.224 -11.201 61.593 1.00 86.18 138 VAL D N 1
ATOM 5168 C CA . VAL D 1 139 ? 16.313 -12.102 61.968 1.00 85.89 138 VAL D CA 1
ATOM 5169 C C . VAL D 1 139 ? 15.791 -13.533 61.904 1.00 93.21 138 VAL D C 1
ATOM 5170 O O . VAL D 1 139 ? 14.973 -13.940 62.730 1.00 92.46 138 VAL D O 1
ATOM 5174 N N . PHE D 1 140 ? 16.238 -14.279 60.893 1.00 93.19 139 PHE D N 1
ATOM 5175 C CA . PHE D 1 140 ? 15.816 -15.658 60.703 1.00 94.84 139 PHE D CA 1
ATOM 5176 C C . PHE D 1 140 ? 16.674 -16.574 61.555 1.00 99.30 139 PHE D C 1
ATOM 5177 O O . PHE D 1 140 ? 17.903 -16.521 61.455 1.00 98.20 139 PHE D O 1
ATOM 5185 N N . TYR D 1 141 ? 16.042 -17.413 62.392 1.00 97.57 140 TYR D N 1
ATOM 5186 C CA . TYR D 1 141 ? 16.791 -18.395 63.176 1.00 98.13 140 TYR D CA 1
ATOM 5187 C C . TYR D 1 141 ? 16.638 -19.795 62.567 1.00 102.17 140 TYR D C 1
ATOM 5188 O O . TYR D 1 141 ? 15.523 -20.272 62.362 1.00 102.38 140 TYR D O 1
ATOM 5197 N N . PHE D 1 142 ? 17.775 -20.427 62.262 1.00 99.74 141 PHE D N 1
ATOM 5198 C CA . PHE D 1 142 ? 17.865 -21.752 61.657 1.00 102.38 141 PHE D CA 1
ATOM 5199 C C . PHE D 1 142 ? 17.907 -22.849 62.735 1.00 109.42 141 PHE D C 1
ATOM 5200 O O . PHE D 1 142 ? 18.972 -23.164 63.279 1.00 109.11 141 PHE D O 1
ATOM 5208 N N . ASN D 1 143 ? 16.723 -23.446 63.017 1.00 108.76 142 ASN D N 1
ATOM 5209 C CA . ASN D 1 143 ? 16.554 -24.531 63.987 1.00 111.56 142 ASN D CA 1
ATOM 5210 C C . ASN D 1 143 ? 16.895 -25.859 63.339 1.00 119.96 142 ASN D C 1
ATOM 5211 O O . ASN D 1 143 ? 16.238 -26.290 62.386 1.00 120.08 142 ASN D O 1
ATOM 5216 N N . VAL D 1 144 ? 17.959 -26.483 63.852 1.00 120.09 143 VAL D N 1
ATOM 5217 C CA . VAL D 1 144 ? 18.474 -27.770 63.379 1.00 124.91 143 VAL D CA 1
ATOM 5218 C C . VAL D 1 144 ? 19.232 -28.467 64.524 1.00 131.79 143 VAL D C 1
ATOM 5219 O O . VAL D 1 144 ? 20.068 -27.817 65.165 1.00 129.26 143 VAL D O 1
ATOM 5223 N N . PRO D 1 145 ? 18.932 -29.769 64.817 1.00 133.43 144 PRO D N 1
ATOM 5224 C CA . PRO D 1 145 ? 19.622 -30.458 65.928 1.00 136.07 144 PRO D CA 1
ATOM 5225 C C . PRO D 1 145 ? 21.095 -30.721 65.643 1.00 142.21 144 PRO D C 1
ATOM 5226 O O . PRO D 1 145 ? 21.512 -30.723 64.483 1.00 141.98 144 PRO D O 1
ATOM 5230 N N . ASP D 1 146 ? 21.872 -30.926 66.716 1.00 141.06 145 ASP D N 1
ATOM 5231 C CA . ASP D 1 146 ? 23.316 -31.139 66.691 1.00 144.02 145 ASP D CA 1
ATOM 5232 C C . ASP D 1 146 ? 23.752 -32.312 65.819 1.00 154.98 145 ASP D C 1
ATOM 5233 O O . ASP D 1 146 ? 24.720 -32.171 65.071 1.00 154.45 145 ASP D O 1
ATOM 5238 N N . GLU D 1 147 ? 23.045 -33.457 65.908 1.00 158.47 146 GLU D N 1
ATOM 5239 C CA . GLU D 1 147 ? 23.350 -34.670 65.137 1.00 162.16 146 GLU D CA 1
ATOM 5240 C C . GLU D 1 147 ? 23.302 -34.405 63.620 1.00 165.29 146 GLU D C 1
ATOM 5241 O O . GLU D 1 147 ? 24.191 -34.857 62.885 1.00 164.87 146 GLU D O 1
ATOM 5243 N N . VAL D 1 148 ? 22.292 -33.630 63.171 1.00 161.74 147 VAL D N 1
ATOM 5244 C CA . VAL D 1 148 ? 22.116 -33.258 61.769 1.00 160.06 147 VAL D CA 1
ATOM 5245 C C . VAL D 1 148 ? 23.298 -32.412 61.293 1.00 162.95 147 VAL D C 1
ATOM 5246 O O . VAL D 1 148 ? 23.846 -32.684 60.223 1.00 164.55 147 VAL D O 1
ATOM 5248 N N . LEU D 1 149 ? 23.723 -31.430 62.121 1.00 156.80 148 LEU D N 1
ATOM 5249 C CA . LEU D 1 149 ? 24.844 -30.526 61.837 1.00 154.26 148 LEU D CA 1
ATOM 5250 C C . LEU D 1 149 ? 26.173 -31.281 61.638 1.00 163.23 148 LEU D C 1
ATOM 5251 O O . LEU D 1 149 ? 26.978 -30.848 60.817 1.00 161.49 148 LEU D O 1
ATOM 5253 N N . VAL D 1 150 ? 26.388 -32.406 62.358 1.00 162.48 149 VAL D N 1
ATOM 5254 C CA . VAL D 1 150 ? 27.590 -33.245 62.241 1.00 163.21 149 VAL D CA 1
ATOM 5255 C C . VAL D 1 150 ? 27.788 -33.714 60.791 1.00 166.60 149 VAL D C 1
ATOM 5256 O O . VAL D 1 150 ? 28.860 -33.494 60.219 1.00 165.61 149 VAL D O 1
ATOM 5258 N N . ASN D 1 151 ? 26.741 -34.323 60.194 1.00 165.50 150 ASN D N 1
ATOM 5259 C CA . ASN D 1 151 ? 26.740 -34.818 58.811 1.00 165.67 150 ASN D CA 1
ATOM 5260 C C . ASN D 1 151 ? 26.862 -33.685 57.794 1.00 166.82 150 ASN D C 1
ATOM 5261 O O . ASN D 1 151 ? 27.530 -33.850 56.771 1.00 166.14 150 ASN D O 1
ATOM 5266 N N . ARG D 1 152 ? 26.209 -32.538 58.086 1.00 163.71 151 ARG D N 1
ATOM 5267 C CA . ARG D 1 152 ? 26.212 -31.329 57.261 1.00 163.86 151 ARG D CA 1
ATOM 5268 C C . ARG D 1 152 ? 27.635 -30.801 57.079 1.00 166.02 151 ARG D C 1
ATOM 5269 O O . ARG D 1 152 ? 28.020 -30.472 55.957 1.00 165.84 151 ARG D O 1
ATOM 5271 N N . ILE D 1 153 ? 28.414 -30.744 58.180 1.00 163.82 152 ILE D N 1
ATOM 5272 C CA . ILE D 1 153 ? 29.802 -30.282 58.193 1.00 163.41 152 ILE D CA 1
ATOM 5273 C C . ILE D 1 153 ? 30.733 -31.300 57.528 1.00 167.25 152 ILE D C 1
ATOM 5274 O O . ILE D 1 153 ? 31.635 -30.890 56.797 1.00 166.34 152 ILE D O 1
ATOM 5276 N N . SER D 1 154 ? 30.508 -32.613 57.768 1.00 166.40 153 SER D N 1
ATOM 5277 C CA . SER D 1 154 ? 31.314 -33.720 57.229 1.00 167.16 153 SER D CA 1
ATOM 5278 C C . SER D 1 154 ? 31.460 -33.676 55.694 1.00 171.16 153 SER D C 1
ATOM 5279 O O . SER D 1 154 ? 32.581 -33.730 55.186 1.00 170.84 153 SER D O 1
ATOM 5281 N N . GLY D 1 155 ? 30.339 -33.539 54.989 1.00 169.58 154 GLY D N 1
ATOM 5282 C CA . GLY D 1 155 ? 30.318 -33.496 53.532 1.00 169.62 154 GLY D CA 1
ATOM 5283 C C . GLY D 1 155 ? 30.552 -32.141 52.887 1.00 172.04 154 GLY D C 1
ATOM 5284 O O . GLY D 1 155 ? 30.513 -32.040 51.657 1.00 171.69 154 GLY D O 1
ATOM 5285 N N . ARG D 1 156 ? 30.802 -31.089 53.690 1.00 169.76 155 ARG D N 1
ATOM 5286 C CA . ARG D 1 156 ? 31.001 -29.732 53.165 1.00 169.41 155 ARG D CA 1
ATOM 5287 C C . ARG D 1 156 ? 32.348 -29.521 52.486 1.00 172.80 155 ARG D C 1
ATOM 5288 O O . ARG D 1 156 ? 33.399 -29.879 53.019 1.00 171.77 155 ARG D O 1
ATOM 5290 N N . LEU D 1 157 ? 32.295 -28.914 51.302 1.00 171.91 156 LEU D N 1
ATOM 5291 C CA . LEU D 1 157 ? 33.452 -28.534 50.502 1.00 172.32 156 LEU D CA 1
ATOM 5292 C C . LEU D 1 157 ? 33.124 -27.206 49.857 1.00 176.39 156 LEU D C 1
ATOM 5293 O O . LEU D 1 157 ? 32.022 -27.034 49.331 1.00 176.03 156 LEU D O 1
ATOM 5295 N N . ILE D 1 158 ? 34.049 -26.251 49.947 1.00 175.01 157 ILE D N 1
ATOM 5296 C CA . ILE D 1 158 ? 33.885 -24.929 49.347 1.00 175.05 157 ILE D CA 1
ATOM 5297 C C . ILE D 1 158 ? 35.166 -24.524 48.656 1.00 180.10 157 ILE D C 1
ATOM 5298 O O . ILE D 1 158 ? 36.250 -24.895 49.117 1.00 180.86 157 ILE D O 1
ATOM 5300 N N . HIS D 1 159 ? 35.043 -23.778 47.543 1.00 177.86 158 HIS D N 1
ATOM 5301 C CA . HIS D 1 159 ? 36.173 -23.216 46.812 1.00 178.88 158 HIS D CA 1
ATOM 5302 C C . HIS D 1 159 ? 36.290 -21.791 47.353 1.00 181.45 158 HIS D C 1
ATOM 5303 O O . HIS D 1 159 ? 35.455 -20.952 47.021 1.00 176.27 158 HIS D O 1
ATOM 5305 N N . LYS D 1 160 ? 37.265 -21.545 48.257 1.00 180.34 159 LYS D N 1
ATOM 5306 C CA . LYS D 1 160 ? 37.491 -20.258 48.938 1.00 180.42 159 LYS D CA 1
ATOM 5307 C C . LYS D 1 160 ? 37.450 -19.013 48.001 1.00 181.81 159 LYS D C 1
ATOM 5308 O O . LYS D 1 160 ? 36.677 -18.104 48.311 1.00 176.51 159 LYS D O 1
ATOM 5310 N N . PRO D 1 161 ? 38.185 -18.945 46.855 1.00 181.80 160 PRO D N 1
ATOM 5311 C CA . PRO D 1 161 ? 38.119 -17.729 46.021 1.00 179.47 160 PRO D CA 1
ATOM 5312 C C . PRO D 1 161 ? 36.748 -17.397 45.423 1.00 178.56 160 PRO D C 1
ATOM 5313 O O . PRO D 1 161 ? 36.424 -16.215 45.343 1.00 176.04 160 PRO D O 1
ATOM 5317 N N . SER D 1 162 ? 35.955 -18.405 45.001 1.00 173.79 161 SER D N 1
ATOM 5318 C CA . SER D 1 162 ? 34.643 -18.176 44.379 1.00 169.00 161 SER D CA 1
ATOM 5319 C C . SER D 1 162 ? 33.447 -18.321 45.337 1.00 168.31 161 SER D C 1
ATOM 5320 O O . SER D 1 162 ? 32.361 -17.829 45.027 1.00 164.32 161 SER D O 1
ATOM 5323 N N . GLY D 1 163 ? 33.646 -19.020 46.453 1.00 165.52 162 GLY D N 1
ATOM 5324 C CA . GLY D 1 163 ? 32.600 -19.285 47.434 1.00 162.46 162 GLY D CA 1
ATOM 5325 C C . GLY D 1 163 ? 31.637 -20.353 46.958 1.00 164.81 162 GLY D C 1
ATOM 5326 O O . GLY D 1 163 ? 30.578 -20.562 47.548 1.00 161.86 162 GLY D O 1
ATOM 5327 N N . ASP D 1 195 ? 36.540 -32.342 65.324 1.00 160.08 194 ASP D N 1
ATOM 5328 C CA . ASP D 1 195 ? 36.916 -31.855 66.654 1.00 159.65 194 ASP D CA 1
ATOM 5329 C C . ASP D 1 195 ? 36.798 -30.324 66.771 1.00 161.88 194 ASP D C 1
ATOM 5330 O O . ASP D 1 195 ? 36.481 -29.818 67.857 1.00 161.14 194 ASP D O 1
ATOM 5332 N N . VAL D 1 196 ? 37.054 -29.595 65.655 1.00 159.12 195 VAL D N 1
ATOM 5333 C CA . VAL D 1 196 ? 36.969 -28.126 65.580 1.00 158.37 195 VAL D CA 1
ATOM 5334 C C . VAL D 1 196 ? 35.494 -27.677 65.680 1.00 161.30 195 VAL D C 1
ATOM 5335 O O . VAL D 1 196 ? 35.196 -26.749 66.444 1.00 160.56 195 VAL D O 1
ATOM 5339 N N . LEU D 1 197 ? 34.586 -28.359 64.923 1.00 158.98 196 LEU D N 1
ATOM 5340 C CA . LEU D 1 197 ? 33.133 -28.119 64.878 1.00 158.58 196 LEU D CA 1
ATOM 5341 C C . LEU D 1 197 ? 32.488 -28.250 66.263 1.00 160.09 196 LEU D C 1
ATOM 5342 O O . LEU D 1 197 ? 31.519 -27.544 66.545 1.00 160.87 196 LEU D O 1
ATOM 5344 N N . LYS D 1 198 ? 33.042 -29.135 67.123 1.00 156.44 197 LYS D N 1
ATOM 5345 C CA . LYS D 1 198 ? 32.609 -29.369 68.498 1.00 155.83 197 LYS D CA 1
ATOM 5346 C C . LYS D 1 198 ? 32.814 -28.099 69.349 1.00 156.98 197 LYS D C 1
ATOM 5347 O O . LYS D 1 198 ? 31.931 -27.741 70.140 1.00 155.45 197 LYS D O 1
ATOM 5349 N N . LYS D 1 199 ? 33.963 -27.404 69.158 1.00 153.31 198 LYS D N 1
ATOM 5350 C CA . LYS D 1 199 ? 34.291 -26.154 69.857 1.00 151.74 198 LYS D CA 1
ATOM 5351 C C . LYS D 1 199 ? 33.451 -24.993 69.304 1.00 152.21 198 LYS D C 1
ATOM 5352 O O . LYS D 1 199 ? 33.046 -24.109 70.063 1.00 148.62 198 LYS D O 1
ATOM 5354 N N . ARG D 1 200 ? 33.195 -25.003 67.975 1.00 146.00 199 ARG D N 1
ATOM 5355 C CA . ARG D 1 200 ? 32.384 -24.010 67.270 1.00 139.43 199 ARG D CA 1
ATOM 5356 C C . ARG D 1 200 ? 30.943 -24.038 67.786 1.00 137.99 199 ARG D C 1
ATOM 5357 O O . ARG D 1 200 ? 30.368 -22.974 68.022 1.00 133.56 199 ARG D O 1
ATOM 5359 N N . LEU D 1 201 ? 30.380 -25.252 67.999 1.00 134.99 200 LEU D N 1
ATOM 5360 C CA . LEU D 1 201 ? 29.027 -25.456 68.521 1.00 131.96 200 LEU D CA 1
ATOM 5361 C C . LEU D 1 201 ? 28.919 -25.026 69.991 1.00 134.50 200 LEU D C 1
ATOM 5362 O O . LEU D 1 201 ? 27.841 -24.630 70.432 1.00 130.43 200 LEU D O 1
ATOM 5364 N N . THR D 1 202 ? 30.037 -25.095 70.736 1.00 134.21 201 THR D N 1
ATOM 5365 C CA . THR D 1 202 ? 30.129 -24.691 72.139 1.00 133.73 201 THR D CA 1
ATOM 5366 C C . THR D 1 202 ? 30.124 -23.158 72.223 1.00 134.39 201 THR D C 1
ATOM 5367 O O . THR D 1 202 ? 29.392 -22.587 73.043 1.00 132.15 201 THR D O 1
ATOM 5371 N N . VAL D 1 203 ? 30.944 -22.503 71.366 1.00 130.43 202 VAL D N 1
ATOM 5372 C CA . VAL D 1 203 ? 31.065 -21.047 71.276 1.00 127.49 202 VAL D CA 1
ATOM 5373 C C . VAL D 1 203 ? 29.710 -20.441 70.884 1.00 126.07 202 VAL D C 1
ATOM 5374 O O . VAL D 1 203 ? 29.307 -19.406 71.430 1.00 122.52 202 VAL D O 1
ATOM 5376 N N . PHE D 1 204 ? 28.986 -21.138 69.981 1.00 122.08 203 PHE D N 1
ATOM 5377 C CA . PHE D 1 204 ? 27.659 -20.736 69.530 1.00 117.85 203 PHE D CA 1
ATOM 5378 C C . PHE D 1 204 ? 26.687 -20.741 70.698 1.00 118.46 203 PHE D C 1
ATOM 5379 O O . PHE D 1 204 ? 26.026 -19.733 70.929 1.00 115.56 203 PHE D O 1
ATOM 5387 N N . LYS D 1 205 ? 26.622 -21.865 71.440 1.00 116.02 204 LYS D N 1
ATOM 5388 C CA . LYS D 1 205 ? 25.739 -22.047 72.588 1.00 114.81 204 LYS D CA 1
ATOM 5389 C C . LYS D 1 205 ? 25.983 -20.994 73.671 1.00 118.53 204 LYS D C 1
ATOM 5390 O O . LYS D 1 205 ? 25.022 -20.450 74.220 1.00 116.04 204 LYS D O 1
ATOM 5392 N N . SER D 1 206 ? 27.255 -20.666 73.938 1.00 117.79 205 SER D N 1
ATOM 5393 C CA . SER D 1 206 ? 27.616 -19.705 74.979 1.00 118.04 205 SER D CA 1
ATOM 5394 C C . SER D 1 206 ? 27.500 -18.227 74.554 1.00 120.06 205 SER D C 1
ATOM 5395 O O . SER D 1 206 ? 26.913 -17.428 75.293 1.00 118.50 205 SER D O 1
ATOM 5398 N N . GLU D 1 207 ? 28.058 -17.868 73.391 1.00 116.46 206 GLU D N 1
ATOM 5399 C CA . GLU D 1 207 ? 28.124 -16.480 72.938 1.00 114.87 206 GLU D CA 1
ATOM 5400 C C . GLU D 1 207 ? 27.003 -16.038 71.988 1.00 114.23 206 GLU D C 1
ATOM 5401 O O . GLU D 1 207 ? 26.618 -14.862 72.035 1.00 112.81 206 GLU D O 1
ATOM 5407 N N . THR D 1 208 ? 26.512 -16.938 71.109 1.00 108.58 207 THR D N 1
ATOM 5408 C CA . THR D 1 208 ? 25.531 -16.563 70.083 1.00 104.99 207 THR D CA 1
ATOM 5409 C C . THR D 1 208 ? 24.067 -16.905 70.432 1.00 104.94 207 THR D C 1
ATOM 5410 O O . THR D 1 208 ? 23.173 -16.187 69.978 1.00 102.62 207 THR D O 1
ATOM 5414 N N . SER D 1 209 ? 23.818 -17.961 71.234 1.00 100.42 208 SER D N 1
ATOM 5415 C CA . SER D 1 209 ? 22.457 -18.349 71.632 1.00 98.60 208 SER D CA 1
ATOM 5416 C C . SER D 1 209 ? 21.648 -17.208 72.346 1.00 97.76 208 SER D C 1
ATOM 5417 O O . SER D 1 209 ? 20.447 -17.130 72.087 1.00 95.11 208 SER D O 1
ATOM 5420 N N . PRO D 1 210 ? 22.246 -16.281 73.156 1.00 92.74 209 PRO D N 1
ATOM 5421 C CA . PRO D 1 210 ? 21.433 -15.203 73.760 1.00 90.34 209 PRO D CA 1
ATOM 5422 C C . PRO D 1 210 ? 20.850 -14.191 72.754 1.00 90.08 209 PRO D C 1
ATOM 5423 O O . PRO D 1 210 ? 19.939 -13.436 73.101 1.00 87.08 209 PRO D O 1
ATOM 5427 N N . LEU D 1 211 ? 21.339 -14.201 71.502 1.00 86.45 210 LEU D N 1
ATOM 5428 C CA . LEU D 1 211 ? 20.837 -13.321 70.441 1.00 83.79 210 LEU D CA 1
ATOM 5429 C C . LEU D 1 211 ? 19.447 -13.731 69.964 1.00 84.77 210 LEU D C 1
ATOM 5430 O O . LEU D 1 211 ? 18.722 -12.895 69.432 1.00 84.89 210 LEU D O 1
ATOM 5435 N N . ILE D 1 212 ? 19.061 -15.002 70.173 1.00 80.20 211 ILE D N 1
ATOM 5436 C CA . ILE D 1 212 ? 17.731 -15.520 69.841 1.00 79.21 211 ILE D CA 1
ATOM 5437 C C . ILE D 1 212 ? 16.703 -14.698 70.657 1.00 82.23 211 ILE D C 1
ATOM 5438 O O . ILE D 1 212 ? 15.766 -14.144 70.082 1.00 81.62 211 ILE D O 1
ATOM 5443 N N . SER D 1 213 ? 16.942 -14.568 71.977 1.00 78.19 212 SER D N 1
ATOM 5444 C CA . SER D 1 213 ? 16.111 -13.829 72.922 1.00 77.39 212 SER D CA 1
ATOM 5445 C C . SER D 1 213 ? 16.171 -12.310 72.666 1.00 80.95 212 SER D C 1
ATOM 5446 O O . SER D 1 213 ? 15.139 -11.637 72.732 1.00 81.44 212 SER D O 1
ATOM 5448 N N . TYR D 1 214 ? 17.372 -11.786 72.359 1.00 76.57 213 TYR D N 1
ATOM 5449 C CA . TYR D 1 214 ? 17.636 -10.379 72.057 1.00 76.78 213 TYR D CA 1
ATOM 5450 C C . TYR D 1 214 ? 16.762 -9.917 70.888 1.00 79.63 213 TYR D C 1
ATOM 5451 O O . TYR D 1 214 ? 16.053 -8.916 71.019 1.00 80.73 213 TYR D O 1
ATOM 5460 N N . TYR D 1 215 ? 16.794 -10.661 69.762 1.00 73.99 214 TYR D N 1
ATOM 5461 C CA . TYR D 1 215 ? 16.014 -10.317 68.575 1.00 73.56 214 TYR D CA 1
ATOM 5462 C C . TYR D 1 215 ? 14.522 -10.667 68.723 1.00 76.53 214 TYR D C 1
ATOM 5463 O O . TYR D 1 215 ? 13.693 -10.029 68.062 1.00 76.60 214 TYR D O 1
ATOM 5472 N N . LYS D 1 216 ? 14.179 -11.628 69.622 1.00 71.57 215 LYS D N 1
ATOM 5473 C CA . LYS D 1 216 ? 12.785 -11.987 69.925 1.00 72.25 215 LYS D CA 1
ATOM 5474 C C . LYS D 1 216 ? 12.140 -10.827 70.705 1.00 77.14 215 LYS D C 1
ATOM 5475 O O . LYS D 1 216 ? 10.994 -10.467 70.440 1.00 77.25 215 LYS D O 1
ATOM 5477 N N . ASN D 1 217 ? 12.916 -10.209 71.623 1.00 74.53 216 ASN D N 1
ATOM 5478 C CA . ASN D 1 217 ? 12.512 -9.051 72.416 1.00 75.66 216 ASN D CA 1
ATOM 5479 C C . ASN D 1 217 ? 12.289 -7.833 71.497 1.00 80.04 216 ASN D C 1
ATOM 5480 O O . ASN D 1 217 ? 11.329 -7.086 71.691 1.00 79.46 216 ASN D O 1
ATOM 5485 N N . LYS D 1 218 ? 13.187 -7.651 70.493 1.00 77.74 217 LYS D N 1
ATOM 5486 C CA . LYS D 1 218 ? 13.127 -6.585 69.486 1.00 78.30 217 LYS D CA 1
ATOM 5487 C C . LYS D 1 218 ? 11.996 -6.855 68.482 1.00 82.09 217 LYS D C 1
ATOM 5488 O O . LYS D 1 218 ? 11.751 -6.021 67.614 1.00 83.22 217 LYS D O 1
ATOM 5494 N N . ASN D 1 219 ? 11.299 -8.016 68.615 1.00 78.53 218 ASN D N 1
ATOM 5495 C CA . ASN D 1 219 ? 10.201 -8.494 67.762 1.00 79.47 218 ASN D CA 1
ATOM 5496 C C . ASN D 1 219 ? 10.658 -8.594 66.293 1.00 85.17 218 ASN D C 1
ATOM 5497 O O . ASN D 1 219 ? 9.925 -8.227 65.377 1.00 87.66 218 ASN D O 1
ATOM 5499 N N . LEU D 1 220 ? 11.896 -9.089 66.089 1.00 80.13 219 LEU D N 1
ATOM 5500 C CA . LEU D 1 220 ? 12.519 -9.243 64.779 1.00 79.27 219 LEU D CA 1
ATOM 5501 C C . LEU D 1 220 ? 12.783 -10.708 64.424 1.00 82.41 219 LEU D C 1
ATOM 5502 O O . LEU D 1 220 ? 13.014 -11.003 63.254 1.00 81.08 219 LEU D O 1
ATOM 5504 N N . LEU D 1 221 ? 12.743 -11.620 65.415 1.00 80.04 220 LEU D N 1
ATOM 5505 C CA . LEU D 1 221 ? 13.015 -13.044 65.203 1.00 79.91 220 LEU D CA 1
ATOM 5506 C C . LEU D 1 221 ? 11.905 -13.765 64.430 1.00 87.29 220 LEU D C 1
ATOM 5507 O O . LEU D 1 221 ? 10.717 -13.615 64.721 1.00 89.49 220 LEU D O 1
ATOM 5512 N N . ILE D 1 222 ? 12.325 -14.546 63.436 1.00 84.23 221 ILE D N 1
ATOM 5513 C CA . ILE D 1 222 ? 11.475 -15.404 62.617 1.00 86.30 221 ILE D CA 1
ATOM 5514 C C . ILE D 1 222 ? 12.089 -16.810 62.733 1.00 91.35 221 ILE D C 1
ATOM 5515 O O . ILE D 1 222 ? 13.223 -17.054 62.292 1.00 89.09 221 ILE D O 1
ATOM 5520 N N . ASN D 1 223 ? 11.352 -17.716 63.363 1.00 91.15 222 ASN D N 1
ATOM 5521 C CA . ASN D 1 223 ? 11.806 -19.085 63.552 1.00 92.50 222 ASN D CA 1
ATOM 5522 C C . ASN D 1 223 ? 11.628 -19.917 62.291 1.00 99.20 222 ASN D C 1
ATOM 5523 O O . ASN D 1 223 ? 10.578 -19.844 61.648 1.00 100.42 222 ASN D O 1
ATOM 5528 N N . LEU D 1 224 ? 12.664 -20.688 61.935 1.00 96.18 223 LEU D N 1
ATOM 5529 C CA . LEU D 1 224 ? 12.654 -21.575 60.774 1.00 98.46 223 LEU D CA 1
ATOM 5530 C C . LEU D 1 224 ? 13.007 -22.988 61.196 1.00 105.64 223 LEU D C 1
ATOM 5531 O O . LEU D 1 224 ? 13.779 -23.170 62.133 1.00 104.09 223 LEU D O 1
ATOM 5536 N N . ASP D 1 225 ? 12.501 -23.983 60.451 1.00 107.06 224 ASP D N 1
ATOM 5537 C CA . ASP D 1 225 ? 12.857 -25.388 60.625 1.00 111.13 224 ASP D CA 1
ATOM 5538 C C . ASP D 1 225 ? 13.894 -25.681 59.534 1.00 116.06 224 ASP D C 1
ATOM 5539 O O . ASP D 1 225 ? 13.545 -26.056 58.412 1.00 117.82 224 ASP D O 1
ATOM 5544 N N . ALA D 1 226 ? 15.174 -25.465 59.861 1.00 111.68 225 ALA D N 1
ATOM 5545 C CA . ALA D 1 226 ? 16.291 -25.639 58.937 1.00 111.84 225 ALA D CA 1
ATOM 5546 C C . ALA D 1 226 ? 16.648 -27.122 58.624 1.00 122.28 225 ALA D C 1
ATOM 5547 O O . ALA D 1 226 ? 17.591 -27.377 57.865 1.00 122.69 225 ALA D O 1
ATOM 5549 N N . THR D 1 227 ? 15.872 -28.085 59.167 1.00 123.52 226 THR D N 1
ATOM 5550 C CA . THR D 1 227 ? 16.070 -29.517 58.914 1.00 129.50 226 THR D CA 1
ATOM 5551 C C . THR D 1 227 ? 15.385 -29.958 57.607 1.00 137.04 226 THR D C 1
ATOM 5552 O O . THR D 1 227 ? 15.705 -31.033 57.081 1.00 140.94 226 THR D O 1
ATOM 5554 N N . GLN D 1 228 ? 14.453 -29.126 57.085 1.00 131.76 227 GLN D N 1
ATOM 5555 C CA . GLN D 1 228 ? 13.714 -29.392 55.849 1.00 134.29 227 GLN D CA 1
ATOM 5556 C C . GLN D 1 228 ? 14.637 -29.251 54.607 1.00 137.52 227 GLN D C 1
ATOM 5557 O O . GLN D 1 228 ? 15.690 -28.613 54.736 1.00 132.99 227 GLN D O 1
ATOM 5559 N N . PRO D 1 229 ? 14.299 -29.842 53.416 1.00 138.07 228 PRO D N 1
ATOM 5560 C CA . PRO D 1 229 ? 15.193 -29.703 52.245 1.00 137.03 228 PRO D CA 1
ATOM 5561 C C . PRO D 1 229 ? 15.430 -28.252 51.843 1.00 136.01 228 PRO D C 1
ATOM 5562 O O . PRO D 1 229 ? 14.542 -27.416 52.020 1.00 133.12 228 PRO D O 1
ATOM 5566 N N . ALA D 1 230 ? 16.636 -27.959 51.320 1.00 131.61 229 ALA D N 1
ATOM 5567 C CA . ALA D 1 230 ? 17.073 -26.618 50.915 1.00 126.93 229 ALA D CA 1
ATOM 5568 C C . ALA D 1 230 ? 16.066 -25.880 50.018 1.00 131.70 229 ALA D C 1
ATOM 5569 O O . ALA D 1 230 ? 15.776 -24.708 50.284 1.00 128.87 229 ALA D O 1
ATOM 5571 N N . ASN D 1 231 ? 15.510 -26.566 48.989 1.00 131.84 230 ASN D N 1
ATOM 5572 C CA . ASN D 1 231 ? 14.536 -25.984 48.054 1.00 130.96 230 ASN D CA 1
ATOM 5573 C C . ASN D 1 231 ? 13.219 -25.612 48.765 1.00 134.40 230 ASN D C 1
ATOM 5574 O O . ASN D 1 231 ? 12.605 -24.596 48.420 1.00 131.30 230 ASN D O 1
ATOM 5576 N N . ASP D 1 232 ? 12.820 -26.415 49.781 1.00 133.62 231 ASP D N 1
ATOM 5577 C CA . ASP D 1 232 ? 11.623 -26.181 50.589 1.00 134.12 231 ASP D CA 1
ATOM 5578 C C . ASP D 1 232 ? 11.862 -24.996 51.527 1.00 133.18 231 ASP D C 1
ATOM 5579 O O . ASP D 1 232 ? 11.003 -24.120 51.625 1.00 131.47 231 ASP D O 1
ATOM 5581 N N . LEU D 1 233 ? 13.050 -24.942 52.173 1.00 127.40 232 LEU D N 1
ATOM 5582 C CA . LEU D 1 233 ? 13.446 -23.860 53.081 1.00 122.96 232 LEU D CA 1
ATOM 5583 C C . LEU D 1 233 ? 13.549 -22.525 52.346 1.00 122.64 232 LEU D C 1
ATOM 5584 O O . LEU D 1 233 ? 13.183 -21.493 52.915 1.00 120.43 232 LEU D O 1
ATOM 5586 N N . GLU D 1 234 ? 14.026 -22.551 51.080 1.00 117.81 233 GLU D N 1
ATOM 5587 C CA . GLU D 1 234 ? 14.151 -21.372 50.220 1.00 114.62 233 GLU D CA 1
ATOM 5588 C C . GLU D 1 234 ? 12.778 -20.718 50.032 1.00 118.35 233 GLU D C 1
ATOM 5589 O O . GLU D 1 234 ? 12.641 -19.515 50.259 1.00 115.01 233 GLU D O 1
ATOM 5591 N N . LYS D 1 235 ? 11.757 -21.534 49.689 1.00 118.89 234 LYS D N 1
ATOM 5592 C CA . LYS D 1 235 ? 10.372 -21.103 49.486 1.00 120.40 234 LYS D CA 1
ATOM 5593 C C . LYS D 1 235 ? 9.765 -20.560 50.778 1.00 123.79 234 LYS D C 1
ATOM 5594 O O . LYS D 1 235 ? 9.053 -19.558 50.718 1.00 123.27 234 LYS D O 1
ATOM 5596 N N . LYS D 1 236 ? 10.067 -21.191 51.941 1.00 119.92 235 LYS D N 1
ATOM 5597 C CA . LYS D 1 236 ? 9.571 -20.757 53.253 1.00 118.98 235 LYS D CA 1
ATOM 5598 C C . LYS D 1 236 ? 10.101 -19.358 53.613 1.00 120.37 235 LYS D C 1
ATOM 5599 O O . LYS D 1 236 ? 9.332 -18.527 54.117 1.00 120.74 235 LYS D O 1
ATOM 5605 N N . ILE D 1 237 ? 11.405 -19.098 53.333 1.00 113.60 236 ILE D N 1
ATOM 5606 C CA . ILE D 1 237 ? 12.059 -17.811 53.588 1.00 109.52 236 ILE D CA 1
ATOM 5607 C C . ILE D 1 237 ? 11.444 -16.734 52.691 1.00 112.22 236 ILE D C 1
ATOM 5608 O O . ILE D 1 237 ? 11.015 -15.695 53.202 1.00 110.63 236 ILE D O 1
ATOM 5610 N N . SER D 1 238 ? 11.339 -17.027 51.363 1.00 109.52 237 SER D N 1
ATOM 5611 C CA . SER D 1 238 ? 10.748 -16.177 50.318 1.00 109.28 237 SER D CA 1
ATOM 5612 C C . SER D 1 238 ? 9.297 -15.842 50.645 1.00 114.70 237 SER D C 1
ATOM 5613 O O . SER D 1 238 ? 8.864 -14.728 50.382 1.00 114.21 237 SER D O 1
ATOM 5615 N N . GLN D 1 239 ? 8.565 -16.800 51.248 1.00 113.41 238 GLN D N 1
ATOM 5616 C CA . GLN D 1 239 ? 7.175 -16.649 51.666 1.00 116.25 238 GLN D CA 1
ATOM 5617 C C . GLN D 1 239 ? 7.057 -15.588 52.747 1.00 118.79 238 GLN D C 1
ATOM 5618 O O . GLN D 1 239 ? 6.128 -14.789 52.674 1.00 120.95 238 GLN D O 1
ATOM 5624 N N . HIS D 1 240 ? 7.996 -15.526 53.711 1.00 111.85 239 HIS D N 1
ATOM 5625 C CA . HIS D 1 240 ? 7.919 -14.499 54.758 1.00 110.60 239 HIS D CA 1
ATOM 5626 C C . HIS D 1 240 ? 8.230 -13.097 54.218 1.00 110.31 239 HIS D C 1
ATOM 5627 O O . HIS D 1 240 ? 7.566 -12.126 54.598 1.00 110.94 239 HIS D O 1
ATOM 5634 N N . ILE D 1 241 ? 9.233 -13.008 53.326 1.00 102.70 240 ILE D N 1
ATOM 5635 C CA . ILE D 1 241 ? 9.699 -11.775 52.682 1.00 100.31 240 ILE D CA 1
ATOM 5636 C C . ILE D 1 241 ? 8.594 -11.201 51.759 1.00 105.73 240 ILE D C 1
ATOM 5637 O O . ILE D 1 241 ? 8.042 -10.142 52.067 1.00 106.79 240 ILE D O 1
ATOM 5642 N N . ASP D 1 242 ? 8.259 -11.933 50.669 1.00 102.44 241 ASP D N 1
ATOM 5643 C CA . ASP D 1 242 ? 7.290 -11.575 49.626 1.00 104.91 241 ASP D CA 1
ATOM 5644 C C . ASP D 1 242 ? 5.837 -11.508 50.126 1.00 112.12 241 ASP D C 1
ATOM 5645 O O . ASP D 1 242 ? 5.093 -10.623 49.694 1.00 114.14 241 ASP D O 1
ATOM 5650 N N . GLY D 1 243 ? 5.452 -12.440 51.004 1.00 108.82 242 GLY D N 1
ATOM 5651 C CA . GLY D 1 243 ? 4.113 -12.509 51.578 1.00 132.69 242 GLY D CA 1
ATOM 5652 C C . GLY D 1 243 ? 3.053 -12.933 50.585 1.00 147.67 242 GLY D C 1
ATOM 5653 O O . GLY D 1 243 ? 2.446 -12.089 49.928 1.00 106.81 242 GLY D O 1
#

B-factor: mean 100.31, std 40.55, range [3.0, 300.0]

CATH classification: 3.40.50.300

Radius of gyration: 37.41 Å; Cα contacts (8 Å, |Δi|>4): 1092; chains: 4; bounding box: 80×63×97 Å